Protein AF-0000000065785939 (afdb_homodimer)

InterPro domains:
  IPR001986 Enolpyruvate transferase domain [PF00275] (8-419)
  IPR006264 3-phosphoshikimate 1-carboxyvinyltransferase [MF_00210] (9-425)
  IPR006264 3-phosphoshikimate 1-carboxyvinyltransferase [PIRSF000505] (18-427)
  IPR006264 3-phosphoshikimate 1-carboxyvinyltransferase [TIGR01356] (17-424)
  IPR006264 3-phosphoshikimate 1-carboxyvinyltransferase [cd01556] (16-422)
  IPR013792 RNA 3'-terminal phosphate cyclase/enolpyruvate transferase, alpha/beta [SSF55205] (17-425)
  IPR023193 3-phosphoshikimate 1-carboxyvinyltransferase, conserved site [PS00104] (85-99)
  IPR023193 3-phosphoshikimate 1-carboxyvinyltransferase, conserved site [PS00885] (338-356)
  IPR036968 Enolpyruvate transferase domain superfamily [G3DSA:3.65.10.10] (17-417)
  IPR036968 Enolpyruvate transferase domain superfamily [G3DSA:3.65.10.10] (21-230)

Organism: Campylobacter jejuni subsp. jejuni serotype O:6 (strain 81116 / NCTC 11828) (NCBI:txid407148)

Foldseek 3Di:
DWWAAADDAFEEEDEPFFFAQLLLLCLLVLQQLFQDKAKEARRGPFQQSVLSNVLQVQQPWDWDDDPRIIIIHHDPAGDAGPDASERAQHPLSVLLVCLQQQAHAYKHWYDYDPLQQPFFNCLRVVVQVVFPWDKDAPPRNGGDRIMTHHDAGAAEEDERADAAPSNVNSNLNNQLRHPFKHKYFYPDHADCSNVLVCVVQVAQKDADPRRGMIIHGHDPHGTHHHDYYGFHQVLRCVLVLLLQAADPFYKYKYARYFVAVLACVLVVVQVVQPWPKDWDFDDDDSTTTTMMIGHHTAGAAEEAEPSCSSCLSCQLLVVLVQQAHAFKHWYFQQLVCPRHSHHSQVQSCVQQVQQVWDKAGDNRIIMTTYDGHTEEGEGECSLPLSNLSSVSSVCNRHMYHYDDNVSVSNRTVCSVVVCVVSPIDDDD/DWWAAADDAFEEEDEPFFFAQLLLLCLLVLQQLFQDKAKEARRGPFQQSVLSNVLQVQQPWDWDDDPRIIIIHHDPAGDAGPDASERAQHPLSVLQVCLQQQAHAYKHWYDYDPLQQPFFNCLRVVVQVVFPWDKDAPPRNGGDRIMTHHDAGAAEEDERADAAPSNVNSNLNNQLRHPFKHKYFYPDHADCSNVLVQVVQVAQKDADPRRGMIIHGHDPHRTHHHDYYGFHQVLRVVLVLLLQAADPFYKYKYARYFPAVLACVLVVVQVVQPWPKDWDFDDDDSTTTTMMIGHHTAGAAEEAEPSCSSCLSCQLLVVLVQQAHAFKHWYFQQLVCPRHSHHSQVQSCVQQVQQVWDKAGDNRIIMTTYDGHTEEGEGECSLPLSNLSSVSSVCNRHMYHYDDNVSVSNRTVCSVVVCVVSPIDDDD

Solvent-accessible surface area (backbone atoms only — not comparable to full-atom values): 41342 Å² total; per-residue (Å²): 63,38,31,37,51,50,90,66,56,37,75,50,76,47,65,88,58,46,25,25,59,70,58,37,43,47,54,58,60,54,35,65,49,16,75,43,67,22,38,32,37,46,42,34,85,18,52,37,41,46,29,44,50,51,39,45,39,54,27,48,28,46,75,48,72,60,86,42,33,40,36,37,37,33,38,98,58,75,45,57,42,54,50,72,38,49,25,46,69,29,62,62,53,45,45,36,45,52,20,45,43,29,37,37,73,44,36,48,39,39,36,39,37,74,50,41,15,67,26,76,36,38,83,52,45,50,65,42,41,74,30,52,27,44,66,42,32,33,81,86,24,22,22,31,43,30,36,32,44,25,28,79,24,47,49,46,79,46,72,38,93,58,49,42,45,51,49,51,45,10,50,50,45,28,24,36,41,15,78,36,65,20,38,42,33,38,82,46,70,36,44,55,64,62,60,46,52,38,53,74,22,63,43,63,63,47,67,43,94,83,60,37,36,35,40,31,39,39,63,87,64,68,35,52,54,50,77,48,74,50,41,22,18,41,69,64,49,43,56,53,47,48,41,16,22,72,36,65,83,12,33,33,36,39,40,50,24,40,55,40,75,50,50,41,42,53,59,53,50,41,40,74,24,48,37,48,65,48,77,45,80,75,43,79,67,90,58,37,25,15,34,39,40,27,25,41,39,68,40,38,38,46,78,45,61,72,69,40,58,25,27,60,83,39,43,56,44,49,49,52,52,26,37,62,3,51,43,58,18,37,41,41,75,40,48,70,40,51,60,47,66,37,41,47,40,60,50,49,33,54,44,39,42,64,22,49,33,54,52,42,74,49,90,26,23,38,38,27,39,21,60,49,69,70,39,60,34,80,39,76,24,72,65,21,33,55,50,35,52,30,46,51,49,53,5,37,73,43,18,26,32,37,72,46,57,72,37,31,37,40,71,36,64,59,50,66,57,53,44,40,74,60,63,43,53,73,46,123,63,38,32,37,51,50,89,66,57,38,76,49,77,46,66,90,57,46,25,25,59,70,58,37,43,46,55,58,60,54,34,66,50,16,75,42,66,22,38,32,36,45,43,37,86,18,53,35,41,47,26,45,50,50,38,46,38,55,27,49,27,47,74,47,72,58,87,41,33,39,37,37,36,33,38,98,59,75,44,57,43,53,48,73,39,51,26,46,69,28,62,61,54,46,46,35,44,52,20,44,44,30,35,36,73,45,34,47,39,40,38,38,38,75,51,40,16,68,26,78,37,38,83,51,45,51,65,44,41,74,30,51,28,44,67,43,32,34,81,85,24,21,23,29,42,32,36,32,43,25,28,80,23,48,49,47,80,46,72,40,92,57,49,40,44,52,51,52,45,11,50,50,45,28,23,36,40,15,78,35,65,20,37,42,33,38,82,46,70,36,45,54,64,63,60,44,52,39,52,76,23,64,44,63,62,47,68,43,94,81,59,36,36,36,41,30,37,42,63,88,64,68,34,52,54,50,77,47,71,50,40,22,19,42,68,62,48,43,56,55,47,49,42,17,23,72,36,67,82,11,32,34,36,37,43,51,24,42,55,40,75,50,52,41,44,52,59,52,49,42,40,73,25,48,37,47,65,48,78,43,81,75,43,78,67,89,56,36,26,15,34,39,40,26,25,40,41,69,40,37,38,47,81,47,62,71,70,40,58,26,26,59,82,40,44,56,45,47,50,53,52,26,38,61,4,51,42,58,18,34,41,42,74,39,49,71,40,51,62,48,67,37,42,48,41,62,50,49,33,54,44,39,42,62,23,49,32,54,53,42,73,50,91,26,24,37,37,26,39,20,60,49,70,70,39,59,34,81,38,75,25,71,65,19,34,55,51,33,53,30,48,50,49,55,5,36,72,43,20,26,31,37,71,46,58,73,36,30,36,41,70,38,64,58,51,66,58,54,45,40,74,60,64,43,53,73,47,122

Nearest PDB structures (foldseek):
  4egr-assembly3_C  TM=9.582E-01  e=9.688E-52  Coxiella burnetii
  1rf4-assembly1_A  TM=9.646E-01  e=5.110E-50  Streptococcus pneumoniae
  3rmt-assembly1_C-2  TM=8.874E-01  e=4.470E-49  Halalkalibacterium halodurans
  5buf-assembly2_B  TM=8.490E-01  e=1.256E-46  Acinetobacter baumannii AB307-0294
  4n3p-assembly3_A-2  TM=7.940E-01  e=6.626E-45  synthetic construct

Sequence (856 aa):
MKIYKLQTPVNAILENIAADKSISHRFAIFSLLTQEENKAQNYLLAQDTLNTLEIIKNLGAKIEQKDSCVKIIPPKEILSPNCILDCGNSGTAMRLMIGFLAGISGFFVLSGDKYLNNRPMRRISKPLTQIGARIYGRNEANLAPLCIEGQNLKAFNYKSEISSAQVKTAMILSAFRANNVCAFSEISLSRNHSENMLKAMKAPIRVSNDGLSLEISPLKKPLKAQNIIIPNDPSSAFYFALAAIILPKSQIILKNILLNPTRIEAYKILQKMGAKLEMTITQNDFETIGEIRVESSKLNGIEVKDNIAWLIDEAPALAIAFALAKGKSSLINAKELRVKESDRIAVMVENLKLCGVEARELDDGFEIEGGCELKSSKIKSYGDHRIAMSFAILGLLCGIEIDDSDCIKTSFPNFIEILSNLGARIDYMKIYKLQTPVNAILENIAADKSISHRFAIFSLLTQEENKAQNYLLAQDTLNTLEIIKNLGAKIEQKDSCVKIIPPKEILSPNCILDCGNSGTAMRLMIGFLAGISGFFVLSGDKYLNNRPMRRISKPLTQIGARIYGRNEANLAPLCIEGQNLKAFNYKSEISSAQVKTAMILSAFRANNVCAFSEISLSRNHSENMLKAMKAPIRVSNDGLSLEISPLKKPLKAQNIIIPNDPSSAFYFALAAIILPKSQIILKNILLNPTRIEAYKILQKMGAKLEMTITQNDFETIGEIRVESSKLNGIEVKDNIAWLIDEAPALAIAFALAKGKSSLINAKELRVKESDRIAVMVENLKLCGVEARELDDGFEIEGGCELKSSKIKSYGDHRIAMSFAILGLLCGIEIDDSDCIKTSFPNFIEILSNLGARIDY

Secondary structure (DSSP, 8-state):
-EEPPP-S--EEEE--PPBPHHHHHHHHHHHTT-SS-EEEES---SHHHHHHHHHHHHTT-EEEEETTEEEEE--SS----SS-EE-TT-HHHHHHHHHHHTTSSSEEEEE--TTGGGS--HHHHHHHHHTT-EEEEHHHHTEEEEEEE--PBPP-EEEESS--HHHHHHHHHHHTTBSS-EEEEESS----HHHHHHHHTT-SEEE-TTSSEEEEPPPSSPPPPPEEEPPBPHHHHHHHHHHHHHSTT-EEEEEEEE--GGG-HHHHHHHHHT-EEEEEEEEESSSEEEEEEEE----B--EE-SSGGGTGGGHHHHHHHHHHSBSEEEE-S-GGGGGSSS-HHHHHHHHHHHTT-EEEEETTEEEEE-SPPP--EEE--TT-HHHHHHHHHHHHHH-EEES--GGGGGT-TTHHHHHHHTT--EE-/-EEPPP-S--EEEE--PPBPHHHHHHHHHHHTT-SS-EEEES---SHHHHHHHHHHHHTT-EEEEETTEEEEE--SS----SS-EE-TT-HHHHHHHHHHHTTSSSEEEEE--TTGGGS--HHHHHHHHHTT-EEEEHHHHTEEEEEEE--PBPP-EEEESS--HHHHHHHHHHHTTBSS-EEEEESS----HHHHHHHHTT-SEEE-TTSSEEEEPPPSSPPPPPEEEPPBPHHHHHHHHHHHHHSTT-EEEEEEEE--GGG-HHHHHHHHTT-EEEEEEEEESSSEEEEEEEE----B--EE-SSGGGTGGGHHHHHHHHHHSBEEEEE-S-GGGGGSSS-HHHHHHHHHHHTT-EEEEETTEEEEEESPPP--EEE--TT-HHHHHHHHHHHHHH-EEES--GGGGGT-TTHHHHHHHTT--EE-

Radius of gyration: 31.84 Å; Cα contacts (8 Å, |Δi|>4): 2113; chains: 2; bounding box: 58×90×71 Å

Structure (mmCIF, N/CA/C/O backbone):
data_AF-0000000065785939-model_v1
#
loop_
_entity.id
_entity.type
_entity.pdbx_description
1 polymer '3-phosphoshikimate 1-carboxyvinyltransferase'
#
loop_
_atom_site.group_PDB
_atom_site.id
_atom_site.type_symbol
_atom_site.label_atom_id
_atom_site.label_alt_id
_atom_site.label_comp_id
_atom_site.label_asym_id
_atom_site.label_entity_id
_atom_site.label_seq_id
_atom_site.pdbx_PDB_ins_code
_atom_site.Cartn_x
_atom_site.Cartn_y
_atom_site.Cartn_z
_atom_site.occupancy
_atom_site.B_iso_or_equiv
_atom_site.auth_seq_id
_atom_site.auth_comp_id
_atom_site.auth_asym_id
_atom_site.auth_atom_id
_atom_site.pdbx_PDB_model_num
ATOM 1 N N . MET A 1 1 ? -3.506 5.512 26.969 1 96.12 1 MET A N 1
ATOM 2 C CA . MET A 1 1 ? -2.555 6.332 27.719 1 96.12 1 MET A CA 1
ATOM 3 C C . MET A 1 1 ? -3.258 7.117 28.812 1 96.12 1 MET A C 1
ATOM 5 O O . MET A 1 1 ? -4.246 7.805 28.562 1 96.12 1 MET A O 1
ATOM 9 N N . LYS A 1 2 ? -2.918 6.906 30.125 1 96.19 2 LYS A N 1
ATOM 10 C CA . LYS A 1 2 ? -3.49 7.617 31.266 1 96.19 2 LYS A CA 1
ATOM 11 C C . LYS A 1 2 ? -2.527 8.68 31.797 1 96.19 2 LYS A C 1
ATOM 13 O O . LYS A 1 2 ? -1.378 8.375 32.125 1 96.19 2 LYS A O 1
ATOM 18 N N . ILE A 1 3 ? -2.973 10 31.719 1 97.25 3 ILE A N 1
ATOM 19 C CA . ILE A 1 3 ? -2.229 11.125 32.281 1 97.25 3 ILE A CA 1
ATOM 20 C C . ILE A 1 3 ? -2.82 11.508 33.625 1 97.25 3 ILE A C 1
ATOM 22 O O . ILE A 1 3 ? -4.035 11.695 33.75 1 97.25 3 ILE A O 1
ATOM 26 N N . TYR A 1 4 ? -2.008 11.688 34.625 1 96.88 4 TYR A N 1
ATOM 27 C CA . TYR A 1 4 ? -2.463 12.047 35.969 1 96.88 4 TYR A CA 1
ATOM 28 C C . TYR A 1 4 ? -2.275 13.539 36.219 1 96.88 4 TYR A C 1
ATOM 30 O O . TYR A 1 4 ? -1.401 14.172 35.625 1 96.88 4 TYR A O 1
ATOM 38 N N . LYS A 1 5 ? -3.133 14.008 37.094 1 96.38 5 LYS A N 1
ATOM 39 C CA . LYS A 1 5 ? -3.02 15.414 37.5 1 96.38 5 LYS A CA 1
ATOM 40 C C . LYS A 1 5 ? -1.628 15.719 38.031 1 96.38 5 LYS A C 1
ATOM 42 O O . LYS A 1 5 ? -1.102 14.969 38.875 1 96.38 5 LYS A O 1
ATOM 47 N N . LEU A 1 6 ? -1.057 16.75 37.5 1 95.06 6 LEU A N 1
ATOM 48 C CA . LEU A 1 6 ? 0.263 17.172 37.969 1 95.06 6 LEU A CA 1
ATOM 49 C C . LEU A 1 6 ? 0.165 17.922 39.281 1 95.06 6 LEU A C 1
ATOM 51 O O . LEU A 1 6 ? -0.693 18.781 39.469 1 95.06 6 LEU A O 1
ATOM 55 N N . GLN A 1 7 ? 1.053 17.672 40.25 1 90.94 7 GLN A N 1
ATOM 56 C CA . GLN A 1 7 ? 0.944 18.203 41.625 1 90.94 7 GLN A CA 1
ATOM 57 C C . GLN A 1 7 ? 1.965 19.312 41.844 1 90.94 7 GLN A C 1
ATOM 59 O O . GLN A 1 7 ? 1.884 20.031 42.844 1 90.94 7 GLN A O 1
ATOM 64 N N . THR A 1 8 ? 2.918 19.438 40.969 1 93.81 8 THR A N 1
ATOM 65 C CA . THR A 1 8 ? 3.998 20.391 41.188 1 93.81 8 THR A CA 1
ATOM 66 C C . THR A 1 8 ? 4.078 21.359 40 1 93.81 8 THR A C 1
ATOM 68 O O . THR A 1 8 ? 3.715 21.016 38.875 1 93.81 8 THR A O 1
ATOM 71 N N . PRO A 1 9 ? 4.531 22.594 40.312 1 95.88 9 PRO A N 1
ATOM 72 C CA . PRO A 1 9 ? 4.754 23.531 39.188 1 95.88 9 PRO A CA 1
ATOM 73 C C . PRO A 1 9 ? 5.828 23.047 38.219 1 95.88 9 PRO A C 1
ATOM 75 O O . PRO A 1 9 ? 6.648 22.203 38.562 1 95.88 9 PRO A O 1
ATOM 78 N N . VAL A 1 10 ? 5.762 23.578 37.031 1 96.75 10 VAL A N 1
ATOM 79 C CA . VAL A 1 10 ? 6.742 23.219 36 1 96.75 10 VAL A CA 1
ATOM 80 C C . VAL A 1 10 ? 7.648 24.422 35.719 1 96.75 10 VAL A C 1
ATOM 82 O O . VAL A 1 10 ? 7.172 25.547 35.531 1 96.75 10 VAL A O 1
ATOM 85 N N . ASN A 1 11 ? 8.93 24.219 35.812 1 97 11 ASN A N 1
ATOM 86 C CA . ASN A 1 11 ? 9.961 25.141 35.344 1 97 11 ASN A CA 1
ATOM 87 C C . ASN A 1 11 ? 10.977 24.453 34.438 1 97 11 ASN A C 1
ATOM 89 O O . ASN A 1 11 ? 11.68 23.547 34.844 1 97 11 ASN A O 1
ATOM 93 N N . ALA A 1 12 ? 11 24.891 33.188 1 97.75 12 ALA A N 1
ATOM 94 C CA . ALA A 1 12 ? 11.859 24.156 32.25 1 97.75 12 ALA A CA 1
ATOM 95 C C . ALA A 1 12 ? 12.266 25.016 31.078 1 97.75 12 ALA A C 1
ATOM 97 O O . ALA A 1 12 ? 11.602 26.016 30.766 1 97.75 12 ALA A O 1
ATOM 98 N N . ILE A 1 13 ? 13.398 24.766 30.531 1 98.25 13 ILE A N 1
ATOM 99 C CA . ILE A 1 13 ? 13.852 25.25 29.234 1 98.25 13 ILE A CA 1
ATOM 100 C C . ILE A 1 13 ? 13.82 24.109 28.219 1 98.25 13 ILE A C 1
ATOM 102 O O . ILE A 1 13 ? 14.469 23.078 28.422 1 98.25 13 ILE A O 1
ATOM 106 N N . LEU A 1 14 ? 13.016 24.234 27.188 1 98 14 LEU A N 1
ATOM 107 C CA . LEU A 1 14 ? 12.875 23.188 26.188 1 98 14 LEU A CA 1
ATOM 108 C C . LEU A 1 14 ? 13.555 23.578 24.875 1 98 14 LEU A C 1
ATOM 110 O O . LEU A 1 14 ? 13.18 24.578 24.25 1 98 14 LEU A O 1
ATOM 114 N N . GLU A 1 15 ? 14.5 22.812 24.469 1 95.44 15 GLU A N 1
ATOM 115 C CA . GLU A 1 15 ? 15.227 23.047 23.234 1 95.44 15 GLU A CA 1
ATOM 116 C C . GLU A 1 15 ? 14.953 21.938 22.219 1 95.44 15 GLU A C 1
ATOM 118 O O . GLU A 1 15 ? 15 22.188 21 1 95.44 15 GLU A O 1
ATOM 123 N N . ASN A 1 16 ? 14.719 20.797 22.781 1 92.5 16 ASN A N 1
ATOM 124 C CA . ASN A 1 16 ? 14.523 19.641 21.922 1 92.5 16 ASN A CA 1
ATOM 125 C C . ASN A 1 16 ? 13.047 19.375 21.656 1 92.5 16 ASN A C 1
ATOM 127 O O . ASN A 1 16 ? 12.531 18.312 22 1 92.5 16 ASN A O 1
ATOM 131 N N . ILE A 1 17 ? 12.438 20.344 21.016 1 95.88 17 ILE A N 1
ATOM 132 C CA . ILE A 1 17 ? 11.055 20.219 20.578 1 95.88 17 ILE A CA 1
ATOM 133 C C . ILE A 1 17 ? 11.016 19.672 19.156 1 95.88 17 ILE A C 1
ATOM 135 O O . ILE A 1 17 ? 12.055 19.531 18.5 1 95.88 17 ILE A O 1
ATOM 139 N N . ALA A 1 18 ? 9.898 19.219 18.672 1 96.69 18 ALA A N 1
ATOM 140 C CA . ALA A 1 18 ? 9.773 18.75 17.297 1 96.69 18 ALA A CA 1
ATOM 141 C C . ALA A 1 18 ? 10.164 19.828 16.297 1 96.69 18 ALA A C 1
ATOM 143 O O . ALA A 1 18 ? 9.727 20.984 16.422 1 96.69 18 ALA A O 1
ATOM 144 N N . ALA A 1 19 ? 11.031 19.469 15.336 1 97.62 19 ALA A N 1
ATOM 145 C CA . ALA A 1 19 ? 11.352 20.375 14.242 1 97.62 19 ALA A CA 1
ATOM 146 C C . ALA A 1 19 ? 10.125 20.672 13.391 1 97.62 19 ALA A C 1
ATOM 148 O O . ALA A 1 19 ? 9.125 19.938 13.445 1 97.62 19 ALA A O 1
ATOM 149 N N . ASP A 1 20 ? 10.211 21.766 12.703 1 97.62 20 ASP A N 1
ATOM 150 C CA . ASP A 1 20 ? 9.039 22.188 11.938 1 97.62 20 ASP A CA 1
ATOM 151 C C . ASP A 1 20 ? 8.68 21.141 10.875 1 97.62 20 ASP A C 1
ATOM 153 O O . ASP A 1 20 ? 9.484 20.844 9.984 1 97.62 20 ASP A O 1
ATOM 157 N N . LYS A 1 21 ? 7.512 20.609 10.945 1 97.69 21 LYS A N 1
ATOM 158 C CA . LYS A 1 21 ? 7.043 19.531 10.07 1 97.69 21 LYS A CA 1
ATOM 159 C C . LYS A 1 21 ? 6.836 20.031 8.641 1 97.69 21 LYS A C 1
ATOM 161 O O . LYS A 1 21 ? 7.18 19.328 7.684 1 97.69 21 LYS A O 1
ATOM 166 N N . SER A 1 22 ? 6.25 21.203 8.477 1 97.69 22 SER A N 1
ATOM 167 C CA . SER A 1 22 ? 5.949 21.781 7.168 1 97.69 22 SER A CA 1
ATOM 168 C C . SER A 1 22 ? 7.227 22.031 6.367 1 97.69 22 SER A C 1
ATOM 170 O O . SER A 1 22 ? 7.285 21.719 5.172 1 97.69 22 SER A O 1
ATOM 172 N N . ILE A 1 23 ? 8.203 22.594 7.027 1 98.06 23 ILE A N 1
ATOM 173 C CA . ILE A 1 23 ? 9.469 22.891 6.367 1 98.06 23 ILE A CA 1
ATOM 174 C C . ILE A 1 23 ? 10.195 21.594 6.039 1 98.06 23 ILE A C 1
ATOM 176 O O . ILE A 1 23 ? 10.82 21.469 4.984 1 98.06 23 ILE A O 1
ATOM 180 N N . SER A 1 24 ? 10.117 20.609 6.91 1 98.62 24 SER A N 1
ATOM 181 C CA . SER A 1 24 ? 10.734 19.312 6.672 1 98.62 24 SER A CA 1
ATOM 182 C C . SER A 1 24 ? 10.18 18.656 5.41 1 98.62 24 SER A C 1
ATOM 184 O O . SER A 1 24 ? 10.938 18.188 4.566 1 98.62 24 SER A O 1
ATOM 186 N N . HIS A 1 25 ? 8.875 18.625 5.277 1 98.81 25 HIS A N 1
ATOM 187 C CA . HIS A 1 25 ? 8.258 18.094 4.07 1 98.81 25 HIS A CA 1
ATOM 188 C C . HIS A 1 25 ? 8.781 18.797 2.822 1 98.81 25 HIS A C 1
ATOM 190 O O . HIS A 1 25 ? 9.164 18.141 1.85 1 98.81 25 HIS A O 1
ATOM 196 N N . ARG A 1 26 ? 8.719 20.125 2.869 1 98.75 26 ARG A N 1
ATOM 197 C CA . ARG A 1 26 ? 9.055 20.938 1.703 1 98.75 26 ARG A CA 1
ATOM 198 C C . ARG A 1 26 ? 10.539 20.797 1.354 1 98.75 26 ARG A C 1
ATOM 200 O O . ARG A 1 26 ? 10.898 20.781 0.177 1 98.75 26 ARG A O 1
ATOM 207 N N . PHE A 1 27 ? 11.422 20.719 2.434 1 98.62 27 PHE A N 1
ATOM 208 C CA . PHE A 1 27 ? 12.836 20.469 2.193 1 98.62 27 PHE A CA 1
ATOM 209 C C . PHE A 1 27 ? 13.023 19.219 1.336 1 98.62 27 PHE A C 1
ATOM 211 O O . PHE A 1 27 ? 13.734 19.25 0.329 1 98.62 27 PHE A O 1
ATOM 218 N N . ALA A 1 28 ? 12.367 18.156 1.688 1 98.88 28 ALA A N 1
ATOM 219 C CA . ALA A 1 28 ? 12.516 16.891 0.99 1 98.88 28 ALA A CA 1
ATOM 220 C C . ALA A 1 28 ? 11.945 16.969 -0.424 1 98.88 28 ALA A C 1
ATOM 222 O O . ALA A 1 28 ? 12.625 16.625 -1.394 1 98.88 28 ALA A O 1
ATOM 223 N N . ILE A 1 29 ? 10.766 17.438 -0.605 1 98.88 29 ILE A N 1
ATOM 224 C CA . ILE A 1 29 ? 10.078 17.469 -1.888 1 98.88 29 ILE A CA 1
ATOM 225 C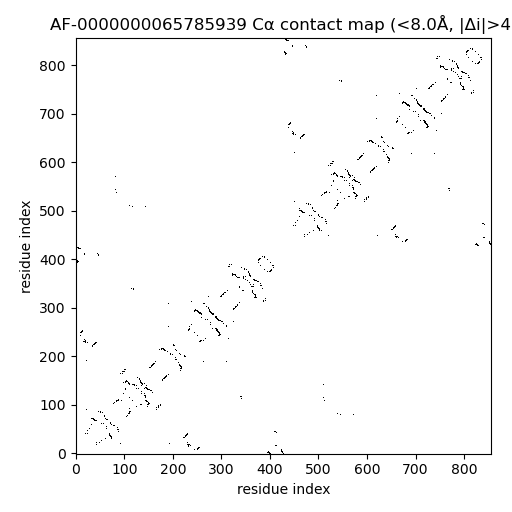 C . ILE A 1 29 ? 10.773 18.422 -2.842 1 98.88 29 ILE A C 1
ATOM 227 O O . ILE A 1 29 ? 11.008 18.094 -4.008 1 98.88 29 ILE A O 1
ATOM 231 N N . PHE A 1 30 ? 11.188 19.656 -2.277 1 98.81 30 PHE A N 1
ATOM 232 C CA . PHE A 1 30 ? 11.805 20.656 -3.125 1 98.81 30 PHE A CA 1
ATOM 233 C C . PHE A 1 30 ? 13.203 20.219 -3.559 1 98.81 30 PHE A C 1
ATOM 235 O O . PHE A 1 30 ? 13.75 20.75 -4.531 1 98.81 30 PHE A O 1
ATOM 242 N N . SER A 1 31 ? 13.82 19.297 -2.812 1 98.81 31 SER A N 1
ATOM 243 C CA . SER A 1 31 ? 15.109 18.766 -3.24 1 98.81 31 SER A CA 1
ATOM 244 C C . SER A 1 31 ? 15.023 18.156 -4.637 1 98.81 31 SER A C 1
ATOM 246 O O . SER A 1 31 ? 16 18.156 -5.383 1 98.81 31 SER A O 1
ATOM 248 N N . LEU A 1 32 ? 13.867 17.656 -5.062 1 98.69 32 LEU A N 1
ATOM 249 C CA . LEU A 1 32 ? 13.656 17.016 -6.355 1 98.69 32 LEU A CA 1
ATOM 250 C C . LEU A 1 32 ? 13.688 18.047 -7.484 1 98.69 32 LEU A C 1
ATOM 252 O O . LEU A 1 32 ? 13.734 17.672 -8.664 1 98.69 32 LEU A O 1
ATOM 256 N N . LEU A 1 33 ? 13.648 19.344 -7.137 1 98.56 33 LEU A N 1
ATOM 257 C CA . LEU A 1 33 ? 13.695 20.422 -8.117 1 98.56 33 LEU A CA 1
ATOM 258 C C . LEU A 1 33 ? 15.133 20.875 -8.359 1 98.56 33 LEU A C 1
ATOM 260 O O . LEU A 1 33 ? 15.375 21.844 -9.094 1 98.56 33 LEU A O 1
ATOM 264 N N . THR A 1 34 ? 16.109 20.219 -7.699 1 98.44 34 THR A N 1
ATOM 265 C CA . THR A 1 34 ? 17.516 20.578 -7.773 1 98.44 34 THR A CA 1
ATOM 266 C C . THR A 1 34 ? 18.328 19.484 -8.453 1 98.44 34 THR A C 1
ATOM 268 O O . THR A 1 34 ? 17.766 18.469 -8.875 1 98.44 34 THR A O 1
ATOM 271 N N . GLN A 1 35 ? 19.656 19.688 -8.625 1 97.44 35 GLN A N 1
ATOM 272 C CA . GLN A 1 35 ? 20.531 18.672 -9.195 1 97.44 35 GLN A CA 1
ATOM 273 C C . GLN A 1 35 ? 21.781 18.469 -8.336 1 97.44 35 GLN A C 1
ATOM 275 O O . GLN A 1 35 ? 22.656 17.672 -8.688 1 97.44 35 GLN A O 1
ATOM 280 N N . GLU A 1 36 ? 21.812 19.203 -7.277 1 97.88 36 GLU A N 1
ATOM 281 C CA . GLU A 1 36 ? 22.922 19.078 -6.34 1 97.88 36 GLU A CA 1
ATOM 282 C C . GLU A 1 36 ? 22.453 18.578 -4.977 1 97.88 36 GLU A C 1
ATOM 284 O O . GLU A 1 36 ? 21.25 18.469 -4.738 1 97.88 36 GLU A O 1
ATOM 289 N N . GLU A 1 37 ? 23.391 18.25 -4.203 1 98.56 37 GLU A N 1
ATOM 290 C CA . GLU A 1 37 ? 23.109 17.734 -2.867 1 98.56 37 GLU A CA 1
ATOM 291 C C . GLU A 1 37 ? 22.422 18.781 -2.002 1 98.56 37 GLU A C 1
ATOM 293 O O . GLU A 1 37 ? 22.828 19.953 -1.977 1 98.56 37 GLU A O 1
ATOM 298 N N . ASN A 1 38 ? 21.312 18.453 -1.385 1 98.81 38 ASN A N 1
ATOM 299 C CA . ASN A 1 38 ? 20.594 19.25 -0.391 1 98.81 38 ASN A CA 1
ATOM 300 C C . ASN A 1 38 ? 20.891 18.766 1.027 1 98.81 38 ASN A C 1
ATOM 302 O O . ASN A 1 38 ? 20.969 17.562 1.273 1 98.81 38 ASN A O 1
ATOM 306 N N . LYS A 1 39 ? 21.031 19.688 1.947 1 98.69 39 LYS A N 1
ATOM 307 C CA . LYS A 1 39 ? 21.344 19.328 3.326 1 98.69 39 LYS A CA 1
ATOM 308 C C . LYS A 1 39 ? 20.422 20.047 4.309 1 98.69 39 LYS A C 1
ATOM 310 O O . LYS A 1 39 ? 20.109 21.219 4.133 1 98.69 39 LYS A O 1
ATOM 315 N N . ALA A 1 40 ? 19.938 19.328 5.25 1 98.31 40 ALA A N 1
ATOM 316 C CA . ALA A 1 40 ? 19.156 19.891 6.344 1 98.31 40 ALA A CA 1
ATOM 317 C C . ALA A 1 40 ? 19.641 19.375 7.695 1 98.31 40 ALA A C 1
ATOM 319 O O . ALA A 1 40 ? 19.906 18.188 7.852 1 98.31 40 ALA A O 1
ATOM 320 N N . GLN A 1 41 ? 19.891 20.297 8.594 1 97.62 41 GLN A N 1
ATOM 321 C CA . GLN A 1 41 ? 20.047 19.938 10 1 97.62 41 GLN A CA 1
ATOM 322 C C . GLN A 1 41 ? 18.734 20.078 10.758 1 97.62 41 GLN A C 1
ATOM 324 O O . GLN A 1 41 ? 17.922 20.938 10.445 1 97.62 41 GLN A O 1
ATOM 329 N N . ASN A 1 42 ? 18.484 19.219 11.719 1 97.5 42 ASN A N 1
ATOM 330 C CA . ASN A 1 42 ? 17.297 19.203 12.562 1 97.5 42 ASN A CA 1
ATOM 331 C C . ASN A 1 42 ? 16.047 18.875 11.75 1 97.5 42 ASN A C 1
ATOM 333 O O . ASN A 1 42 ? 15.016 19.531 11.906 1 97.5 42 ASN A O 1
ATOM 337 N N . TYR A 1 43 ? 16.188 17.906 10.805 1 98.31 43 TYR A N 1
ATOM 338 C CA . TYR A 1 43 ? 15.031 17.375 10.094 1 98.31 43 TYR A CA 1
ATOM 339 C C . TYR A 1 43 ? 14.094 16.641 11.047 1 98.31 43 TYR A C 1
ATOM 341 O O . TYR A 1 43 ? 14.547 15.914 11.938 1 98.31 43 TYR A O 1
ATOM 349 N N . LEU A 1 44 ? 12.852 16.891 10.875 1 98.31 44 LEU A N 1
ATOM 350 C CA . LEU A 1 44 ? 11.898 16.219 11.75 1 98.31 44 LEU A CA 1
ATOM 351 C C . LEU A 1 44 ? 11.852 14.719 11.453 1 98.31 44 LEU A C 1
ATOM 353 O O . LEU A 1 44 ? 11.562 14.312 10.328 1 98.31 44 LEU A O 1
ATOM 357 N N . LEU A 1 45 ? 12.141 13.922 12.445 1 97.06 45 LEU A N 1
ATOM 358 C CA . LEU A 1 45 ? 12.109 12.477 12.281 1 97.06 45 LEU A CA 1
ATOM 359 C C . LEU A 1 45 ? 10.82 11.891 12.852 1 97.06 45 LEU A C 1
ATOM 361 O O . LEU A 1 45 ? 10.859 11.062 13.766 1 97.06 45 LEU A O 1
ATOM 365 N N . ALA A 1 46 ? 9.711 12.312 12.297 1 97.19 46 ALA A N 1
ATOM 366 C CA . ALA A 1 46 ? 8.383 11.781 12.602 1 97.19 46 ALA A CA 1
ATOM 367 C C . ALA A 1 46 ? 7.859 10.914 11.461 1 97.19 46 ALA A C 1
ATOM 369 O O . ALA A 1 46 ? 8.383 10.969 10.344 1 97.19 46 ALA A O 1
ATOM 370 N N . GLN A 1 47 ? 6.812 10.125 11.703 1 97.19 47 GLN A N 1
ATOM 371 C CA . GLN A 1 47 ? 6.285 9.219 10.688 1 97.19 47 GLN A CA 1
ATOM 372 C C . GLN A 1 47 ? 5.934 9.977 9.406 1 97.19 47 GLN A C 1
ATOM 374 O O . GLN A 1 47 ? 6.23 9.516 8.305 1 97.19 47 GLN A O 1
ATOM 379 N N . ASP A 1 48 ? 5.309 11.109 9.516 1 97.81 48 ASP A N 1
ATOM 380 C CA . ASP A 1 48 ? 4.883 11.906 8.367 1 97.81 48 ASP A CA 1
ATOM 381 C C . ASP A 1 48 ? 6.066 12.242 7.465 1 97.81 48 ASP A C 1
ATOM 383 O O . ASP A 1 48 ? 6.016 12.016 6.254 1 97.81 48 ASP A O 1
ATOM 387 N N . THR A 1 49 ? 7.113 12.781 8.031 1 98.44 49 THR A N 1
ATOM 388 C CA . THR A 1 49 ? 8.227 13.273 7.23 1 98.44 49 THR A CA 1
ATOM 389 C C . THR A 1 49 ? 9.133 12.125 6.793 1 98.44 49 THR A C 1
ATOM 391 O O . THR A 1 49 ? 9.766 12.188 5.738 1 98.44 49 THR A O 1
ATOM 394 N N . LEU A 1 50 ? 9.156 11.086 7.59 1 98.44 50 LEU A N 1
ATOM 395 C CA . LEU A 1 50 ? 9.875 9.891 7.16 1 98.44 50 LEU A CA 1
ATOM 396 C C . LEU A 1 50 ? 9.211 9.266 5.938 1 98.44 50 LEU A C 1
ATOM 398 O O . LEU A 1 50 ? 9.891 8.773 5.039 1 98.44 50 LEU A O 1
ATOM 402 N N . ASN A 1 51 ? 7.895 9.227 5.914 1 98.56 51 ASN A N 1
ATOM 403 C CA . ASN A 1 51 ? 7.184 8.781 4.723 1 98.56 51 ASN A CA 1
ATOM 404 C C . ASN A 1 51 ? 7.535 9.633 3.506 1 98.56 51 ASN A C 1
ATOM 406 O O . ASN A 1 51 ? 7.652 9.117 2.393 1 98.56 51 ASN A O 1
ATOM 410 N N . THR A 1 52 ? 7.66 10.922 3.717 1 98.81 52 THR A N 1
ATOM 411 C CA . THR A 1 52 ? 8.047 11.805 2.619 1 98.81 52 THR A CA 1
ATOM 412 C C . THR A 1 52 ? 9.422 11.422 2.078 1 98.81 52 THR A C 1
ATOM 414 O O . THR A 1 52 ? 9.625 11.383 0.864 1 98.81 52 THR A O 1
ATOM 417 N N . LEU A 1 53 ? 10.367 11.164 2.977 1 98.81 53 LEU A N 1
ATOM 418 C CA . LEU A 1 53 ? 11.695 10.742 2.547 1 98.81 53 LEU A CA 1
ATOM 419 C C . LEU A 1 53 ? 11.625 9.438 1.757 1 98.81 53 LEU A C 1
ATOM 421 O O . LEU A 1 53 ? 12.32 9.273 0.752 1 98.81 53 LEU A O 1
ATOM 425 N N . GLU A 1 54 ? 10.789 8.531 2.191 1 98.75 54 GLU A N 1
ATOM 426 C CA . GLU A 1 54 ? 10.641 7.262 1.494 1 98.75 54 GLU A CA 1
ATOM 427 C C . GLU A 1 54 ? 10.055 7.461 0.1 1 98.75 54 GLU A C 1
ATOM 429 O O . GLU A 1 54 ? 10.445 6.777 -0.849 1 98.75 54 GLU A O 1
ATOM 434 N N . ILE A 1 55 ? 9.109 8.344 -0.012 1 98.81 55 ILE A N 1
ATOM 435 C CA . ILE A 1 55 ? 8.492 8.648 -1.296 1 98.81 55 ILE A CA 1
ATOM 436 C C . ILE A 1 55 ? 9.547 9.141 -2.279 1 98.81 55 ILE A C 1
ATOM 438 O O . ILE A 1 55 ? 9.648 8.633 -3.4 1 98.81 55 ILE A O 1
ATOM 442 N N . ILE A 1 56 ? 10.359 10.109 -1.855 1 98.75 56 ILE A N 1
ATOM 443 C CA . ILE A 1 56 ? 11.297 10.688 -2.809 1 98.75 56 ILE A CA 1
ATOM 444 C C . ILE A 1 56 ? 12.398 9.672 -3.121 1 98.75 56 ILE A C 1
ATOM 446 O O . ILE A 1 56 ? 12.938 9.656 -4.23 1 98.75 56 ILE A O 1
ATOM 450 N N . LYS A 1 57 ? 12.734 8.852 -2.107 1 98.75 57 LYS A N 1
ATOM 451 C CA . LYS A 1 57 ? 13.648 7.746 -2.373 1 98.75 57 LYS A CA 1
ATOM 452 C C . LYS A 1 57 ? 13.109 6.844 -3.479 1 98.75 57 LYS A C 1
ATOM 454 O O . LYS A 1 57 ? 13.852 6.457 -4.387 1 98.75 57 LYS A O 1
ATOM 459 N N . ASN A 1 58 ? 11.844 6.488 -3.438 1 98.56 58 ASN A N 1
ATOM 460 C CA . ASN A 1 58 ? 11.195 5.637 -4.43 1 98.56 58 ASN A CA 1
ATOM 461 C C . ASN A 1 58 ? 11.125 6.316 -5.793 1 98.56 58 ASN A C 1
ATOM 463 O O . ASN A 1 58 ? 10.961 5.652 -6.816 1 98.56 58 ASN A O 1
ATOM 467 N N . LEU A 1 59 ? 11.273 7.609 -5.777 1 98.69 59 LEU A N 1
ATOM 468 C CA . LEU A 1 59 ? 11.273 8.375 -7.023 1 98.69 59 LEU A CA 1
ATOM 469 C C . LEU A 1 59 ? 12.688 8.508 -7.578 1 98.69 59 LEU A C 1
ATOM 471 O O . LEU A 1 59 ? 12.891 9.117 -8.625 1 98.69 59 LEU A O 1
ATOM 475 N N . GLY A 1 60 ? 13.719 8.016 -6.859 1 98.5 60 GLY A N 1
ATOM 476 C CA . GLY A 1 60 ? 15.055 7.914 -7.414 1 98.5 60 GLY A CA 1
ATOM 477 C C . GLY A 1 60 ? 16.094 8.664 -6.602 1 98.5 60 GLY A C 1
ATOM 478 O O . GLY A 1 60 ? 17.297 8.57 -6.883 1 98.5 60 GLY A O 1
ATOM 479 N N . ALA A 1 61 ? 15.672 9.445 -5.578 1 98.75 61 ALA A N 1
ATOM 480 C CA . ALA A 1 61 ? 16.609 10.227 -4.785 1 98.75 61 ALA A CA 1
ATOM 481 C C . ALA A 1 61 ? 17.453 9.328 -3.875 1 98.75 61 ALA A C 1
ATOM 483 O O . ALA A 1 61 ? 16.969 8.281 -3.422 1 98.75 61 ALA A O 1
ATOM 484 N N . LYS A 1 62 ? 18.672 9.688 -3.672 1 98.69 62 LYS A N 1
ATOM 485 C CA . LYS A 1 62 ? 19.516 9.07 -2.654 1 98.69 62 LYS A CA 1
ATOM 486 C C . LYS A 1 62 ? 19.484 9.859 -1.35 1 98.69 62 LYS A C 1
ATOM 488 O O . LYS A 1 62 ? 19.641 11.078 -1.353 1 98.69 62 LYS A O 1
ATOM 493 N N . ILE A 1 63 ? 19.234 9.227 -0.259 1 98.62 63 ILE A N 1
ATOM 494 C CA . ILE A 1 63 ? 19.062 9.891 1.032 1 98.62 63 ILE A CA 1
ATOM 495 C C . ILE A 1 63 ? 20.094 9.344 2.02 1 98.62 63 ILE A C 1
ATOM 497 O O . ILE A 1 63 ? 20.25 8.133 2.154 1 98.62 63 ILE A O 1
ATOM 501 N N . GLU A 1 64 ? 20.812 10.109 2.598 1 98.19 64 GLU A N 1
ATOM 502 C CA . GLU A 1 64 ? 21.656 9.797 3.742 1 98.19 64 GLU A CA 1
ATOM 503 C C . GLU A 1 64 ? 21.156 10.477 5.012 1 98.19 64 GLU A C 1
ATOM 505 O O . GLU A 1 64 ? 20.906 11.688 5.02 1 98.19 64 GLU A O 1
ATOM 510 N N . GLN A 1 65 ? 20.922 9.711 5.973 1 97.06 65 GLN A N 1
ATOM 511 C CA . GLN A 1 65 ? 20.422 10.227 7.242 1 97.06 65 GLN A CA 1
ATOM 512 C C . GLN A 1 65 ? 21.344 9.844 8.398 1 97.06 65 GLN A C 1
ATOM 514 O O . GLN A 1 65 ? 21.719 8.672 8.539 1 97.06 65 GLN A O 1
ATOM 519 N N . LYS A 1 66 ? 21.891 10.75 9.102 1 95.25 66 LYS A N 1
ATOM 520 C CA . LYS A 1 66 ? 22.609 10.586 10.367 1 95.25 66 LYS A CA 1
ATOM 521 C C . LYS A 1 66 ? 21.969 11.414 11.477 1 95.25 66 LYS A C 1
ATOM 523 O O . LYS A 1 66 ? 22.109 12.641 11.5 1 95.25 66 LYS A O 1
ATOM 528 N N . ASP A 1 67 ? 21.281 10.797 12.344 1 93.75 67 ASP A N 1
ATOM 529 C CA . ASP A 1 67 ? 20.469 11.5 13.336 1 93.75 67 ASP A CA 1
ATOM 530 C C . ASP A 1 67 ? 19.469 12.445 12.664 1 93.75 67 ASP A C 1
ATOM 532 O O . ASP A 1 67 ? 18.734 12.031 11.773 1 93.75 67 ASP A O 1
ATOM 536 N N . SER A 1 68 ? 19.469 13.664 13.102 1 95 68 SER A N 1
ATOM 537 C CA . SER A 1 68 ? 18.5 14.586 12.523 1 95 68 SER A CA 1
ATOM 538 C C . SER A 1 68 ? 19.094 15.344 11.336 1 95 68 SER A C 1
ATOM 540 O O . SER A 1 68 ? 18.484 16.297 10.828 1 95 68 SER A O 1
ATOM 542 N N . CYS A 1 69 ? 20.25 14.953 10.883 1 97.94 69 CYS A N 1
ATOM 543 C CA . CYS A 1 69 ? 20.844 15.5 9.672 1 97.94 69 CYS A CA 1
ATOM 544 C C . CYS A 1 69 ? 20.484 14.656 8.453 1 97.94 69 CYS A C 1
ATOM 546 O O . CYS A 1 69 ? 20.703 13.445 8.445 1 97.94 69 CYS A O 1
ATOM 548 N N . VAL A 1 70 ? 19.938 15.305 7.414 1 98.62 70 VAL A N 1
ATOM 549 C CA . VAL A 1 70 ? 19.516 14.602 6.211 1 98.62 70 VAL A CA 1
ATOM 550 C C . VAL A 1 70 ? 20.188 15.203 4.984 1 98.62 70 VAL A C 1
ATOM 552 O O . VAL A 1 70 ? 20.219 16.422 4.824 1 98.62 70 VAL A O 1
ATOM 555 N N . LYS A 1 71 ? 20.781 14.391 4.203 1 98.81 71 LYS A N 1
ATOM 556 C CA . LYS A 1 71 ? 21.328 14.742 2.9 1 98.81 71 LYS A CA 1
ATOM 557 C C . LYS A 1 71 ? 20.562 14.062 1.772 1 98.81 71 LYS A C 1
ATOM 559 O O . LYS A 1 71 ? 20.25 12.875 1.857 1 98.81 71 LYS A O 1
ATOM 564 N N . ILE A 1 72 ? 20.172 14.812 0.773 1 98.81 72 ILE A N 1
ATOM 565 C CA . ILE A 1 72 ? 19.406 14.281 -0.348 1 98.81 72 ILE A CA 1
ATOM 566 C C . ILE A 1 72 ? 20.125 14.586 -1.658 1 98.81 72 ILE A C 1
ATOM 568 O O . ILE A 1 72 ? 20.469 15.742 -1.936 1 98.81 72 ILE A O 1
ATOM 572 N N . ILE A 1 73 ? 20.484 13.641 -2.4 1 98.75 73 ILE A N 1
ATOM 573 C CA . ILE A 1 73 ? 20.922 13.789 -3.783 1 98.75 73 ILE A CA 1
ATOM 574 C C . ILE A 1 73 ? 19.781 13.453 -4.73 1 98.75 73 ILE A C 1
ATOM 576 O O . ILE A 1 73 ? 19.359 12.289 -4.828 1 98.75 73 ILE A O 1
ATOM 580 N N . PRO A 1 74 ? 19.234 14.477 -5.32 1 98.44 74 PRO A N 1
ATOM 581 C CA . PRO A 1 74 ? 18.125 14.211 -6.234 1 98.44 74 PRO A CA 1
ATOM 582 C C . PRO A 1 74 ? 18.531 13.352 -7.434 1 98.44 74 PRO A C 1
ATOM 584 O O . PRO A 1 74 ? 19.719 13.297 -7.777 1 98.44 74 PRO A O 1
ATOM 587 N N . PRO A 1 75 ? 17.562 12.648 -8.055 1 97.69 75 PRO A N 1
ATOM 588 C CA . PRO A 1 75 ? 17.891 11.898 -9.273 1 97.69 75 PRO A CA 1
ATOM 589 C C . PRO A 1 75 ? 18.031 12.805 -10.492 1 97.69 75 PRO A C 1
ATOM 591 O O . PRO A 1 75 ? 17.547 13.93 -10.492 1 97.69 75 PRO A O 1
ATOM 594 N N . LYS A 1 76 ? 18.766 12.281 -11.492 1 95.38 76 LYS A N 1
ATOM 595 C CA . LYS A 1 76 ? 18.844 13 -12.766 1 95.38 76 LYS A CA 1
ATOM 596 C C . LYS A 1 76 ? 17.469 13.133 -13.414 1 95.38 76 LYS A C 1
ATOM 598 O O . LYS A 1 76 ? 17.156 14.172 -13.992 1 95.38 76 LYS A O 1
ATOM 603 N N . GLU A 1 77 ? 16.703 12.055 -13.297 1 95.56 77 GLU A N 1
ATOM 604 C CA . GLU A 1 77 ? 15.312 12.008 -13.758 1 95.56 77 GLU A CA 1
ATOM 605 C C . GLU A 1 77 ? 14.414 11.297 -12.758 1 95.56 77 GLU A C 1
ATOM 607 O O . GLU A 1 77 ? 14.82 10.297 -12.156 1 95.56 77 GLU A O 1
ATOM 612 N N . ILE A 1 78 ? 13.219 11.812 -12.586 1 96.44 78 ILE A N 1
ATOM 613 C CA . ILE A 1 78 ? 12.266 11.188 -11.68 1 96.44 78 ILE A CA 1
ATOM 614 C C . ILE A 1 78 ? 11.844 9.828 -12.234 1 96.44 78 ILE A C 1
ATOM 616 O O . ILE A 1 78 ? 11.523 9.703 -13.414 1 96.44 78 ILE A O 1
ATOM 620 N N . LEU A 1 79 ? 11.852 8.82 -11.43 1 94.75 79 LEU A N 1
ATOM 621 C CA . LEU A 1 79 ? 11.492 7.465 -11.836 1 94.75 79 LEU A CA 1
ATOM 622 C C . LEU A 1 79 ? 10.039 7.164 -11.5 1 94.75 79 LEU A C 1
ATOM 624 O O . LEU A 1 79 ? 9.531 7.594 -10.461 1 94.75 79 LEU A O 1
ATOM 628 N N . SER A 1 80 ? 9.328 6.492 -12.406 1 96.19 80 SER A N 1
ATOM 629 C CA . SER A 1 80 ? 8.062 5.855 -12.078 1 96.19 80 SER A CA 1
ATOM 630 C C . SER A 1 80 ? 8.266 4.637 -11.188 1 96.19 80 SER A C 1
ATOM 632 O O . SER A 1 80 ? 8.844 3.639 -11.617 1 96.19 80 SER A O 1
ATOM 634 N N . PRO A 1 81 ? 7.82 4.707 -9.945 1 97.75 81 PRO A N 1
ATOM 635 C CA . PRO A 1 81 ? 8.18 3.646 -9 1 97.75 81 PRO A CA 1
ATOM 636 C C . PRO A 1 81 ? 7.371 2.367 -9.219 1 97.75 81 PRO A C 1
ATOM 638 O O . PRO A 1 81 ? 6.211 2.428 -9.633 1 97.75 81 PRO A O 1
ATOM 641 N N . ASN A 1 82 ? 7.922 1.216 -8.906 1 97.75 82 ASN A N 1
ATOM 642 C CA . ASN A 1 82 ? 7.234 -0.069 -8.977 1 97.75 82 ASN A CA 1
ATOM 643 C C . ASN A 1 82 ? 6.527 -0.402 -7.664 1 97.75 82 ASN A C 1
ATOM 645 O O . ASN A 1 82 ? 6.504 -1.561 -7.242 1 97.75 82 ASN A O 1
ATOM 649 N N . CYS A 1 83 ? 6.148 0.606 -6.953 1 98.5 83 CYS A N 1
ATOM 650 C CA . CYS A 1 83 ? 5.477 0.443 -5.672 1 98.5 83 CYS A CA 1
ATOM 651 C C . CYS A 1 83 ? 4.5 1.586 -5.418 1 98.5 83 CYS A C 1
ATOM 653 O O . CYS A 1 83 ? 4.445 2.545 -6.191 1 98.5 83 CYS A O 1
ATOM 655 N N . ILE A 1 84 ? 3.695 1.462 -4.355 1 98.75 84 ILE A N 1
ATOM 656 C CA . ILE A 1 84 ? 2.793 2.508 -3.883 1 98.75 84 ILE A CA 1
ATOM 657 C C . ILE A 1 84 ? 3.592 3.592 -3.164 1 98.75 84 ILE A C 1
ATOM 659 O O . ILE A 1 84 ? 4.5 3.291 -2.383 1 98.75 84 ILE A O 1
ATOM 663 N N . LEU A 1 85 ? 3.379 4.84 -3.535 1 98.81 85 LEU A N 1
ATOM 664 C CA . LEU A 1 85 ? 3.891 5.941 -2.727 1 98.81 85 LEU A CA 1
ATOM 665 C C . LEU A 1 85 ? 3.035 6.148 -1.482 1 98.81 85 LEU A C 1
ATOM 667 O O . LEU A 1 85 ? 1.999 6.816 -1.539 1 98.81 85 LEU A O 1
ATOM 671 N N . ASP A 1 86 ? 3.451 5.57 -0.381 1 98.69 86 ASP A N 1
ATOM 672 C CA . ASP A 1 86 ? 2.691 5.543 0.865 1 98.69 86 ASP A CA 1
ATOM 673 C C . ASP A 1 86 ? 2.873 6.84 1.649 1 98.69 86 ASP A C 1
ATOM 675 O O . ASP A 1 86 ? 3.967 7.125 2.143 1 98.69 86 ASP A O 1
ATOM 679 N N . CYS A 1 87 ? 1.815 7.504 1.896 1 98.62 87 CYS A N 1
ATOM 680 C CA . CYS A 1 87 ? 1.864 8.805 2.559 1 98.62 87 CYS A CA 1
ATOM 681 C C . CYS A 1 87 ? 1.56 8.664 4.047 1 98.62 87 CYS A C 1
ATOM 683 O O . CYS A 1 87 ? 1.545 9.664 4.773 1 98.62 87 CYS A O 1
ATOM 685 N N . GLY A 1 88 ? 1.296 7.438 4.508 1 97.38 88 GLY A N 1
ATOM 686 C CA . GLY A 1 88 ? 0.875 7.285 5.895 1 97.38 88 GLY A CA 1
ATOM 687 C C . GLY A 1 88 ? -0.374 8.078 6.227 1 97.38 88 GLY A C 1
ATOM 688 O O . GLY A 1 88 ? -1.404 7.934 5.566 1 97.38 88 GLY A O 1
ATOM 689 N N . ASN A 1 89 ? -0.271 8.961 7.137 1 96.5 89 ASN A N 1
ATOM 690 C CA . ASN A 1 89 ? -1.382 9.828 7.523 1 96.5 89 ASN A CA 1
ATOM 691 C C . ASN A 1 89 ? -1.152 11.266 7.082 1 96.5 89 ASN A C 1
ATOM 693 O O . ASN A 1 89 ? -1.834 12.18 7.551 1 96.5 89 ASN A O 1
ATOM 697 N N . SER A 1 90 ? -0.208 11.5 6.215 1 97.19 90 SER A N 1
ATOM 698 C CA . SER A 1 90 ? 0.23 12.852 5.914 1 97.19 90 SER A CA 1
ATOM 699 C C . SER A 1 90 ? -0.546 13.438 4.738 1 97.19 90 SER A C 1
ATOM 701 O O . SER A 1 90 ? -0.19 13.211 3.578 1 97.19 90 SER A O 1
ATOM 703 N N . GLY A 1 91 ? -1.423 14.312 5.035 1 97.38 91 GLY A N 1
ATOM 704 C CA . GLY A 1 91 ? -2.121 15.031 3.984 1 97.38 91 GLY A CA 1
ATOM 705 C C . GLY A 1 91 ? -1.214 15.953 3.191 1 97.38 91 GLY A C 1
ATOM 706 O O . GLY A 1 91 ? -1.363 16.078 1.974 1 97.38 91 GLY A O 1
ATOM 707 N N . THR A 1 92 ? -0.269 16.547 3.926 1 97.81 92 THR A N 1
ATOM 708 C CA . THR A 1 92 ? 0.68 17.453 3.279 1 97.81 92 THR A CA 1
ATOM 709 C C . THR A 1 92 ? 1.476 16.719 2.203 1 97.81 92 THR A C 1
ATOM 711 O O . THR A 1 92 ? 1.558 17.172 1.062 1 97.81 92 THR A O 1
ATOM 714 N N . ALA A 1 93 ? 2.027 15.57 2.539 1 98.5 93 ALA A N 1
ATOM 715 C CA . ALA A 1 93 ? 2.816 14.805 1.58 1 98.5 93 ALA A CA 1
ATOM 716 C C . ALA A 1 93 ? 1.987 14.445 0.349 1 98.5 93 ALA A C 1
ATOM 718 O O . ALA A 1 93 ? 2.432 14.641 -0.784 1 98.5 93 ALA A O 1
ATOM 719 N N . MET A 1 94 ? 0.794 13.984 0.57 1 98.75 94 MET A N 1
ATOM 720 C CA . MET A 1 94 ? -0.037 13.539 -0.543 1 98.75 94 MET A CA 1
ATOM 721 C C . MET A 1 94 ? -0.395 14.703 -1.46 1 98.75 94 MET A C 1
ATOM 723 O O . MET A 1 94 ? -0.22 14.617 -2.678 1 98.75 94 MET A O 1
ATOM 727 N N . ARG A 1 95 ? -0.867 15.758 -0.913 1 98.81 95 ARG A N 1
ATOM 728 C CA . ARG A 1 95 ? -1.362 16.891 -1.701 1 98.81 95 ARG A CA 1
ATOM 729 C C . ARG A 1 95 ? -0.23 17.547 -2.475 1 98.81 95 ARG A C 1
ATOM 731 O O . ARG A 1 95 ? -0.389 17.891 -3.648 1 98.81 95 ARG A O 1
ATOM 738 N N . LEU A 1 96 ? 0.92 17.75 -1.814 1 98.88 96 LEU A N 1
ATOM 739 C CA . LEU A 1 96 ? 2.059 18.328 -2.512 1 98.88 96 LEU A CA 1
ATOM 740 C C . LEU A 1 96 ? 2.553 17.406 -3.621 1 98.88 96 LEU A C 1
ATOM 742 O O . LEU A 1 96 ? 2.896 17.875 -4.711 1 98.88 96 LEU A O 1
ATOM 746 N N . MET A 1 97 ? 2.541 16.094 -3.355 1 98.88 97 MET A N 1
ATOM 747 C CA . MET A 1 97 ? 3.031 15.133 -4.336 1 98.88 97 MET A CA 1
ATOM 748 C C . MET A 1 97 ? 2.1 15.055 -5.539 1 98.88 97 MET A C 1
ATOM 750 O O . MET A 1 97 ? 2.553 14.859 -6.668 1 98.88 97 MET A O 1
ATOM 754 N N . ILE A 1 98 ? 0.757 15.18 -5.324 1 98.81 98 ILE A N 1
ATOM 755 C CA . ILE A 1 98 ? -0.171 15.219 -6.449 1 98.81 98 ILE A CA 1
ATOM 756 C C . ILE A 1 98 ? 0.208 16.375 -7.387 1 98.81 98 ILE A C 1
ATOM 758 O O . ILE A 1 98 ? 0.314 16.172 -8.602 1 98.81 98 ILE A O 1
ATOM 762 N N . GLY A 1 99 ? 0.453 17.562 -6.816 1 98.81 99 GLY A N 1
ATOM 763 C CA . GLY A 1 99 ? 0.854 18.719 -7.609 1 98.81 99 GLY A CA 1
ATOM 764 C C . GLY A 1 99 ? 2.17 18.516 -8.336 1 98.81 99 GLY A C 1
ATOM 765 O O . GLY A 1 99 ? 2.291 18.844 -9.516 1 98.81 99 GLY A O 1
ATOM 766 N N . PHE A 1 100 ? 3.154 17.953 -7.668 1 98.69 100 PHE A N 1
ATOM 767 C CA . PHE A 1 100 ? 4.492 17.734 -8.203 1 98.69 100 PHE A CA 1
ATOM 768 C C . PHE A 1 100 ? 4.465 16.719 -9.344 1 98.69 100 PHE A C 1
ATOM 770 O O . PHE A 1 100 ? 5.039 16.953 -10.406 1 98.69 100 PHE A O 1
ATOM 777 N N . LEU A 1 101 ? 3.73 15.578 -9.125 1 98.75 101 LEU A N 1
ATOM 778 C CA . LEU A 1 101 ? 3.793 14.43 -10.016 1 98.75 101 LEU A CA 1
ATOM 779 C C . LEU A 1 101 ? 2.895 14.625 -11.227 1 98.75 101 LEU A C 1
ATOM 781 O O . LEU A 1 101 ? 3.059 13.953 -12.25 1 98.75 101 LEU A O 1
ATOM 785 N N . ALA A 1 102 ? 1.912 15.539 -11.156 1 98.5 102 ALA A N 1
ATOM 786 C CA . ALA A 1 102 ? 0.939 15.758 -12.227 1 98.5 102 ALA A CA 1
ATOM 787 C C . ALA A 1 102 ? 1.635 16.109 -13.539 1 98.5 102 ALA A C 1
ATOM 789 O O . ALA A 1 102 ? 1.139 15.781 -14.617 1 98.5 102 ALA A O 1
ATOM 790 N N . GLY A 1 103 ? 2.82 16.75 -13.406 1 97.38 103 GLY A N 1
ATOM 791 C CA . GLY A 1 103 ? 3.5 17.219 -14.602 1 97.38 103 GLY A CA 1
ATOM 792 C C . GLY A 1 103 ? 4.742 16.406 -14.938 1 97.38 103 GLY A C 1
ATOM 793 O O . GLY A 1 103 ? 5.559 16.828 -15.758 1 97.38 103 GLY A O 1
ATOM 794 N N . ILE A 1 104 ? 4.949 15.273 -14.305 1 97.06 104 ILE A N 1
ATOM 795 C CA . ILE A 1 104 ? 6.133 14.445 -14.492 1 97.06 104 ILE A CA 1
ATOM 796 C C . ILE A 1 104 ? 5.758 13.172 -15.25 1 97.06 104 ILE A C 1
ATOM 798 O O . ILE A 1 104 ? 4.855 12.438 -14.836 1 97.06 104 ILE A O 1
ATOM 802 N N . SER A 1 105 ? 6.477 12.898 -16.359 1 95.94 105 SER A N 1
ATOM 803 C CA . SER A 1 105 ? 6.195 11.695 -17.141 1 95.94 105 SER A CA 1
ATOM 804 C C . SER A 1 105 ? 6.316 10.445 -16.281 1 95.94 105 SER A C 1
ATOM 806 O O . SER A 1 105 ? 7.305 10.266 -15.562 1 95.94 105 SER A O 1
ATOM 808 N N . GLY A 1 106 ? 5.355 9.609 -16.344 1 96.94 106 GLY A N 1
ATOM 809 C CA . GLY A 1 106 ? 5.332 8.391 -15.555 1 96.94 106 GLY A CA 1
ATOM 810 C C . GLY A 1 106 ? 3.965 8.086 -14.977 1 96.94 106 GLY A C 1
ATOM 811 O O . GLY A 1 106 ? 2.986 8.766 -15.281 1 96.94 106 GLY A O 1
ATOM 812 N N . PHE A 1 107 ? 3.867 7.016 -14.203 1 98.25 107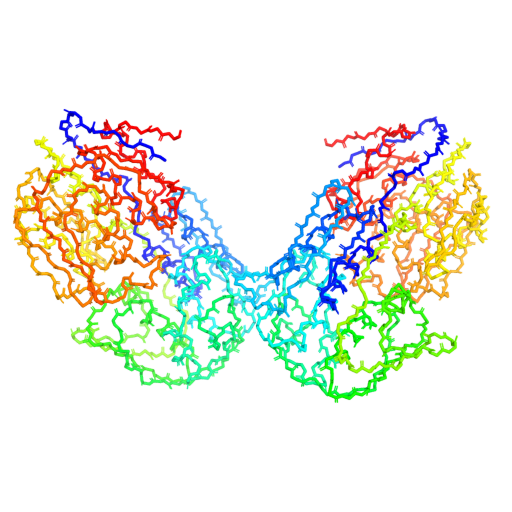 PHE A N 1
ATOM 813 C CA . PHE A 1 107 ? 2.664 6.559 -13.523 1 98.25 107 PHE A CA 1
ATOM 814 C C . PHE A 1 107 ? 2.914 6.414 -12.023 1 98.25 107 PHE A C 1
ATOM 816 O O . PHE A 1 107 ? 3.902 5.805 -11.609 1 98.25 107 PHE A O 1
ATOM 823 N N . PHE A 1 108 ? 2.078 7.074 -11.227 1 98.75 108 PHE A N 1
ATOM 824 C CA . PHE A 1 108 ? 2.295 7.156 -9.789 1 98.75 108 PHE A CA 1
ATOM 825 C C . PHE A 1 108 ? 1.012 6.844 -9.031 1 98.75 108 PHE A C 1
ATOM 827 O O . PHE A 1 108 ? -0.074 7.27 -9.43 1 98.75 108 PHE A O 1
ATOM 834 N N . VAL A 1 109 ? 1.097 6.07 -7.98 1 98.88 109 VAL A N 1
ATOM 835 C CA . VAL A 1 109 ? -0.051 5.762 -7.133 1 98.88 109 VAL A CA 1
ATOM 836 C C . VAL A 1 109 ? 0.225 6.219 -5.703 1 98.88 109 VAL A C 1
ATOM 838 O O . VAL A 1 109 ? 1.232 5.832 -5.105 1 98.88 109 VAL A O 1
ATOM 841 N N . LEU A 1 110 ? -0.592 7.074 -5.195 1 98.88 110 LEU A N 1
ATOM 842 C CA . LEU A 1 110 ? -0.488 7.578 -3.83 1 98.88 110 LEU A CA 1
ATOM 843 C C . LEU A 1 110 ? -1.59 6.996 -2.951 1 98.88 110 LEU A C 1
ATOM 845 O O . LEU A 1 110 ? -2.744 6.906 -3.375 1 98.88 110 LEU A O 1
ATOM 849 N N . SER A 1 111 ? -1.274 6.551 -1.796 1 98.75 111 SER A N 1
ATOM 850 C CA . SER A 1 111 ? -2.219 6.055 -0.802 1 98.75 111 SER A CA 1
ATOM 851 C C . SER A 1 111 ? -1.713 6.305 0.615 1 98.75 111 SER A C 1
ATOM 853 O O . SER A 1 111 ? -0.584 6.762 0.805 1 98.75 111 SER A O 1
ATOM 855 N N . GLY A 1 112 ? -2.578 6.227 1.603 1 98.12 112 GLY A N 1
ATOM 856 C CA . GLY A 1 112 ? -2.24 6.355 3.012 1 98.12 112 GLY A CA 1
ATOM 857 C C . GLY A 1 112 ? -3.029 5.418 3.902 1 98.12 112 GLY A C 1
ATOM 858 O O . GLY A 1 112 ? -3.508 4.375 3.447 1 98.12 112 GLY A O 1
ATOM 859 N N . ASP A 1 113 ? -3.016 5.691 5.164 1 96.12 113 ASP A N 1
ATOM 860 C CA . ASP A 1 113 ? -3.781 4.871 6.098 1 96.12 113 ASP A CA 1
ATOM 861 C C . ASP A 1 113 ? -5.281 5.129 5.953 1 96.12 113 ASP A C 1
ATOM 863 O O . ASP A 1 113 ? -5.703 5.891 5.082 1 96.12 113 ASP A O 1
ATOM 867 N N . LYS A 1 114 ? -6.055 4.5 6.789 1 94.62 114 LYS A N 1
ATOM 868 C CA . LYS A 1 114 ? -7.508 4.535 6.656 1 94.62 114 LYS A CA 1
ATOM 869 C C . LYS A 1 114 ? -8.047 5.945 6.891 1 94.62 114 LYS A C 1
ATOM 871 O O . LYS A 1 114 ? -9.094 6.312 6.355 1 94.62 114 LYS A O 1
ATOM 876 N N . TYR A 1 115 ? -7.355 6.789 7.633 1 94.56 115 TYR A N 1
ATOM 877 C CA . TYR A 1 115 ? -7.789 8.148 7.922 1 94.56 115 TYR A CA 1
ATOM 878 C C . TYR A 1 115 ? -7.48 9.078 6.754 1 94.56 115 TYR A C 1
ATOM 880 O O . TYR A 1 115 ? -8.352 9.836 6.309 1 94.56 115 TYR A O 1
ATOM 888 N N . LEU A 1 116 ? -6.234 8.977 6.254 1 97.31 116 LEU A N 1
ATOM 889 C CA . LEU A 1 116 ? -5.852 9.836 5.141 1 97.31 116 LEU A CA 1
ATOM 890 C C . LEU A 1 116 ? -6.688 9.531 3.902 1 97.31 116 LEU A C 1
ATOM 892 O O . LEU A 1 116 ? -7.109 10.445 3.191 1 97.31 116 LEU A O 1
ATOM 896 N N . ASN A 1 117 ? -6.961 8.258 3.656 1 98.12 117 ASN A N 1
ATOM 897 C CA . ASN A 1 117 ? -7.672 7.848 2.451 1 98.12 117 ASN A CA 1
ATOM 898 C C . ASN A 1 117 ? -9.141 8.258 2.496 1 98.12 117 ASN A C 1
ATOM 900 O O . ASN A 1 117 ? -9.852 8.141 1.496 1 98.12 117 ASN A O 1
ATOM 904 N N . ASN A 1 118 ? -9.57 8.828 3.586 1 95.75 118 ASN A N 1
ATOM 905 C CA . ASN A 1 118 ? -10.938 9.336 3.699 1 95.75 118 ASN A CA 1
ATOM 906 C C . ASN A 1 118 ? -10.977 10.859 3.693 1 95.75 118 ASN A C 1
ATOM 908 O O . ASN A 1 118 ? -12.047 11.461 3.777 1 95.75 118 ASN A O 1
ATOM 912 N N . ARG A 1 119 ? -9.828 11.492 3.586 1 96.69 119 ARG A N 1
ATOM 913 C CA . ARG A 1 119 ? -9.781 12.945 3.512 1 96.69 119 ARG A CA 1
ATOM 914 C C . ARG A 1 119 ? -9.977 13.43 2.08 1 96.69 119 ARG A C 1
ATOM 916 O O . ARG A 1 119 ? -9.469 12.82 1.137 1 96.69 119 ARG A O 1
ATOM 923 N N . PRO A 1 120 ? -10.641 14.539 1.95 1 97.06 120 PRO A N 1
ATOM 924 C CA . PRO A 1 120 ? -10.914 15.023 0.595 1 97.06 120 PRO A CA 1
ATOM 925 C C . PRO A 1 120 ? -9.656 15.547 -0.106 1 97.06 120 PRO A C 1
ATOM 927 O O . PRO A 1 120 ? -8.852 16.25 0.508 1 97.06 120 PRO A O 1
ATOM 930 N N . MET A 1 121 ? -9.5 15.172 -1.361 1 98.25 121 MET A N 1
ATOM 931 C CA . MET A 1 121 ? -8.367 15.594 -2.18 1 98.25 121 MET A CA 1
ATOM 932 C C . MET A 1 121 ? -8.836 16.438 -3.357 1 98.25 121 MET A C 1
ATOM 934 O O . MET A 1 121 ? -8.016 16.938 -4.137 1 98.25 121 MET A O 1
ATOM 938 N N . ARG A 1 122 ? -10.102 16.734 -3.432 1 97 122 ARG A N 1
ATOM 939 C CA . ARG A 1 122 ? -10.68 17.422 -4.578 1 97 122 ARG A CA 1
ATOM 940 C C . ARG A 1 122 ? -10.125 18.844 -4.707 1 97 122 ARG A C 1
ATOM 942 O O . ARG A 1 122 ? -9.953 19.344 -5.82 1 97 122 ARG A O 1
ATOM 949 N N . ARG A 1 123 ? -9.828 19.438 -3.6 1 96.31 123 ARG A N 1
ATOM 950 C CA . ARG A 1 123 ? -9.297 20.797 -3.602 1 96.31 123 ARG A CA 1
ATOM 951 C C . ARG A 1 123 ? -7.977 20.859 -4.363 1 96.31 123 ARG A C 1
ATOM 953 O O . ARG A 1 123 ? -7.547 21.953 -4.773 1 96.31 123 ARG A O 1
ATOM 960 N N . ILE A 1 124 ? -7.281 19.703 -4.535 1 98 124 ILE A N 1
ATOM 961 C CA . ILE A 1 124 ? -6.035 19.609 -5.293 1 98 124 ILE A CA 1
ATOM 962 C C . ILE A 1 124 ? -6.316 19.062 -6.684 1 98 124 ILE A C 1
ATOM 964 O O . ILE A 1 124 ? -5.93 19.656 -7.691 1 98 124 ILE A O 1
ATOM 968 N N . SER A 1 125 ? -7.051 17.891 -6.773 1 98.25 125 SER A N 1
ATOM 969 C CA . SER A 1 125 ? -7.223 17.141 -8.016 1 98.25 125 SER A CA 1
ATOM 970 C C . SER A 1 125 ? -8.047 17.938 -9.023 1 98.25 125 SER A C 1
ATOM 972 O O . SER A 1 125 ? -7.746 17.922 -10.219 1 98.25 125 SER A O 1
ATOM 974 N N . LYS A 1 126 ? -9.047 18.688 -8.562 1 97.56 126 LYS A N 1
ATOM 975 C CA . LYS A 1 126 ? -9.953 19.375 -9.477 1 97.56 126 LYS A CA 1
ATOM 976 C C . LYS A 1 126 ? -9.227 20.484 -10.242 1 97.56 126 LYS A C 1
ATOM 978 O O . LYS A 1 126 ? -9.258 20.5 -11.477 1 97.56 126 LYS A O 1
ATOM 983 N N . PRO A 1 127 ? -8.555 21.406 -9.547 1 97.81 127 PRO A N 1
ATOM 984 C CA . PRO A 1 127 ? -7.867 22.438 -10.328 1 97.81 127 PRO A CA 1
ATOM 985 C C . PRO A 1 127 ? -6.785 21.859 -11.234 1 97.81 127 PRO A C 1
ATOM 987 O O . PRO A 1 127 ? -6.547 22.391 -12.328 1 97.81 127 PRO A O 1
ATOM 990 N N . LEU A 1 128 ? -6.109 20.812 -10.867 1 98.44 128 LEU A N 1
ATOM 991 C CA . LEU A 1 128 ? -5.055 20.219 -11.68 1 98.44 128 LEU A CA 1
ATOM 992 C C . LEU A 1 128 ? -5.641 19.547 -12.922 1 98.44 128 LEU A C 1
ATOM 994 O O . LEU A 1 128 ? -5.074 19.656 -14.008 1 98.44 128 LEU A O 1
ATOM 998 N N . THR A 1 129 ? -6.742 18.844 -12.75 1 98.12 129 THR A N 1
ATOM 999 C CA . THR A 1 129 ? -7.371 18.203 -13.898 1 98.12 129 THR A CA 1
ATOM 1000 C C . THR A 1 129 ? -7.852 19.234 -14.906 1 98.12 129 THR A C 1
ATOM 1002 O O . THR A 1 129 ? -7.836 19 -16.109 1 98.12 129 THR A O 1
ATOM 1005 N N . GLN A 1 130 ? -8.211 20.422 -14.453 1 97.56 130 GLN A N 1
ATOM 1006 C CA . GLN A 1 130 ? -8.68 21.5 -15.312 1 97.56 130 GLN A CA 1
ATOM 1007 C C . GLN A 1 130 ? -7.559 22.031 -16.203 1 97.56 130 GLN A C 1
ATOM 1009 O O . GLN A 1 130 ? -7.816 22.656 -17.234 1 97.56 130 GLN A O 1
ATOM 1014 N N . ILE A 1 131 ? -6.387 21.75 -15.859 1 97.94 131 ILE A N 1
ATOM 1015 C CA . ILE A 1 131 ? -5.273 22.281 -16.656 1 97.94 131 ILE A CA 1
ATOM 1016 C C . ILE A 1 131 ? -4.559 21.125 -17.359 1 97.94 131 ILE A C 1
ATOM 1018 O O . ILE A 1 131 ? -3.41 21.266 -17.781 1 97.94 131 ILE A O 1
ATOM 1022 N N . GLY A 1 132 ? -5.121 19.953 -17.328 1 98 132 GLY A N 1
ATOM 1023 C CA . GLY A 1 132 ? -4.652 18.891 -18.203 1 98 132 GLY A CA 1
ATOM 1024 C C . GLY A 1 132 ? -4.102 17.688 -17.438 1 98 132 GLY A C 1
ATOM 1025 O O . GLY A 1 132 ? -3.752 16.672 -18.047 1 98 132 GLY A O 1
ATOM 1026 N N . ALA A 1 133 ? -4.02 17.75 -16.125 1 98.31 133 ALA A N 1
ATOM 1027 C CA . ALA A 1 133 ? -3.531 16.609 -15.352 1 98.31 133 ALA A CA 1
ATOM 1028 C C . ALA A 1 133 ? -4.48 15.43 -15.469 1 98.31 133 ALA A C 1
ATOM 1030 O O . ALA A 1 133 ? -5.691 15.609 -15.625 1 98.31 133 ALA A O 1
ATOM 1031 N N . ARG A 1 134 ? -3.961 14.242 -15.484 1 98.19 134 ARG A N 1
ATOM 1032 C CA . ARG A 1 134 ? -4.738 13.008 -15.414 1 98.19 134 ARG A CA 1
ATOM 1033 C C . ARG A 1 134 ? -4.605 12.359 -14.039 1 98.19 134 ARG A C 1
ATOM 1035 O O . ARG A 1 134 ? -3.598 11.711 -13.75 1 98.19 134 ARG A O 1
ATOM 1042 N N . ILE A 1 135 ? -5.566 12.562 -13.227 1 98.5 135 ILE A N 1
ATOM 1043 C CA . ILE A 1 135 ? -5.625 12.07 -11.852 1 98.5 135 ILE A CA 1
ATOM 1044 C C . ILE A 1 135 ? -6.883 11.219 -11.664 1 98.5 135 ILE A C 1
ATOM 1046 O O . ILE A 1 135 ? -7.988 11.656 -11.992 1 98.5 135 ILE A O 1
ATOM 1050 N N . TYR A 1 136 ? -6.715 9.984 -11.188 1 97.81 136 TYR A N 1
ATOM 1051 C CA . TYR A 1 136 ? -7.805 9.039 -11 1 97.81 136 TYR A CA 1
ATOM 1052 C C . TYR A 1 136 ? -7.895 8.586 -9.547 1 97.81 136 TYR A C 1
ATOM 1054 O O . TYR A 1 136 ? -6.895 8.617 -8.82 1 97.81 136 TYR A O 1
ATOM 1062 N N . GLY A 1 137 ? -9.086 8.258 -9.133 1 97.44 137 GLY A N 1
ATOM 1063 C CA . GLY A 1 137 ? -9.289 7.773 -7.77 1 97.44 137 GLY A CA 1
ATOM 1064 C C . GLY A 1 137 ? -10.75 7.586 -7.414 1 97.44 137 GLY A C 1
ATOM 1065 O O . GLY A 1 137 ? -11.625 7.699 -8.273 1 97.44 137 GLY A O 1
ATOM 1066 N N . ARG A 1 138 ? -10.984 7.293 -6.172 1 96.44 138 ARG A N 1
ATOM 1067 C CA . ARG A 1 138 ? -12.344 7.125 -5.668 1 96.44 138 ARG A CA 1
ATOM 1068 C C . ARG A 1 138 ? -13.109 8.445 -5.699 1 96.44 138 ARG A C 1
ATOM 1070 O O . ARG A 1 138 ? -12.523 9.508 -5.496 1 96.44 138 ARG A O 1
ATOM 1077 N N . ASN A 1 139 ? -14.43 8.398 -6.012 1 95.94 139 ASN A N 1
ATOM 1078 C CA . ASN A 1 139 ? -15.281 9.586 -6.016 1 95.94 139 ASN A CA 1
ATOM 1079 C C . ASN A 1 139 ? -14.695 10.688 -6.895 1 95.94 139 ASN A C 1
ATOM 1081 O O . ASN A 1 139 ? -14.492 11.812 -6.434 1 95.94 139 ASN A O 1
ATOM 1085 N N . GLU A 1 140 ? -14.328 10.328 -8.148 1 94.94 140 GLU A N 1
ATOM 1086 C CA . GLU A 1 140 ? -13.781 11.266 -9.125 1 94.94 140 GLU A CA 1
ATOM 1087 C C . GLU A 1 140 ? -12.5 11.906 -8.617 1 94.94 140 GLU A C 1
ATOM 1089 O O . GLU A 1 140 ? -12.359 13.133 -8.641 1 94.94 140 GLU A O 1
ATOM 1094 N N . ALA A 1 141 ? -11.586 11.148 -7.98 1 96.88 141 ALA A N 1
ATOM 1095 C CA . ALA A 1 141 ? -10.273 11.539 -7.492 1 96.88 141 ALA A CA 1
ATOM 1096 C C . ALA A 1 141 ? -10.383 12.477 -6.289 1 96.88 141 ALA A C 1
ATOM 1098 O O . ALA A 1 141 ? -9.484 13.273 -6.027 1 96.88 141 ALA A O 1
ATOM 1099 N N . ASN A 1 142 ? -11.523 12.375 -5.57 1 98.12 142 ASN A N 1
ATOM 1100 C CA . ASN A 1 142 ? -11.688 13.109 -4.32 1 98.12 142 ASN A CA 1
ATOM 1101 C C . ASN A 1 142 ? -11.07 12.367 -3.143 1 98.12 142 ASN A C 1
ATOM 1103 O O . ASN A 1 142 ? -10.805 12.961 -2.096 1 98.12 142 ASN A O 1
ATOM 1107 N N . LEU A 1 143 ? -11.039 11.07 -3.266 1 98.31 143 LEU A N 1
ATOM 1108 C CA . LEU A 1 143 ? -10.523 10.242 -2.182 1 98.31 143 LEU A CA 1
ATOM 1109 C C . LEU A 1 143 ? -9.414 9.32 -2.682 1 98.31 143 LEU A C 1
ATOM 1111 O O . LEU A 1 143 ? -9.477 8.82 -3.803 1 98.31 143 LEU A O 1
ATOM 1115 N N . ALA A 1 144 ? -8.367 9.109 -1.859 1 98.31 144 ALA A N 1
ATOM 1116 C CA . ALA A 1 144 ? -7.293 8.164 -2.152 1 98.31 144 ALA A CA 1
ATOM 1117 C C . ALA A 1 144 ? -7.754 6.723 -1.957 1 98.31 144 ALA A C 1
ATOM 1119 O O . ALA A 1 144 ? -8.734 6.469 -1.252 1 98.31 144 ALA A O 1
ATOM 1120 N N . PRO A 1 145 ? -7.105 5.73 -2.547 1 98.44 145 PRO A N 1
ATOM 1121 C CA . PRO A 1 145 ? -5.898 5.816 -3.371 1 98.44 145 PRO A CA 1
ATOM 1122 C C . PRO A 1 145 ? -6.109 6.637 -4.641 1 98.44 145 PRO A C 1
ATOM 1124 O O . PRO A 1 145 ? -7.199 6.613 -5.223 1 98.44 145 PRO A O 1
ATOM 1127 N N . LEU A 1 146 ? -5.043 7.383 -5.031 1 98.56 146 LEU A N 1
ATOM 1128 C CA . LEU A 1 146 ? -5.051 8.219 -6.227 1 98.56 146 LEU A CA 1
ATOM 1129 C C . LEU A 1 146 ? -3.975 7.77 -7.211 1 98.56 146 LEU A C 1
ATOM 1131 O O . LEU A 1 146 ? -2.871 7.395 -6.805 1 98.56 146 LEU A O 1
ATOM 1135 N N . CYS A 1 147 ? -4.266 7.809 -8.438 1 98.31 147 CYS A N 1
ATOM 1136 C CA . CYS A 1 147 ? -3.33 7.5 -9.516 1 98.31 147 CYS A CA 1
ATOM 1137 C C . CYS A 1 147 ? -3.086 8.719 -10.391 1 98.31 147 CYS A C 1
ATOM 1139 O O . CYS A 1 147 ? -4.016 9.469 -10.688 1 98.31 147 CYS A O 1
ATOM 1141 N N . ILE A 1 148 ? -1.854 8.938 -10.703 1 98.56 148 ILE A N 1
ATOM 1142 C CA . ILE A 1 148 ? -1.477 10.078 -11.531 1 98.56 148 ILE A CA 1
ATOM 1143 C C . ILE A 1 148 ? -0.721 9.594 -12.766 1 98.56 148 ILE A C 1
ATOM 1145 O O . ILE A 1 148 ? 0.243 8.828 -12.648 1 98.56 148 ILE A O 1
ATOM 1149 N N . GLU A 1 149 ? -1.205 9.844 -13.883 1 97.62 149 GLU A N 1
ATOM 1150 C CA . GLU A 1 149 ? -0.459 9.742 -15.133 1 97.62 149 GLU A CA 1
ATOM 1151 C C . GLU A 1 149 ? 0.084 11.102 -15.562 1 97.62 149 GLU A C 1
ATOM 1153 O O . GLU A 1 149 ? -0.667 11.945 -16.047 1 97.62 149 GLU A O 1
ATOM 1158 N N . GLY A 1 150 ? 1.392 11.305 -15.445 1 95.88 150 GLY A N 1
ATOM 1159 C CA . GLY A 1 150 ? 1.994 12.602 -15.711 1 95.88 150 GLY A CA 1
ATOM 1160 C C . GLY A 1 150 ? 1.703 13.117 -17.109 1 95.88 150 GLY A C 1
ATOM 1161 O O . GLY A 1 150 ? 1.712 12.352 -18.078 1 95.88 150 GLY A O 1
ATOM 1162 N N . GLN A 1 151 ? 1.376 14.438 -17.203 1 95.88 151 GLN A N 1
ATOM 1163 C CA . GLN A 1 151 ? 1.017 15.078 -18.469 1 95.88 151 GLN A CA 1
ATOM 1164 C C . GLN A 1 151 ? 1.772 16.391 -18.656 1 95.88 151 GLN A C 1
ATOM 1166 O O . GLN A 1 151 ? 2.416 16.875 -17.734 1 95.88 151 GLN A O 1
ATOM 1171 N N . ASN A 1 152 ? 1.742 16.875 -19.906 1 96.06 152 ASN A N 1
ATOM 1172 C CA . ASN A 1 152 ? 2.078 18.281 -20.125 1 96.06 152 ASN A CA 1
ATOM 1173 C C . ASN A 1 152 ? 0.958 19.203 -19.656 1 96.06 152 ASN A C 1
ATOM 1175 O O . ASN A 1 152 ? -0.148 19.172 -20.203 1 96.06 152 ASN A O 1
ATOM 1179 N N . LEU A 1 153 ? 1.239 20.047 -18.672 1 98.5 153 LEU A N 1
ATOM 1180 C CA . LEU A 1 153 ? 0.202 20.859 -18.047 1 98.5 153 LEU A CA 1
ATOM 1181 C C . LEU A 1 153 ? 0.081 22.203 -18.75 1 98.5 153 LEU A C 1
ATOM 1183 O O . LEU A 1 153 ? 1.081 22.766 -19.203 1 98.5 153 LEU A O 1
ATOM 1187 N N . LYS A 1 154 ? -1.141 22.75 -18.844 1 98.56 154 LYS A N 1
ATOM 1188 C CA . LYS A 1 154 ? -1.404 24.078 -19.406 1 98.56 154 LYS A CA 1
ATOM 1189 C C . LYS A 1 154 ? -1.209 25.156 -18.344 1 98.56 154 LYS A C 1
ATOM 1191 O O . LYS A 1 154 ? -1.462 24.938 -17.156 1 98.56 154 LYS A O 1
ATOM 1196 N N . ALA A 1 155 ? -0.781 26.297 -18.844 1 98.69 155 ALA A N 1
ATOM 1197 C CA . ALA A 1 155 ? -0.73 27.453 -17.953 1 98.69 155 ALA A CA 1
ATOM 1198 C C . ALA A 1 155 ? -2.109 27.766 -17.391 1 98.69 155 ALA A C 1
ATOM 1200 O O . ALA A 1 155 ? -3.129 27.484 -18.016 1 98.69 155 ALA A O 1
ATOM 1201 N N . PHE A 1 156 ? -2.1 28.359 -16.219 1 98.69 156 PHE A N 1
ATOM 1202 C CA . PHE A 1 156 ? -3.391 28.594 -15.57 1 98.69 156 PHE A CA 1
ATOM 1203 C C . PHE A 1 156 ? -3.393 29.922 -14.828 1 98.69 156 PHE A C 1
ATOM 1205 O O . PHE A 1 156 ? -2.332 30.484 -14.547 1 98.69 156 PHE A O 1
ATOM 1212 N N . ASN A 1 157 ? -4.52 30.484 -14.656 1 98.56 157 ASN A N 1
ATOM 1213 C CA . ASN A 1 157 ? -4.871 31.531 -13.695 1 98.56 157 ASN A CA 1
ATOM 1214 C C . ASN A 1 157 ? -5.891 31.031 -12.68 1 98.56 157 ASN A C 1
ATOM 1216 O O . ASN A 1 157 ? -7.09 31.016 -12.953 1 98.56 157 ASN A O 1
ATOM 1220 N N . TYR A 1 158 ? -5.387 30.688 -11.523 1 98.25 158 TYR A N 1
ATOM 1221 C CA . TYR A 1 158 ? -6.227 30 -10.547 1 98.25 158 TYR A CA 1
ATOM 1222 C C . TYR A 1 158 ? -6.41 30.859 -9.297 1 98.25 158 TYR A C 1
ATOM 1224 O O . TYR A 1 158 ? -5.434 31.266 -8.664 1 98.25 158 TYR A O 1
ATOM 1232 N N . LYS A 1 159 ? -7.57 31.141 -8.938 1 97.62 159 LYS A N 1
ATOM 1233 C CA . LYS A 1 159 ? -7.934 31.781 -7.684 1 97.62 159 LYS A CA 1
ATOM 1234 C C . LYS A 1 159 ? -8.516 30.781 -6.691 1 97.62 159 LYS A C 1
ATOM 1236 O O . LYS A 1 159 ? -9.641 30.312 -6.867 1 97.62 159 LYS A O 1
ATOM 1241 N N . SER A 1 160 ? -7.805 30.531 -5.672 1 96.06 160 SER A N 1
ATOM 1242 C CA . SER A 1 160 ? -8.25 29.562 -4.688 1 96.06 160 SER A CA 1
ATOM 1243 C C . SER A 1 160 ? -9.336 30.141 -3.787 1 96.06 160 SER A C 1
ATOM 1245 O O . SER A 1 160 ? -9.172 31.219 -3.23 1 96.06 160 SER A O 1
ATOM 1247 N N . GLU A 1 161 ? -10.398 29.359 -3.566 1 92 161 GLU A N 1
ATOM 1248 C CA . GLU A 1 161 ? -11.492 29.766 -2.688 1 92 161 GLU A CA 1
ATOM 1249 C C . GLU A 1 161 ? -11.18 29.438 -1.229 1 92 161 GLU A C 1
ATOM 1251 O O . GLU A 1 161 ? -11.867 29.906 -0.322 1 92 161 GLU A O 1
ATOM 1256 N N . ILE A 1 162 ? -10.219 28.688 -1.065 1 91.5 162 ILE A N 1
ATOM 1257 C CA . ILE A 1 162 ? -9.766 28.359 0.28 1 91.5 162 ILE A CA 1
ATOM 1258 C C . ILE A 1 162 ? -8.328 28.812 0.48 1 91.5 162 ILE A C 1
ATOM 1260 O O . ILE A 1 162 ? -7.516 28.75 -0.444 1 91.5 162 ILE A O 1
ATOM 1264 N N . SER A 1 163 ? -8.039 29.359 1.658 1 93.81 163 SER A N 1
ATOM 1265 C CA . SER A 1 163 ? -6.672 29.703 2.027 1 93.81 163 SER A CA 1
ATOM 1266 C C . SER A 1 163 ? -5.938 28.516 2.635 1 93.81 163 SER A C 1
ATOM 1268 O O . SER A 1 163 ? -6.078 28.234 3.828 1 93.81 163 SER A O 1
ATOM 1270 N N . SER A 1 164 ? -5.152 27.875 1.779 1 95 164 SER A N 1
ATOM 1271 C CA . SER A 1 164 ? -4.465 26.656 2.174 1 95 164 SER A CA 1
ATOM 1272 C C . SER A 1 164 ? -3.043 26.625 1.624 1 95 164 SER A C 1
ATOM 1274 O O . SER A 1 164 ? -2.838 26.688 0.409 1 95 164 SER A O 1
ATOM 1276 N N . ALA A 1 165 ? -2.125 26.484 2.527 1 96.94 165 ALA A N 1
ATOM 1277 C CA . ALA A 1 165 ? -0.724 26.391 2.125 1 96.94 165 ALA A CA 1
ATOM 1278 C C . ALA A 1 165 ? -0.488 25.156 1.266 1 96.94 165 ALA A C 1
ATOM 1280 O O . ALA A 1 165 ? 0.396 25.141 0.405 1 96.94 165 ALA A O 1
ATOM 1281 N N . GLN A 1 166 ? -1.285 24.062 1.471 1 97.5 166 GLN A N 1
ATOM 1282 C CA . GLN A 1 166 ? -1.129 22.828 0.727 1 97.5 166 GLN A CA 1
ATOM 1283 C C . GLN A 1 166 ? -1.607 22.969 -0.714 1 97.5 166 GLN A C 1
ATOM 1285 O O . GLN A 1 166 ? -0.95 22.516 -1.646 1 97.5 166 GLN A O 1
ATOM 1290 N N . VAL A 1 167 ? -2.74 23.656 -0.93 1 97.75 167 VAL A N 1
ATOM 1291 C CA . VAL A 1 167 ? -3.232 23.938 -2.273 1 97.75 167 VAL A CA 1
ATOM 1292 C C . VAL A 1 167 ? -2.242 24.844 -3.008 1 97.75 167 VAL A C 1
ATOM 1294 O O . VAL A 1 167 ? -1.88 24.562 -4.156 1 97.75 167 VAL A O 1
ATOM 1297 N N . LYS A 1 168 ? -1.807 25.859 -2.322 1 98.38 168 LYS A N 1
ATOM 1298 C CA . LYS A 1 168 ? -0.861 26.812 -2.887 1 98.38 168 LYS A CA 1
ATOM 1299 C C . LYS A 1 168 ? 0.411 26.109 -3.359 1 98.38 168 LYS A C 1
ATOM 1301 O O . LYS A 1 168 ? 0.847 26.312 -4.496 1 98.38 168 LYS A O 1
ATOM 1306 N N . THR A 1 169 ? 0.978 25.312 -2.518 1 98.69 169 THR A N 1
ATOM 1307 C CA . THR A 1 169 ? 2.217 24.609 -2.855 1 98.69 169 THR A CA 1
ATOM 1308 C C . THR A 1 169 ? 1.997 23.641 -4.012 1 98.69 169 THR A C 1
ATOM 1310 O O . THR A 1 169 ? 2.826 23.547 -4.918 1 98.69 169 THR A O 1
ATOM 1313 N N . ALA A 1 170 ? 0.894 22.859 -3.992 1 98.75 170 ALA A N 1
ATOM 1314 C CA . ALA A 1 170 ? 0.582 21.922 -5.066 1 98.75 170 ALA A CA 1
ATOM 1315 C C . ALA A 1 170 ? 0.5 22.641 -6.414 1 98.75 170 ALA A C 1
ATOM 1317 O O . ALA A 1 170 ? 1.036 22.156 -7.414 1 98.75 170 ALA A O 1
ATOM 1318 N N . MET A 1 171 ? -0.133 23.781 -6.402 1 98.75 171 MET A N 1
ATOM 1319 C CA . MET A 1 171 ? -0.288 24.562 -7.629 1 98.75 171 MET A CA 1
ATOM 1320 C C . MET A 1 171 ? 1.05 25.141 -8.086 1 98.75 171 MET A C 1
ATOM 1322 O O . MET A 1 171 ? 1.335 25.188 -9.281 1 98.75 171 MET A O 1
ATOM 1326 N N . ILE A 1 172 ? 1.864 25.594 -7.16 1 98.81 172 ILE A N 1
ATOM 1327 C CA . ILE A 1 172 ? 3.191 26.094 -7.496 1 98.81 172 ILE A CA 1
ATOM 1328 C C . ILE A 1 172 ? 4.012 24.984 -8.156 1 98.81 172 ILE A C 1
ATOM 1330 O O . ILE A 1 172 ? 4.609 25.203 -9.211 1 98.81 172 ILE A O 1
ATOM 1334 N N . LEU A 1 173 ? 4 23.812 -7.535 1 98.81 173 LEU A N 1
ATOM 1335 C CA . LEU A 1 173 ? 4.773 22.688 -8.039 1 98.81 173 LEU A CA 1
ATOM 1336 C C . LEU A 1 173 ? 4.309 22.281 -9.438 1 98.81 173 LEU A C 1
ATOM 1338 O O . LEU A 1 173 ? 5.129 21.953 -10.297 1 98.81 173 LEU A O 1
ATOM 1342 N N . SER A 1 174 ? 2.996 22.297 -9.68 1 98.75 174 SER A N 1
ATOM 1343 C CA . SER A 1 174 ? 2.463 21.984 -11 1 98.75 174 SER A CA 1
ATOM 1344 C C . SER A 1 174 ? 2.836 23.078 -12.008 1 98.75 174 SER A C 1
ATOM 1346 O O . SER A 1 174 ? 3.115 22.781 -13.172 1 98.75 174 SER A O 1
ATOM 1348 N N . ALA A 1 175 ? 2.863 24.328 -11.57 1 98.81 175 ALA A N 1
ATOM 1349 C CA . ALA A 1 175 ? 3.178 25.453 -12.438 1 98.81 175 ALA A CA 1
ATOM 1350 C C . ALA A 1 175 ? 4.598 25.359 -12.984 1 98.81 175 ALA A C 1
ATOM 1352 O O . ALA A 1 175 ? 4.863 25.766 -14.117 1 98.81 175 ALA A O 1
ATOM 1353 N N . PHE A 1 176 ? 5.488 24.859 -12.211 1 98.62 176 PHE A N 1
ATOM 1354 C CA . PHE A 1 176 ? 6.879 24.703 -12.617 1 98.62 176 PHE A CA 1
ATOM 1355 C C . PHE A 1 176 ? 6.988 23.812 -13.844 1 98.62 176 PHE A C 1
ATOM 1357 O O . PHE A 1 176 ? 8.016 23.812 -14.531 1 98.62 176 PHE A O 1
ATOM 1364 N N . ARG A 1 177 ? 5.934 23.062 -14.156 1 97.38 177 ARG A N 1
ATOM 1365 C CA . ARG A 1 177 ? 5.957 22.141 -15.281 1 97.38 177 ARG A CA 1
ATOM 1366 C C . ARG A 1 177 ? 4.879 22.484 -16.297 1 97.38 177 ARG A C 1
ATOM 1368 O O . ARG A 1 177 ? 4.602 21.703 -17.203 1 97.38 177 ARG A O 1
ATOM 1375 N N . ALA A 1 178 ? 4.262 23.578 -16.125 1 98.25 178 ALA A N 1
ATOM 1376 C CA . ALA A 1 178 ? 3.27 24.047 -17.094 1 98.25 178 ALA A CA 1
ATOM 1377 C C . ALA A 1 178 ? 3.943 24.594 -18.344 1 98.25 178 ALA A C 1
ATOM 1379 O O . ALA A 1 178 ? 5.156 24.812 -18.359 1 98.25 178 ALA A O 1
ATOM 1380 N N . ASN A 1 179 ? 3.219 24.766 -19.438 1 98.25 179 ASN A N 1
ATOM 1381 C CA . ASN A 1 179 ? 3.775 25.125 -20.734 1 98.25 179 ASN A CA 1
ATOM 1382 C C . ASN A 1 179 ? 4.047 26.625 -20.812 1 98.25 179 ASN A C 1
ATOM 1384 O O . ASN A 1 179 ? 4.684 27.109 -21.766 1 98.25 179 ASN A O 1
ATOM 1388 N N . ASN A 1 180 ? 3.498 27.438 -19.859 1 98.44 180 ASN A N 1
ATOM 1389 C CA . ASN A 1 180 ? 3.711 28.875 -19.812 1 98.44 180 ASN A CA 1
ATOM 1390 C C . ASN A 1 180 ? 3.539 29.422 -18.391 1 98.44 180 ASN A C 1
ATOM 1392 O O . ASN A 1 180 ? 3.262 28.656 -17.453 1 98.44 180 ASN A O 1
ATOM 1396 N N . VAL A 1 181 ? 3.705 30.734 -18.203 1 98.69 181 VAL A N 1
ATOM 1397 C CA . VAL A 1 181 ? 3.613 31.406 -16.906 1 98.69 181 VAL A CA 1
ATOM 1398 C C . VAL A 1 181 ? 2.219 31.219 -16.328 1 98.69 181 VAL A C 1
ATOM 1400 O O . VAL A 1 181 ? 1.218 31.281 -17.031 1 98.69 181 VAL A O 1
ATOM 1403 N N . CYS A 1 182 ? 2.209 30.906 -15.055 1 98.81 182 CYS A N 1
ATOM 1404 C CA . CYS A 1 182 ? 0.961 30.688 -14.336 1 98.81 182 CYS A CA 1
ATOM 1405 C C . CYS A 1 182 ? 0.737 31.75 -13.273 1 98.81 182 CYS A C 1
ATOM 1407 O O . CYS A 1 182 ? 1.688 32.406 -12.82 1 98.81 182 CYS A O 1
ATOM 1409 N N . ALA A 1 183 ? -0.512 31.922 -12.953 1 98.81 183 ALA A N 1
ATOM 1410 C CA . ALA A 1 183 ? -0.894 32.812 -11.867 1 98.81 183 ALA A CA 1
ATOM 1411 C C . ALA A 1 183 ? -1.695 32.062 -10.805 1 98.81 183 ALA A C 1
ATOM 1413 O O . ALA A 1 183 ? -2.543 31.234 -11.125 1 98.81 183 ALA A O 1
ATOM 1414 N N . PHE A 1 184 ? -1.412 32.312 -9.555 1 98.69 184 PHE A N 1
ATOM 1415 C CA . PHE A 1 184 ? -2.137 31.781 -8.414 1 98.69 184 PHE A CA 1
ATOM 1416 C C . PHE A 1 184 ? -2.494 32.906 -7.43 1 98.69 184 PHE A C 1
ATOM 1418 O O . PHE A 1 184 ? -1.687 33.781 -7.18 1 98.69 184 PHE A O 1
ATOM 1425 N N . SER A 1 185 ? -3.693 32.844 -6.91 1 98.5 185 SER A N 1
ATOM 1426 C CA . SER A 1 185 ? -4.07 33.781 -5.863 1 98.5 185 SER A CA 1
ATOM 1427 C C . SER A 1 185 ? -4.973 33.125 -4.824 1 98.5 185 SER A C 1
ATOM 1429 O O . SER A 1 185 ? -5.602 32.125 -5.102 1 98.5 185 SER A O 1
ATOM 1431 N N . GLU A 1 186 ? -4.934 33.562 -3.631 1 96.94 186 GLU A N 1
ATOM 1432 C CA . GLU A 1 186 ? -5.801 33.094 -2.553 1 96.94 186 GLU A CA 1
ATOM 1433 C C . GLU A 1 186 ? -6.555 34.25 -1.905 1 96.94 186 GLU A C 1
ATOM 1435 O O . GLU A 1 186 ? -6.141 35.406 -2.018 1 96.94 186 GLU A O 1
ATOM 1440 N N . ILE A 1 187 ? -7.684 34.031 -1.188 1 94.56 187 ILE A N 1
ATOM 1441 C CA . ILE A 1 187 ? -8.586 35.062 -0.658 1 94.56 187 ILE A CA 1
ATOM 1442 C C . ILE A 1 187 ? -7.98 35.688 0.598 1 94.56 187 ILE A C 1
ATOM 1444 O O . ILE A 1 187 ? -8.25 36.844 0.917 1 94.56 187 ILE A O 1
ATOM 1448 N N . SER A 1 188 ? -7.258 34.969 1.339 1 95.31 188 SER A N 1
ATOM 1449 C CA . SER A 1 188 ? -6.457 35.406 2.469 1 95.31 188 SER A CA 1
ATOM 1450 C C . SER A 1 188 ? -5.133 34.656 2.549 1 95.31 188 SER A C 1
ATOM 1452 O O . SER A 1 188 ? -5.027 33.531 2.074 1 95.31 188 SER A O 1
ATOM 1454 N N . LEU A 1 189 ? -4.184 35.344 3.1 1 96.06 189 LEU A N 1
ATOM 1455 C CA . LEU A 1 189 ? -2.838 34.781 3.121 1 96.06 189 LEU A CA 1
ATOM 1456 C C . LEU A 1 189 ? -2.787 33.531 3.963 1 96.06 189 LEU A C 1
ATOM 1458 O O . LEU A 1 189 ? -3.211 33.531 5.121 1 96.06 189 LEU A O 1
ATOM 1462 N N . SER A 1 190 ? -2.383 32.438 3.367 1 96.81 190 SER A N 1
ATOM 1463 C CA . SER A 1 190 ? -2.066 31.219 4.098 1 96.81 190 SER A CA 1
ATOM 1464 C C . SER A 1 190 ? -0.594 31.172 4.496 1 96.81 190 SER A C 1
ATOM 1466 O O . SER A 1 190 ? 0.149 32.125 4.246 1 96.81 190 SER A O 1
ATOM 1468 N N . ARG A 1 191 ? -0.184 30.109 5.184 1 97.19 191 ARG A N 1
ATOM 1469 C CA . ARG A 1 191 ? 1.22 29.969 5.559 1 97.19 191 ARG A CA 1
ATOM 1470 C C . ARG A 1 191 ? 2.125 30.047 4.336 1 97.19 191 ARG A C 1
ATOM 1472 O O . ARG A 1 191 ? 1.755 29.594 3.25 1 97.19 191 ARG A O 1
ATOM 1479 N N . ASN A 1 192 ? 3.348 30.594 4.461 1 97.31 192 ASN A N 1
ATOM 1480 C CA . ASN A 1 192 ? 4.098 30.984 3.273 1 97.31 192 ASN A CA 1
ATOM 1481 C C . ASN A 1 192 ? 5.488 30.344 3.26 1 97.31 192 ASN A C 1
ATOM 1483 O O . ASN A 1 192 ? 6.426 30.922 2.695 1 97.31 192 ASN A O 1
ATOM 1487 N N . HIS A 1 193 ? 5.668 29.203 3.906 1 96.75 193 HIS A N 1
ATOM 1488 C CA . HIS A 1 193 ? 6.961 28.516 3.924 1 96.75 193 HIS A CA 1
ATOM 1489 C C . HIS A 1 193 ? 7.441 28.219 2.51 1 96.75 193 HIS A C 1
ATOM 1491 O O . HIS A 1 193 ? 8.633 28.328 2.215 1 96.75 193 HIS A O 1
ATOM 1497 N N . SER A 1 194 ? 6.527 27.812 1.624 1 97.94 194 SER A N 1
ATOM 1498 C CA . SER A 1 194 ? 6.902 27.453 0.259 1 97.94 194 SER A CA 1
ATOM 1499 C C . SER A 1 194 ? 7.504 28.641 -0.477 1 97.94 194 SER A C 1
ATOM 1501 O O . SER A 1 194 ? 8.555 28.531 -1.109 1 97.94 194 SER A O 1
ATOM 1503 N N . GLU A 1 195 ? 6.84 29.766 -0.378 1 97.25 195 GLU A N 1
ATOM 1504 C CA . GLU A 1 195 ? 7.324 30.969 -1.027 1 97.25 195 GLU A CA 1
ATOM 1505 C C . GLU A 1 195 ? 8.703 31.359 -0.502 1 97.25 195 GLU A C 1
ATOM 1507 O O . GLU A 1 195 ? 9.602 31.688 -1.282 1 97.25 195 GLU A O 1
ATOM 1512 N N . ASN A 1 196 ? 8.875 31.359 0.802 1 96.19 196 ASN A N 1
ATOM 1513 C CA . ASN A 1 196 ? 10.141 31.734 1.417 1 96.19 196 ASN A CA 1
ATOM 1514 C C . ASN A 1 196 ? 11.273 30.797 0.98 1 96.19 196 ASN A C 1
ATOM 1516 O O . ASN A 1 196 ? 12.359 31.266 0.616 1 96.19 196 ASN A O 1
ATOM 1520 N N . MET A 1 197 ? 11.047 29.5 0.984 1 97 197 MET A N 1
ATOM 1521 C CA . MET A 1 197 ? 12.062 28.516 0.632 1 97 197 MET A CA 1
ATOM 1522 C C . MET A 1 197 ? 12.406 28.594 -0.853 1 97 197 MET A C 1
ATOM 1524 O O . MET A 1 197 ? 13.578 28.562 -1.227 1 97 197 MET A O 1
ATOM 1528 N N . LEU A 1 198 ? 11.359 28.688 -1.686 1 98 198 LEU A N 1
ATOM 1529 C CA . LEU A 1 198 ? 11.578 28.719 -3.129 1 98 198 LEU A CA 1
ATOM 1530 C C . LEU A 1 198 ? 12.32 29.984 -3.537 1 98 198 LEU A C 1
ATOM 1532 O O . LEU A 1 198 ? 13.141 29.953 -4.461 1 98 198 LEU A O 1
ATOM 1536 N N . LYS A 1 199 ? 12 31.109 -2.861 1 96.31 199 LYS A N 1
ATOM 1537 C CA . LYS A 1 199 ? 12.758 32.344 -3.086 1 96.31 199 LYS A CA 1
ATOM 1538 C C . LYS A 1 199 ? 14.242 32.125 -2.775 1 96.31 199 LYS A C 1
ATOM 1540 O O . LYS A 1 199 ? 15.109 32.562 -3.543 1 96.31 199 LYS A O 1
ATOM 1545 N N . ALA A 1 200 ? 14.539 31.531 -1.662 1 96 200 ALA A N 1
ATOM 1546 C CA . ALA A 1 200 ? 15.914 31.25 -1.266 1 96 200 ALA A CA 1
ATOM 1547 C C . ALA A 1 200 ? 16.594 30.328 -2.275 1 96 200 ALA A C 1
ATOM 1549 O O . ALA A 1 200 ? 17.812 30.422 -2.477 1 96 200 ALA A O 1
ATOM 1550 N N . MET A 1 201 ? 15.844 29.5 -2.965 1 97.81 201 MET A N 1
ATOM 1551 C CA . MET A 1 201 ? 16.359 28.547 -3.947 1 97.81 201 MET A CA 1
ATOM 1552 C C . MET A 1 201 ? 16.438 29.188 -5.328 1 97.81 201 MET A C 1
ATOM 1554 O O . MET A 1 201 ? 16.781 28.516 -6.305 1 97.81 201 MET A O 1
ATOM 1558 N N . LYS A 1 202 ? 16.016 30.469 -5.457 1 97.75 202 LYS A N 1
ATOM 1559 C CA . LYS A 1 202 ? 16.062 31.266 -6.684 1 97.75 202 LYS A CA 1
ATOM 1560 C C . LYS A 1 202 ? 15.078 30.719 -7.723 1 97.75 202 LYS A C 1
ATOM 1562 O O . LYS A 1 202 ? 15.406 30.641 -8.906 1 97.75 202 LYS A O 1
ATOM 1567 N N . ALA A 1 203 ? 13.961 30.281 -7.238 1 98.38 203 ALA A N 1
ATOM 1568 C CA . ALA A 1 203 ? 12.906 29.828 -8.148 1 98.38 203 ALA A CA 1
ATOM 1569 C C . ALA A 1 203 ? 12.305 31.016 -8.906 1 98.38 203 ALA A C 1
ATOM 1571 O O . ALA A 1 203 ? 12.328 32.156 -8.414 1 98.38 203 ALA A O 1
ATOM 1572 N N . PRO A 1 204 ? 11.812 30.75 -10.07 1 98.5 204 PRO A N 1
ATOM 1573 C CA . PRO A 1 204 ? 11.188 31.812 -10.859 1 98.5 204 PRO A CA 1
ATOM 1574 C C . PRO A 1 204 ? 9.758 32.125 -10.422 1 98.5 204 PRO A C 1
ATOM 1576 O O . PRO A 1 204 ? 8.812 31.875 -11.18 1 98.5 204 PRO A O 1
ATOM 1579 N N . ILE A 1 205 ? 9.617 32.688 -9.273 1 98.5 205 ILE A N 1
ATOM 1580 C CA . ILE A 1 205 ? 8.328 33.031 -8.68 1 98.5 205 ILE A CA 1
ATOM 1581 C C . ILE A 1 205 ? 8.336 34.5 -8.273 1 98.5 205 ILE A C 1
ATOM 1583 O O . ILE A 1 205 ? 9.344 35.031 -7.762 1 98.5 205 ILE A O 1
ATOM 1587 N N . ARG A 1 206 ? 7.254 35.219 -8.617 1 98.31 206 ARG A N 1
ATOM 1588 C CA . ARG A 1 206 ? 7.023 36.594 -8.156 1 98.31 206 ARG A CA 1
ATOM 1589 C C . ARG A 1 206 ? 5.809 36.656 -7.234 1 98.31 206 ARG A C 1
ATOM 1591 O O . ARG A 1 206 ? 4.734 36.156 -7.578 1 98.31 206 ARG A O 1
ATOM 1598 N N . VAL A 1 207 ? 6.039 37.219 -6.109 1 98 207 VAL A N 1
ATOM 1599 C CA . VAL A 1 207 ? 4.984 37.344 -5.109 1 98 207 VAL A CA 1
ATOM 1600 C C . VAL A 1 207 ? 4.531 38.781 -5.004 1 98 207 VAL A C 1
ATOM 1602 O O . VAL A 1 207 ? 5.355 39.719 -4.98 1 98 207 VAL A O 1
ATOM 1605 N N . SER A 1 208 ? 3.262 39 -4.984 1 97.75 208 SER A N 1
ATOM 1606 C CA . SER A 1 208 ? 2.736 40.375 -4.832 1 97.75 208 SER A CA 1
ATOM 1607 C C . SER A 1 208 ? 3.09 40.938 -3.465 1 97.75 208 SER A C 1
ATOM 1609 O O . SER A 1 208 ? 3.447 40.219 -2.545 1 97.75 208 SER A O 1
ATOM 1611 N N . ASN A 1 209 ? 2.889 42.219 -3.307 1 95.88 209 ASN A N 1
ATOM 1612 C CA . ASN A 1 209 ? 3.25 42.906 -2.072 1 95.88 209 ASN A CA 1
ATOM 1613 C C . ASN A 1 209 ? 2.424 42.406 -0.889 1 95.88 209 ASN A C 1
ATOM 1615 O O . ASN A 1 209 ? 2.932 42.312 0.23 1 95.88 209 ASN A O 1
ATOM 1619 N N . ASP A 1 210 ? 1.248 42.094 -1.136 1 94.31 210 ASP A N 1
ATOM 1620 C CA . ASP A 1 210 ? 0.368 41.656 -0.062 1 94.31 210 ASP A CA 1
ATOM 1621 C C . ASP A 1 210 ? 0.487 40.156 0.148 1 94.31 210 ASP A C 1
ATOM 1623 O O . ASP A 1 210 ? -0.155 39.594 1.039 1 94.31 210 ASP A O 1
ATOM 1627 N N . GLY A 1 211 ? 1.228 39.5 -0.665 1 95.19 211 GLY A N 1
ATOM 1628 C CA . GLY A 1 211 ? 1.483 38.094 -0.532 1 95.19 211 GLY A CA 1
ATOM 1629 C C . GLY A 1 211 ? 0.363 37.219 -1.083 1 95.19 211 GLY A C 1
ATOM 1630 O O . GLY A 1 211 ? 0.473 36 -1.112 1 95.19 211 GLY A O 1
ATOM 1631 N N . LEU A 1 212 ? -0.732 37.75 -1.69 1 96.94 212 LEU A N 1
ATOM 1632 C CA . LEU A 1 212 ? -1.956 37.031 -2.021 1 96.94 212 LEU A CA 1
ATOM 1633 C C . LEU A 1 212 ? -1.893 36.469 -3.441 1 96.94 212 LEU A C 1
ATOM 1635 O O . LEU A 1 212 ? -2.686 35.594 -3.811 1 96.94 212 LEU A O 1
ATOM 1639 N N . SER A 1 213 ? -0.936 36.969 -4.215 1 98.06 213 SER A N 1
ATOM 1640 C CA . SER A 1 213 ? -0.84 36.562 -5.613 1 98.06 213 SER A CA 1
ATOM 1641 C C . SER A 1 213 ? 0.584 36.156 -5.969 1 98.06 213 SER A C 1
ATOM 1643 O O . SER A 1 213 ? 1.548 36.781 -5.52 1 98.06 213 SER A O 1
ATOM 1645 N N . LEU A 1 214 ? 0.634 35.125 -6.801 1 98.62 214 LEU A N 1
ATOM 1646 C CA . LEU A 1 214 ? 1.908 34.625 -7.277 1 98.62 214 LEU A CA 1
ATOM 1647 C C . LEU A 1 214 ? 1.919 34.5 -8.797 1 98.62 214 LEU A C 1
ATOM 1649 O O . LEU A 1 214 ? 0.915 34.156 -9.414 1 98.62 214 LEU A O 1
ATOM 1653 N N . GLU A 1 215 ? 2.949 34.938 -9.383 1 98.81 215 GLU A N 1
ATOM 1654 C CA . GLU A 1 215 ? 3.295 34.594 -10.766 1 98.81 215 GLU A CA 1
ATOM 1655 C C . GLU A 1 215 ? 4.414 33.562 -10.812 1 98.81 215 GLU A C 1
ATOM 1657 O O . GLU A 1 215 ? 5.473 33.75 -10.211 1 98.81 215 GLU A O 1
ATOM 1662 N N . ILE A 1 216 ? 4.16 32.438 -11.445 1 98.81 216 ILE A N 1
ATOM 1663 C CA . ILE A 1 216 ? 5.086 31.328 -11.43 1 98.81 216 ILE A CA 1
ATOM 1664 C C . ILE A 1 216 ? 5.477 30.953 -12.859 1 98.81 216 ILE A C 1
ATOM 1666 O O . ILE A 1 216 ? 4.617 30.625 -13.68 1 98.81 216 ILE A O 1
ATOM 1670 N N . SER A 1 217 ? 6.758 30.969 -13.188 1 98.69 217 SER A N 1
ATOM 1671 C CA . SER A 1 217 ? 7.246 30.562 -14.508 1 98.69 217 SER A CA 1
ATOM 1672 C C . SER A 1 217 ? 7.699 29.109 -14.508 1 98.69 217 SER A C 1
ATOM 1674 O O . SER A 1 217 ? 8.203 28.609 -13.5 1 98.69 217 SER A O 1
ATOM 1676 N N . PRO A 1 218 ? 7.527 28.469 -15.633 1 98.38 218 PRO A N 1
ATOM 1677 C CA . PRO A 1 218 ? 8.062 27.109 -15.734 1 98.38 218 PRO A CA 1
ATOM 1678 C C . PRO A 1 218 ? 9.562 27.047 -15.453 1 98.38 218 PRO A C 1
ATOM 1680 O O . PRO A 1 218 ? 10.297 27.969 -15.789 1 98.38 218 PRO A O 1
ATOM 1683 N N . LEU A 1 219 ? 10.008 25.953 -14.875 1 97.88 219 LEU A N 1
ATOM 1684 C CA . LEU A 1 219 ? 11.43 25.781 -14.586 1 97.88 219 LEU A CA 1
ATOM 1685 C C . LEU A 1 219 ? 12.219 25.547 -15.867 1 97.88 219 LEU A C 1
ATOM 1687 O O . LEU A 1 219 ? 11.875 24.672 -16.672 1 97.88 219 LEU A O 1
ATOM 1691 N N . LYS A 1 220 ? 13.281 26.266 -16.094 1 96.5 220 LYS A N 1
ATOM 1692 C CA . LYS A 1 220 ? 14.18 26.125 -17.234 1 96.5 220 LYS A CA 1
ATOM 1693 C C . LYS A 1 220 ? 15.5 25.484 -16.812 1 96.5 220 LYS A C 1
ATOM 1695 O O . LYS A 1 220 ? 16.219 24.938 -17.656 1 96.5 220 LYS A O 1
ATOM 1700 N N . LYS A 1 221 ? 15.812 25.531 -15.68 1 96.62 221 LYS A N 1
ATOM 1701 C CA . LYS A 1 221 ? 17 24.938 -15.07 1 96.62 221 LYS A CA 1
ATOM 1702 C C . LYS A 1 221 ? 16.719 24.484 -13.648 1 96.62 221 LYS A C 1
ATOM 1704 O O . LYS A 1 221 ? 15.742 24.906 -13.031 1 96.62 221 LYS A O 1
ATOM 1709 N N . PRO A 1 222 ? 17.562 23.594 -13.125 1 97.69 222 PRO A N 1
ATOM 1710 C CA . PRO A 1 222 ? 17.391 23.188 -11.727 1 97.69 222 PRO A CA 1
ATOM 1711 C C . PRO A 1 222 ? 17.547 24.344 -10.75 1 97.69 222 PRO A C 1
ATOM 1713 O O . PRO A 1 222 ? 18.297 25.281 -11.008 1 97.69 222 PRO A O 1
ATOM 1716 N N . LEU A 1 223 ? 16.844 24.281 -9.609 1 98.62 223 LEU A N 1
ATOM 1717 C CA . LEU A 1 223 ? 16.938 25.312 -8.578 1 98.62 223 LEU A CA 1
ATOM 1718 C C . LEU A 1 223 ? 18.219 25.172 -7.77 1 98.62 223 LEU A C 1
ATOM 1720 O O . LEU A 1 223 ? 18.906 24.156 -7.879 1 98.62 223 LEU A O 1
ATOM 1724 N N . LYS A 1 224 ? 18.516 26.219 -7.047 1 98.25 224 LYS A N 1
ATOM 1725 C CA . LYS A 1 224 ? 19.656 26.188 -6.125 1 98.25 224 LYS A CA 1
ATOM 1726 C C . LYS A 1 224 ? 19.422 25.172 -5.008 1 98.25 224 LYS A C 1
ATOM 1728 O O . LYS A 1 224 ? 18.328 25.109 -4.441 1 98.25 224 LYS A O 1
ATOM 1733 N N . ALA A 1 225 ? 20.422 24.375 -4.688 1 98.38 225 ALA A N 1
ATOM 1734 C CA . ALA A 1 225 ? 20.328 23.359 -3.633 1 98.38 225 ALA A CA 1
ATOM 1735 C C . ALA A 1 225 ? 20.156 24.016 -2.264 1 98.38 225 ALA A C 1
ATOM 1737 O O . ALA A 1 225 ? 20.562 25.156 -2.062 1 98.38 225 ALA A O 1
ATOM 1738 N N . GLN A 1 226 ? 19.547 23.297 -1.388 1 97.81 226 GLN A N 1
ATOM 1739 C CA . GLN A 1 226 ? 19.25 23.797 -0.049 1 97.81 226 GLN A CA 1
ATOM 1740 C C . GLN A 1 226 ? 20.344 23.406 0.937 1 97.81 226 GLN A C 1
ATOM 1742 O O . GLN A 1 226 ? 20.922 22.312 0.851 1 97.81 226 GLN A O 1
ATOM 1747 N N . ASN A 1 227 ? 20.719 24.234 1.792 1 97.38 227 ASN A N 1
ATOM 1748 C CA . ASN A 1 227 ? 21.516 24.031 2.996 1 97.38 227 ASN A CA 1
ATOM 1749 C C . ASN A 1 227 ? 20.938 24.797 4.188 1 97.38 227 ASN A C 1
ATOM 1751 O O . ASN A 1 227 ? 21.25 25.969 4.391 1 97.38 227 ASN A O 1
ATOM 1755 N N . ILE A 1 228 ? 20.125 24.031 5.016 1 96.62 228 ILE A N 1
ATOM 1756 C CA . ILE A 1 228 ? 19.328 24.797 5.965 1 96.62 228 ILE A CA 1
ATOM 1757 C C . ILE A 1 228 ? 19.344 24.109 7.328 1 96.62 228 ILE A C 1
ATOM 1759 O O . ILE A 1 228 ? 19.688 22.922 7.43 1 96.62 228 ILE A O 1
ATOM 1763 N N . ILE A 1 229 ? 19.062 24.859 8.359 1 96.06 229 ILE A N 1
ATOM 1764 C CA . ILE A 1 229 ? 18.734 24.375 9.695 1 96.06 229 ILE A CA 1
ATOM 1765 C C . ILE A 1 229 ? 17.25 24.594 9.969 1 96.06 229 ILE A C 1
ATOM 1767 O O . ILE A 1 229 ? 16.766 25.719 9.922 1 96.06 229 ILE A O 1
ATOM 1771 N N . ILE A 1 230 ? 16.531 23.547 10.188 1 97.44 230 ILE A N 1
ATOM 1772 C CA . ILE A 1 230 ? 15.078 23.625 10.375 1 97.44 230 ILE A CA 1
ATOM 1773 C C . ILE A 1 230 ? 14.773 24 11.82 1 97.44 230 ILE A C 1
ATOM 1775 O O . ILE A 1 230 ? 15.195 23.297 12.75 1 97.44 230 ILE A O 1
ATOM 1779 N N . PRO A 1 231 ? 14.078 25.094 12.039 1 97.62 231 PRO A N 1
ATOM 1780 C CA . PRO A 1 231 ? 13.742 25.5 13.406 1 97.62 231 PRO A CA 1
ATOM 1781 C C . PRO A 1 231 ? 12.68 24.594 14.047 1 97.62 231 PRO A C 1
ATOM 1783 O O . PRO A 1 231 ? 12.125 23.719 13.375 1 97.62 231 PRO A O 1
ATOM 1786 N N . ASN A 1 232 ? 12.492 24.812 15.328 1 98.06 232 ASN A N 1
ATOM 1787 C CA . ASN A 1 232 ? 11.445 24.078 16.031 1 98.06 232 ASN A CA 1
ATOM 1788 C C . ASN A 1 232 ? 10.055 24.562 15.648 1 98.06 232 ASN A C 1
ATOM 1790 O O . ASN A 1 232 ? 9.859 25.75 15.375 1 98.06 232 ASN A O 1
ATOM 1794 N N . ASP A 1 233 ? 9.141 23.656 15.602 1 98.12 233 ASP A N 1
ATOM 1795 C CA . ASP A 1 233 ? 7.773 23.859 15.133 1 98.12 233 ASP A CA 1
ATOM 1796 C C . ASP A 1 233 ? 6.949 24.625 16.172 1 98.12 233 ASP A C 1
ATOM 1798 O O . ASP A 1 233 ? 6.691 24.109 17.266 1 98.12 233 ASP A O 1
ATOM 1802 N N . PRO A 1 234 ? 6.48 25.828 15.852 1 98.19 234 PRO A N 1
ATOM 1803 C CA . PRO A 1 234 ? 5.664 26.547 16.828 1 98.19 234 PRO A CA 1
ATOM 1804 C C . PRO A 1 234 ? 4.375 25.812 17.188 1 98.19 234 PRO A C 1
ATOM 1806 O O . PRO A 1 234 ? 3.883 25.906 18.312 1 98.19 234 PRO A O 1
ATOM 1809 N N . SER A 1 235 ? 3.809 25.047 16.203 1 98.12 235 SER A N 1
ATOM 1810 C CA . SER A 1 235 ? 2.604 24.281 16.484 1 98.12 235 SER A CA 1
ATOM 1811 C C . SER A 1 235 ? 2.869 23.219 17.547 1 98.12 235 SER A C 1
ATOM 1813 O O . SER A 1 235 ? 2.029 22.969 18.406 1 98.12 235 SER A O 1
ATOM 1815 N N . SER A 1 236 ? 4.004 22.547 17.453 1 98.12 236 SER A N 1
ATOM 1816 C CA . SER A 1 236 ? 4.387 21.562 18.453 1 98.12 236 SER A CA 1
ATOM 1817 C C . SER A 1 236 ? 4.715 22.203 19.797 1 98.12 236 SER A C 1
ATOM 1819 O O . SER A 1 236 ? 4.352 21.688 20.844 1 98.12 236 SER A O 1
ATOM 1821 N N . ALA A 1 237 ? 5.391 23.328 19.75 1 98.38 237 ALA A N 1
ATOM 1822 C CA . ALA A 1 237 ? 5.785 24.047 20.969 1 98.38 237 ALA A CA 1
ATOM 1823 C C . ALA A 1 237 ? 4.562 24.562 21.719 1 98.38 237 ALA A C 1
ATOM 1825 O O . ALA A 1 237 ? 4.609 24.766 22.938 1 98.38 237 ALA A O 1
ATOM 1826 N N . PHE A 1 238 ? 3.496 24.766 21 1 98.75 238 PHE A N 1
ATOM 1827 C CA . PHE A 1 238 ? 2.293 25.391 21.531 1 98.75 238 PHE A CA 1
ATOM 1828 C C . PHE A 1 238 ? 1.748 24.594 22.719 1 98.75 238 PHE A C 1
ATOM 1830 O O . PHE A 1 238 ? 1.229 25.188 23.672 1 98.75 238 PHE A O 1
ATOM 1837 N N . TYR A 1 239 ? 1.867 23.297 22.703 1 98.62 239 TYR A N 1
ATOM 1838 C CA . TYR A 1 239 ? 1.341 22.438 23.766 1 98.62 239 TYR A CA 1
ATOM 1839 C C . TYR A 1 239 ? 2.037 22.734 25.094 1 98.62 239 TYR A C 1
ATOM 1841 O O . TYR A 1 239 ? 1.391 22.797 26.141 1 98.62 239 TYR A O 1
ATOM 1849 N N . PHE A 1 240 ? 3.275 22.969 25.031 1 98.44 240 PHE A N 1
ATOM 1850 C CA . PHE A 1 240 ? 4.031 23.203 26.25 1 98.44 240 PHE A CA 1
ATOM 1851 C C . PHE A 1 240 ? 3.869 24.641 26.719 1 98.44 240 PHE A C 1
ATOM 1853 O O . PHE A 1 240 ? 3.883 24.922 27.922 1 98.44 240 PHE A O 1
ATOM 1860 N N . ALA A 1 241 ? 3.746 25.547 25.734 1 98.69 241 ALA A N 1
ATOM 1861 C CA . ALA A 1 241 ? 3.357 26.906 26.125 1 98.69 241 ALA A CA 1
ATOM 1862 C C . ALA A 1 241 ? 2.041 26.891 26.891 1 98.69 241 ALA A C 1
ATOM 1864 O O . ALA A 1 241 ? 1.93 27.516 27.953 1 98.69 241 ALA A O 1
ATOM 1865 N N . LEU A 1 242 ? 1.094 26.156 26.391 1 98.56 242 LEU A N 1
ATOM 1866 C CA . LEU A 1 242 ? -0.216 26.062 27.016 1 98.56 242 LEU A CA 1
ATOM 1867 C C . LEU A 1 242 ? -0.107 25.406 28.406 1 98.56 242 LEU A C 1
ATOM 1869 O O . LEU A 1 242 ? -0.746 25.859 29.359 1 98.56 242 LEU A O 1
ATOM 1873 N N . ALA A 1 243 ? 0.689 24.375 28.5 1 98.19 243 ALA A N 1
ATOM 1874 C CA . ALA A 1 243 ? 0.89 23.719 29.781 1 98.19 243 ALA A CA 1
ATOM 1875 C C . ALA A 1 243 ? 1.389 24.703 30.844 1 98.19 243 ALA A C 1
ATOM 1877 O O . ALA A 1 243 ? 0.87 24.75 31.953 1 98.19 243 ALA A O 1
ATOM 1878 N N . ALA A 1 244 ? 2.383 25.5 30.484 1 98.44 244 ALA A N 1
ATOM 1879 C CA . ALA A 1 244 ? 2.943 26.484 31.422 1 98.44 244 ALA A CA 1
ATOM 1880 C C . ALA A 1 244 ? 1.894 27.5 31.844 1 98.44 244 ALA A C 1
ATOM 1882 O O . ALA A 1 244 ? 1.879 27.953 33 1 98.44 244 ALA A O 1
ATOM 1883 N N . ILE A 1 245 ? 1.069 27.875 30.953 1 98.31 245 ILE A N 1
ATOM 1884 C CA . ILE A 1 245 ? 0.076 28.922 31.188 1 98.31 245 ILE A CA 1
ATOM 1885 C C . ILE A 1 245 ? -0.985 28.406 32.156 1 98.31 245 ILE A C 1
ATOM 1887 O O . ILE A 1 245 ? -1.378 29.109 33.094 1 98.31 245 ILE A O 1
ATOM 1891 N N . ILE A 1 246 ? -1.416 27.172 31.969 1 95.81 246 ILE A N 1
ATOM 1892 C CA . ILE A 1 246 ? -2.607 26.703 32.656 1 95.81 246 ILE A CA 1
ATOM 1893 C C . ILE A 1 246 ? -2.207 26.109 34 1 95.81 246 ILE A C 1
ATOM 1895 O O . ILE A 1 246 ? -3.039 25.969 34.906 1 95.81 246 ILE A O 1
ATOM 1899 N N . LEU A 1 247 ? -0.978 25.672 34.156 1 96.81 247 LEU A N 1
ATOM 1900 C CA . LEU A 1 247 ? -0.509 25.094 35.406 1 96.81 247 LEU A CA 1
ATOM 1901 C C . LEU A 1 247 ? -0.081 26.188 36.375 1 96.81 247 LEU A C 1
ATOM 1903 O O . LEU A 1 247 ? 0.544 27.172 35.969 1 96.81 247 LEU A O 1
ATOM 1907 N N . PRO A 1 248 ? -0.385 26.047 37.656 1 95.75 248 PRO A N 1
ATOM 1908 C CA . PRO A 1 248 ? -0.039 27.094 38.625 1 95.75 248 PRO A CA 1
ATOM 1909 C C . PRO A 1 248 ? 1.467 27.234 38.812 1 95.75 248 PRO A C 1
ATOM 1911 O O . PRO A 1 248 ? 2.184 26.234 38.844 1 95.75 248 PRO A O 1
ATOM 1914 N N . LYS A 1 249 ? 1.94 28.469 38.938 1 97.5 249 LYS A N 1
ATOM 1915 C CA . LYS A 1 249 ? 3.311 28.812 39.312 1 97.5 249 LYS A CA 1
ATOM 1916 C C . LYS A 1 249 ? 4.316 28.141 38.375 1 97.5 249 LYS A C 1
ATOM 1918 O O . LYS A 1 249 ? 5.312 27.578 38.844 1 97.5 249 LYS A O 1
ATOM 1923 N N . SER A 1 250 ? 3.992 28.078 37.156 1 98.31 250 SER A N 1
ATOM 1924 C CA . SER A 1 250 ? 4.828 27.375 36.188 1 98.31 250 SER A CA 1
ATOM 1925 C C . SER A 1 250 ? 5.438 28.359 35.188 1 98.31 250 SER A C 1
ATOM 1927 O O . SER A 1 250 ? 4.902 29.453 34.969 1 98.31 250 SER A O 1
ATOM 1929 N N . GLN A 1 251 ? 6.617 28.031 34.625 1 98.5 251 GLN A N 1
ATOM 1930 C CA . GLN A 1 251 ? 7.324 28.812 33.625 1 98.5 251 GLN A CA 1
ATOM 1931 C C . GLN A 1 251 ? 8.102 27.922 32.656 1 98.5 251 GLN A C 1
ATOM 1933 O O . GLN A 1 251 ? 8.812 27.016 33.094 1 98.5 251 GLN A O 1
ATOM 1938 N N . ILE A 1 252 ? 7.93 28.125 31.359 1 98.56 252 ILE A N 1
ATOM 1939 C CA . ILE A 1 252 ? 8.664 27.375 30.344 1 98.56 252 ILE A CA 1
ATOM 1940 C C . ILE A 1 252 ? 9.281 28.328 29.328 1 98.56 252 ILE A C 1
ATOM 1942 O O . ILE A 1 252 ? 8.648 29.312 28.938 1 98.56 252 ILE A O 1
ATOM 1946 N N . ILE A 1 253 ? 10.5 28.141 28.984 1 98.69 253 ILE A N 1
ATOM 1947 C CA . ILE A 1 253 ? 11.164 28.828 27.891 1 98.69 253 ILE A CA 1
ATOM 1948 C C . ILE A 1 253 ? 11.344 27.875 26.703 1 98.69 253 ILE A C 1
ATOM 1950 O O . ILE A 1 253 ? 11.93 26.797 26.859 1 98.69 253 ILE A O 1
ATOM 1954 N N . LEU A 1 254 ? 10.789 28.219 25.594 1 98.69 254 LEU A N 1
ATOM 1955 C CA . LEU A 1 254 ? 10.906 27.453 24.359 1 98.69 254 LEU A CA 1
ATOM 1956 C C . LEU A 1 254 ? 11.969 28.062 23.453 1 98.69 254 LEU A C 1
ATOM 1958 O O . LEU A 1 254 ? 11.898 29.234 23.109 1 98.69 254 LEU A O 1
ATOM 1962 N N . LYS A 1 255 ? 12.875 27.266 23.016 1 98.25 255 LYS A N 1
ATOM 1963 C CA . LYS A 1 255 ? 14.031 27.781 22.297 1 98.25 255 LYS A CA 1
ATOM 1964 C C . LYS A 1 255 ? 13.961 27.422 20.812 1 98.25 255 LYS A C 1
ATOM 1966 O O . LYS A 1 255 ? 13.297 26.438 20.438 1 98.25 255 LYS A O 1
ATOM 1971 N N . ASN A 1 256 ? 14.578 28.25 19.922 1 97.44 256 ASN A N 1
ATOM 1972 C CA . ASN A 1 256 ? 14.773 28 18.5 1 97.44 256 ASN A CA 1
ATOM 1973 C C . ASN A 1 256 ? 13.438 27.812 17.781 1 97.44 256 ASN A C 1
ATOM 1975 O O . ASN A 1 256 ? 13.305 26.922 16.938 1 97.44 256 ASN A O 1
ATOM 1979 N N . ILE A 1 257 ? 12.484 28.625 18.188 1 98.38 257 ILE A N 1
ATOM 1980 C CA . ILE A 1 257 ? 11.133 28.484 17.656 1 98.38 257 ILE A CA 1
ATOM 1981 C C . ILE A 1 257 ? 11 29.328 16.375 1 98.38 257 ILE A C 1
ATOM 1983 O O . ILE A 1 257 ? 11.43 30.484 16.344 1 98.38 257 ILE A O 1
ATOM 1987 N N . LEU A 1 258 ? 10.453 28.703 15.336 1 98.12 258 LEU A N 1
ATOM 1988 C CA . LEU A 1 258 ? 10.055 29.469 14.164 1 98.12 258 LEU A CA 1
ATOM 1989 C C . LEU A 1 258 ? 9.039 30.547 14.539 1 98.12 258 LEU A C 1
ATOM 1991 O O . LEU A 1 258 ? 7.977 30.234 15.086 1 98.12 258 LEU A O 1
ATOM 1995 N N . LEU A 1 259 ? 9.336 31.812 14.242 1 98.19 259 LEU A N 1
ATOM 1996 C CA . LEU A 1 259 ? 8.469 32.938 14.625 1 98.19 259 LEU A CA 1
ATOM 1997 C C . LEU A 1 259 ? 7.895 33.625 13.398 1 98.19 259 LEU A C 1
ATOM 1999 O O . LEU A 1 259 ? 7.652 34.844 13.414 1 98.19 259 LEU A O 1
ATOM 2003 N N . ASN A 1 260 ? 7.727 32.812 12.289 1 96.94 260 ASN A N 1
ATOM 2004 C CA . ASN A 1 260 ? 7.02 33.312 11.102 1 96.94 260 ASN A CA 1
ATOM 2005 C C . ASN A 1 260 ? 5.637 33.844 11.453 1 96.94 260 ASN A C 1
ATOM 2007 O O . ASN A 1 260 ? 4.859 33.188 12.133 1 96.94 260 ASN A O 1
ATOM 2011 N N . PRO A 1 261 ? 5.332 35.062 11.031 1 96 261 PRO A N 1
ATOM 2012 C CA . PRO A 1 261 ? 4.051 35.656 11.398 1 96 261 PRO A CA 1
ATOM 2013 C C . PRO A 1 261 ? 2.857 34.75 11.086 1 96 261 PRO A C 1
ATOM 2015 O O . PRO A 1 261 ? 1.854 34.781 11.805 1 96 261 PRO A O 1
ATOM 2018 N N . THR A 1 262 ? 2.912 34 10.055 1 97.38 262 THR A N 1
ATOM 2019 C CA . THR A 1 262 ? 1.799 33.156 9.664 1 97.38 262 THR A CA 1
ATOM 2020 C C . THR A 1 262 ? 1.747 31.891 10.539 1 97.38 262 THR A C 1
ATOM 2022 O O . THR A 1 262 ? 0.886 31.031 10.352 1 97.38 262 THR A O 1
ATOM 2025 N N . ARG A 1 263 ? 2.635 31.781 11.547 1 98 263 ARG A N 1
ATOM 2026 C CA . ARG A 1 263 ? 2.727 30.547 12.328 1 98 263 ARG A CA 1
ATOM 2027 C C . ARG A 1 263 ? 2.496 30.828 13.812 1 98 263 ARG A C 1
ATOM 2029 O O . ARG A 1 263 ? 2.342 29.906 14.609 1 98 263 ARG A O 1
ATOM 2036 N N . ILE A 1 264 ? 2.436 32.094 14.234 1 98.25 264 ILE A N 1
ATOM 2037 C CA . ILE A 1 264 ? 2.443 32.375 15.664 1 98.25 264 ILE A CA 1
ATOM 2038 C C . ILE A 1 264 ? 1.121 33.031 16.062 1 98.25 264 ILE A C 1
ATOM 2040 O O . ILE A 1 264 ? 1.018 33.625 17.141 1 98.25 264 ILE A O 1
ATOM 2044 N N . GLU A 1 265 ? 0.102 33 15.195 1 98.44 265 GLU A N 1
ATOM 2045 C CA . GLU A 1 265 ? -1.178 33.625 15.484 1 98.44 265 GLU A CA 1
ATOM 2046 C C . GLU A 1 265 ? -1.803 33.094 16.75 1 98.44 265 GLU A C 1
ATOM 2048 O O . GLU A 1 265 ? -2.408 33.812 17.531 1 98.44 265 GLU A O 1
ATOM 2053 N N . ALA A 1 266 ? -1.726 31.797 17 1 98.69 266 ALA A N 1
ATOM 2054 C CA . ALA A 1 266 ? -2.303 31.188 18.188 1 98.69 266 ALA A CA 1
ATOM 2055 C C . ALA A 1 266 ? -1.677 31.75 19.453 1 98.69 266 ALA A C 1
ATOM 2057 O O . ALA A 1 266 ? -2.354 31.906 20.469 1 98.69 266 ALA A O 1
ATOM 2058 N N . TYR A 1 267 ? -0.383 32.031 19.422 1 98.75 267 TYR A N 1
ATOM 2059 C CA . TYR A 1 267 ? 0.291 32.656 20.562 1 98.75 267 TYR A CA 1
ATOM 2060 C C . TYR A 1 267 ? -0.234 34.062 20.812 1 98.75 267 TYR A C 1
ATOM 2062 O O . TYR A 1 267 ? -0.408 34.469 21.953 1 98.75 267 TYR A O 1
ATOM 2070 N N . LYS A 1 268 ? -0.45 34.781 19.734 1 98.62 268 LYS A N 1
ATOM 2071 C CA . LYS A 1 268 ? -1.021 36.125 19.844 1 98.62 268 LYS A CA 1
ATOM 2072 C C . LYS A 1 268 ? -2.408 36.062 20.484 1 98.62 268 LYS A C 1
ATOM 2074 O O . LYS A 1 268 ? -2.768 36.938 21.266 1 98.62 268 LYS A O 1
ATOM 2079 N N . ILE A 1 269 ? -3.168 35.062 20.094 1 98.75 269 ILE A N 1
ATOM 2080 C CA . ILE A 1 269 ? -4.492 34.875 20.688 1 98.75 269 ILE A CA 1
ATOM 2081 C C . ILE A 1 269 ? -4.367 34.625 22.188 1 98.75 269 ILE A C 1
ATOM 2083 O O . ILE A 1 269 ? -5.117 35.219 22.984 1 98.75 269 ILE A O 1
ATOM 2087 N N . LEU A 1 270 ? -3.402 33.781 22.609 1 98.75 270 LEU A N 1
ATOM 2088 C CA . LEU A 1 270 ? -3.168 33.562 24.031 1 98.75 270 LEU A CA 1
ATOM 2089 C C . LEU A 1 270 ? -2.836 34.875 24.75 1 98.75 270 LEU A C 1
ATOM 2091 O O . LEU A 1 270 ? -3.326 35.125 25.859 1 98.75 270 LEU A O 1
ATOM 2095 N N . GLN A 1 271 ? -1.997 35.656 24.109 1 98.69 271 GLN A N 1
ATOM 2096 C CA . GLN A 1 271 ? -1.661 36.969 24.672 1 98.69 271 GLN A CA 1
ATOM 2097 C C . GLN A 1 271 ? -2.908 37.844 24.859 1 98.69 271 GLN A C 1
ATOM 2099 O O . GLN A 1 271 ? -3.09 38.469 25.906 1 98.69 271 GLN A O 1
ATOM 2104 N N . LYS A 1 272 ? -3.75 37.844 23.875 1 98.56 272 LYS A N 1
ATOM 2105 C CA . LYS A 1 272 ? -4.984 38.625 23.922 1 98.56 272 LYS A CA 1
ATOM 2106 C C . LYS A 1 272 ? -5.906 38.125 25.031 1 98.56 272 LYS A C 1
ATOM 2108 O O . LYS A 1 272 ? -6.684 38.875 25.594 1 98.56 272 LYS A O 1
ATOM 2113 N N . MET A 1 273 ? -5.797 36.844 25.344 1 98.69 273 MET A N 1
ATOM 2114 C CA . MET A 1 273 ? -6.602 36.25 26.406 1 98.69 273 MET A CA 1
ATOM 2115 C C . MET A 1 273 ? -6.039 36.625 27.781 1 98.69 273 MET A C 1
ATOM 2117 O O . MET A 1 273 ? -6.684 36.375 28.812 1 98.69 273 MET A O 1
ATOM 2121 N N . GLY A 1 274 ? -4.789 37.125 27.781 1 98.56 274 GLY A N 1
ATOM 2122 C CA . GLY A 1 274 ? -4.215 37.562 29.047 1 98.56 274 GLY A CA 1
ATOM 2123 C C . GLY A 1 274 ? -2.992 36.75 29.453 1 98.56 274 GLY A C 1
ATOM 2124 O O . GLY A 1 274 ? -2.424 37 30.516 1 98.56 274 GLY A O 1
ATOM 2125 N N . ALA A 1 275 ? -2.512 35.906 28.625 1 98.62 275 ALA A N 1
ATOM 2126 C CA . ALA A 1 275 ? -1.375 35.031 28.969 1 98.62 275 ALA A CA 1
ATOM 2127 C C . ALA A 1 275 ? -0.089 35.844 29.062 1 98.62 275 ALA A C 1
ATOM 2129 O O . ALA A 1 275 ? 0.146 36.75 28.266 1 98.62 275 ALA A O 1
ATOM 2130 N N . LYS A 1 276 ? 0.712 35.562 30.062 1 98.5 276 LYS A N 1
ATOM 2131 C CA . LYS A 1 276 ? 2.072 36.094 30.156 1 98.5 276 LYS A CA 1
ATOM 2132 C C . LYS A 1 276 ? 3.012 35.344 29.219 1 98.5 276 LYS A C 1
ATOM 2134 O O . LYS A 1 276 ? 3.621 34.344 29.609 1 98.5 276 LYS A O 1
ATOM 2139 N N . LEU A 1 277 ? 3.168 35.844 28.062 1 98.25 277 LEU A N 1
ATOM 2140 C CA . LEU A 1 277 ? 3.908 35.25 26.953 1 98.25 277 LEU A CA 1
ATOM 2141 C C . LEU A 1 277 ? 4.723 36.281 26.203 1 98.25 277 LEU A C 1
ATOM 2143 O O . LEU A 1 277 ? 4.195 37.312 25.812 1 98.25 277 LEU A O 1
ATOM 2147 N N . GLU A 1 278 ? 6.031 36.062 26.125 1 98.31 278 GLU A N 1
ATOM 2148 C CA . GLU A 1 278 ? 6.93 36.969 25.406 1 98.31 278 GLU A CA 1
ATOM 2149 C C . GLU A 1 278 ? 7.703 36.219 24.328 1 98.31 278 GLU A C 1
ATOM 2151 O O . GLU A 1 278 ? 8.156 35.094 24.547 1 98.31 278 GLU A O 1
ATOM 2156 N N . MET A 1 279 ? 7.762 36.781 23.141 1 97.94 279 MET A N 1
ATOM 2157 C CA . MET A 1 279 ? 8.539 36.219 22.031 1 97.94 279 MET A CA 1
ATOM 2158 C C . MET A 1 279 ? 9.727 37.125 21.703 1 97.94 279 MET A C 1
ATOM 2160 O O . MET A 1 279 ? 9.57 38.344 21.594 1 97.94 279 MET A O 1
ATOM 2164 N N . THR A 1 280 ? 10.867 36.562 21.625 1 97.62 280 THR A N 1
ATOM 2165 C CA . THR A 1 280 ? 12.078 37.312 21.297 1 97.62 280 THR A CA 1
ATOM 2166 C C . THR A 1 280 ? 12.773 36.688 20.078 1 97.62 280 THR A C 1
ATOM 2168 O O . THR A 1 280 ? 13.031 35.469 20.062 1 97.62 280 THR A O 1
ATOM 2171 N N . ILE A 1 281 ? 13.023 37.531 19.078 1 96.56 281 ILE A N 1
ATOM 2172 C CA . ILE A 1 281 ? 13.719 37.062 17.875 1 96.56 281 ILE A CA 1
ATOM 2173 C C . ILE A 1 281 ? 15.203 36.906 18.156 1 96.56 281 ILE A C 1
ATOM 2175 O O . ILE A 1 281 ? 15.836 37.781 18.75 1 96.56 281 ILE A O 1
ATOM 2179 N N . THR A 1 282 ? 15.758 35.812 17.781 1 94.75 282 THR A N 1
ATOM 2180 C CA . THR A 1 282 ? 17.188 35.562 18 1 94.75 282 THR A CA 1
ATOM 2181 C C . THR A 1 282 ? 17.922 35.469 16.672 1 94.75 282 THR A C 1
ATOM 2183 O O . THR A 1 282 ? 19.141 35.688 16.609 1 94.75 282 THR A O 1
ATOM 2186 N N . GLN A 1 283 ? 17.234 35.062 15.656 1 90.25 283 GLN A N 1
ATOM 2187 C CA . GLN A 1 283 ? 17.797 34.938 14.312 1 90.25 283 GLN A CA 1
ATOM 2188 C C . GLN A 1 283 ? 16.781 35.344 13.25 1 90.25 283 GLN A C 1
ATOM 2190 O O . GLN A 1 283 ? 15.586 35.031 13.367 1 90.25 283 GLN A O 1
ATOM 2195 N N . ASN A 1 284 ? 17.328 36.062 12.234 1 86.69 284 ASN A N 1
ATOM 2196 C CA . ASN A 1 284 ? 16.469 36.469 11.133 1 86.69 284 ASN A CA 1
ATOM 2197 C C . ASN A 1 284 ? 17.141 36.281 9.781 1 86.69 284 ASN A C 1
ATOM 2199 O O . ASN A 1 284 ? 17.844 37.156 9.297 1 86.69 284 ASN A O 1
ATOM 2203 N N . ASP A 1 285 ? 16.984 35.156 9.211 1 81.38 285 ASP A N 1
ATOM 2204 C CA . ASP A 1 285 ? 17.469 34.844 7.875 1 81.38 285 ASP A CA 1
ATOM 2205 C C . ASP A 1 285 ? 16.297 34.562 6.926 1 81.38 285 ASP A C 1
ATOM 2207 O O . ASP A 1 285 ? 15.367 35.344 6.812 1 81.38 285 ASP A O 1
ATOM 2211 N N . PHE A 1 286 ? 16.25 33.344 6.27 1 79.12 286 PHE A N 1
ATOM 2212 C CA . PHE A 1 286 ? 15.133 33.094 5.379 1 79.12 286 PHE A CA 1
ATOM 2213 C C . PHE A 1 286 ? 13.836 32.938 6.172 1 79.12 286 PHE A C 1
ATOM 2215 O O . PHE A 1 286 ? 12.766 33.312 5.691 1 79.12 286 PHE A O 1
ATOM 2222 N N . GLU A 1 287 ? 14.023 32.469 7.527 1 91.19 287 GLU A N 1
ATOM 2223 C CA . GLU A 1 287 ? 12.914 32.469 8.484 1 91.19 287 GLU A CA 1
ATOM 2224 C C . GLU A 1 287 ? 13.297 33.188 9.773 1 91.19 287 GLU A C 1
ATOM 2226 O O . GLU A 1 287 ? 14.477 33.312 10.102 1 91.19 287 GLU A O 1
ATOM 2231 N N . THR A 1 288 ? 12.266 33.656 10.5 1 94.19 288 THR A N 1
ATOM 2232 C CA . THR A 1 288 ? 12.477 34.281 11.797 1 94.19 288 THR A CA 1
ATOM 2233 C C . THR A 1 288 ? 12.406 33.25 12.914 1 94.19 288 THR A C 1
ATOM 2235 O O . THR A 1 288 ? 11.445 32.469 12.992 1 94.19 288 THR A O 1
ATOM 2238 N N . ILE A 1 289 ? 13.461 33.219 13.672 1 96.56 289 ILE A N 1
ATOM 2239 C CA . ILE A 1 289 ? 13.57 32.219 14.742 1 96.56 289 ILE A CA 1
ATOM 2240 C C . ILE A 1 289 ? 13.781 32.938 16.078 1 96.56 289 ILE A C 1
ATOM 2242 O O . ILE A 1 289 ? 14.312 34.031 16.125 1 96.56 289 ILE A O 1
ATOM 2246 N N . GLY A 1 290 ? 13.281 32.344 17.141 1 97.81 290 GLY A N 1
ATOM 2247 C CA . GLY A 1 290 ? 13.484 32.969 18.453 1 97.81 290 GLY A CA 1
ATOM 2248 C C . GLY A 1 290 ? 13.062 32.062 19.594 1 97.81 290 GLY A C 1
ATOM 2249 O O . GLY A 1 290 ? 13.102 30.844 19.484 1 97.81 290 GLY A O 1
ATOM 2250 N N . GLU A 1 291 ? 12.891 32.75 20.688 1 98.12 291 GLU A N 1
ATOM 2251 C CA . GLU A 1 291 ? 12.477 32.094 21.922 1 98.12 291 GLU A CA 1
ATOM 2252 C C . GLU A 1 291 ? 11.109 32.594 22.391 1 98.12 291 GLU A C 1
ATOM 2254 O O . GLU A 1 291 ? 10.742 33.75 22.125 1 98.12 291 GLU A O 1
ATOM 2259 N N . ILE A 1 292 ? 10.367 31.734 23.031 1 98.69 292 ILE A N 1
ATOM 2260 C CA . ILE A 1 292 ? 9.094 32.094 23.641 1 98.69 292 ILE A CA 1
ATOM 2261 C C . ILE A 1 292 ? 9.133 31.797 25.141 1 98.69 292 ILE A C 1
ATOM 2263 O O . ILE A 1 292 ? 9.422 30.672 25.547 1 98.69 292 ILE A O 1
ATOM 2267 N N . ARG A 1 293 ? 8.953 32.781 25.953 1 98.69 293 ARG A N 1
ATOM 2268 C CA . ARG A 1 293 ? 8.844 32.625 27.391 1 98.69 293 ARG A CA 1
ATOM 2269 C C . ARG A 1 293 ? 7.395 32.719 27.859 1 98.69 293 ARG A C 1
ATOM 2271 O O . ARG A 1 293 ? 6.676 33.656 27.484 1 98.69 293 ARG A O 1
ATOM 2278 N N . VAL A 1 294 ? 6.988 31.766 28.594 1 98.69 294 VAL A N 1
ATOM 2279 C CA . VAL A 1 294 ? 5.594 31.703 29.016 1 98.69 294 VAL A CA 1
ATOM 2280 C C . VAL A 1 294 ? 5.516 31.406 30.516 1 98.69 294 VAL A C 1
ATOM 2282 O O . VAL A 1 294 ? 6.352 30.672 31.047 1 98.69 294 VAL A O 1
ATOM 2285 N N . GLU A 1 295 ? 4.547 31.938 31.172 1 98.44 295 GLU A N 1
ATOM 2286 C CA . GLU A 1 295 ? 4.328 31.719 32.594 1 98.44 295 GLU A CA 1
ATOM 2287 C C . GLU A 1 295 ? 2.852 31.484 32.906 1 98.44 295 GLU A C 1
ATOM 2289 O O . GLU A 1 295 ? 1.982 31.844 32.094 1 98.44 295 GLU A O 1
ATOM 2294 N N . SER A 1 296 ? 2.664 30.953 34.094 1 98.5 296 SER A N 1
ATOM 2295 C CA . SER A 1 296 ? 1.308 30.734 34.562 1 98.5 296 SER A CA 1
ATOM 2296 C C . SER A 1 296 ? 0.471 32 34.5 1 98.5 296 SER A C 1
ATOM 2298 O O . SER A 1 296 ? 0.942 33.094 34.844 1 98.5 296 SER A O 1
ATOM 2300 N N . SER A 1 297 ? -0.764 31.828 33.938 1 98.5 297 SER A N 1
ATOM 2301 C CA . SER A 1 297 ? -1.594 33 33.688 1 98.5 297 SER A CA 1
ATOM 2302 C C . SER A 1 297 ? -3.074 32.688 33.875 1 98.5 297 SER A C 1
ATOM 2304 O O . SER A 1 297 ? -3.473 31.516 33.812 1 98.5 297 SER A O 1
ATOM 2306 N N . LYS A 1 298 ? -3.852 33.688 34.219 1 97.56 298 LYS A N 1
ATOM 2307 C CA . LYS A 1 298 ? -5.305 33.625 34.094 1 97.56 298 LYS A CA 1
ATOM 2308 C C . LYS A 1 298 ? -5.793 34.125 32.75 1 97.56 298 LYS A C 1
ATOM 2310 O O . LYS A 1 298 ? -5.336 35.156 32.25 1 97.56 298 LYS A O 1
ATOM 2315 N N . LEU A 1 299 ? -6.672 33.344 32.125 1 98.44 299 LEU A N 1
ATOM 2316 C CA . LEU A 1 299 ? -7.117 33.656 30.766 1 98.44 299 LEU A CA 1
ATOM 2317 C C . LEU A 1 299 ? -8.555 34.188 30.781 1 98.44 299 LEU A C 1
ATOM 2319 O O . LEU A 1 299 ? -9.344 33.812 31.656 1 98.44 299 LEU A O 1
ATOM 2323 N N . ASN A 1 300 ? -8.828 35.031 29.828 1 98.56 300 ASN A N 1
ATOM 2324 C CA . ASN A 1 300 ? -10.18 35.531 29.609 1 98.56 300 ASN A CA 1
ATOM 2325 C C . ASN A 1 300 ? -10.742 35.031 28.266 1 98.56 300 ASN A C 1
ATOM 2327 O O . ASN A 1 300 ? -9.984 34.844 27.312 1 98.56 300 ASN A O 1
ATOM 2331 N N . GLY A 1 301 ? -12.07 34.875 28.219 1 98.38 301 GLY A N 1
ATOM 2332 C CA . GLY A 1 301 ? -12.734 34.438 27 1 98.38 301 GLY A CA 1
ATOM 2333 C C . GLY A 1 301 ? -12.508 35.406 25.844 1 98.38 301 GLY A C 1
ATOM 2334 O O . GLY A 1 301 ? -12.281 36.594 26.047 1 98.38 301 GLY A O 1
ATOM 2335 N N . ILE A 1 302 ? -12.633 34.906 24.625 1 98.62 302 ILE A N 1
ATOM 2336 C CA . ILE A 1 302 ? -12.352 35.688 23.453 1 98.62 302 ILE A CA 1
ATOM 2337 C C . ILE A 1 302 ? -13.086 35.125 22.234 1 98.62 302 ILE A C 1
ATOM 2339 O O . ILE A 1 302 ? -13.477 33.969 22.25 1 98.62 302 ILE A O 1
ATOM 2343 N N . GLU A 1 303 ? -13.344 35.938 21.25 1 98.62 303 GLU A N 1
ATOM 2344 C CA . GLU A 1 303 ? -13.805 35.5 19.938 1 98.62 303 GLU A CA 1
ATOM 2345 C C . GLU A 1 303 ? -12.68 35.531 18.906 1 98.62 303 GLU A C 1
ATOM 2347 O O . GLU A 1 303 ? -12.023 36.562 18.734 1 98.62 303 GLU A O 1
ATOM 2352 N N . VAL A 1 304 ? -12.398 34.438 18.328 1 98.56 304 VAL A N 1
ATOM 2353 C CA . VAL A 1 304 ? -11.359 34.312 17.312 1 98.56 304 VAL A CA 1
ATOM 2354 C C . VAL A 1 304 ? -11.992 34.094 15.938 1 98.56 304 VAL A C 1
ATOM 2356 O O . VAL A 1 304 ? -12.664 33.094 15.719 1 98.56 304 VAL A O 1
ATOM 2359 N N . LYS A 1 305 ? -11.828 34.938 14.961 1 97.44 305 LYS A N 1
ATOM 2360 C CA . LYS A 1 305 ? -12.5 34.812 13.672 1 97.44 305 LYS A CA 1
ATOM 2361 C C . LYS A 1 305 ? -11.562 35.188 12.523 1 97.44 305 LYS A C 1
ATOM 2363 O O . LYS A 1 305 ? -11.844 34.875 11.367 1 97.44 305 LYS A O 1
ATOM 2368 N N . ASP A 1 306 ? -10.414 35.844 12.836 1 95.88 306 ASP A N 1
ATOM 2369 C CA . ASP A 1 306 ? -9.492 36.312 11.812 1 95.88 306 ASP A CA 1
ATOM 2370 C C . ASP A 1 306 ? -8.25 35.406 11.742 1 95.88 306 ASP A C 1
ATOM 2372 O O . ASP A 1 306 ? -7.883 34.781 12.734 1 95.88 306 ASP A O 1
ATOM 2376 N N . ASN A 1 307 ? -7.582 35.344 10.562 1 96.56 307 ASN A N 1
ATOM 2377 C CA . ASN A 1 307 ? -6.32 34.625 10.344 1 96.56 307 ASN A CA 1
ATOM 2378 C C . ASN A 1 307 ? -6.398 33.188 10.766 1 96.56 307 ASN A C 1
ATOM 2380 O O . ASN A 1 307 ? -5.457 32.656 11.367 1 96.56 307 ASN A O 1
ATOM 2384 N N . ILE A 1 308 ? -7.559 32.562 10.492 1 96.56 308 ILE A N 1
ATOM 2385 C CA . ILE A 1 308 ? -7.809 31.203 10.961 1 96.56 308 ILE A CA 1
ATOM 2386 C C . ILE A 1 308 ? -6.809 30.25 10.32 1 96.56 308 ILE A C 1
ATOM 2388 O O . ILE A 1 308 ? -6.336 29.312 10.961 1 96.56 308 ILE A O 1
ATOM 2392 N N . ALA A 1 309 ? -6.406 30.5 9.078 1 95.12 309 ALA A N 1
ATOM 2393 C CA . ALA A 1 309 ? -5.445 29.656 8.367 1 95.12 309 ALA A CA 1
ATOM 2394 C C . ALA A 1 309 ? -4.098 29.641 9.086 1 95.12 309 ALA A C 1
ATOM 2396 O O . ALA A 1 309 ? -3.307 28.703 8.898 1 95.12 309 ALA A O 1
ATOM 2397 N N . TRP A 1 310 ? -3.85 30.641 9.945 1 97.5 310 TRP A N 1
ATOM 2398 C CA . TRP A 1 310 ? -2.561 30.797 10.609 1 97.5 310 TRP A CA 1
ATOM 2399 C C . TRP A 1 310 ? -2.533 30.016 11.93 1 97.5 310 TRP A C 1
ATOM 2401 O O . TRP A 1 310 ? -1.464 29.797 12.5 1 97.5 310 TRP A O 1
ATOM 2411 N N . LEU A 1 311 ? -3.715 29.578 12.383 1 97.75 311 LEU A N 1
ATOM 2412 C CA . LEU A 1 311 ? -3.746 28.938 13.695 1 97.75 311 LEU A CA 1
ATOM 2413 C C . LEU A 1 311 ? -4.555 27.641 13.648 1 97.75 311 LEU A C 1
ATOM 2415 O O . LEU A 1 311 ? -4.98 27.141 14.695 1 97.75 311 LEU A O 1
ATOM 2419 N N . ILE A 1 312 ? -4.805 27.125 12.438 1 95.44 312 ILE A N 1
ATOM 2420 C CA . ILE A 1 312 ? -5.703 26 12.234 1 95.44 312 ILE A CA 1
ATOM 2421 C C . ILE A 1 312 ? -5.184 24.781 12.992 1 95.44 312 ILE A C 1
ATOM 2423 O O . ILE A 1 312 ? -5.965 24 13.547 1 95.44 312 ILE A O 1
ATOM 2427 N N . ASP A 1 313 ? -3.898 24.562 13.078 1 96.44 313 ASP A N 1
ATOM 2428 C CA . ASP A 1 313 ? -3.287 23.391 13.711 1 96.44 313 ASP A CA 1
ATOM 2429 C C . ASP A 1 313 ? -3.357 23.5 15.234 1 96.44 313 ASP A C 1
ATOM 2431 O O . ASP A 1 313 ? -3.363 22.484 15.93 1 96.44 313 ASP A O 1
ATOM 2435 N N . GLU A 1 314 ? -3.396 24.672 15.781 1 98.38 314 GLU A N 1
ATOM 2436 C CA . GLU A 1 314 ? -3.404 24.891 17.219 1 98.38 314 GLU A CA 1
ATOM 2437 C C . GLU A 1 314 ? -4.828 24.984 17.766 1 98.38 314 GLU A C 1
ATOM 2439 O O . GLU A 1 314 ? -5.035 25.031 18.969 1 98.38 314 GLU A O 1
ATOM 2444 N N . ALA A 1 315 ? -5.812 24.922 16.859 1 98.5 315 ALA A N 1
ATOM 2445 C CA . ALA A 1 315 ? -7.207 25.141 17.234 1 98.5 315 ALA A CA 1
ATOM 2446 C C . ALA A 1 315 ? -7.629 24.172 18.344 1 98.5 315 ALA A C 1
ATOM 2448 O O . ALA A 1 315 ? -8.273 24.578 19.312 1 98.5 315 ALA A O 1
ATOM 2449 N N . PRO A 1 316 ? -7.262 22.859 18.25 1 98.62 316 PRO A N 1
ATOM 2450 C CA . PRO A 1 316 ? -7.652 21.969 19.328 1 98.62 316 PRO A CA 1
ATOM 2451 C C . PRO A 1 316 ? -7.039 22.359 20.672 1 98.62 316 PRO A C 1
ATOM 2453 O O . PRO A 1 316 ? -7.734 22.375 21.688 1 98.62 316 PRO A O 1
ATOM 2456 N N . ALA A 1 317 ? -5.766 22.688 20.688 1 98.69 317 ALA A N 1
ATOM 2457 C CA . ALA A 1 317 ? -5.105 23.125 21.922 1 98.69 317 ALA A CA 1
ATOM 2458 C C . ALA A 1 317 ? -5.688 24.438 22.422 1 98.69 317 ALA A C 1
ATOM 2460 O O . ALA A 1 317 ? -5.816 24.656 23.641 1 98.69 317 ALA A O 1
ATOM 2461 N N . LEU A 1 318 ? -6.016 25.328 21.5 1 98.69 318 LEU A N 1
ATOM 2462 C CA . LEU A 1 318 ? -6.648 26.578 21.859 1 98.69 318 LEU A CA 1
ATOM 2463 C C . LEU A 1 318 ? -7.992 26.344 22.547 1 98.69 318 LEU A C 1
ATOM 2465 O O . LEU A 1 318 ? -8.375 27.078 23.453 1 98.69 318 LEU A O 1
ATOM 2469 N N . ALA A 1 319 ? -8.703 25.312 22.094 1 98.75 319 ALA A N 1
ATOM 2470 C CA . ALA A 1 319 ? -9.977 24.953 22.719 1 98.75 319 ALA A CA 1
ATOM 2471 C C . ALA A 1 319 ? -9.789 24.609 24.188 1 98.75 319 ALA A C 1
ATOM 2473 O O . ALA A 1 319 ? -10.656 24.891 25.016 1 98.75 319 ALA A O 1
ATOM 2474 N N . ILE A 1 320 ? -8.695 23.984 24.531 1 98.69 320 ILE A N 1
ATOM 2475 C CA . ILE A 1 320 ? -8.375 23.703 25.922 1 98.69 320 ILE A CA 1
ATOM 2476 C C . ILE A 1 320 ? -8.211 25 26.688 1 98.69 320 ILE A C 1
ATOM 2478 O O . ILE A 1 320 ? -8.727 25.156 27.812 1 98.69 320 ILE A O 1
ATOM 2482 N N . ALA A 1 321 ? -7.461 25.969 26.094 1 98.69 321 ALA A N 1
ATOM 2483 C CA . ALA A 1 321 ? -7.316 27.281 26.703 1 98.69 321 ALA A CA 1
ATOM 2484 C C . ALA A 1 321 ? -8.68 27.922 26.938 1 98.69 321 ALA A C 1
ATOM 2486 O O . ALA A 1 321 ? -8.914 28.531 27.984 1 98.69 321 ALA A O 1
ATOM 2487 N N . PHE A 1 322 ? -9.586 27.812 25.953 1 98.75 322 PHE A N 1
ATOM 2488 C CA . PHE A 1 322 ? -10.938 28.359 26.047 1 98.75 322 PHE A CA 1
ATOM 2489 C C . PHE A 1 322 ? -11.672 27.766 27.25 1 98.75 322 PHE A C 1
ATOM 2491 O O . PHE A 1 322 ? -12.344 28.484 27.984 1 98.75 322 PHE A O 1
ATOM 2498 N N . ALA A 1 323 ? -11.531 26.484 27.438 1 98.44 323 ALA A N 1
ATOM 2499 C CA . ALA A 1 323 ? -12.227 25.766 28.5 1 98.44 323 ALA A CA 1
ATOM 2500 C C . ALA A 1 323 ? -11.773 26.266 29.875 1 98.44 323 ALA A C 1
ATOM 2502 O O . ALA A 1 323 ? -12.523 26.172 30.859 1 98.44 323 ALA A O 1
ATOM 2503 N N . LEU A 1 324 ? -10.594 26.797 29.938 1 97.81 324 LEU A N 1
ATOM 2504 C CA . LEU A 1 324 ? -10.023 27.203 31.219 1 97.81 324 LEU A CA 1
ATOM 2505 C C . LEU A 1 324 ? -10.125 28.703 31.422 1 97.81 324 LEU A C 1
ATOM 2507 O O . LEU A 1 324 ? -9.789 29.219 32.5 1 97.81 324 LEU A O 1
ATOM 2511 N N . ALA A 1 325 ? -10.547 29.422 30.422 1 98.31 325 ALA A N 1
ATOM 2512 C CA . ALA A 1 325 ? -10.648 30.891 30.469 1 98.31 325 ALA A CA 1
ATOM 2513 C C . ALA A 1 325 ? -11.875 31.328 31.25 1 98.31 325 ALA A C 1
ATOM 2515 O O . ALA A 1 325 ? -12.828 30.562 31.406 1 98.31 325 ALA A O 1
ATOM 2516 N N . LYS A 1 326 ? -11.797 32.469 31.812 1 98.12 326 LYS A N 1
ATOM 2517 C CA . LYS A 1 326 ? -12.984 33.094 32.406 1 98.12 326 LYS A CA 1
ATOM 2518 C C . LYS A 1 326 ? -13.906 33.656 31.328 1 98.12 326 LYS A C 1
ATOM 2520 O O . LYS A 1 326 ? -13.531 34.562 30.594 1 98.12 326 LYS A O 1
ATOM 2525 N N . GLY A 1 327 ? -15.078 33.062 31.203 1 98 327 GLY A N 1
ATOM 2526 C CA . GLY A 1 327 ? -16.047 33.531 30.234 1 98 327 GLY A CA 1
ATOM 2527 C C . GLY A 1 327 ? -16.125 32.688 29 1 98 327 GLY A C 1
ATOM 2528 O O . GLY A 1 327 ? -15.477 31.625 28.922 1 98 327 GLY A O 1
ATOM 2529 N N . LYS A 1 328 ? -16.891 33.125 28.047 1 98.25 328 LYS A N 1
ATOM 2530 C CA . LYS A 1 328 ? -17.156 32.406 26.828 1 98.25 328 LYS A CA 1
ATOM 2531 C C . LYS A 1 328 ? -16.109 32.688 25.75 1 98.25 328 LYS A C 1
ATOM 2533 O O . LYS A 1 328 ? -15.688 33.844 25.609 1 98.25 328 LYS A O 1
ATOM 2538 N N . SER A 1 329 ? -15.656 31.734 25.109 1 98.69 329 SER A N 1
ATOM 2539 C CA . SER A 1 329 ? -14.773 31.859 23.953 1 98.69 329 SER A CA 1
ATOM 2540 C C . SER A 1 329 ? -15.383 31.203 22.719 1 98.69 329 SER A C 1
ATOM 2542 O O . SER A 1 329 ? -16.188 30.281 22.828 1 98.69 329 SER A O 1
ATOM 2544 N N . SER A 1 330 ? -15.062 31.719 21.547 1 98.69 330 SER A N 1
ATOM 2545 C CA . SER A 1 330 ? -15.555 31.125 20.297 1 98.69 330 SER A CA 1
ATOM 2546 C C . SER A 1 330 ? -14.484 31.156 19.219 1 98.69 330 SER A C 1
ATOM 2548 O O . SER A 1 330 ? -13.648 32.062 19.172 1 98.69 330 SER A O 1
ATOM 2550 N N . LEU A 1 331 ? -14.406 30.188 18.422 1 98.62 331 LEU A N 1
ATOM 2551 C CA . LEU A 1 331 ? -13.672 30.094 17.156 1 98.62 331 LEU A CA 1
ATOM 2552 C C . LEU A 1 331 ? -14.633 29.984 15.977 1 98.62 331 LEU A C 1
ATOM 2554 O O . LEU A 1 331 ? -15.477 29.078 15.945 1 98.62 331 LEU A O 1
ATOM 2558 N N . ILE A 1 332 ? -14.5 30.953 15.062 1 97.94 332 ILE A N 1
ATOM 2559 C CA . ILE A 1 332 ? -15.406 31.031 13.922 1 97.94 332 ILE A CA 1
ATOM 2560 C C . ILE A 1 332 ? -14.594 31.078 12.625 1 97.94 332 ILE A C 1
ATOM 2562 O O . ILE A 1 332 ? -13.406 31.406 12.641 1 97.94 332 ILE A O 1
ATOM 2566 N N . ASN A 1 333 ? -15.211 30.594 11.516 1 96.62 333 ASN A N 1
ATOM 2567 C CA . ASN A 1 333 ? -14.617 30.562 10.18 1 96.62 333 ASN A CA 1
ATOM 2568 C C . ASN A 1 333 ? -13.578 29.469 10.055 1 96.62 333 ASN A C 1
ATOM 2570 O O . ASN A 1 333 ? -12.594 29.609 9.328 1 96.62 333 ASN A O 1
ATOM 2574 N N . ALA A 1 334 ? -13.766 28.359 10.812 1 97.12 334 ALA A N 1
ATOM 2575 C CA . ALA A 1 334 ? -12.773 27.297 10.859 1 97.12 334 ALA A CA 1
ATOM 2576 C C . ALA A 1 334 ? -13.344 26 10.297 1 97.12 334 ALA A C 1
ATOM 2578 O O . ALA A 1 334 ? -13.117 24.922 10.852 1 97.12 334 ALA A O 1
ATOM 2579 N N . LYS A 1 335 ? -14.094 26.109 9.188 1 95.62 335 LYS A N 1
ATOM 2580 C CA . LYS A 1 335 ? -14.742 24.953 8.586 1 95.62 335 LYS A CA 1
ATOM 2581 C C . LYS A 1 335 ? -13.711 23.906 8.188 1 95.62 335 LYS A C 1
ATOM 2583 O O . LYS A 1 335 ? -13.992 22.703 8.195 1 95.62 335 LYS A O 1
ATOM 2588 N N . GLU A 1 336 ? -12.469 24.344 7.926 1 94.06 336 GLU A N 1
ATOM 2589 C CA . GLU A 1 336 ? -11.383 23.453 7.512 1 94.06 336 GLU A CA 1
ATOM 2590 C C . GLU A 1 336 ? -11.086 22.406 8.586 1 94.06 336 GLU A C 1
ATOM 2592 O O . GLU A 1 336 ? -10.555 21.344 8.281 1 94.06 336 GLU A O 1
ATOM 2597 N N . LEU A 1 337 ? -11.438 22.641 9.82 1 96.81 337 LEU A N 1
ATOM 2598 C CA . LEU A 1 337 ? -11.18 21.734 10.938 1 96.81 337 LEU A CA 1
ATOM 2599 C C . LEU A 1 337 ? -11.984 20.453 10.797 1 96.81 337 LEU A C 1
ATOM 2601 O O . LEU A 1 337 ? -11.641 19.438 11.398 1 96.81 337 LEU A O 1
ATOM 2605 N N . ARG A 1 338 ? -13.031 20.484 9.977 1 96.31 338 ARG A N 1
ATOM 2606 C CA . ARG A 1 338 ? -13.922 19.328 9.859 1 96.31 338 ARG A CA 1
ATOM 2607 C C . ARG A 1 338 ? -13.328 18.266 8.945 1 96.31 338 ARG A C 1
ATOM 2609 O O . ARG A 1 338 ? -13.766 17.109 8.945 1 96.31 338 ARG A O 1
ATOM 2616 N N . VAL A 1 339 ? -12.258 18.594 8.133 1 93.56 339 VAL A N 1
ATOM 2617 C CA . VAL A 1 339 ? -11.797 17.672 7.098 1 93.56 339 VAL A CA 1
ATOM 2618 C C . VAL A 1 339 ? -10.32 17.344 7.316 1 93.56 339 VAL A C 1
ATOM 2620 O O . VAL A 1 339 ? -9.586 17.109 6.359 1 93.56 339 VAL A O 1
ATOM 2623 N N . LYS A 1 340 ? -9.867 17.422 8.531 1 94.56 340 LYS A N 1
ATOM 2624 C CA . LYS A 1 340 ? -8.508 17.031 8.898 1 94.56 340 LYS A CA 1
ATOM 2625 C C . LYS A 1 340 ? -8.422 15.539 9.18 1 94.56 340 LYS A C 1
ATOM 2627 O O . LYS A 1 340 ? -9.055 14.734 8.492 1 94.56 340 LYS A O 1
ATOM 2632 N N . GLU A 1 341 ? -7.523 15.047 10.062 1 93.38 341 GLU A N 1
ATOM 2633 C CA . GLU A 1 341 ? -7.441 13.633 10.422 1 93.38 341 GLU A CA 1
ATOM 2634 C C . GLU A 1 341 ? -8.766 13.133 11 1 93.38 341 GLU A C 1
ATOM 2636 O O . GLU A 1 341 ? -9.094 11.945 10.875 1 93.38 341 GLU A O 1
ATOM 2641 N N . SER A 1 342 ? -9.484 14.016 11.609 1 95.75 342 SER A N 1
ATOM 2642 C CA . SER A 1 342 ? -10.828 13.836 12.133 1 95.75 342 SER A CA 1
ATOM 2643 C C . SER A 1 342 ? -11.664 15.102 11.961 1 95.75 342 SER A C 1
ATOM 2645 O O . SER A 1 342 ? -11.164 16.109 11.469 1 95.75 342 SER A O 1
ATOM 2647 N N . ASP A 1 343 ? -12.977 14.992 12.219 1 97.56 343 ASP A N 1
ATOM 2648 C CA . ASP A 1 343 ? -13.75 16.219 12.414 1 97.56 343 ASP A CA 1
ATOM 2649 C C . ASP A 1 343 ? -13.406 16.875 13.75 1 97.56 343 ASP A C 1
ATOM 2651 O O . ASP A 1 343 ? -14.102 16.672 14.742 1 97.56 343 ASP A O 1
ATOM 2655 N N . ARG A 1 344 ? -12.438 17.734 13.719 1 98.31 344 ARG A N 1
ATOM 2656 C CA . ARG A 1 344 ? -11.844 18.25 14.945 1 98.31 344 ARG A CA 1
ATOM 2657 C C . ARG A 1 344 ? -12.844 19.125 15.703 1 98.31 344 ARG A C 1
ATOM 2659 O O . ARG A 1 344 ? -12.758 19.25 16.922 1 98.31 344 ARG A O 1
ATOM 2666 N N . ILE A 1 345 ? -13.812 19.75 14.977 1 98.62 345 ILE A N 1
ATOM 2667 C CA . ILE A 1 345 ? -14.844 20.531 15.656 1 98.62 345 ILE A CA 1
ATOM 2668 C C . ILE A 1 345 ? -15.727 19.594 16.5 1 98.62 345 ILE A C 1
ATOM 2670 O O . ILE A 1 345 ? -15.859 19.781 17.703 1 98.62 345 ILE A O 1
ATOM 2674 N N . ALA A 1 346 ? -16.234 18.578 15.859 1 98.56 346 ALA A N 1
ATOM 2675 C CA . ALA A 1 346 ? -17.109 17.625 16.531 1 98.56 346 ALA A CA 1
ATOM 2676 C C . ALA A 1 346 ? -16.359 16.906 17.656 1 98.56 346 ALA A C 1
ATOM 2678 O O . ALA A 1 346 ? -16.891 16.734 18.75 1 98.56 346 ALA A O 1
ATOM 2679 N N . VAL A 1 347 ? -15.148 16.484 17.391 1 98.25 347 VAL A N 1
ATOM 2680 C CA . VAL A 1 347 ? -14.375 15.656 18.297 1 98.25 347 VAL A CA 1
ATOM 2681 C C . VAL A 1 347 ? -13.984 16.469 19.531 1 98.25 347 VAL A C 1
ATOM 2683 O O . VAL A 1 347 ? -14.047 15.969 20.656 1 98.25 347 VAL A O 1
ATOM 2686 N N . MET A 1 348 ? -13.594 17.719 19.328 1 98.5 348 MET A N 1
ATOM 2687 C CA . MET A 1 348 ? -13.227 18.578 20.453 1 98.5 348 MET A CA 1
ATOM 2688 C C . MET A 1 348 ? -14.422 18.812 21.375 1 98.5 348 MET A C 1
ATOM 2690 O O . MET A 1 348 ? -14.305 18.719 22.594 1 98.5 348 MET A O 1
ATOM 2694 N N . VAL A 1 349 ? -15.555 19.141 20.781 1 98.62 349 VAL A N 1
ATOM 2695 C CA . VAL A 1 349 ? -16.766 19.422 21.547 1 98.62 349 VAL A CA 1
ATOM 2696 C C . VAL A 1 349 ? -17.188 18.188 22.328 1 98.62 349 VAL A C 1
ATOM 2698 O O . VAL A 1 349 ? -17.484 18.281 23.531 1 98.62 349 VAL A O 1
ATOM 2701 N N . GLU A 1 350 ? -17.203 17.062 21.672 1 98.5 350 GLU A N 1
ATOM 2702 C CA . GLU A 1 350 ? -17.594 15.812 22.297 1 98.5 350 GLU A CA 1
ATOM 2703 C C . GLU A 1 350 ? -16.719 15.516 23.516 1 98.5 350 GLU A C 1
ATOM 2705 O O . GLU A 1 350 ? -17.219 15.242 24.609 1 98.5 350 GLU A O 1
ATOM 2710 N N . ASN A 1 351 ? -15.414 15.594 23.359 1 98.56 351 ASN A N 1
ATOM 2711 C CA . ASN A 1 351 ? -14.477 15.242 24.406 1 98.56 351 ASN A CA 1
ATOM 2712 C C . ASN A 1 351 ? -14.5 16.266 25.547 1 98.56 351 ASN A C 1
ATOM 2714 O O . ASN A 1 351 ? -14.375 15.906 26.719 1 98.56 351 ASN A O 1
ATOM 2718 N N . LEU A 1 352 ? -14.633 17.562 25.234 1 98.62 352 LEU A N 1
ATOM 2719 C CA . LEU A 1 352 ? -14.703 18.594 26.266 1 98.62 352 LEU A CA 1
ATOM 2720 C C . LEU A 1 352 ? -15.938 18.391 27.141 1 98.62 352 LEU A C 1
ATOM 2722 O O . LEU A 1 352 ? -15.867 18.547 28.359 1 98.62 352 LEU A O 1
ATOM 2726 N N . LYS A 1 353 ? -17.047 18 26.547 1 98.44 353 LYS A N 1
ATOM 2727 C CA . LYS A 1 353 ? -18.266 17.719 27.297 1 98.44 353 LYS A CA 1
ATOM 2728 C C . LYS A 1 353 ? -18.062 16.562 28.281 1 98.44 353 LYS A C 1
ATOM 2730 O O . LYS A 1 353 ? -18.547 16.609 29.406 1 98.44 353 LYS A O 1
ATOM 2735 N N . LEU A 1 354 ? -17.344 15.578 27.828 1 98.06 354 LEU A N 1
ATOM 2736 C CA . LEU A 1 354 ? -17.031 14.453 28.703 1 98.06 354 LEU A CA 1
ATOM 2737 C C . LEU A 1 354 ? -16.266 14.93 29.938 1 98.06 354 LEU A C 1
ATOM 2739 O O . LEU A 1 354 ? -16.406 14.359 31.016 1 98.06 354 LEU A O 1
ATOM 2743 N N . CYS A 1 355 ? -15.539 16.031 29.781 1 98 355 CYS A N 1
ATOM 2744 C CA . CYS A 1 355 ? -14.688 16.531 30.859 1 98 355 CYS A CA 1
ATOM 2745 C C . CYS A 1 355 ? -15.438 17.562 31.703 1 98 355 CYS A C 1
ATOM 2747 O O . CYS A 1 355 ? -14.844 18.203 32.562 1 98 355 CYS A O 1
ATOM 2749 N N . GLY A 1 356 ? -16.672 17.766 31.438 1 97.31 356 GLY A N 1
ATOM 2750 C CA . GLY A 1 356 ? -17.5 18.641 32.25 1 97.31 356 GLY A CA 1
ATOM 2751 C C . GLY A 1 356 ? -17.547 20.062 31.703 1 97.31 356 GLY A C 1
ATOM 2752 O O . GLY A 1 356 ? -18.062 20.969 32.375 1 97.31 356 GLY A O 1
ATOM 2753 N N . VAL A 1 357 ? -17.062 20.312 30.516 1 98.06 357 VAL A N 1
ATOM 2754 C CA . VAL A 1 357 ? -17.016 21.641 29.938 1 98.06 357 VAL A CA 1
ATOM 2755 C C . VAL A 1 357 ? -18.266 21.875 29.078 1 98.06 357 VAL A C 1
ATOM 2757 O O . VAL A 1 357 ? -18.703 20.969 28.359 1 98.06 357 VAL A O 1
ATOM 2760 N N . GLU A 1 358 ? -18.844 23 29.219 1 98.06 358 GLU A N 1
ATOM 2761 C CA . GLU A 1 358 ? -19.938 23.375 28.328 1 98.06 358 GLU A CA 1
ATOM 2762 C C . GLU A 1 358 ? -19.406 23.859 26.969 1 98.06 358 GLU A C 1
ATOM 2764 O O . GLU A 1 358 ? -18.797 24.922 26.875 1 98.06 358 GLU A O 1
ATOM 2769 N N . ALA A 1 359 ? -19.641 23.125 25.984 1 98.38 359 ALA A N 1
ATOM 2770 C CA . ALA A 1 359 ? -19.156 23.422 24.641 1 98.38 359 ALA A CA 1
ATOM 2771 C C . ALA A 1 359 ? -20.234 23.156 23.594 1 98.38 359 ALA A C 1
ATOM 2773 O O . ALA A 1 359 ? -21.047 22.25 23.75 1 98.38 359 ALA A O 1
ATOM 2774 N N . ARG A 1 360 ? -20.203 23.938 22.531 1 98.31 360 ARG A N 1
ATOM 2775 C CA . ARG A 1 360 ? -21.188 23.812 21.469 1 98.31 360 ARG A CA 1
ATOM 2776 C C . ARG A 1 360 ? -20.516 23.828 20.094 1 98.31 360 ARG A C 1
ATOM 2778 O O . ARG A 1 360 ? -19.594 24.609 19.859 1 98.31 360 ARG A O 1
ATOM 2785 N N . GLU A 1 361 ? -21.047 22.969 19.266 1 97.94 361 GLU A N 1
ATOM 2786 C CA . GLU A 1 361 ? -20.562 22.875 17.906 1 97.94 361 GLU A CA 1
ATOM 2787 C C . GLU A 1 361 ? -21.219 23.922 17 1 97.94 361 GLU A C 1
ATOM 2789 O O . GLU A 1 361 ? -22.422 24.172 17.109 1 97.94 361 GLU A O 1
ATOM 2794 N N . LEU A 1 362 ? -20.422 24.594 16.234 1 97.88 362 LEU A N 1
ATOM 2795 C CA . LEU A 1 362 ? -20.891 25.391 15.109 1 97.88 362 LEU A CA 1
ATOM 2796 C C . LEU A 1 362 ? -20.562 24.719 13.781 1 97.88 362 LEU A C 1
ATOM 2798 O O . LEU A 1 362 ? -19.812 23.734 13.75 1 97.88 362 LEU A O 1
ATOM 2802 N N . ASP A 1 363 ? -21.094 25.234 12.695 1 97.25 363 ASP A N 1
ATOM 2803 C CA . ASP A 1 363 ? -20.797 24.688 11.375 1 97.25 363 ASP A CA 1
ATOM 2804 C C . ASP A 1 363 ? -19.312 24.891 11.016 1 97.25 363 ASP A C 1
ATOM 2806 O O . ASP A 1 363 ? -18.703 24.047 10.375 1 97.25 363 ASP A O 1
ATOM 2810 N N . ASP A 1 364 ? -18.812 26 11.445 1 97.94 364 ASP A N 1
ATOM 2811 C CA . ASP A 1 364 ? -17.453 26.375 11.07 1 97.94 364 ASP A CA 1
ATOM 2812 C C . ASP A 1 364 ? -16.609 26.688 12.305 1 97.94 364 ASP A C 1
ATOM 2814 O O . ASP A 1 364 ? -15.789 27.609 12.281 1 97.94 364 ASP A O 1
ATOM 2818 N N . GLY A 1 365 ? -16.906 26.016 13.453 1 98.38 365 GLY A N 1
ATOM 2819 C CA . GLY A 1 365 ? -16.141 26.234 14.664 1 98.38 365 GLY A CA 1
ATOM 2820 C C . GLY A 1 365 ? -16.844 25.734 15.914 1 98.38 365 GLY A C 1
ATOM 2821 O O . GLY A 1 365 ? -17.531 24.719 15.875 1 98.38 365 GLY A O 1
ATOM 2822 N N . PHE A 1 366 ? -16.562 26.359 17.078 1 98.75 366 PHE A N 1
ATOM 2823 C CA . PHE A 1 366 ? -17.172 25.938 18.328 1 98.75 366 PHE A CA 1
ATOM 2824 C C . PHE A 1 366 ? -17.188 27.094 19.328 1 98.75 366 PHE A C 1
ATOM 2826 O O . PHE A 1 366 ? -16.5 28.094 19.141 1 98.75 366 PHE A O 1
ATOM 2833 N N . GLU A 1 367 ? -18.031 26.953 20.25 1 98.81 367 GLU A N 1
ATOM 2834 C CA . GLU A 1 367 ? -18.156 27.844 21.406 1 98.81 367 GLU A CA 1
ATOM 2835 C C . GLU A 1 367 ? -17.938 27.078 22.719 1 98.81 367 GLU A C 1
ATOM 2837 O O . GLU A 1 367 ? -18.438 25.953 22.875 1 98.81 367 GLU A O 1
ATOM 2842 N N . ILE A 1 368 ? -17.203 27.656 23.609 1 98.75 368 ILE A N 1
ATOM 2843 C CA . ILE A 1 368 ? -16.844 26.984 24.844 1 98.75 368 ILE A CA 1
ATOM 2844 C C . ILE A 1 368 ? -17.031 27.938 26.031 1 98.75 368 ILE A C 1
ATOM 2846 O O . ILE A 1 368 ? -16.562 29.078 25.984 1 98.75 368 ILE A O 1
ATOM 2850 N N . GLU A 1 369 ? -17.781 27.531 27 1 98.25 369 GLU A N 1
ATOM 2851 C CA . GLU A 1 369 ? -17.875 28.25 28.266 1 98.25 369 GLU A CA 1
ATOM 2852 C C . GLU A 1 369 ? -16.766 27.828 29.219 1 98.25 369 GLU A C 1
ATOM 2854 O O . GLU A 1 369 ? -16.734 26.688 29.672 1 98.25 369 GLU A O 1
ATOM 2859 N N . GLY A 1 370 ? -15.922 28.797 29.531 1 95.81 370 GLY A N 1
ATOM 2860 C CA . GLY A 1 370 ? -14.789 28.469 30.375 1 95.81 370 GLY A CA 1
ATOM 2861 C C . GLY A 1 370 ? -15.102 28.562 31.859 1 95.81 370 GLY A C 1
ATOM 2862 O O . GLY A 1 370 ? -16.141 29.094 32.25 1 95.81 370 GLY A O 1
ATOM 2863 N N . GLY A 1 371 ? -14.164 27.938 32.656 1 90.88 371 GLY A N 1
ATOM 2864 C CA . GLY A 1 371 ? -14.227 28.078 34.094 1 90.88 371 GLY A CA 1
ATOM 2865 C C . GLY A 1 371 ? -15.055 27 34.75 1 90.88 371 GLY A C 1
ATOM 2866 O O . GLY A 1 371 ? -15.32 27.078 35.969 1 90.88 371 GLY A O 1
ATOM 2867 N N . CYS A 1 372 ? -15.414 26.031 34.031 1 89.75 372 CYS A N 1
ATOM 2868 C CA . CYS A 1 372 ? -16.172 24.938 34.594 1 89.75 372 CYS A CA 1
ATOM 2869 C C . CYS A 1 372 ? -15.273 24 35.406 1 89.75 372 CYS A C 1
ATOM 2871 O O . CYS A 1 372 ? -14.047 24.031 35.25 1 89.75 372 CYS A O 1
ATOM 2873 N N . GLU A 1 373 ? -15.953 23.281 36.312 1 94 373 GLU A N 1
ATOM 2874 C CA . GLU A 1 373 ? -15.211 22.266 37.031 1 94 373 GLU A CA 1
ATOM 2875 C C . GLU A 1 373 ? -14.859 21.094 36.125 1 94 373 GLU A C 1
ATOM 2877 O O . GLU A 1 373 ? -15.734 20.484 35.531 1 94 373 GLU A O 1
ATOM 2882 N N . LEU A 1 374 ? -13.594 20.812 36.062 1 96.56 374 LEU A N 1
ATOM 2883 C CA . LEU A 1 374 ? -13.117 19.766 35.188 1 96.56 374 LEU A CA 1
ATOM 2884 C C . LEU A 1 374 ? -13.25 18.391 35.844 1 96.56 374 LEU A C 1
ATOM 2886 O O . LEU A 1 374 ? -13.078 18.25 37.031 1 96.56 374 LEU A O 1
ATOM 2890 N N . LYS A 1 375 ? -13.508 17.422 34.969 1 96.38 375 LYS A N 1
ATOM 2891 C CA . LYS A 1 375 ? -13.625 16.047 35.438 1 96.38 375 LYS A CA 1
ATOM 2892 C C . LYS A 1 375 ? -12.672 15.133 34.656 1 96.38 375 LYS A C 1
ATOM 2894 O O . LYS A 1 375 ? -12.492 15.289 33.469 1 96.38 375 LYS A O 1
ATOM 2899 N N . SER A 1 376 ? -12.133 14.258 35.438 1 96.75 376 SER A N 1
ATOM 29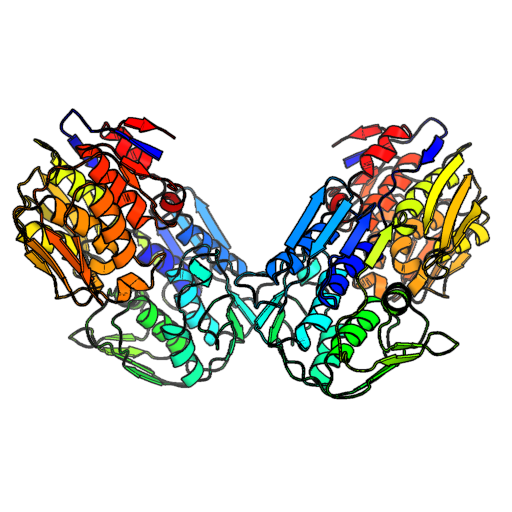00 C CA . SER A 1 376 ? -11.359 13.203 34.812 1 96.75 376 SER A CA 1
ATOM 2901 C C . SER A 1 376 ? -12.234 12.336 33.906 1 96.75 376 SER A C 1
ATOM 2903 O O . SER A 1 376 ? -13.344 11.953 34.312 1 96.75 376 SER A O 1
ATOM 2905 N N . SER A 1 377 ? -11.734 12.109 32.688 1 97.25 377 SER A N 1
ATOM 2906 C CA . SER A 1 377 ? -12.578 11.383 31.734 1 97.25 377 SER A CA 1
ATOM 2907 C C . SER A 1 377 ? -11.734 10.539 30.781 1 97.25 377 SER A C 1
ATOM 2909 O O . SER A 1 377 ? -10.516 10.695 30.719 1 97.25 377 SER A O 1
ATOM 2911 N N . LYS A 1 378 ? -12.375 9.461 30.219 1 97.62 378 LYS A N 1
ATOM 2912 C CA . LYS A 1 378 ? -11.805 8.719 29.094 1 97.62 378 LYS A CA 1
ATOM 2913 C C . LYS A 1 378 ? -12.25 9.312 27.75 1 97.62 378 LYS A C 1
ATOM 2915 O O . LYS A 1 378 ? -13.445 9.43 27.484 1 97.62 378 LYS A O 1
ATOM 2920 N N . ILE A 1 379 ? -11.258 9.812 26.984 1 97.69 379 ILE A N 1
ATOM 2921 C CA . ILE A 1 379 ? -11.633 10.484 25.75 1 97.69 379 ILE A CA 1
ATOM 2922 C C . ILE A 1 379 ? -11.164 9.656 24.547 1 97.69 379 ILE A C 1
ATOM 2924 O O . ILE A 1 379 ? -10.312 8.773 24.703 1 97.69 379 ILE A O 1
ATOM 2928 N N . LYS A 1 380 ? -11.711 9.922 23.281 1 96.56 380 LYS A N 1
ATOM 2929 C CA . LYS A 1 380 ? -11.336 9.305 22.016 1 96.56 380 LYS A CA 1
ATOM 2930 C C . LYS A 1 380 ? -10.562 10.289 21.141 1 96.56 380 LYS A C 1
ATOM 2932 O O . LYS A 1 380 ? -11.047 11.383 20.844 1 96.56 380 LYS A O 1
ATOM 2937 N N . SER A 1 381 ? -9.43 9.914 20.766 1 97.06 381 SER A N 1
ATOM 2938 C CA . SER A 1 381 ? -8.625 10.805 19.938 1 97.06 381 SER A CA 1
ATOM 2939 C C . SER A 1 381 ? -9.016 10.695 18.469 1 97.06 381 SER A C 1
ATOM 2941 O O . SER A 1 381 ? -8.711 11.578 17.672 1 97.06 381 SER A O 1
ATOM 2943 N N . TYR A 1 382 ? -9.641 9.531 18.062 1 95.25 382 TYR A N 1
ATOM 2944 C CA . TYR A 1 382 ? -10.039 9.227 16.688 1 95.25 382 TYR A CA 1
ATOM 2945 C C . TYR A 1 382 ? -8.828 9.25 15.758 1 95.25 382 TYR A C 1
ATOM 2947 O O . TYR A 1 382 ? -8.93 9.68 14.602 1 95.25 382 TYR A O 1
ATOM 2955 N N . GLY A 1 383 ? -7.672 8.898 16.266 1 93.5 383 GLY A N 1
ATOM 2956 C CA . GLY A 1 383 ? -6.449 8.812 15.477 1 93.5 383 GLY A CA 1
ATOM 2957 C C . GLY A 1 383 ? -5.855 10.172 15.148 1 93.5 383 GLY A C 1
ATOM 2958 O O . GLY A 1 383 ? -4.957 10.273 14.305 1 93.5 383 GLY A O 1
ATOM 2959 N N . ASP A 1 384 ? -6.359 11.164 15.781 1 96.88 384 ASP A N 1
ATOM 2960 C CA . ASP A 1 384 ? -5.891 12.523 15.539 1 96.88 384 ASP A CA 1
ATOM 2961 C C . ASP A 1 384 ? -4.883 12.953 16.594 1 96.88 384 ASP A C 1
ATOM 2963 O O . ASP A 1 384 ? -5.254 13.188 17.75 1 96.88 384 ASP A O 1
ATOM 2967 N N . HIS A 1 385 ? -3.672 13.172 16.125 1 97.31 385 HIS A N 1
ATOM 2968 C CA . HIS A 1 385 ? -2.578 13.469 17.047 1 97.31 385 HIS A CA 1
ATOM 2969 C C . HIS A 1 385 ? -2.801 14.797 17.766 1 97.31 385 HIS A C 1
ATOM 2971 O O . HIS A 1 385 ? -2.383 14.961 18.906 1 97.31 385 HIS A O 1
ATOM 2977 N N . ARG A 1 386 ? -3.441 15.711 17.172 1 98.12 386 ARG A N 1
ATOM 2978 C CA . ARG A 1 386 ? -3.621 17.016 17.797 1 98.12 386 ARG A CA 1
ATOM 2979 C C . ARG A 1 386 ? -4.703 16.969 18.875 1 98.12 386 ARG A C 1
ATOM 2981 O O . ARG A 1 386 ? -4.625 17.688 19.875 1 98.12 386 ARG A O 1
ATOM 2988 N N . ILE A 1 387 ? -5.719 16.109 18.688 1 98.25 387 ILE A N 1
ATOM 2989 C CA . ILE A 1 387 ? -6.707 15.867 19.734 1 98.25 387 ILE A CA 1
ATOM 2990 C C . ILE A 1 387 ? -6.039 15.211 20.938 1 98.25 387 ILE A C 1
ATOM 2992 O O . ILE A 1 387 ? -6.199 15.672 22.078 1 98.25 387 ILE A O 1
ATOM 2996 N N . ALA A 1 388 ? -5.234 14.164 20.656 1 98 388 ALA A N 1
ATOM 2997 C CA . ALA A 1 388 ? -4.566 13.414 21.703 1 98 388 ALA A CA 1
ATOM 2998 C C . ALA A 1 388 ? -3.664 14.328 22.547 1 98 388 ALA A C 1
ATOM 3000 O O . ALA A 1 388 ? -3.727 14.312 23.766 1 98 388 ALA A O 1
ATOM 3001 N N . MET A 1 389 ? -2.877 15.125 21.906 1 98.31 389 MET A N 1
ATOM 3002 C CA . MET A 1 389 ? -1.923 15.977 22.609 1 98.31 389 MET A CA 1
ATOM 3003 C C . MET A 1 389 ? -2.643 17.078 23.375 1 98.31 389 MET A C 1
ATOM 3005 O O . MET A 1 389 ? -2.242 17.438 24.484 1 98.31 389 MET A O 1
ATOM 3009 N N . SER A 1 390 ? -3.711 17.641 22.812 1 98.56 390 SER A N 1
ATOM 3010 C CA . SER A 1 390 ? -4.473 18.688 23.484 1 98.56 390 SER A CA 1
ATOM 3011 C C . SER A 1 390 ? -5.055 18.188 24.797 1 98.56 390 SER A C 1
ATOM 3013 O O . SER A 1 390 ? -4.926 18.859 25.828 1 98.56 390 SER A O 1
ATOM 3015 N N . PHE A 1 391 ? -5.598 17.031 24.781 1 98.44 391 PHE A N 1
ATOM 3016 C CA . PHE A 1 391 ? -6.227 16.5 25.984 1 98.44 391 PHE A CA 1
ATOM 3017 C C . PHE A 1 391 ? -5.184 15.953 26.953 1 98.44 391 PHE A C 1
ATOM 3019 O O . PHE A 1 391 ? -5.418 15.891 28.156 1 98.44 391 PHE A O 1
ATOM 3026 N N . ALA A 1 392 ? -4.027 15.531 26.406 1 97.94 392 ALA A N 1
ATOM 3027 C CA . ALA A 1 392 ? -2.924 15.211 27.312 1 97.94 392 ALA A CA 1
ATOM 3028 C C . ALA A 1 392 ? -2.547 16.406 28.172 1 97.94 392 ALA A C 1
ATOM 3030 O O . ALA A 1 392 ? -2.291 16.266 29.375 1 97.94 392 ALA A O 1
ATOM 3031 N N . ILE A 1 393 ? -2.521 17.578 27.578 1 98.25 393 ILE A N 1
ATOM 3032 C CA . ILE A 1 393 ? -2.213 18.797 28.312 1 98.25 393 ILE A CA 1
ATOM 3033 C C . ILE A 1 393 ? -3.305 19.078 29.328 1 98.25 393 ILE A C 1
ATOM 3035 O O . ILE A 1 393 ? -3.012 19.422 30.484 1 98.25 393 ILE A O 1
ATOM 3039 N N . LEU A 1 394 ? -4.59 18.953 28.953 1 98.12 394 LEU A N 1
ATOM 3040 C CA . LEU A 1 394 ? -5.688 19.141 29.906 1 98.12 394 LEU A CA 1
ATOM 3041 C C . LEU A 1 394 ? -5.574 18.156 31.062 1 98.12 394 LEU A C 1
ATOM 3043 O O . LEU A 1 394 ? -5.91 18.484 32.188 1 98.12 394 LEU A O 1
ATOM 3047 N N . GLY A 1 395 ? -5.113 16.984 30.766 1 97.88 395 GLY A N 1
ATOM 3048 C CA . GLY A 1 395 ? -4.984 15.922 31.75 1 97.88 395 GLY A CA 1
ATOM 3049 C C . GLY A 1 395 ? -4.047 16.281 32.906 1 97.88 395 GLY A C 1
ATOM 3050 O O . GLY A 1 395 ? -4.176 15.742 34 1 97.88 395 GLY A O 1
ATOM 3051 N N . LEU A 1 396 ? -3.135 17.172 32.625 1 97.5 396 LEU A N 1
ATOM 3052 C CA . LEU A 1 396 ? -2.221 17.609 33.688 1 97.5 396 LEU A CA 1
ATOM 3053 C C . LEU A 1 396 ? -2.977 18.328 34.812 1 97.5 396 LEU A C 1
ATOM 3055 O O . LEU A 1 396 ? -2.473 18.438 35.938 1 97.5 396 LEU A O 1
ATOM 3059 N N . LEU A 1 397 ? -4.184 18.797 34.5 1 96.62 397 LEU A N 1
ATOM 3060 C CA . LEU A 1 397 ? -4.973 19.516 35.5 1 96.62 397 LEU A CA 1
ATOM 3061 C C . LEU A 1 397 ? -5.996 18.594 36.156 1 96.62 397 LEU A C 1
ATOM 3063 O O . LEU A 1 397 ? -6.363 18.797 37.312 1 96.62 397 LEU A O 1
ATOM 3067 N N . CYS A 1 398 ? -6.508 17.594 35.438 1 96.12 398 CYS A N 1
ATOM 3068 C CA . CYS A 1 398 ? -7.66 16.875 36 1 96.12 398 CYS A CA 1
ATOM 3069 C C . CYS A 1 398 ? -7.531 15.375 35.781 1 96.12 398 CYS A C 1
ATOM 3071 O O . CYS A 1 398 ? -8.398 14.609 36.188 1 96.12 398 CYS A O 1
ATOM 3073 N N . GLY A 1 399 ? -6.434 14.945 35.156 1 96.94 399 GLY A N 1
ATOM 3074 C CA . GLY A 1 399 ? -6.336 13.531 34.812 1 96.94 399 GLY A CA 1
ATOM 3075 C C . GLY A 1 399 ? -7.215 13.133 33.656 1 96.94 399 GLY A C 1
ATOM 3076 O O . GLY A 1 399 ? -8.391 13.484 33.594 1 96.94 399 GLY A O 1
ATOM 3077 N N . ILE A 1 400 ? -6.613 12.492 32.625 1 97.69 400 ILE A N 1
ATOM 3078 C CA . ILE A 1 400 ? -7.359 12.102 31.422 1 97.69 400 ILE A CA 1
ATOM 3079 C C . ILE A 1 400 ? -6.828 10.773 30.906 1 97.69 400 ILE A C 1
ATOM 3081 O O . ILE A 1 400 ? -5.637 10.477 31.031 1 97.69 400 ILE A O 1
ATOM 3085 N N . GLU A 1 401 ? -7.738 9.945 30.469 1 98.06 401 GLU A N 1
ATOM 3086 C CA . GLU A 1 401 ? -7.371 8.742 29.734 1 98.06 401 GLU A CA 1
ATOM 3087 C C . GLU A 1 401 ? -7.699 8.875 28.25 1 98.06 401 GLU A C 1
ATOM 3089 O O . GLU A 1 401 ? -8.82 9.234 27.875 1 98.06 401 GLU A O 1
ATOM 3094 N N . ILE A 1 402 ? -6.68 8.648 27.406 1 97.69 402 ILE A N 1
ATOM 3095 C CA . ILE A 1 402 ? -6.828 8.758 25.953 1 97.69 402 ILE A CA 1
ATOM 3096 C C . ILE A 1 402 ? -6.805 7.367 25.328 1 97.69 402 ILE A C 1
ATOM 3098 O O . ILE A 1 402 ? -5.883 6.582 25.578 1 97.69 402 ILE A O 1
ATOM 3102 N N . ASP A 1 403 ? -7.707 7.043 24.484 1 95.75 403 ASP A N 1
ATOM 3103 C CA . ASP A 1 403 ? -7.871 5.695 23.938 1 95.75 403 ASP A CA 1
ATOM 3104 C C . ASP A 1 403 ? -6.738 5.352 22.969 1 95.75 403 ASP A C 1
ATOM 3106 O O . ASP A 1 403 ? -6.227 4.23 22.984 1 95.75 403 ASP A O 1
ATOM 3110 N N . ASP A 1 404 ? -6.391 6.234 22.047 1 91 404 ASP A N 1
ATOM 3111 C CA . ASP A 1 404 ? -5.332 6.031 21.062 1 91 404 ASP A CA 1
ATOM 3112 C C . ASP A 1 404 ? -4.324 7.176 21.094 1 91 404 ASP A C 1
ATOM 3114 O O . ASP A 1 404 ? -4.629 8.289 20.656 1 91 404 ASP A O 1
ATOM 3118 N N . SER A 1 405 ? -3.1 6.797 21.562 1 92.69 405 SER A N 1
ATOM 3119 C CA . SER A 1 405 ? -2.07 7.832 21.641 1 92.69 405 SER A CA 1
ATOM 3120 C C . SER A 1 405 ? -0.927 7.551 20.672 1 92.69 405 SER A C 1
ATOM 3122 O O . SER A 1 405 ? 0.001 8.352 20.547 1 92.69 405 SER A O 1
ATOM 3124 N N . ASP A 1 406 ? -1.011 6.469 19.922 1 92.38 406 ASP A N 1
ATOM 3125 C CA . ASP A 1 406 ? 0.036 6.125 18.953 1 92.38 406 ASP A CA 1
ATOM 3126 C C . ASP A 1 406 ? 0.116 7.16 17.844 1 92.38 406 ASP A C 1
ATOM 3128 O O . ASP A 1 406 ? 1.183 7.371 17.266 1 92.38 406 ASP A O 1
ATOM 3132 N N . CYS A 1 407 ? -0.981 7.809 17.625 1 93.75 407 CYS A N 1
ATOM 3133 C CA . CYS A 1 407 ? -1.066 8.805 16.562 1 93.75 407 CYS A CA 1
ATOM 3134 C C . CYS A 1 407 ? -0.14 9.984 16.844 1 93.75 407 CYS A C 1
ATOM 3136 O O . CYS A 1 407 ? 0.231 10.719 15.922 1 93.75 407 CYS A O 1
ATOM 3138 N N . ILE A 1 408 ? 0.266 10.195 18.078 1 95.5 408 ILE A N 1
ATOM 3139 C CA . ILE A 1 408 ? 1.138 11.305 18.453 1 95.5 408 ILE A CA 1
ATOM 3140 C C . ILE A 1 408 ? 2.477 11.18 17.719 1 95.5 408 ILE A C 1
ATOM 3142 O O . ILE A 1 408 ? 3.062 12.18 17.297 1 95.5 408 ILE A O 1
ATOM 3146 N N . LYS A 1 409 ? 2.928 9.961 17.469 1 92.62 409 LYS A N 1
ATOM 3147 C CA . LYS A 1 409 ? 4.211 9.688 16.828 1 92.62 409 LYS A CA 1
ATOM 3148 C C . LYS A 1 409 ? 4.223 10.188 15.391 1 92.62 409 LYS A C 1
ATOM 3150 O O . LYS A 1 409 ? 5.289 10.367 14.797 1 92.62 409 LYS A O 1
ATOM 3155 N N . THR A 1 410 ? 3.074 10.445 14.859 1 91.88 410 THR A N 1
ATOM 3156 C CA . THR A 1 410 ? 2.943 10.883 13.477 1 91.88 410 THR A CA 1
ATOM 3157 C C . THR A 1 410 ? 3.578 12.25 13.281 1 91.88 410 THR A C 1
ATOM 3159 O O . THR A 1 410 ? 4.125 12.539 12.211 1 91.88 410 THR A O 1
ATOM 3162 N N . SER A 1 411 ? 3.545 13.047 14.375 1 93.69 411 SER A N 1
ATOM 3163 C CA . SER A 1 411 ? 4.004 14.422 14.203 1 93.69 411 SER A CA 1
ATOM 3164 C C . SER A 1 411 ? 4.984 14.812 15.305 1 93.69 411 SER A C 1
ATOM 3166 O O . SER A 1 411 ? 5.766 15.758 15.141 1 93.69 411 SER A O 1
ATOM 3168 N N . PHE A 1 412 ? 4.914 14.188 16.422 1 96.62 412 PHE A N 1
ATOM 3169 C CA . PHE A 1 412 ? 5.684 14.625 17.578 1 96.62 412 PHE A CA 1
ATOM 3170 C C . PHE A 1 412 ? 6.176 13.422 18.391 1 96.62 412 PHE A C 1
ATOM 3172 O O . PHE A 1 412 ? 5.719 13.188 19.5 1 96.62 412 PHE A O 1
ATOM 3179 N N . PRO A 1 413 ? 7.266 12.766 17.984 1 94.62 413 PRO A N 1
ATOM 3180 C CA . PRO A 1 413 ? 7.68 11.477 18.547 1 94.62 413 PRO A CA 1
ATOM 3181 C C . PRO A 1 413 ? 8.125 11.586 20 1 94.62 413 PRO A C 1
ATOM 3183 O O . PRO A 1 413 ? 7.902 10.656 20.781 1 94.62 413 PRO A O 1
ATOM 3186 N N . ASN A 1 414 ? 8.719 12.688 20.391 1 95.44 414 ASN A N 1
ATOM 3187 C CA . ASN A 1 414 ? 9.25 12.758 21.75 1 95.44 414 ASN A CA 1
ATOM 3188 C C . ASN A 1 414 ? 8.32 13.555 22.672 1 95.44 414 ASN A C 1
ATOM 3190 O O . ASN A 1 414 ? 8.742 14.008 23.734 1 95.44 414 ASN A O 1
ATOM 3194 N N . PHE A 1 415 ? 7.082 13.727 22.328 1 97.56 415 PHE A N 1
ATOM 3195 C CA . PHE A 1 415 ? 6.098 14.477 23.109 1 97.56 415 PHE A CA 1
ATOM 3196 C C . PHE A 1 415 ? 5.973 13.914 24.516 1 97.56 415 PHE A C 1
ATOM 3198 O O . PHE A 1 415 ? 6.074 14.648 25.5 1 97.56 415 PHE A O 1
ATOM 3205 N N . ILE A 1 416 ? 5.773 12.625 24.609 1 96.25 416 ILE A N 1
ATOM 3206 C CA . ILE A 1 416 ? 5.523 11.969 25.891 1 96.25 416 ILE A CA 1
ATOM 3207 C C . ILE A 1 416 ? 6.77 12.055 26.766 1 96.25 416 ILE A C 1
ATOM 3209 O O . ILE A 1 416 ? 6.672 12.242 27.984 1 96.25 416 ILE A O 1
ATOM 3213 N N . GLU A 1 417 ? 7.879 11.953 26.141 1 96.38 417 GLU A N 1
ATOM 3214 C CA . GLU A 1 417 ? 9.141 12.07 26.859 1 96.38 417 GLU A CA 1
ATOM 3215 C C . GLU A 1 417 ? 9.289 13.453 27.484 1 96.38 417 GLU A C 1
ATOM 3217 O O . GLU A 1 417 ? 9.672 13.57 28.656 1 96.38 417 GLU A O 1
ATOM 3222 N N . ILE A 1 418 ? 9 14.461 26.766 1 97.12 418 ILE A N 1
ATOM 3223 C CA . ILE A 1 418 ? 9.086 15.828 27.266 1 97.12 418 ILE A CA 1
ATOM 3224 C C . ILE A 1 418 ? 8.102 16.016 28.422 1 97.12 418 ILE A C 1
ATOM 3226 O O . ILE A 1 418 ? 8.461 16.578 29.453 1 97.12 418 ILE A O 1
ATOM 3230 N N . LEU A 1 419 ? 6.895 15.5 28.266 1 96 419 LEU A N 1
ATOM 3231 C CA . LEU A 1 419 ? 5.875 15.625 29.297 1 96 419 LEU A CA 1
ATOM 3232 C C . LEU A 1 419 ? 6.332 14.945 30.594 1 96 419 LEU A C 1
ATOM 3234 O O . LEU A 1 419 ? 6.133 15.477 31.688 1 96 419 LEU A O 1
ATOM 3238 N N . SER A 1 420 ? 6.883 13.805 30.422 1 95.94 420 SER A N 1
ATOM 3239 C CA . SER A 1 420 ? 7.383 13.062 31.578 1 95.94 420 SER A CA 1
ATOM 3240 C C . SER A 1 420 ? 8.508 13.82 32.281 1 95.94 420 SER A C 1
ATOM 3242 O O . SER A 1 420 ? 8.57 13.852 33.5 1 95.94 420 SER A O 1
ATOM 3244 N N . ASN A 1 421 ? 9.367 14.414 31.484 1 95.5 421 ASN A N 1
ATOM 3245 C CA . ASN A 1 421 ? 10.484 15.18 32.031 1 95.5 421 ASN A CA 1
ATOM 3246 C C . ASN A 1 421 ? 10 16.406 32.812 1 95.5 421 ASN A C 1
ATOM 3248 O O . ASN A 1 421 ? 10.703 16.922 33.688 1 95.5 421 ASN A O 1
ATOM 3252 N N . LEU A 1 422 ? 8.828 16.859 32.469 1 95.19 422 LEU A N 1
ATOM 3253 C CA . LEU A 1 422 ? 8.234 18.016 33.156 1 95.19 422 LEU A CA 1
ATOM 3254 C C . LEU A 1 422 ? 7.57 17.578 34.469 1 95.19 422 LEU A C 1
ATOM 3256 O O . LEU A 1 422 ? 7.07 18.422 35.219 1 95.19 422 LEU A O 1
ATOM 3260 N N . GLY A 1 423 ? 7.453 16.234 34.688 1 95.19 423 GLY A N 1
ATOM 3261 C CA . GLY A 1 423 ? 6.922 15.727 35.938 1 95.19 423 GLY A CA 1
ATOM 3262 C C . GLY A 1 423 ? 5.598 15.008 35.781 1 95.19 423 GLY A C 1
ATOM 3263 O O . GLY A 1 423 ? 5.02 14.531 36.781 1 95.19 423 GLY A O 1
ATOM 3264 N N . ALA A 1 424 ? 5.16 14.875 34.562 1 94.88 424 ALA A N 1
ATOM 3265 C CA . ALA A 1 424 ? 3.875 14.219 34.312 1 94.88 424 ALA A CA 1
ATOM 3266 C C . ALA A 1 424 ? 3.973 12.719 34.562 1 94.88 424 ALA A C 1
ATOM 3268 O O . ALA A 1 424 ? 4.961 12.086 34.188 1 94.88 424 ALA A O 1
ATOM 3269 N N . ARG A 1 425 ? 2.99 12.094 35.312 1 94.75 425 ARG A N 1
ATOM 3270 C CA . ARG A 1 425 ? 2.842 10.648 35.438 1 94.75 425 ARG A CA 1
ATOM 3271 C C . ARG A 1 425 ? 1.935 10.078 34.3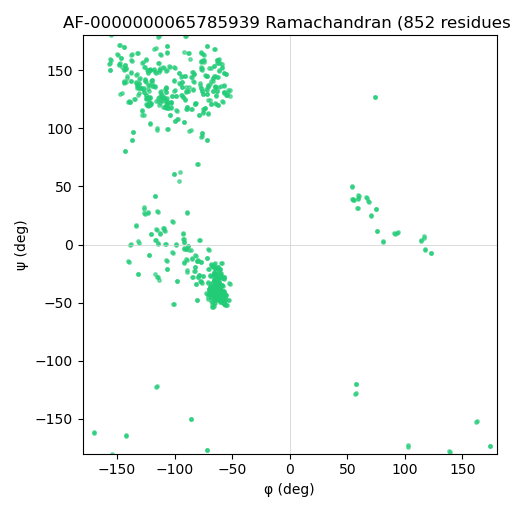44 1 94.75 425 ARG A C 1
ATOM 3273 O O . ARG A 1 425 ? 0.775 10.484 34.219 1 94.75 425 ARG A O 1
ATOM 3280 N N . ILE A 1 426 ? 2.486 9.211 33.531 1 95.38 426 ILE A N 1
ATOM 3281 C CA . ILE A 1 426 ? 1.76 8.672 32.406 1 95.38 426 ILE A CA 1
ATOM 3282 C C . ILE A 1 426 ? 1.789 7.145 32.438 1 95.38 426 ILE A C 1
ATOM 3284 O O . ILE A 1 426 ? 2.85 6.539 32.625 1 95.38 426 ILE A O 1
ATOM 3288 N N . ASP A 1 427 ? 0.622 6.457 32.281 1 93 427 ASP A N 1
ATOM 3289 C CA . ASP A 1 427 ? 0.504 5.004 32.219 1 93 427 ASP A CA 1
ATOM 3290 C C . ASP A 1 427 ? -0.066 4.566 30.875 1 93 427 ASP A C 1
ATOM 3292 O O . ASP A 1 427 ? -0.805 5.32 30.234 1 93 427 ASP A O 1
ATOM 3296 N N . TYR A 1 428 ? 0.329 3.348 30.438 1 88.81 428 TYR A N 1
ATOM 3297 C CA . TYR A 1 428 ? -0.142 2.824 29.172 1 88.81 428 TYR A CA 1
ATOM 3298 C C . TYR A 1 428 ? -0.927 1.533 29.359 1 88.81 428 TYR A C 1
ATOM 3300 O O . TYR A 1 428 ? -0.646 0.761 30.281 1 88.81 428 TYR A O 1
ATOM 3308 N N . MET B 1 1 ? 19.375 -20.578 4.367 1 96.12 1 MET B N 1
ATOM 3309 C CA . MET B 1 1 ? 18.969 -21.906 4.793 1 96.12 1 MET B CA 1
ATOM 3310 C C . MET B 1 1 ? 19.938 -22.969 4.27 1 96.12 1 MET B C 1
ATOM 3312 O O . MET B 1 1 ? 20.234 -23 3.072 1 96.12 1 MET B O 1
ATOM 3316 N N . LYS B 1 2 ? 20.641 -23.734 5.148 1 96.25 2 LYS B N 1
ATOM 3317 C CA . LYS B 1 2 ? 21.578 -24.797 4.773 1 96.25 2 LYS B CA 1
ATOM 3318 C C . LYS B 1 2 ? 20.953 -26.172 4.965 1 96.25 2 LYS B C 1
ATOM 3320 O O . LYS B 1 2 ? 20.469 -26.5 6.051 1 96.25 2 LYS B O 1
ATOM 3325 N N . ILE B 1 3 ? 20.812 -26.953 3.812 1 97.25 3 ILE B N 1
ATOM 3326 C CA . ILE B 1 3 ? 20.328 -28.328 3.83 1 97.25 3 ILE B CA 1
ATOM 3327 C C . ILE B 1 3 ? 21.516 -29.281 3.725 1 97.25 3 ILE B C 1
ATOM 3329 O O . ILE B 1 3 ? 22.359 -29.141 2.846 1 97.25 3 ILE B O 1
ATOM 3333 N N . TYR B 1 4 ? 21.578 -30.281 4.562 1 96.88 4 TYR B N 1
ATOM 3334 C CA . TYR B 1 4 ? 22.656 -31.25 4.555 1 96.88 4 TYR B CA 1
ATOM 3335 C C . TYR B 1 4 ? 22.25 -32.531 3.846 1 96.88 4 TYR B C 1
ATOM 3337 O O . TYR B 1 4 ? 21.062 -32.875 3.797 1 96.88 4 TYR B O 1
ATOM 3345 N N . LYS B 1 5 ? 23.266 -33.156 3.318 1 96.38 5 LYS B N 1
ATOM 3346 C CA . LYS B 1 5 ? 23.031 -34.469 2.674 1 96.38 5 LYS B CA 1
ATOM 3347 C C . LYS B 1 5 ? 22.344 -35.438 3.631 1 96.38 5 LYS B C 1
ATOM 3349 O O . LYS B 1 5 ? 22.766 -35.562 4.781 1 96.38 5 LYS B O 1
ATOM 3354 N N . LEU B 1 6 ? 21.281 -36 3.141 1 95.19 6 LEU B N 1
ATOM 3355 C CA . LEU B 1 6 ? 20.578 -36.969 3.953 1 95.19 6 LEU B CA 1
ATOM 3356 C C . LEU B 1 6 ? 21.297 -38.312 3.943 1 95.19 6 LEU B C 1
ATOM 3358 O O . LEU B 1 6 ? 21.719 -38.812 2.887 1 95.19 6 LEU B O 1
ATOM 3362 N N . GLN B 1 7 ? 21.406 -39.031 5.086 1 90.94 7 GLN B N 1
ATOM 3363 C CA . GLN B 1 7 ? 22.234 -40.219 5.219 1 90.94 7 GLN B CA 1
ATOM 3364 C C . GLN B 1 7 ? 21.359 -41.469 5.297 1 90.94 7 GLN B C 1
ATOM 3366 O O . GLN B 1 7 ? 21.859 -42.594 5.164 1 90.94 7 GLN B O 1
ATOM 3371 N N . THR B 1 8 ? 20.094 -41.281 5.512 1 93.88 8 THR B N 1
ATOM 3372 C CA . THR B 1 8 ? 19.203 -42.438 5.707 1 93.88 8 THR B CA 1
ATOM 3373 C C . THR B 1 8 ? 18.062 -42.406 4.688 1 93.88 8 THR B C 1
ATOM 3375 O O . THR B 1 8 ? 17.672 -41.344 4.219 1 93.88 8 THR B O 1
ATOM 3378 N N . PRO B 1 9 ? 17.594 -43.625 4.34 1 95.94 9 PRO B N 1
ATOM 3379 C CA . PRO B 1 9 ? 16.406 -43.656 3.465 1 95.94 9 PRO B CA 1
ATOM 3380 C C . PRO B 1 9 ? 15.18 -43 4.098 1 95.94 9 PRO B C 1
ATOM 3382 O O . PRO B 1 9 ? 15.117 -42.875 5.32 1 95.94 9 PRO B O 1
ATOM 3385 N N . VAL B 1 10 ? 14.258 -42.625 3.236 1 96.75 10 VAL B N 1
ATOM 3386 C CA . VAL B 1 10 ? 13.023 -42.031 3.713 1 96.75 10 VAL B CA 1
ATOM 3387 C C . VAL B 1 10 ? 11.844 -42.969 3.455 1 96.75 10 VAL B C 1
ATOM 3389 O O . VAL B 1 10 ? 11.727 -43.531 2.367 1 96.75 10 VAL B O 1
ATOM 3392 N N . ASN B 1 11 ? 11.086 -43.25 4.473 1 97 11 ASN B N 1
ATOM 3393 C CA . ASN B 1 11 ? 9.805 -43.938 4.402 1 97 11 ASN B CA 1
ATOM 3394 C C . ASN B 1 11 ? 8.711 -43.156 5.145 1 97 11 ASN B C 1
ATOM 3396 O O . ASN B 1 11 ? 8.789 -42.969 6.363 1 97 11 ASN B O 1
ATOM 3400 N N . ALA B 1 12 ? 7.727 -42.688 4.395 1 97.75 12 ALA B N 1
ATOM 3401 C CA . ALA B 1 12 ? 6.754 -41.812 5.07 1 97.75 12 ALA B CA 1
ATOM 3402 C C . ALA B 1 12 ? 5.418 -41.812 4.328 1 97.75 12 ALA B C 1
ATOM 3404 O O . ALA B 1 12 ? 5.363 -42.125 3.137 1 97.75 12 ALA B O 1
ATOM 3405 N N . ILE B 1 13 ? 4.355 -41.625 5.035 1 98.25 13 ILE B N 1
ATOM 3406 C CA . ILE B 1 13 ? 3.037 -41.281 4.516 1 98.25 13 ILE B CA 1
ATOM 3407 C C . ILE B 1 13 ? 2.734 -39.812 4.809 1 98.25 13 ILE B C 1
ATOM 3409 O O . ILE B 1 13 ? 2.746 -39.375 5.969 1 98.25 13 ILE B O 1
ATOM 3413 N N . LEU B 1 14 ? 2.564 -39 3.777 1 98 14 LEU B N 1
ATOM 3414 C CA . LEU B 1 14 ? 2.326 -37.594 3.943 1 98 14 LEU B CA 1
ATOM 3415 C C . LEU B 1 14 ? 0.876 -37.25 3.631 1 98 14 LEU B C 1
ATOM 3417 O O . LEU B 1 14 ? 0.412 -37.438 2.508 1 98 14 LEU B O 1
ATOM 3421 N N . GLU B 1 15 ? 0.2 -36.688 4.582 1 95.38 15 GLU B N 1
ATOM 3422 C CA . GLU B 1 15 ? -1.192 -36.281 4.434 1 95.38 15 GLU B CA 1
ATOM 3423 C C . GLU B 1 15 ? -1.338 -34.75 4.551 1 95.38 15 GLU B C 1
ATOM 3425 O O . GLU B 1 15 ? -2.26 -34.188 3.979 1 95.38 15 GLU B O 1
ATOM 3430 N N . ASN B 1 16 ? -0.427 -34.219 5.289 1 92.56 16 ASN B N 1
ATOM 3431 C CA . ASN B 1 16 ? -0.512 -32.781 5.578 1 92.56 16 ASN B CA 1
ATOM 3432 C C . ASN B 1 16 ? 0.351 -31.969 4.621 1 92.56 16 ASN B C 1
ATOM 3434 O O . ASN B 1 16 ? 1.18 -31.156 5.055 1 92.56 16 ASN B O 1
ATOM 3438 N N . ILE B 1 17 ? 0.103 -32.188 3.348 1 95.75 17 ILE B N 1
ATOM 3439 C CA . ILE B 1 17 ? 0.747 -31.391 2.297 1 95.75 17 ILE B CA 1
ATOM 3440 C C . ILE B 1 17 ? -0.057 -30.125 2.033 1 95.75 17 ILE B C 1
ATOM 3442 O O . ILE B 1 17 ? -1.208 -30 2.461 1 95.75 17 ILE B O 1
ATOM 3446 N N . ALA B 1 18 ? 0.557 -29.125 1.45 1 96.69 18 ALA B N 1
ATOM 3447 C CA . ALA B 1 18 ? -0.142 -27.875 1.122 1 96.69 18 ALA B CA 1
ATOM 3448 C C . ALA B 1 18 ? -1.392 -28.156 0.29 1 96.69 18 ALA B C 1
ATOM 3450 O O . ALA B 1 18 ? -1.345 -28.922 -0.673 1 96.69 18 ALA B O 1
ATOM 3451 N N . ALA B 1 19 ? -2.514 -27.547 0.714 1 97.62 19 ALA B N 1
ATOM 3452 C CA . ALA B 1 19 ? -3.742 -27.609 -0.075 1 97.62 19 ALA B CA 1
ATOM 3453 C C . ALA B 1 19 ? -3.561 -26.922 -1.427 1 97.62 19 ALA B C 1
ATOM 3455 O O . ALA B 1 19 ? -2.627 -26.141 -1.611 1 97.62 19 ALA B O 1
ATOM 3456 N N . ASP B 1 20 ? -4.41 -27.281 -2.332 1 97.69 20 ASP B N 1
ATOM 3457 C CA . ASP B 1 20 ? -4.254 -26.75 -3.682 1 97.69 20 ASP B CA 1
ATOM 3458 C C . ASP B 1 20 ? -4.406 -25.234 -3.691 1 97.69 20 ASP B C 1
ATOM 3460 O O . ASP B 1 20 ? -5.457 -24.703 -3.318 1 97.69 20 ASP B O 1
ATOM 3464 N N . LYS B 1 21 ? -3.398 -24.547 -4.109 1 97.69 21 LYS B N 1
ATOM 3465 C CA . LYS B 1 21 ? -3.334 -23.078 -4.098 1 97.69 21 LYS B CA 1
ATOM 3466 C C . LYS B 1 21 ? -4.297 -22.484 -5.117 1 97.69 21 LYS B C 1
ATOM 3468 O O . LYS B 1 21 ? -4.969 -21.484 -4.836 1 97.69 21 LYS B O 1
ATOM 3473 N N . SER B 1 22 ? -4.371 -23.047 -6.316 1 97.75 22 SER B N 1
ATOM 3474 C CA . SER B 1 22 ? -5.211 -22.547 -7.395 1 97.75 22 SER B CA 1
ATOM 3475 C C . SER B 1 22 ? -6.688 -22.609 -7.016 1 97.75 22 SER B C 1
ATOM 3477 O O . SER B 1 22 ? -7.43 -21.641 -7.258 1 97.75 22 SER B O 1
ATOM 3479 N N . ILE B 1 23 ? -7.082 -23.719 -6.461 1 98.06 23 ILE B N 1
ATOM 3480 C CA . ILE B 1 23 ? -8.477 -23.891 -6.062 1 98.06 23 ILE B CA 1
ATOM 3481 C C . ILE B 1 23 ? -8.789 -22.953 -4.891 1 98.06 23 ILE B C 1
ATOM 3483 O O . ILE B 1 23 ? -9.883 -22.391 -4.816 1 98.06 23 ILE B O 1
ATOM 3487 N N . SER B 1 24 ? -7.867 -22.797 -3.979 1 98.62 24 SER B N 1
ATOM 3488 C CA . SER B 1 24 ? -8.055 -21.891 -2.844 1 98.62 24 SER B CA 1
ATOM 3489 C C . SER B 1 24 ? -8.32 -20.469 -3.309 1 98.62 24 SER B C 1
ATOM 3491 O O . SER B 1 24 ? -9.258 -19.812 -2.838 1 98.62 24 SER B O 1
ATOM 3493 N N . HIS B 1 25 ? -7.508 -19.969 -4.211 1 98.81 25 HIS B N 1
ATOM 3494 C CA . HIS B 1 25 ? -7.73 -18.641 -4.773 1 98.81 25 HIS B CA 1
ATOM 3495 C C . HIS B 1 25 ? -9.133 -18.516 -5.363 1 98.81 25 HIS B C 1
ATOM 3497 O O . HIS B 1 25 ? -9.852 -17.547 -5.078 1 98.81 25 HIS B O 1
ATOM 3503 N N . ARG B 1 26 ? -9.453 -19.469 -6.215 1 98.75 26 ARG B N 1
ATOM 3504 C CA . ARG B 1 26 ? -10.711 -19.422 -6.957 1 98.75 26 ARG B CA 1
ATOM 3505 C C . ARG B 1 26 ? -11.906 -19.547 -6.023 1 98.75 26 ARG B C 1
ATOM 3507 O O . ARG B 1 26 ? -12.938 -18.891 -6.23 1 98.75 26 ARG B O 1
ATOM 3514 N N . PHE B 1 27 ? -11.773 -20.438 -4.949 1 98.62 27 PHE B N 1
ATOM 3515 C CA . PHE B 1 27 ? -12.82 -20.531 -3.939 1 98.62 27 PHE B CA 1
ATOM 3516 C C . PHE B 1 27 ? -13.141 -19.156 -3.373 1 98.62 27 PHE B C 1
ATOM 3518 O O . PHE B 1 27 ? -14.312 -18.75 -3.32 1 98.62 27 PHE B O 1
ATOM 3525 N N . ALA B 1 28 ? -12.141 -18.406 -3.012 1 98.88 28 ALA B N 1
ATOM 3526 C CA . ALA B 1 28 ? -12.328 -17.094 -2.391 1 98.88 28 ALA B CA 1
ATOM 3527 C C . ALA B 1 28 ? -12.906 -16.094 -3.385 1 98.88 28 ALA B C 1
ATOM 3529 O O . ALA B 1 28 ? -13.922 -15.453 -3.104 1 98.88 28 ALA B O 1
ATOM 3530 N N . ILE B 1 29 ? -12.375 -15.977 -4.547 1 98.88 29 ILE B N 1
ATOM 3531 C CA . ILE B 1 29 ? -12.758 -14.977 -5.535 1 98.88 29 ILE B CA 1
ATOM 3532 C C . ILE B 1 29 ? -14.164 -15.281 -6.051 1 98.88 29 ILE B C 1
ATOM 3534 O O . ILE B 1 29 ? -15 -14.375 -6.152 1 98.88 29 ILE B O 1
ATOM 3538 N N . PHE B 1 30 ? -14.438 -16.625 -6.32 1 98.81 30 PHE B N 1
ATOM 3539 C CA . PHE B 1 30 ? -15.727 -17 -6.879 1 98.81 30 PHE B CA 1
ATOM 3540 C C . PHE B 1 30 ? -16.828 -16.844 -5.844 1 98.81 30 PHE B C 1
ATOM 3542 O O . PHE B 1 30 ? -18.016 -16.766 -6.195 1 98.81 30 PHE B O 1
ATOM 3549 N N . SER B 1 31 ? -16.484 -16.828 -4.551 1 98.81 31 SER B N 1
ATOM 3550 C CA . SER B 1 31 ? -17.484 -16.562 -3.525 1 98.81 31 SER B CA 1
ATOM 3551 C C . SER B 1 31 ? -18.172 -15.227 -3.754 1 98.81 31 SER B C 1
ATOM 3553 O O . SER B 1 31 ? -19.344 -15.047 -3.398 1 98.81 31 SER B O 1
ATOM 3555 N N . LEU B 1 32 ? -17.516 -14.25 -4.387 1 98.69 32 LEU B N 1
ATOM 3556 C CA . LEU B 1 32 ? -18.047 -12.914 -4.641 1 98.69 32 LEU B CA 1
ATOM 3557 C C . LEU B 1 32 ? -19.125 -12.945 -5.711 1 98.69 32 LEU B C 1
ATOM 3559 O O . LEU B 1 32 ? -19.828 -11.953 -5.922 1 98.69 32 LEU B O 1
ATOM 3563 N N . LEU B 1 33 ? -19.266 -14.094 -6.418 1 98.56 33 LEU B N 1
ATOM 3564 C CA . LEU B 1 33 ? -20.281 -14.258 -7.453 1 98.56 33 LEU B CA 1
ATOM 3565 C C . LEU B 1 33 ? -21.562 -14.859 -6.871 1 98.56 33 LEU B C 1
ATOM 3567 O O . LEU B 1 33 ? -22.5 -15.156 -7.609 1 98.56 33 LEU B O 1
ATOM 3571 N N . THR B 1 34 ? -21.578 -15.094 -5.547 1 98.44 34 THR B N 1
ATOM 3572 C CA . THR B 1 34 ? -22.703 -15.727 -4.859 1 98.44 34 THR B CA 1
ATOM 3573 C C . THR B 1 34 ? -23.375 -14.742 -3.904 1 98.44 34 THR B C 1
ATOM 3575 O O . THR B 1 34 ? -22.953 -13.586 -3.807 1 98.44 34 THR B O 1
ATOM 3578 N N . GLN B 1 35 ? -24.453 -15.195 -3.199 1 97.44 35 GLN B N 1
ATOM 3579 C CA . GLN B 1 35 ? -25.125 -14.367 -2.207 1 97.44 35 GLN B CA 1
ATOM 3580 C C . GLN B 1 35 ? -25.344 -15.133 -0.905 1 97.44 35 GLN B C 1
ATOM 3582 O O . GLN B 1 35 ? -25.969 -14.625 0.025 1 97.44 35 GLN B O 1
ATOM 3587 N N . GLU B 1 36 ? -24.859 -16.312 -0.91 1 97.88 36 GLU B N 1
ATOM 3588 C CA . GLU B 1 36 ? -24.953 -17.156 0.278 1 97.88 36 GLU B CA 1
ATOM 3589 C C . GLU B 1 36 ? -23.562 -17.516 0.816 1 97.88 36 GLU B C 1
ATOM 3591 O O . GLU B 1 36 ? -22.562 -17.234 0.177 1 97.88 36 GLU B O 1
ATOM 3596 N N . GLU B 1 37 ? -23.609 -18.047 1.974 1 98.56 37 GLU B N 1
ATOM 3597 C CA . GLU B 1 37 ? -22.359 -18.438 2.641 1 98.56 37 GLU B CA 1
ATOM 3598 C C . GLU B 1 37 ? -21.641 -19.531 1.862 1 98.56 37 GLU B C 1
ATOM 3600 O O . GLU B 1 37 ? -22.25 -20.5 1.419 1 98.56 37 GLU B O 1
ATOM 3605 N N . ASN B 1 38 ? -20.375 -19.344 1.563 1 98.81 38 ASN B N 1
ATOM 3606 C CA . ASN B 1 38 ? -19.469 -20.344 0.983 1 98.81 38 ASN B CA 1
ATOM 3607 C C . ASN B 1 38 ? -18.578 -20.969 2.043 1 98.81 38 ASN B C 1
ATOM 3609 O O . ASN B 1 38 ? -18.094 -20.281 2.947 1 98.81 38 ASN B O 1
ATOM 3613 N N . LYS B 1 39 ? -18.328 -22.25 1.927 1 98.69 39 LYS B N 1
ATOM 3614 C CA . LYS B 1 39 ? -17.516 -22.953 2.914 1 98.69 39 LYS B CA 1
ATOM 3615 C C . LYS B 1 39 ? -16.453 -23.812 2.236 1 98.69 39 LYS B C 1
ATOM 3617 O O . LYS B 1 39 ? -16.719 -24.453 1.221 1 98.69 39 LYS B O 1
ATOM 3622 N N . ALA B 1 40 ? -15.281 -23.734 2.736 1 98.31 40 ALA B N 1
ATOM 3623 C CA . ALA B 1 40 ? -14.188 -24.609 2.295 1 98.31 40 ALA B CA 1
ATOM 3624 C C . ALA B 1 40 ? -13.469 -25.234 3.486 1 98.31 40 ALA B C 1
ATOM 3626 O O . ALA B 1 40 ? -13.18 -24.547 4.473 1 98.31 40 ALA B O 1
ATOM 3627 N N . GLN B 1 41 ? -13.297 -26.516 3.439 1 97.69 41 GLN B N 1
ATOM 3628 C CA . GLN B 1 41 ? -12.367 -27.203 4.332 1 97.69 41 GLN B CA 1
ATOM 3629 C C . GLN B 1 41 ? -11.008 -27.391 3.674 1 97.69 41 GLN B C 1
ATOM 3631 O O . GLN B 1 41 ? -10.922 -27.562 2.457 1 97.69 41 GLN B O 1
ATOM 3636 N N . ASN B 1 42 ? -9.93 -27.297 4.422 1 97.56 42 ASN B N 1
ATOM 3637 C CA . ASN B 1 42 ? -8.555 -27.469 3.969 1 97.56 42 ASN B CA 1
ATOM 3638 C C . ASN B 1 42 ? -8.141 -26.359 3.012 1 97.56 42 ASN B C 1
ATOM 3640 O O . ASN B 1 42 ? -7.531 -26.609 1.973 1 97.56 42 ASN B O 1
ATOM 3644 N N . TYR B 1 43 ? -8.578 -25.109 3.326 1 98.31 43 TYR B N 1
ATOM 3645 C CA . TYR B 1 43 ? -8.109 -23.922 2.609 1 98.31 43 TYR B CA 1
ATOM 3646 C C . TYR B 1 43 ? -6.613 -23.719 2.824 1 98.31 43 TYR B C 1
ATOM 3648 O O . TYR B 1 43 ? -6.109 -23.906 3.936 1 98.31 43 TYR B O 1
ATOM 3656 N N . LEU B 1 44 ? -5.957 -23.422 1.773 1 98.38 44 LEU B N 1
ATOM 3657 C CA . LEU B 1 44 ? -4.52 -23.203 1.906 1 98.38 44 LEU B CA 1
ATOM 3658 C C . LEU B 1 44 ? -4.234 -21.938 2.695 1 98.38 44 LEU B C 1
ATOM 3660 O O . LEU B 1 44 ? -4.66 -20.844 2.303 1 98.38 44 LEU B O 1
ATOM 3664 N N . LEU B 1 45 ? -3.533 -22.078 3.781 1 97.06 45 LEU B N 1
ATOM 3665 C CA . LEU B 1 45 ? -3.184 -20.922 4.605 1 97.06 45 LEU B CA 1
ATOM 3666 C C . LEU B 1 45 ? -1.749 -20.469 4.34 1 97.06 45 LEU B C 1
ATOM 3668 O O . LEU B 1 45 ? -0.919 -20.469 5.25 1 97.06 45 LEU B O 1
ATOM 3672 N N . ALA B 1 46 ? -1.481 -20.094 3.109 1 97.19 46 ALA B N 1
ATOM 3673 C CA . ALA B 1 46 ? -0.214 -19.516 2.678 1 97.19 46 ALA B CA 1
ATOM 3674 C C . ALA B 1 46 ? -0.359 -18.016 2.416 1 97.19 46 ALA B C 1
ATOM 3676 O O . ALA B 1 46 ? -1.475 -17.516 2.287 1 97.19 46 ALA B O 1
ATOM 3677 N N . GLN B 1 47 ? 0.749 -17.281 2.312 1 97.25 47 GLN B N 1
ATOM 3678 C CA . GLN B 1 47 ? 0.7 -15.844 2.121 1 97.25 47 GLN B CA 1
ATOM 3679 C C . GLN B 1 47 ? -0.139 -15.477 0.899 1 97.25 47 GLN B C 1
ATOM 3681 O O . GLN B 1 47 ? -0.942 -14.539 0.948 1 97.25 47 GLN B O 1
ATOM 3686 N N . ASP B 1 48 ? 0.021 -16.172 -0.185 1 97.81 48 ASP B N 1
ATOM 3687 C CA . ASP B 1 48 ? -0.692 -15.891 -1.428 1 97.81 48 ASP B CA 1
ATOM 3688 C C . ASP B 1 48 ? -2.203 -15.922 -1.212 1 97.81 48 ASP B C 1
ATOM 3690 O O . ASP B 1 48 ? -2.908 -14.984 -1.584 1 97.81 48 ASP B O 1
ATOM 3694 N N . THR B 1 49 ? -2.705 -16.969 -0.621 1 98.5 49 THR B N 1
ATOM 3695 C CA . THR B 1 49 ? -4.148 -17.156 -0.504 1 98.5 49 THR B CA 1
ATOM 3696 C C . THR B 1 49 ? -4.707 -16.328 0.646 1 98.5 49 THR B C 1
ATOM 3698 O O . THR B 1 49 ? -5.863 -15.898 0.604 1 98.5 49 THR B O 1
ATOM 3701 N N . LEU B 1 50 ? -3.877 -16.078 1.63 1 98.44 50 LEU B N 1
ATOM 3702 C CA . LEU B 1 50 ? -4.293 -15.172 2.688 1 98.44 50 LEU B CA 1
ATOM 3703 C C . LEU B 1 50 ? -4.465 -13.758 2.148 1 98.44 50 LEU B C 1
ATOM 3705 O O . LEU B 1 50 ? -5.383 -13.039 2.557 1 98.44 50 LEU B O 1
ATOM 3709 N N . ASN B 1 51 ? -3.582 -13.328 1.279 1 98.56 51 ASN B N 1
ATOM 3710 C CA . ASN B 1 51 ? -3.756 -12.047 0.607 1 98.56 51 ASN B CA 1
ATOM 3711 C C . ASN B 1 51 ? -5.062 -12 -0.177 1 98.56 51 ASN B C 1
ATOM 3713 O O . ASN B 1 51 ? -5.73 -10.961 -0.213 1 98.56 51 ASN B O 1
ATOM 3717 N N . THR B 1 52 ? -5.402 -13.086 -0.817 1 98.81 52 THR B N 1
ATOM 3718 C CA . THR B 1 52 ? -6.664 -13.148 -1.549 1 98.81 52 THR B CA 1
ATOM 3719 C C . THR B 1 52 ? -7.844 -12.945 -0.606 1 98.81 52 THR B C 1
ATOM 3721 O O . THR B 1 52 ? -8.781 -12.211 -0.927 1 98.81 52 THR B O 1
ATOM 3724 N N . LEU B 1 53 ? -7.812 -13.602 0.551 1 98.81 53 LEU B N 1
ATOM 3725 C CA . LEU B 1 53 ? -8.875 -13.422 1.533 1 98.81 53 LEU B CA 1
ATOM 3726 C C . LEU B 1 53 ? -8.953 -11.969 1.985 1 98.81 53 LEU B C 1
ATOM 3728 O O . LEU B 1 53 ? -10.047 -11.43 2.152 1 98.81 53 LEU B O 1
ATOM 3732 N N . GLU B 1 54 ? -7.828 -11.352 2.166 1 98.75 54 GLU B N 1
ATOM 3733 C CA . GLU B 1 54 ? -7.809 -9.953 2.588 1 98.75 54 GLU B CA 1
ATOM 3734 C C . GLU B 1 54 ? -8.398 -9.039 1.513 1 98.75 54 GLU B C 1
ATOM 3736 O O . GLU B 1 54 ? -9.094 -8.07 1.824 1 98.75 54 GLU B O 1
ATOM 3741 N N . ILE B 1 55 ? -8.094 -9.32 0.277 1 98.81 55 ILE B N 1
ATOM 3742 C CA . ILE B 1 55 ? -8.625 -8.547 -0.843 1 98.81 55 ILE B CA 1
ATOM 3743 C C . ILE B 1 55 ? -10.148 -8.602 -0.833 1 98.81 55 ILE B C 1
ATOM 3745 O O . ILE B 1 55 ? -10.812 -7.562 -0.898 1 98.81 55 ILE B O 1
ATOM 3749 N N . ILE B 1 56 ? -10.703 -9.797 -0.727 1 98.75 56 ILE B N 1
ATOM 3750 C CA . ILE B 1 56 ? -12.156 -9.891 -0.838 1 98.75 56 ILE B CA 1
ATOM 3751 C C . ILE B 1 56 ? -12.812 -9.297 0.409 1 98.75 56 ILE B C 1
ATOM 3753 O O . ILE B 1 56 ? -13.906 -8.742 0.337 1 98.75 56 ILE B O 1
ATOM 3757 N N . LYS B 1 57 ? -12.125 -9.453 1.552 1 98.75 57 LYS B N 1
ATOM 3758 C CA . LYS B 1 57 ? -12.586 -8.758 2.752 1 98.75 57 LYS B CA 1
ATOM 3759 C C . LYS B 1 57 ? -12.688 -7.254 2.52 1 98.75 57 LYS B C 1
ATOM 3761 O O . LYS B 1 57 ? -13.68 -6.625 2.893 1 98.75 57 LYS B O 1
ATOM 3766 N N . ASN B 1 58 ? -11.68 -6.652 1.907 1 98.56 58 ASN B N 1
ATOM 3767 C CA . ASN B 1 58 ? -11.648 -5.223 1.616 1 98.56 58 ASN B CA 1
ATOM 3768 C C . ASN B 1 58 ? -12.711 -4.828 0.598 1 98.56 58 ASN B C 1
ATOM 3770 O O . ASN B 1 58 ? -13.086 -3.658 0.5 1 98.56 58 ASN B O 1
ATOM 3774 N N . LEU B 1 59 ? -13.195 -5.801 -0.116 1 98.69 59 LEU B N 1
ATOM 3775 C CA . LEU B 1 59 ? -14.258 -5.562 -1.087 1 98.69 59 LEU B CA 1
ATOM 3776 C C . LEU B 1 59 ? -15.633 -5.734 -0.443 1 98.69 59 LEU B C 1
ATOM 3778 O O . LEU B 1 59 ? -16.656 -5.57 -1.107 1 98.69 59 LEU B O 1
ATOM 3782 N N . GLY B 1 60 ? -15.695 -6.141 0.837 1 98.5 60 GLY B N 1
ATOM 3783 C CA . GLY B 1 60 ? -16.953 -6.117 1.581 1 98.5 60 GLY B CA 1
ATOM 3784 C C . GLY B 1 60 ? -17.344 -7.477 2.131 1 98.5 60 GLY B C 1
ATOM 3785 O O . GLY B 1 60 ? -18.312 -7.59 2.879 1 98.5 60 GLY B O 1
ATOM 3786 N N . ALA B 1 61 ? -16.609 -8.555 1.765 1 98.75 61 ALA B N 1
ATOM 3787 C CA . ALA B 1 61 ? -16.953 -9.898 2.219 1 98.75 61 ALA B CA 1
ATOM 3788 C C . ALA B 1 61 ? -16.641 -10.078 3.701 1 98.75 61 ALA B C 1
ATOM 3790 O O . ALA B 1 61 ? -15.703 -9.477 4.223 1 98.75 61 ALA B O 1
ATOM 3791 N N . LYS B 1 62 ? -17.453 -10.836 4.383 1 98.69 62 LYS B N 1
ATOM 3792 C CA . LYS B 1 62 ? -17.172 -11.281 5.742 1 98.69 62 LYS B CA 1
ATOM 3793 C C . LYS B 1 62 ? -16.5 -12.664 5.738 1 98.69 62 LYS B C 1
ATOM 3795 O O . LYS B 1 62 ? -16.984 -13.586 5.074 1 98.69 62 LYS B O 1
ATOM 3800 N N . ILE B 1 63 ? -15.414 -12.82 6.398 1 98.62 63 ILE B N 1
ATOM 3801 C CA . ILE B 1 63 ? -14.641 -14.062 6.391 1 98.62 63 ILE B CA 1
ATOM 3802 C C . ILE B 1 63 ? -14.516 -14.594 7.812 1 98.62 63 ILE B C 1
ATOM 3804 O O . ILE B 1 63 ? -14.164 -13.859 8.734 1 98.62 63 ILE B O 1
ATOM 3808 N N . GLU B 1 64 ? -14.844 -15.719 8.047 1 98.19 64 GLU B N 1
ATOM 3809 C CA . GLU B 1 64 ? -14.562 -16.469 9.273 1 98.19 64 GLU B CA 1
ATOM 3810 C C . GLU B 1 64 ? -13.586 -17.594 9.008 1 98.19 64 GLU B C 1
ATOM 3812 O O . GLU B 1 64 ? -13.781 -18.406 8.102 1 98.19 64 GLU B O 1
ATOM 3817 N N . GLN B 1 65 ? -12.547 -17.594 9.711 1 97.12 65 GLN B N 1
ATOM 3818 C CA . GLN B 1 65 ? -11.516 -18.609 9.562 1 97.12 65 GLN B CA 1
ATOM 3819 C C . GLN B 1 65 ? -11.266 -19.344 10.875 1 97.12 65 GLN B C 1
ATOM 3821 O O . GLN B 1 65 ? -11.055 -18.703 11.914 1 97.12 65 GLN B O 1
ATOM 3826 N N . LYS B 1 66 ? -11.438 -20.594 10.969 1 95.44 66 LYS B N 1
ATOM 3827 C CA . LYS B 1 66 ? -11.031 -21.484 12.047 1 95.44 66 LYS B CA 1
ATOM 3828 C C . LYS B 1 66 ? -10.102 -22.578 11.539 1 95.44 66 LYS B C 1
ATOM 3830 O O . LYS B 1 66 ? -10.547 -23.516 10.867 1 95.44 66 LYS B O 1
ATOM 3835 N N . ASP B 1 67 ? -8.852 -22.469 11.797 1 93.69 67 ASP B N 1
ATOM 3836 C CA . ASP B 1 67 ? -7.848 -23.359 11.211 1 93.69 67 ASP B CA 1
ATOM 3837 C C . ASP B 1 67 ? -7.898 -23.312 9.688 1 93.69 67 ASP B C 1
ATOM 3839 O O . ASP B 1 67 ? -7.879 -22.234 9.086 1 93.69 67 ASP B O 1
ATOM 3843 N N . SER B 1 68 ? -7.988 -24.469 9.094 1 95.06 68 SER B N 1
ATOM 3844 C CA . SER B 1 68 ? -7.996 -24.484 7.633 1 95.06 68 SER B CA 1
ATOM 3845 C C . SER B 1 68 ? -9.422 -24.453 7.086 1 95.06 68 SER B C 1
ATOM 3847 O O . SER B 1 68 ? -9.633 -24.641 5.887 1 95.06 68 SER B O 1
ATOM 3849 N N . CYS B 1 69 ? -10.398 -24.234 7.934 1 97.94 69 CYS B N 1
ATOM 3850 C CA . CYS B 1 69 ? -11.781 -24.047 7.508 1 97.94 69 CYS B CA 1
ATOM 3851 C C . CYS B 1 69 ? -12.094 -22.578 7.312 1 97.94 69 CYS B C 1
ATOM 3853 O O . CYS B 1 69 ? -11.883 -21.766 8.211 1 97.94 69 CYS B O 1
ATOM 3855 N N . VAL B 1 70 ? -12.617 -22.219 6.125 1 98.62 70 VAL B N 1
ATOM 3856 C CA . VAL B 1 70 ? -12.914 -20.828 5.801 1 98.62 70 VAL B CA 1
ATOM 3857 C C . VAL B 1 70 ? -14.375 -20.688 5.391 1 98.62 70 VAL B C 1
ATOM 3859 O O . VAL B 1 70 ? -14.875 -21.469 4.578 1 98.62 70 VAL B O 1
ATOM 3862 N N . LYS B 1 71 ? -15.055 -19.797 5.988 1 98.81 71 LYS B N 1
ATOM 3863 C CA . LYS B 1 71 ? -16.406 -19.391 5.613 1 98.81 71 LYS B CA 1
ATOM 3864 C C . LYS B 1 71 ? -16.422 -17.969 5.074 1 98.81 71 LYS B C 1
ATOM 3866 O O . LYS B 1 71 ? -15.797 -17.062 5.645 1 98.81 71 LYS B O 1
ATOM 3871 N N . ILE B 1 72 ? -17.062 -17.75 3.947 1 98.88 72 ILE B N 1
ATOM 3872 C CA . ILE B 1 72 ? -17.125 -16.438 3.32 1 98.88 72 ILE B CA 1
ATOM 3873 C C . ILE B 1 72 ? -18.578 -16.047 3.088 1 98.88 72 ILE B C 1
ATOM 3875 O O . ILE B 1 72 ? -19.344 -16.797 2.477 1 98.88 72 ILE B O 1
ATOM 3879 N N . ILE B 1 73 ? -19.031 -15.008 3.615 1 98.75 73 ILE B N 1
ATOM 3880 C CA . ILE B 1 73 ? -20.297 -14.375 3.27 1 98.75 73 ILE B CA 1
ATOM 3881 C C . ILE B 1 73 ? -20.047 -13.195 2.334 1 98.75 73 ILE B C 1
ATOM 3883 O O . ILE B 1 73 ? -19.484 -12.18 2.742 1 98.75 73 ILE B O 1
ATOM 3887 N N . PRO B 1 74 ? -20.391 -13.398 1.096 1 98.44 74 PRO B N 1
ATOM 3888 C CA . PRO B 1 74 ? -20.156 -12.297 0.153 1 98.44 74 PRO B CA 1
ATOM 3889 C C . PRO B 1 74 ? -20.969 -11.055 0.487 1 98.44 74 PRO B C 1
ATOM 3891 O O . PRO B 1 74 ? -22 -11.148 1.179 1 98.44 74 PRO B O 1
ATOM 3894 N N . PRO B 1 75 ? -20.516 -9.867 0.047 1 97.62 75 PRO B N 1
ATOM 3895 C CA . PRO B 1 75 ? -21.312 -8.656 0.238 1 97.62 75 PRO B CA 1
ATOM 3896 C C . PRO B 1 75 ? -22.516 -8.578 -0.718 1 97.62 75 PRO B C 1
ATOM 3898 O O . PRO B 1 75 ? -22.516 -9.242 -1.759 1 97.62 75 PRO B O 1
ATOM 3901 N N . LYS B 1 76 ? -23.516 -7.801 -0.305 1 95.44 76 LYS B N 1
ATOM 3902 C CA . LYS B 1 76 ? -24.641 -7.547 -1.208 1 95.44 76 LYS B CA 1
ATOM 3903 C C . LYS B 1 76 ? -24.172 -6.828 -2.471 1 95.44 76 LYS B C 1
ATOM 3905 O O . LYS B 1 76 ? -24.656 -7.113 -3.568 1 95.44 76 LYS B O 1
ATOM 3910 N N . GLU B 1 77 ? -23.234 -5.891 -2.273 1 95.69 77 GLU B N 1
ATOM 3911 C CA . GLU B 1 77 ? -22.594 -5.16 -3.359 1 95.69 77 GLU B CA 1
ATOM 3912 C C . GLU B 1 77 ? -21.094 -5.012 -3.109 1 95.69 77 GLU B C 1
ATOM 3914 O O . GLU B 1 77 ? -20.672 -4.797 -1.973 1 95.69 77 GLU B O 1
ATOM 3919 N N . ILE B 1 78 ? -20.328 -5.145 -4.168 1 96.62 78 ILE B N 1
ATOM 3920 C CA . ILE B 1 78 ? -18.875 -4.98 -4.051 1 96.62 78 ILE B CA 1
ATOM 3921 C C . ILE B 1 78 ? -18.562 -3.531 -3.697 1 96.62 78 ILE B C 1
ATOM 3923 O O . ILE B 1 78 ? -19.078 -2.6 -4.309 1 96.62 78 ILE B O 1
ATOM 3927 N N . LEU B 1 79 ? -17.734 -3.312 -2.736 1 95 79 LEU B N 1
ATOM 3928 C CA . LEU B 1 79 ? -17.344 -1.979 -2.283 1 95 79 LEU B CA 1
ATOM 3929 C C . LEU B 1 79 ? -16.047 -1.534 -2.941 1 95 79 LEU B C 1
ATOM 3931 O O . LEU B 1 79 ? -15.141 -2.346 -3.146 1 95 79 LEU B O 1
ATOM 3935 N N . SER B 1 80 ? -15.977 -0.286 -3.348 1 96.25 80 SER B N 1
ATOM 3936 C CA . SER B 1 80 ? -14.695 0.342 -3.67 1 96.25 80 SER B CA 1
ATOM 3937 C C . SER B 1 80 ? -13.875 0.6 -2.414 1 96.25 80 SER B C 1
ATOM 3939 O O . SER B 1 80 ? -14.258 1.415 -1.571 1 96.25 80 SER B O 1
ATOM 3941 N N . PRO B 1 81 ? -12.766 -0.089 -2.271 1 97.81 81 PRO B N 1
ATOM 3942 C CA . PRO B 1 81 ? -12.055 -0.029 -0.991 1 97.81 81 PRO B CA 1
ATOM 3943 C C . PRO B 1 81 ? -11.273 1.271 -0.811 1 97.81 81 PRO B C 1
ATOM 3945 O O . PRO B 1 81 ? -10.781 1.838 -1.788 1 97.81 81 PRO B O 1
ATOM 3948 N N . ASN B 1 82 ? -11.094 1.733 0.408 1 97.75 82 ASN B N 1
ATOM 3949 C CA . ASN B 1 82 ? -10.289 2.91 0.726 1 97.75 82 ASN B CA 1
ATOM 3950 C C . ASN B 1 82 ? -8.828 2.543 0.983 1 97.75 82 ASN B C 1
ATOM 3952 O O . ASN B 1 82 ? -8.18 3.135 1.846 1 97.75 82 ASN B O 1
ATOM 3956 N N . CYS B 1 83 ? -8.398 1.476 0.396 1 98.5 83 CYS B N 1
ATOM 3957 C CA . CYS B 1 83 ? -7.035 0.993 0.558 1 98.5 83 CYS B CA 1
ATOM 3958 C C . CYS B 1 83 ? -6.547 0.304 -0.711 1 98.5 83 CYS B C 1
ATOM 3960 O O . CYS B 1 83 ? -7.316 0.115 -1.655 1 98.5 83 CYS B O 1
ATOM 3962 N N . ILE B 1 84 ? -5.25 -0.033 -0.75 1 98.75 84 ILE B N 1
ATOM 3963 C CA . ILE B 1 84 ? -4.637 -0.808 -1.821 1 98.75 84 ILE B CA 1
ATOM 3964 C C . ILE B 1 84 ? -5.023 -2.279 -1.682 1 98.75 84 ILE B C 1
ATOM 3966 O O . ILE B 1 84 ? -5.023 -2.824 -0.575 1 98.75 84 ILE B O 1
ATOM 3970 N N . LEU B 1 85 ? -5.5 -2.879 -2.754 1 98.81 85 LEU B N 1
ATOM 3971 C CA . LEU B 1 85 ? -5.641 -4.332 -2.777 1 98.81 85 LEU B CA 1
ATOM 3972 C C . LEU B 1 85 ? -4.289 -5.004 -2.984 1 98.81 85 LEU B C 1
ATOM 3974 O O . LEU B 1 85 ? -3.822 -5.137 -4.117 1 98.81 85 LEU B O 1
ATOM 3978 N N . ASP B 1 86 ? -3.66 -5.402 -1.905 1 98.69 86 ASP B N 1
ATOM 3979 C CA . ASP B 1 86 ? -2.301 -5.938 -1.901 1 98.69 86 ASP B CA 1
ATOM 3980 C C . ASP B 1 86 ? -2.291 -7.418 -2.275 1 98.69 86 ASP B C 1
ATOM 3982 O O . ASP B 1 86 ? -2.789 -8.258 -1.522 1 98.69 86 ASP B O 1
ATOM 3986 N N . CYS B 1 87 ? -1.609 -7.734 -3.303 1 98.69 87 CYS B N 1
ATOM 3987 C CA . CYS B 1 87 ? -1.591 -9.102 -3.814 1 98.69 87 CYS B CA 1
ATOM 3988 C C . CYS B 1 87 ? -0.35 -9.844 -3.338 1 98.69 87 CYS B C 1
ATOM 3990 O O . CYS B 1 87 ? -0.152 -11.016 -3.678 1 98.69 87 CYS B O 1
ATOM 3992 N N . GLY B 1 88 ? 0.514 -9.18 -2.555 1 97.38 88 GLY B N 1
ATOM 3993 C CA . GLY B 1 88 ? 1.77 -9.82 -2.188 1 97.38 88 GLY B CA 1
ATOM 3994 C C . GLY B 1 88 ? 2.602 -10.227 -3.387 1 97.38 88 GLY B C 1
ATOM 3995 O O . GLY B 1 88 ? 2.908 -9.406 -4.25 1 97.38 88 GLY B O 1
ATOM 3996 N N . ASN B 1 89 ? 2.875 -11.469 -3.51 1 96.56 89 ASN B N 1
ATOM 3997 C CA . ASN B 1 89 ? 3.631 -12 -4.637 1 96.56 89 ASN B CA 1
ATOM 3998 C C . ASN B 1 89 ? 2.744 -12.828 -5.562 1 96.56 89 ASN B C 1
ATOM 4000 O O . ASN B 1 89 ? 3.246 -13.578 -6.402 1 96.56 89 ASN B O 1
ATOM 4004 N N . SER B 1 90 ? 1.449 -12.719 -5.422 1 97.19 90 SER B N 1
ATOM 4005 C CA . SER B 1 90 ? 0.539 -13.633 -6.102 1 97.19 90 SER B CA 1
ATOM 4006 C C . SER B 1 90 ? 0.109 -13.078 -7.457 1 97.19 90 SER B C 1
ATOM 4008 O O . SER B 1 90 ? -0.834 -12.289 -7.543 1 97.19 90 SER B O 1
ATOM 4010 N N . GLY B 1 91 ? 0.645 -13.641 -8.477 1 97.44 91 GLY B N 1
ATOM 4011 C CA . GLY B 1 91 ? 0.203 -13.289 -9.82 1 97.44 91 GLY B CA 1
ATOM 4012 C C . GLY B 1 91 ? -1.224 -13.719 -10.109 1 97.44 91 GLY B C 1
ATOM 4013 O O . GLY B 1 91 ? -1.97 -13 -10.773 1 97.44 91 GLY B O 1
ATOM 4014 N N . THR B 1 92 ? -1.562 -14.891 -9.555 1 97.88 92 THR B N 1
ATOM 4015 C CA . THR B 1 92 ? -2.91 -15.406 -9.742 1 97.88 92 THR B CA 1
ATOM 4016 C C . THR B 1 92 ? -3.947 -14.445 -9.18 1 97.88 92 THR B C 1
ATOM 4018 O O . THR B 1 92 ? -4.902 -14.078 -9.867 1 97.88 92 THR B O 1
ATOM 4021 N N . ALA B 1 93 ? -3.754 -14 -7.961 1 98.5 93 ALA B N 1
ATOM 4022 C CA . ALA B 1 93 ? -4.699 -13.078 -7.336 1 98.5 93 ALA B CA 1
ATOM 4023 C C . ALA B 1 93 ? -4.848 -11.797 -8.156 1 98.5 93 ALA B C 1
ATOM 4025 O O . ALA B 1 93 ? -5.965 -11.367 -8.438 1 98.5 93 ALA B O 1
ATOM 4026 N N . MET B 1 94 ? -3.746 -11.258 -8.578 1 98.75 94 MET B N 1
ATOM 4027 C CA . MET B 1 94 ? -3.785 -9.984 -9.297 1 98.75 94 MET B CA 1
ATOM 4028 C C . MET B 1 94 ? -4.504 -10.133 -10.633 1 98.75 94 MET B C 1
ATOM 4030 O O . MET B 1 94 ? -5.41 -9.359 -10.945 1 98.75 94 MET B O 1
ATOM 4034 N N . ARG B 1 95 ? -4.137 -11.094 -11.398 1 98.81 95 ARG B N 1
ATOM 4035 C CA . ARG B 1 95 ? -4.664 -11.258 -12.75 1 98.81 95 ARG B CA 1
ATOM 4036 C C . ARG B 1 95 ? -6.152 -11.586 -12.719 1 98.81 95 ARG B C 1
ATOM 4038 O O . ARG B 1 95 ? -6.93 -11.047 -13.508 1 98.81 95 ARG B O 1
ATOM 4045 N N . LEU B 1 96 ? -6.559 -12.484 -11.805 1 98.88 96 LEU B N 1
ATOM 4046 C CA . LEU B 1 96 ? -7.977 -12.805 -11.695 1 98.88 96 LEU B CA 1
ATOM 4047 C C . LEU B 1 96 ? -8.773 -11.594 -11.227 1 98.88 96 LEU B C 1
ATOM 4049 O O . LEU B 1 96 ? -9.875 -11.344 -11.719 1 98.88 96 LEU B O 1
ATOM 4053 N N . MET B 1 97 ? -8.195 -10.82 -10.305 1 98.88 97 MET B N 1
ATOM 4054 C CA . MET B 1 97 ? -8.891 -9.656 -9.758 1 98.88 97 MET B CA 1
ATOM 4055 C C . MET B 1 97 ? -9.031 -8.57 -10.812 1 98.88 97 MET B C 1
ATOM 4057 O O . MET B 1 97 ? -10.031 -7.848 -10.836 1 98.88 97 MET B O 1
ATOM 4061 N N . ILE B 1 98 ? -8.008 -8.383 -11.703 1 98.81 98 ILE B N 1
ATOM 4062 C CA . ILE B 1 98 ? -8.141 -7.434 -12.805 1 98.81 98 ILE B CA 1
ATOM 4063 C C . ILE B 1 98 ? -9.375 -7.781 -13.641 1 98.81 98 ILE B C 1
ATOM 4065 O O . ILE B 1 98 ? -10.195 -6.914 -13.93 1 98.81 98 ILE B O 1
ATOM 4069 N N . GLY B 1 99 ? -9.523 -9.062 -13.992 1 98.81 99 GLY B N 1
ATOM 4070 C CA . GLY B 1 99 ? -10.672 -9.516 -14.766 1 98.81 99 GLY B CA 1
ATOM 4071 C C . GLY B 1 99 ? -11.992 -9.305 -14.047 1 98.81 99 GLY B C 1
ATOM 4072 O O . GLY B 1 99 ? -12.961 -8.836 -14.641 1 98.81 99 GLY B O 1
ATOM 4073 N N . PHE B 1 100 ? -12.047 -9.625 -12.773 1 98.75 100 PHE B N 1
ATOM 4074 C CA . PHE B 1 100 ? -13.25 -9.531 -11.961 1 98.75 100 PHE B CA 1
ATOM 4075 C C . PHE B 1 100 ? -13.688 -8.078 -11.797 1 98.75 100 PHE B C 1
ATOM 4077 O O . PHE B 1 100 ? -14.859 -7.754 -11.984 1 98.75 100 PHE B O 1
ATOM 4084 N N . LEU B 1 101 ? -12.703 -7.172 -11.484 1 98.75 101 LEU B N 1
ATOM 4085 C CA . LEU B 1 101 ? -12.992 -5.805 -11.07 1 98.75 101 LEU B CA 1
ATOM 4086 C C . LEU B 1 101 ? -13.25 -4.914 -12.281 1 98.75 101 LEU B C 1
ATOM 4088 O O . LEU B 1 101 ? -13.836 -3.838 -12.156 1 98.75 101 LEU B O 1
ATOM 4092 N N . ALA B 1 102 ? -12.805 -5.32 -13.492 1 98.5 102 ALA B N 1
ATOM 4093 C CA . ALA B 1 102 ? -12.922 -4.516 -14.703 1 98.5 102 ALA B CA 1
ATOM 4094 C C . ALA B 1 102 ? -14.375 -4.148 -14.984 1 98.5 102 ALA B C 1
ATOM 4096 O O . ALA B 1 102 ? -14.656 -3.086 -15.547 1 98.5 102 ALA B O 1
ATOM 4097 N N . GLY B 1 103 ? -15.273 -5.043 -14.531 1 97.44 103 GLY B N 1
ATOM 4098 C CA . GLY B 1 103 ? -16.672 -4.828 -14.852 1 97.44 103 GLY B CA 1
ATOM 4099 C C . GLY B 1 103 ? -17.5 -4.414 -13.648 1 97.44 103 GLY B C 1
ATOM 4100 O O . GLY B 1 103 ? -18.734 -4.449 -13.695 1 97.44 103 GLY B O 1
ATOM 4101 N N . ILE B 1 104 ? -16.891 -4.059 -12.547 1 97.12 104 ILE B N 1
ATOM 4102 C CA . ILE B 1 104 ? -17.578 -3.703 -11.305 1 97.12 104 ILE B CA 1
ATOM 4103 C C . ILE B 1 104 ? -17.438 -2.203 -11.062 1 97.12 104 ILE B C 1
ATOM 4105 O O . ILE B 1 104 ? -16.328 -1.665 -11.039 1 97.12 104 ILE B O 1
ATOM 4109 N N . SER B 1 105 ? -18.594 -1.525 -10.859 1 96.06 105 SER B N 1
ATOM 4110 C CA . SER B 1 105 ? -18.547 -0.09 -10.602 1 96.06 105 SER B CA 1
ATOM 4111 C C . SER B 1 105 ? -17.688 0.232 -9.391 1 96.06 105 SER B C 1
ATOM 4113 O O . SER B 1 105 ? -17.828 -0.382 -8.328 1 96.06 105 SER B O 1
ATOM 4115 N N . GLY B 1 106 ? -16.828 1.147 -9.531 1 97 106 GLY B N 1
ATOM 4116 C CA . GLY B 1 106 ? -15.914 1.533 -8.469 1 97 106 GLY B CA 1
ATOM 4117 C C . GLY B 1 106 ? -14.508 1.802 -8.961 1 97 106 GLY B C 1
ATOM 4118 O O . GLY B 1 106 ? -14.25 1.794 -10.164 1 97 106 GLY B O 1
ATOM 4119 N N . PHE B 1 107 ? -13.609 2.123 -8.055 1 98.31 107 PHE B N 1
ATOM 4120 C CA . PHE B 1 107 ? -12.195 2.375 -8.305 1 98.31 107 PHE B CA 1
ATOM 4121 C C . PHE B 1 107 ? -11.32 1.463 -7.449 1 98.31 107 PHE B C 1
ATOM 4123 O O . PHE B 1 107 ? -11.531 1.348 -6.242 1 98.31 107 PHE B O 1
ATOM 4130 N N . PHE B 1 108 ? -10.422 0.738 -8.094 1 98.81 108 PHE B N 1
ATOM 4131 C CA . PHE B 1 108 ? -9.633 -0.293 -7.426 1 98.81 108 PHE B CA 1
ATOM 4132 C C . PHE B 1 108 ? -8.156 -0.162 -7.781 1 98.81 108 PHE B C 1
ATOM 4134 O O . PHE B 1 108 ? -7.812 0.109 -8.938 1 98.81 108 PHE B O 1
ATOM 4141 N N . VAL B 1 109 ? -7.289 -0.289 -6.824 1 98.88 109 VAL B N 1
ATOM 4142 C CA . VAL B 1 109 ? -5.848 -0.258 -7.062 1 98.88 109 VAL B CA 1
ATOM 4143 C C . VAL B 1 109 ? -5.219 -1.567 -6.594 1 98.88 109 VAL B C 1
ATOM 4145 O O . VAL B 1 109 ? -5.391 -1.968 -5.441 1 98.88 109 VAL B O 1
ATOM 4148 N N . LEU B 1 110 ? -4.578 -2.258 -7.473 1 98.88 110 LEU B N 1
ATOM 4149 C CA . LEU B 1 110 ? -3.889 -3.508 -7.172 1 98.88 110 LEU B CA 1
ATOM 4150 C C . LEU B 1 110 ? -2.377 -3.312 -7.195 1 98.88 110 LEU B C 1
ATOM 4152 O O . LEU B 1 110 ? -1.847 -2.635 -8.078 1 98.88 110 LEU B O 1
ATOM 4156 N N . SER B 1 111 ? -1.688 -3.82 -6.246 1 98.75 111 SER B N 1
ATOM 4157 C CA . SER B 1 111 ? -0.231 -3.805 -6.172 1 98.75 111 SER B CA 1
ATOM 4158 C C . SER B 1 111 ? 0.297 -5.023 -5.422 1 98.75 111 SER B C 1
ATOM 4160 O O . SER B 1 111 ? -0.482 -5.812 -4.883 1 98.75 111 SER B O 1
ATOM 4162 N N . GLY B 1 112 ? 1.572 -5.332 -5.547 1 98.06 112 GLY B N 1
ATOM 4163 C CA . GLY B 1 112 ? 2.244 -6.41 -4.84 1 98.06 112 GLY B CA 1
ATOM 4164 C C . GLY B 1 112 ? 3.66 -6.055 -4.422 1 98.06 112 GLY B C 1
ATOM 4165 O O . GLY B 1 112 ? 3.992 -4.879 -4.27 1 98.06 112 GLY B O 1
ATOM 4166 N N . ASP B 1 113 ? 4.406 -7.051 -4.074 1 96.12 113 ASP B N 1
ATOM 4167 C CA . ASP B 1 113 ? 5.797 -6.816 -3.693 1 96.12 113 ASP B CA 1
ATOM 4168 C C . ASP B 1 113 ? 6.648 -6.469 -4.914 1 96.12 113 ASP B C 1
ATOM 4170 O O . ASP B 1 113 ? 6.129 -6.344 -6.023 1 96.12 113 ASP B O 1
ATOM 4174 N N . LYS B 1 114 ? 7.922 -6.305 -4.707 1 94.62 114 LYS B N 1
ATOM 4175 C CA . LYS B 1 114 ? 8.812 -5.812 -5.754 1 94.62 114 LYS B CA 1
ATOM 4176 C C . LYS B 1 114 ? 8.914 -6.812 -6.906 1 94.62 114 LYS B C 1
ATOM 4178 O O . LYS B 1 114 ? 9.164 -6.426 -8.047 1 94.62 114 LYS B O 1
ATOM 4183 N N . TYR B 1 115 ? 8.68 -8.094 -6.676 1 94.56 115 TYR B N 1
ATOM 4184 C CA . TYR B 1 115 ? 8.758 -9.125 -7.707 1 94.56 115 TYR B CA 1
ATOM 4185 C C . TYR B 1 115 ? 7.488 -9.148 -8.555 1 94.56 115 TYR B C 1
ATOM 4187 O O . TYR B 1 115 ? 7.555 -9.156 -9.781 1 94.56 115 TYR B O 1
ATOM 4195 N N . LEU B 1 116 ? 6.34 -9.133 -7.852 1 97.38 116 LEU B N 1
ATOM 4196 C CA . LEU B 1 116 ? 5.078 -9.164 -8.578 1 97.38 116 LEU B CA 1
ATOM 4197 C C . LEU B 1 116 ? 4.914 -7.918 -9.438 1 97.38 116 LEU B C 1
ATOM 4199 O O . LEU B 1 116 ? 4.457 -8 -10.586 1 97.38 116 LEU B O 1
ATOM 4203 N N . ASN B 1 117 ? 5.316 -6.77 -8.922 1 98.12 117 ASN B N 1
ATOM 4204 C CA . ASN B 1 117 ? 5.121 -5.504 -9.617 1 98.12 117 ASN B CA 1
ATOM 4205 C C . ASN B 1 117 ? 6.027 -5.391 -10.844 1 98.12 117 ASN B C 1
ATOM 4207 O O . ASN B 1 117 ? 5.875 -4.473 -11.656 1 98.12 117 ASN B O 1
ATOM 4211 N N . ASN B 1 118 ? 6.887 -6.355 -11.047 1 95.75 118 ASN B N 1
ATOM 4212 C CA . ASN B 1 118 ? 7.746 -6.379 -12.227 1 95.75 118 ASN B CA 1
ATOM 4213 C C . ASN B 1 118 ? 7.305 -7.453 -13.219 1 95.75 118 ASN B C 1
ATOM 4215 O O . ASN B 1 118 ? 7.914 -7.613 -14.281 1 95.75 118 ASN B O 1
ATOM 4219 N N . ARG B 1 119 ? 6.254 -8.18 -12.906 1 96.69 119 ARG B N 1
ATOM 4220 C CA . ARG B 1 119 ? 5.734 -9.195 -13.812 1 96.69 119 ARG B CA 1
ATOM 4221 C C . ARG B 1 119 ? 4.77 -8.586 -14.82 1 96.69 119 ARG B C 1
ATOM 4223 O O . ARG B 1 119 ? 3.98 -7.703 -14.477 1 96.69 119 ARG B O 1
ATOM 4230 N N . PRO B 1 120 ? 4.809 -9.102 -16.016 1 97.06 120 PRO B N 1
ATOM 4231 C CA . PRO B 1 120 ? 3.939 -8.516 -17.047 1 97.06 120 PRO B CA 1
ATOM 4232 C C . PRO B 1 120 ? 2.461 -8.828 -16.812 1 97.06 120 PRO B C 1
ATOM 4234 O O . PRO B 1 120 ? 2.111 -9.961 -16.469 1 97.06 120 PRO B O 1
ATOM 4237 N N . MET B 1 121 ? 1.626 -7.812 -16.984 1 98.25 121 MET B N 1
ATOM 4238 C CA . MET B 1 121 ? 0.182 -7.941 -16.812 1 98.25 121 MET B CA 1
ATOM 4239 C C . MET B 1 121 ? -0.546 -7.676 -18.125 1 98.25 121 MET B C 1
ATOM 4241 O O . MET B 1 121 ? -1.771 -7.781 -18.188 1 98.25 121 MET B O 1
ATOM 4245 N N . ARG B 1 122 ? 0.179 -7.465 -19.188 1 97.06 122 ARG B N 1
ATOM 4246 C CA . ARG B 1 122 ? -0.404 -7.066 -20.453 1 97.06 122 ARG B CA 1
ATOM 4247 C C . ARG B 1 122 ? -1.289 -8.172 -21.031 1 97.06 122 ARG B C 1
ATOM 4249 O O . ARG B 1 122 ? -2.295 -7.895 -21.688 1 97.06 122 ARG B O 1
ATOM 4256 N N . ARG B 1 123 ? -0.936 -9.383 -20.75 1 96.31 123 ARG B N 1
ATOM 4257 C CA . ARG B 1 123 ? -1.708 -10.516 -21.234 1 96.31 123 ARG B CA 1
ATOM 4258 C C . ARG B 1 123 ? -3.137 -10.477 -20.719 1 96.31 123 ARG B C 1
ATOM 4260 O O . ARG B 1 123 ? -4.027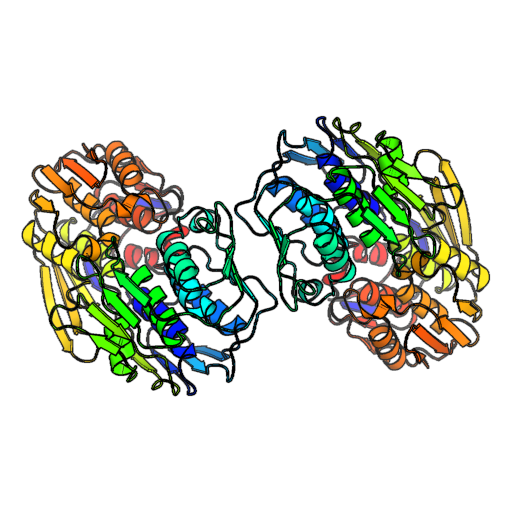 -11.125 -21.266 1 96.31 123 ARG B O 1
ATOM 4267 N N . ILE B 1 124 ? -3.379 -9.734 -19.594 1 98 124 ILE B N 1
ATOM 4268 C CA . ILE B 1 124 ? -4.707 -9.57 -19.016 1 98 124 ILE B CA 1
ATOM 4269 C C . ILE B 1 124 ? -5.273 -8.211 -19.406 1 98 124 ILE B C 1
ATOM 4271 O O . ILE B 1 124 ? -6.387 -8.125 -19.922 1 98 124 ILE B O 1
ATOM 4275 N N . SER B 1 125 ? -4.484 -7.105 -19.188 1 98.25 125 SER B N 1
ATOM 4276 C CA . SER B 1 125 ? -4.969 -5.738 -19.344 1 98.25 125 SER B CA 1
ATOM 4277 C C . SER B 1 125 ? -5.316 -5.426 -20.797 1 98.25 125 SER B C 1
ATOM 4279 O O . SER B 1 125 ? -6.316 -4.762 -21.062 1 98.25 125 SER B O 1
ATOM 4281 N N . LYS B 1 126 ? -4.543 -5.957 -21.75 1 97.62 126 LYS B N 1
ATOM 4282 C CA . LYS B 1 126 ? -4.742 -5.609 -23.141 1 97.62 126 LYS B CA 1
ATOM 4283 C C . LYS B 1 126 ? -6.078 -6.133 -23.656 1 97.62 126 LYS B C 1
ATOM 4285 O O . LYS B 1 126 ? -6.891 -5.371 -24.188 1 97.62 126 LYS B O 1
ATOM 4290 N N . PRO B 1 127 ? -6.352 -7.441 -23.516 1 97.88 127 PRO B N 1
ATOM 4291 C CA . PRO B 1 127 ? -7.652 -7.895 -24.016 1 97.88 127 PRO B CA 1
ATOM 4292 C C . PRO B 1 127 ? -8.82 -7.234 -23.297 1 97.88 127 PRO B C 1
ATOM 4294 O O . PRO B 1 127 ? -9.867 -6.996 -23.891 1 97.88 127 PRO B O 1
ATOM 4297 N N . LEU B 1 128 ? -8.719 -6.914 -22.031 1 98.44 128 LEU B N 1
ATOM 4298 C CA . LEU B 1 128 ? -9.797 -6.289 -21.281 1 98.44 128 LEU B CA 1
ATOM 4299 C C . LEU B 1 128 ? -10.031 -4.855 -21.75 1 98.44 128 LEU B C 1
ATOM 4301 O O . LEU B 1 128 ? -11.172 -4.418 -21.875 1 98.44 128 LEU B O 1
ATOM 4305 N N . THR B 1 129 ? -8.961 -4.129 -21.984 1 98.12 129 THR B N 1
ATOM 4306 C CA . THR B 1 129 ? -9.102 -2.756 -22.453 1 98.12 129 THR B CA 1
ATOM 4307 C C . THR B 1 129 ? -9.758 -2.729 -23.828 1 98.12 129 THR B C 1
ATOM 4309 O O . THR B 1 129 ? -10.508 -1.799 -24.156 1 98.12 129 THR B O 1
ATOM 4312 N N . GLN B 1 130 ? -9.562 -3.756 -24.625 1 97.62 130 GLN B N 1
ATOM 4313 C CA . GLN B 1 130 ? -10.141 -3.854 -25.969 1 97.62 130 GLN B CA 1
ATOM 4314 C C . GLN B 1 130 ? -11.656 -4.016 -25.906 1 97.62 130 GLN B C 1
ATOM 4316 O O . GLN B 1 130 ? -12.352 -3.746 -26.875 1 97.62 130 GLN B O 1
ATOM 4321 N N . ILE B 1 131 ? -12.148 -4.367 -24.812 1 97.94 131 ILE B N 1
ATOM 4322 C CA . ILE B 1 131 ? -13.586 -4.578 -24.703 1 97.94 131 ILE B CA 1
ATOM 4323 C C . ILE B 1 131 ? -14.203 -3.52 -23.797 1 97.94 131 ILE B C 1
ATOM 4325 O O . ILE B 1 131 ? -15.312 -3.695 -23.281 1 97.94 131 ILE B O 1
ATOM 4329 N N . GLY B 1 132 ? -13.453 -2.529 -23.422 1 98 132 GLY B N 1
ATOM 4330 C CA . GLY B 1 132 ? -14.031 -1.354 -22.797 1 98 132 GLY B CA 1
ATOM 4331 C C . GLY B 1 132 ? -13.547 -1.132 -21.375 1 98 132 GLY B C 1
ATOM 4332 O O . GLY B 1 132 ? -13.883 -0.128 -20.75 1 98 132 GLY B O 1
ATOM 4333 N N . ALA B 1 133 ? -12.742 -2.037 -20.828 1 98.31 133 ALA B N 1
ATOM 4334 C CA . ALA B 1 133 ? -12.219 -1.847 -19.484 1 98.31 133 ALA B CA 1
ATOM 4335 C C . ALA B 1 133 ? -11.289 -0.638 -19.422 1 98.31 133 ALA B C 1
ATOM 4337 O O . ALA B 1 133 ? -10.625 -0.306 -20.406 1 98.31 133 ALA B O 1
ATOM 4338 N N . ARG B 1 134 ? -11.305 0.066 -18.328 1 98.19 134 ARG B N 1
ATOM 4339 C CA . ARG B 1 134 ? -10.359 1.14 -18.047 1 98.19 134 ARG B CA 1
ATOM 4340 C C . ARG B 1 134 ? -9.336 0.707 -17 1 98.19 134 ARG B C 1
ATOM 4342 O O . ARG B 1 134 ? -9.633 0.684 -15.812 1 98.19 134 ARG B O 1
ATOM 4349 N N . ILE B 1 135 ? -8.195 0.337 -17.453 1 98.5 135 ILE B N 1
ATOM 4350 C CA . ILE B 1 135 ? -7.086 -0.149 -16.625 1 98.5 135 ILE B CA 1
ATOM 4351 C C . ILE B 1 135 ? -5.852 0.719 -16.859 1 98.5 135 ILE B C 1
ATOM 4353 O O . ILE B 1 135 ? -5.441 0.936 -18 1 98.5 135 ILE B O 1
ATOM 4357 N N . TYR B 1 136 ? -5.281 1.267 -15.781 1 97.75 136 TYR B N 1
ATOM 4358 C CA . TYR B 1 136 ? -4.129 2.16 -15.836 1 97.75 136 TYR B CA 1
ATOM 4359 C C . TYR B 1 136 ? -2.961 1.592 -15.031 1 97.75 136 TYR B C 1
ATOM 4361 O O . TYR B 1 136 ? -3.162 0.816 -14.094 1 97.75 136 TYR B O 1
ATOM 4369 N N . GLY B 1 137 ? -1.772 1.918 -15.461 1 97.44 137 GLY B N 1
ATOM 4370 C CA . GLY B 1 137 ? -0.587 1.466 -14.75 1 97.44 137 GLY B CA 1
ATOM 4371 C C . GLY B 1 137 ? 0.705 1.811 -15.469 1 97.44 137 GLY B C 1
ATOM 4372 O O . GLY B 1 137 ? 0.695 2.537 -16.469 1 97.44 137 GLY B O 1
ATOM 4373 N N . ARG B 1 138 ? 1.781 1.319 -14.945 1 96.31 138 ARG B N 1
ATOM 4374 C CA . ARG B 1 138 ? 3.096 1.528 -15.539 1 96.31 138 ARG B CA 1
ATOM 4375 C C . ARG B 1 138 ? 3.203 0.826 -16.891 1 96.31 138 ARG B C 1
ATOM 4377 O O . ARG B 1 138 ? 2.617 -0.241 -17.094 1 96.31 138 ARG B O 1
ATOM 4384 N N . ASN B 1 139 ? 3.91 1.44 -17.875 1 95.88 139 ASN B N 1
ATOM 4385 C CA . ASN B 1 139 ? 4.133 0.84 -19.188 1 95.88 139 ASN B CA 1
ATOM 4386 C C . ASN B 1 139 ? 2.816 0.427 -19.844 1 95.88 139 ASN B C 1
ATOM 4388 O O . ASN B 1 139 ? 2.648 -0.732 -20.219 1 95.88 139 ASN B O 1
ATOM 4392 N N . GLU B 1 140 ? 1.839 1.357 -19.875 1 94.88 140 GLU B N 1
ATOM 4393 C CA . GLU B 1 140 ? 0.529 1.141 -20.484 1 94.88 140 GLU B CA 1
ATOM 4394 C C . GLU B 1 140 ? -0.197 -0.03 -19.828 1 94.88 140 GLU B C 1
ATOM 4396 O O . GLU B 1 140 ? -0.673 -0.937 -20.516 1 94.88 140 GLU B O 1
ATOM 4401 N N . ALA B 1 141 ? -0.166 -0.155 -18.484 1 96.94 141 ALA B N 1
ATOM 4402 C CA . ALA B 1 141 ? -0.855 -1.139 -17.656 1 96.94 141 ALA B CA 1
ATOM 4403 C C . ALA B 1 141 ? -0.253 -2.529 -17.828 1 96.94 141 ALA B C 1
ATOM 4405 O O . ALA B 1 141 ? -0.932 -3.539 -17.625 1 96.94 141 ALA B O 1
ATOM 4406 N N . ASN B 1 142 ? 1.035 -2.562 -18.234 1 98.12 142 ASN B N 1
ATOM 4407 C CA . ASN B 1 142 ? 1.761 -3.826 -18.312 1 98.12 142 ASN B CA 1
ATOM 4408 C C . ASN B 1 142 ? 2.352 -4.215 -16.969 1 98.12 142 ASN B C 1
ATOM 4410 O O . ASN B 1 142 ? 2.688 -5.379 -16.734 1 98.12 142 ASN B O 1
ATOM 4414 N N . LEU B 1 143 ? 2.635 -3.221 -16.188 1 98.25 143 LEU B N 1
ATOM 4415 C CA . LEU B 1 143 ? 3.256 -3.457 -14.883 1 98.25 143 LEU B CA 1
ATOM 4416 C C . LEU B 1 143 ? 2.443 -2.811 -13.766 1 98.25 143 LEU B C 1
ATOM 4418 O O . LEU B 1 143 ? 1.89 -1.724 -13.945 1 98.25 143 LEU B O 1
ATOM 4422 N N . ALA B 1 144 ? 2.352 -3.482 -12.602 1 98.31 144 ALA B N 1
ATOM 4423 C CA . ALA B 1 144 ? 1.702 -2.941 -11.414 1 98.31 144 ALA B CA 1
ATOM 4424 C C . ALA B 1 144 ? 2.58 -1.892 -10.742 1 98.31 144 ALA B C 1
ATOM 4426 O O . ALA B 1 144 ? 3.795 -1.861 -10.945 1 98.31 144 ALA B O 1
ATOM 4427 N N . PRO B 1 145 ? 2.037 -0.995 -9.93 1 98.44 145 PRO B N 1
ATOM 4428 C CA . PRO B 1 145 ? 0.639 -0.899 -9.5 1 98.44 145 PRO B CA 1
ATOM 4429 C C . PRO B 1 145 ? -0.314 -0.629 -10.664 1 98.44 145 PRO B C 1
ATOM 4431 O O . PRO B 1 145 ? 0.046 0.074 -11.609 1 98.44 145 PRO B O 1
ATOM 4434 N N . LEU B 1 146 ? -1.527 -1.24 -10.562 1 98.62 146 LEU B N 1
ATOM 4435 C CA . LEU B 1 146 ? -2.572 -1.09 -11.57 1 98.62 146 LEU B CA 1
ATOM 4436 C C . LEU B 1 146 ? -3.826 -0.471 -10.969 1 98.62 146 LEU B C 1
ATOM 4438 O O . LEU B 1 146 ? -4.195 -0.787 -9.836 1 98.62 146 LEU B O 1
ATOM 4442 N N . CYS B 1 147 ? -4.465 0.357 -11.68 1 98.31 147 CYS B N 1
ATOM 4443 C CA . CYS B 1 147 ? -5.727 0.973 -11.289 1 98.31 147 CYS B CA 1
ATOM 4444 C C . CYS B 1 147 ? -6.844 0.574 -12.25 1 98.31 147 CYS B C 1
ATOM 4446 O O . CYS B 1 147 ? -6.633 0.508 -13.461 1 98.31 147 CYS B O 1
ATOM 4448 N N . ILE B 1 148 ? -7.949 0.258 -11.68 1 98.62 148 ILE B N 1
ATOM 4449 C CA . ILE B 1 148 ? -9.102 -0.155 -12.477 1 98.62 148 ILE B CA 1
ATOM 4450 C C . ILE B 1 148 ? -10.297 0.742 -12.156 1 98.62 148 ILE B C 1
ATOM 4452 O O . ILE B 1 148 ? -10.648 0.926 -10.992 1 98.62 148 ILE B O 1
ATOM 4456 N N . GLU B 1 149 ? -10.789 1.401 -13.086 1 97.62 149 GLU B N 1
ATOM 4457 C CA . GLU B 1 149 ? -12.094 2.037 -13.016 1 97.62 149 GLU B CA 1
ATOM 4458 C C . GLU B 1 149 ? -13.164 1.173 -13.68 1 97.62 149 GLU B C 1
ATOM 4460 O O . GLU B 1 149 ? -13.234 1.095 -14.906 1 97.62 149 GLU B O 1
ATOM 4465 N N . GLY B 1 150 ? -14.039 0.559 -12.891 1 95.94 150 GLY B N 1
ATOM 4466 C CA . GLY B 1 150 ? -15.016 -0.384 -13.406 1 95.94 150 GLY B CA 1
ATOM 4467 C C . GLY B 1 150 ? -15.906 0.211 -14.484 1 95.94 150 GLY B C 1
ATOM 4468 O O . GLY B 1 150 ? -16.328 1.365 -14.383 1 95.94 150 GLY B O 1
ATOM 4469 N N . GLN B 1 151 ? -16.141 -0.563 -15.57 1 95.88 151 GLN B N 1
ATOM 4470 C CA . GLN B 1 151 ? -16.938 -0.119 -16.719 1 95.88 151 GLN B CA 1
ATOM 4471 C C . GLN B 1 151 ? -17.969 -1.168 -17.109 1 95.88 151 GLN B C 1
ATOM 4473 O O . GLN B 1 151 ? -17.938 -2.299 -16.625 1 95.88 151 GLN B O 1
ATOM 4478 N N . ASN B 1 152 ? -18.938 -0.722 -17.938 1 96.06 152 ASN B N 1
ATOM 4479 C CA . ASN B 1 152 ? -19.734 -1.692 -18.672 1 96.06 152 ASN B CA 1
ATOM 4480 C C . ASN B 1 152 ? -18.938 -2.32 -19.812 1 96.06 152 ASN B C 1
ATOM 4482 O O . ASN B 1 152 ? -18.547 -1.631 -20.766 1 96.06 152 ASN B O 1
ATOM 4486 N N . LEU B 1 153 ? -18.719 -3.631 -19.766 1 98.5 153 LEU B N 1
ATOM 4487 C CA . LEU B 1 153 ? -17.844 -4.301 -20.719 1 98.5 153 LEU B CA 1
ATOM 4488 C C . LEU B 1 153 ? -18.641 -4.793 -21.922 1 98.5 153 LEU B C 1
ATOM 4490 O O . LEU B 1 153 ? -19.797 -5.207 -21.781 1 98.5 153 LEU B O 1
ATOM 4494 N N . LYS B 1 154 ? -18.016 -4.754 -23.125 1 98.56 154 LYS B N 1
ATOM 4495 C CA . LYS B 1 154 ? -18.609 -5.277 -24.344 1 98.56 154 LYS B CA 1
ATOM 4496 C C . LYS B 1 154 ? -18.375 -6.781 -24.469 1 98.56 154 LYS B C 1
ATOM 4498 O O . LYS B 1 154 ? -17.344 -7.289 -24.031 1 98.56 154 LYS B O 1
ATOM 4503 N N . ALA B 1 155 ? -19.328 -7.406 -25.094 1 98.69 155 ALA B N 1
ATOM 4504 C CA . ALA B 1 155 ? -19.125 -8.812 -25.438 1 98.69 155 ALA B CA 1
ATOM 4505 C C . ALA B 1 155 ? -17.906 -8.992 -26.328 1 98.69 155 ALA B C 1
ATOM 4507 O O . ALA B 1 155 ? -17.547 -8.086 -27.078 1 98.69 155 ALA B O 1
ATOM 4508 N N . PHE B 1 156 ? -17.312 -10.156 -26.219 1 98.69 156 PHE B N 1
ATOM 4509 C CA . PHE B 1 156 ? -16.078 -10.344 -26.969 1 98.69 156 PHE B CA 1
ATOM 4510 C C . PHE B 1 156 ? -15.984 -11.766 -27.516 1 98.69 156 PHE B C 1
ATOM 4512 O O . PHE B 1 156 ? -16.688 -12.664 -27.047 1 98.69 156 PHE B O 1
ATOM 4519 N N . ASN B 1 157 ? -15.273 -11.945 -28.547 1 98.56 157 ASN B N 1
ATOM 4520 C CA . ASN B 1 157 ? -14.711 -13.195 -29.062 1 98.56 157 ASN B CA 1
ATOM 4521 C C . ASN B 1 157 ? -13.188 -13.18 -29.031 1 98.56 157 ASN B C 1
ATOM 4523 O O . ASN B 1 157 ? -12.547 -12.633 -29.922 1 98.56 157 ASN B O 1
ATOM 4527 N N . TYR B 1 158 ? -12.656 -13.797 -28 1 98.25 158 TYR B N 1
ATOM 4528 C CA . TYR B 1 158 ? -11.227 -13.68 -27.75 1 98.25 158 TYR B CA 1
ATOM 4529 C C . TYR B 1 158 ? -10.523 -15.023 -27.922 1 98.25 158 TYR B C 1
ATOM 4531 O O . TYR B 1 158 ? -10.891 -16 -27.266 1 98.25 158 TYR B O 1
ATOM 4539 N N . LYS B 1 159 ? -9.578 -15.094 -28.734 1 97.62 159 LYS B N 1
ATOM 4540 C CA . LYS B 1 159 ? -8.695 -16.25 -28.891 1 97.62 159 LYS B CA 1
ATOM 4541 C C . LYS B 1 159 ? -7.332 -15.977 -28.25 1 97.62 159 LYS B C 1
ATOM 4543 O O . LYS B 1 159 ? -6.543 -15.188 -28.781 1 97.62 159 LYS B O 1
ATOM 4548 N N . SER B 1 160 ? -7.059 -16.656 -27.219 1 96.12 160 SER B N 1
ATOM 4549 C CA . SER B 1 160 ? -5.805 -16.438 -26.5 1 96.12 160 SER B CA 1
ATOM 4550 C C . SER B 1 160 ? -4.633 -17.094 -27.234 1 96.12 160 SER B C 1
ATOM 4552 O O . SER B 1 160 ? -4.699 -18.281 -27.594 1 96.12 160 SER B O 1
ATOM 4554 N N . GLU B 1 161 ? -3.525 -16.344 -27.359 1 92 161 GLU B N 1
ATOM 4555 C CA . GLU B 1 161 ? -2.318 -16.859 -28 1 92 161 GLU B CA 1
ATOM 4556 C C . GLU B 1 161 ? -1.461 -17.641 -27 1 92 161 GLU B C 1
ATOM 4558 O O . GLU B 1 161 ? -0.513 -18.328 -27.391 1 92 161 GLU B O 1
ATOM 4563 N N . ILE B 1 162 ? -1.798 -17.516 -25.828 1 91.5 162 ILE B N 1
ATOM 4564 C CA . ILE B 1 162 ? -1.102 -18.25 -24.781 1 91.5 162 ILE B CA 1
ATOM 4565 C C . ILE B 1 162 ? -2.092 -19.141 -24.031 1 91.5 162 ILE B C 1
ATOM 4567 O O . ILE B 1 162 ? -3.248 -18.766 -23.828 1 91.5 162 ILE B O 1
ATOM 4571 N N . SER B 1 163 ? -1.663 -20.344 -23.688 1 93.75 163 SER B N 1
ATOM 4572 C CA . SER B 1 163 ? -2.455 -21.25 -22.859 1 93.75 163 SER B CA 1
ATOM 4573 C C . SER B 1 163 ? -2.189 -21 -21.375 1 93.75 163 SER B C 1
ATOM 4575 O O . SER B 1 163 ? -1.218 -21.516 -20.812 1 93.75 163 SER B O 1
ATOM 4577 N N . SER B 1 164 ? -3.092 -20.219 -20.797 1 94.94 164 SER B N 1
ATOM 4578 C CA . SER B 1 164 ? -2.928 -19.797 -19.406 1 94.94 164 SER B CA 1
ATOM 4579 C C . SER B 1 164 ? -4.25 -19.844 -18.656 1 94.94 164 SER B C 1
ATOM 4581 O O . SER B 1 164 ? -5.219 -19.188 -19.031 1 94.94 164 SER B O 1
ATOM 4583 N N . ALA B 1 165 ? -4.23 -20.594 -17.594 1 96.94 165 ALA B N 1
ATOM 4584 C CA . ALA B 1 165 ? -5.422 -20.688 -16.766 1 96.94 165 ALA B CA 1
ATOM 4585 C C . ALA B 1 165 ? -5.785 -19.328 -16.172 1 96.94 165 ALA B C 1
ATOM 4587 O O . ALA B 1 165 ? -6.957 -19.047 -15.914 1 96.94 165 ALA B O 1
ATOM 4588 N N . GLN B 1 166 ? -4.777 -18.438 -15.938 1 97.56 166 GLN B N 1
ATOM 4589 C CA . GLN B 1 166 ? -5 -17.125 -15.352 1 97.56 166 GLN B CA 1
ATOM 4590 C C . GLN B 1 166 ? -5.684 -16.188 -16.344 1 97.56 166 GLN B C 1
ATOM 4592 O O . GLN B 1 166 ? -6.613 -15.461 -15.984 1 97.56 166 GLN B O 1
ATOM 4597 N N . VAL B 1 167 ? -5.262 -16.203 -17.609 1 97.81 167 VAL B N 1
ATOM 4598 C CA . VAL B 1 167 ? -5.91 -15.414 -18.656 1 97.81 167 VAL B CA 1
ATOM 4599 C C . VAL B 1 167 ? -7.348 -15.891 -18.844 1 97.81 167 VAL B C 1
ATOM 4601 O O . VAL B 1 167 ? -8.273 -15.086 -18.891 1 97.81 167 VAL B O 1
ATOM 4604 N N . LYS B 1 168 ? -7.496 -17.188 -18.906 1 98.38 168 LYS B N 1
ATOM 4605 C CA . LYS B 1 168 ? -8.805 -17.797 -19.109 1 98.38 168 LYS B CA 1
ATOM 4606 C C . LYS B 1 168 ? -9.773 -17.375 -18 1 98.38 168 LYS B C 1
ATOM 4608 O O . LYS B 1 168 ? -10.891 -16.938 -18.297 1 98.38 168 LYS B O 1
ATOM 4613 N N . THR B 1 169 ? -9.352 -17.5 -16.781 1 98.69 169 THR B N 1
ATOM 4614 C CA . THR B 1 169 ? -10.211 -17.156 -15.656 1 98.69 169 THR B CA 1
ATOM 4615 C C . THR B 1 169 ? -10.539 -15.664 -15.656 1 98.69 169 THR B C 1
ATOM 4617 O O . THR B 1 169 ? -11.68 -15.273 -15.398 1 98.69 169 THR B O 1
ATOM 4620 N N . ALA B 1 170 ? -9.539 -14.789 -15.898 1 98.75 170 ALA B N 1
ATOM 4621 C CA . ALA B 1 170 ? -9.758 -13.344 -15.945 1 98.75 170 ALA B CA 1
ATOM 4622 C C . ALA B 1 170 ? -10.82 -12.992 -16.984 1 98.75 170 ALA B C 1
ATOM 4624 O O . ALA B 1 170 ? -11.703 -12.172 -16.719 1 98.75 170 ALA B O 1
ATOM 4625 N N . MET B 1 171 ? -10.727 -13.633 -18.125 1 98.75 171 MET B N 1
ATOM 4626 C CA . MET B 1 171 ? -11.672 -13.367 -19.203 1 98.75 171 MET B CA 1
ATOM 4627 C C . MET B 1 171 ? -13.062 -13.891 -18.859 1 98.75 171 MET B C 1
ATOM 4629 O O . MET B 1 171 ? -14.07 -13.258 -19.172 1 98.75 171 MET B O 1
ATOM 4633 N N . ILE B 1 172 ? -13.141 -15.039 -18.219 1 98.81 172 ILE B N 1
ATOM 4634 C CA . ILE B 1 172 ? -14.422 -15.586 -17.781 1 98.81 172 ILE B CA 1
ATOM 4635 C C . ILE B 1 172 ? -15.086 -14.617 -16.797 1 98.81 172 ILE B C 1
ATOM 4637 O O . ILE B 1 172 ? -16.266 -14.281 -16.953 1 98.81 172 ILE B O 1
ATOM 4641 N N . LEU B 1 173 ? -14.312 -14.164 -15.828 1 98.81 173 LEU B N 1
ATOM 4642 C CA . LEU B 1 173 ? -14.828 -13.266 -14.805 1 98.81 173 LEU B CA 1
ATOM 4643 C C . LEU B 1 173 ? -15.32 -11.961 -15.422 1 98.81 173 LEU B C 1
ATOM 4645 O O . LEU B 1 173 ? -16.359 -11.43 -15.016 1 98.81 173 LEU B O 1
ATOM 4649 N N . SER B 1 174 ? -14.594 -11.422 -16.391 1 98.75 174 SER B N 1
ATOM 4650 C CA . SER B 1 174 ? -15.023 -10.211 -17.094 1 98.75 174 SER B CA 1
ATOM 4651 C C . SER B 1 174 ? -16.281 -10.469 -17.922 1 98.75 174 SER B C 1
ATOM 4653 O O . SER B 1 174 ? -17.156 -9.609 -18.016 1 98.75 174 SER B O 1
ATOM 4655 N N . ALA B 1 175 ? -16.375 -11.648 -18.516 1 98.81 175 ALA B N 1
ATOM 4656 C CA . ALA B 1 175 ? -17.516 -12.016 -19.359 1 98.81 175 ALA B CA 1
ATOM 4657 C C . ALA B 1 175 ? -18.812 -12.016 -18.562 1 98.81 175 ALA B C 1
ATOM 4659 O O . ALA B 1 175 ? -19.875 -11.68 -19.094 1 98.81 175 ALA B O 1
ATOM 4660 N N . PHE B 1 176 ? -18.75 -12.422 -17.359 1 98.62 176 PHE B N 1
ATOM 4661 C CA . PHE B 1 176 ? -19.922 -12.469 -16.5 1 98.62 176 PHE B CA 1
ATOM 4662 C C . PHE B 1 176 ? -20.547 -11.086 -16.344 1 98.62 176 PHE B C 1
ATOM 4664 O O . PHE B 1 176 ? -21.703 -10.961 -15.938 1 98.62 176 PHE B O 1
ATOM 4671 N N . ARG B 1 177 ? -19.812 -10.039 -16.703 1 97.38 177 ARG B N 1
ATOM 4672 C CA . ARG B 1 177 ? -20.297 -8.672 -16.547 1 97.38 177 ARG B CA 1
ATOM 4673 C C . ARG B 1 177 ? -20.344 -7.961 -17.906 1 97.38 177 ARG B C 1
ATOM 4675 O O . ARG B 1 177 ? -20.516 -6.742 -17.953 1 97.38 177 ARG B O 1
ATOM 4682 N N . ALA B 1 178 ? -20.141 -8.672 -18.938 1 98.31 178 ALA B N 1
ATOM 4683 C CA . ALA B 1 178 ? -20.25 -8.117 -20.281 1 98.31 178 ALA B CA 1
ATOM 4684 C C . ALA B 1 178 ? -21.703 -7.914 -20.672 1 98.31 178 ALA B C 1
ATOM 4686 O O . ALA B 1 178 ? -22.609 -8.422 -20 1 98.31 178 ALA B O 1
ATOM 4687 N N . ASN B 1 179 ? -22 -7.117 -21.688 1 98.19 179 ASN B N 1
ATOM 4688 C CA . ASN B 1 179 ? -23.344 -6.738 -22.062 1 98.19 179 ASN B CA 1
ATOM 4689 C C . ASN B 1 179 ? -24.047 -7.844 -22.859 1 98.19 179 ASN B C 1
ATOM 4691 O O . ASN B 1 1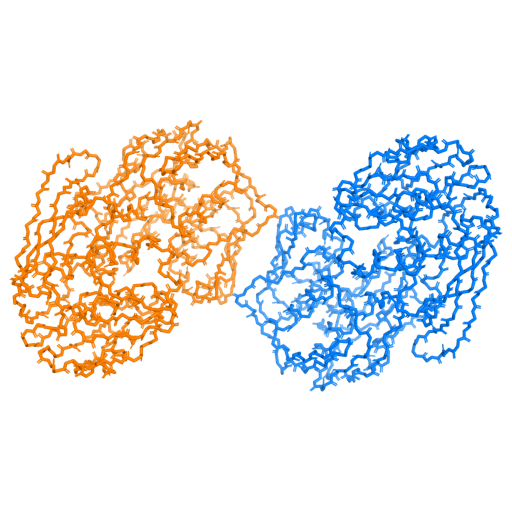79 ? -25.25 -7.773 -23.109 1 98.19 179 ASN B O 1
ATOM 4695 N N . ASN B 1 180 ? -23.266 -8.867 -23.344 1 98.44 180 ASN B N 1
ATOM 4696 C CA . ASN B 1 180 ? -23.812 -10 -24.094 1 98.44 180 ASN B CA 1
ATOM 4697 C C . ASN B 1 180 ? -22.922 -11.227 -23.984 1 98.44 180 ASN B C 1
ATOM 4699 O O . ASN B 1 180 ? -21.875 -11.18 -23.312 1 98.44 180 ASN B O 1
ATOM 4703 N N . VAL B 1 181 ? -23.312 -12.336 -24.625 1 98.69 181 VAL B N 1
ATOM 4704 C CA . VAL B 1 181 ? -22.594 -13.609 -24.594 1 98.69 181 VAL B CA 1
ATOM 4705 C C . VAL B 1 181 ? -21.188 -13.414 -25.156 1 98.69 181 VAL B C 1
ATOM 4707 O O . VAL B 1 181 ? -21 -12.719 -26.156 1 98.69 181 VAL B O 1
ATOM 4710 N N . CYS B 1 182 ? -20.234 -14 -24.469 1 98.81 182 CYS B N 1
ATOM 4711 C CA . CYS B 1 182 ? -18.844 -13.914 -24.875 1 98.81 182 CYS B CA 1
ATOM 4712 C C . CYS B 1 182 ? -18.312 -15.289 -25.281 1 98.81 182 CYS B C 1
ATOM 4714 O O . CYS B 1 182 ? -18.844 -16.312 -24.859 1 98.81 182 CYS B O 1
ATOM 4716 N N . ALA B 1 183 ? -17.297 -15.234 -26.094 1 98.81 183 ALA B N 1
ATOM 4717 C CA . ALA B 1 183 ? -16.578 -16.453 -26.469 1 98.81 183 ALA B CA 1
ATOM 4718 C C . ALA B 1 183 ? -15.102 -16.344 -26.125 1 98.81 183 ALA B C 1
ATOM 4720 O O . ALA B 1 183 ? -14.484 -15.297 -26.297 1 98.81 183 ALA B O 1
ATOM 4721 N N . PHE B 1 184 ? -14.539 -17.391 -25.594 1 98.69 184 PHE B N 1
ATOM 4722 C CA . PHE B 1 184 ? -13.125 -17.516 -25.281 1 98.69 184 PHE B CA 1
ATOM 4723 C C . PHE B 1 184 ? -12.562 -18.828 -25.828 1 98.69 184 PHE B C 1
ATOM 4725 O O . PHE B 1 184 ? -13.211 -19.875 -25.734 1 98.69 184 PHE B O 1
ATOM 4732 N N . SER B 1 185 ? -11.375 -18.766 -26.391 1 98.5 185 SER B N 1
ATOM 4733 C CA . SER B 1 185 ? -10.711 -19.984 -26.828 1 98.5 185 SER B CA 1
ATOM 4734 C C . SER B 1 185 ? -9.203 -19.906 -26.609 1 98.5 185 SER B C 1
ATOM 4736 O O . SER B 1 185 ? -8.648 -18.812 -26.484 1 98.5 185 SER B O 1
ATOM 4738 N N . GLU B 1 186 ? -8.578 -20.984 -26.375 1 96.94 186 GLU B N 1
ATOM 4739 C CA . GLU B 1 186 ? -7.125 -21.078 -26.234 1 96.94 186 GLU B CA 1
ATOM 4740 C C . GLU B 1 186 ? -6.531 -22.094 -27.188 1 96.94 186 GLU B C 1
ATOM 4742 O O . GLU B 1 186 ? -7.238 -22.984 -27.688 1 96.94 186 GLU B O 1
ATOM 4747 N N . ILE B 1 187 ? -5.207 -22.031 -27.531 1 94.44 187 ILE B N 1
ATOM 4748 C CA . ILE B 1 187 ? -4.547 -22.828 -28.547 1 94.44 187 ILE B CA 1
ATOM 4749 C C . ILE B 1 187 ? -4.316 -24.25 -28.031 1 94.44 187 ILE B C 1
ATOM 4751 O O . ILE B 1 187 ? -4.277 -25.203 -28.812 1 94.44 187 ILE B O 1
ATOM 4755 N N . SER B 1 188 ? -4.09 -24.422 -26.812 1 95.25 188 SER B N 1
ATOM 4756 C CA . SER B 1 188 ? -4.023 -25.703 -26.109 1 95.25 188 SER B CA 1
ATOM 4757 C C . SER B 1 188 ? -4.641 -25.594 -24.719 1 95.25 188 SER B C 1
ATOM 4759 O O . SER B 1 188 ? -4.688 -24.516 -24.125 1 95.25 188 SER B O 1
ATOM 4761 N N . LEU B 1 189 ? -5.137 -26.719 -24.281 1 96.06 189 LEU B N 1
ATOM 4762 C CA . LEU B 1 189 ? -5.871 -26.734 -23.016 1 96.06 189 LEU B CA 1
ATOM 4763 C C . LEU B 1 189 ? -4.957 -26.359 -21.859 1 96.06 189 LEU B C 1
ATOM 4765 O O . LEU B 1 189 ? -3.895 -26.969 -21.688 1 96.06 189 LEU B O 1
ATOM 4769 N N . SER B 1 190 ? -5.297 -25.328 -21.156 1 96.88 190 SER B N 1
ATOM 4770 C CA . SER B 1 190 ? -4.652 -25 -19.891 1 96.88 190 SER B CA 1
ATOM 4771 C C . SER B 1 190 ? -5.379 -25.656 -18.719 1 96.88 190 SER B C 1
ATOM 4773 O O . SER B 1 190 ? -6.344 -26.406 -18.906 1 96.88 190 SER B O 1
ATOM 4775 N N . ARG B 1 191 ? -4.887 -25.453 -17.5 1 97.25 191 ARG B N 1
ATOM 4776 C CA . ARG B 1 191 ? -5.551 -26 -16.328 1 97.25 191 ARG B CA 1
ATOM 4777 C C . ARG B 1 191 ? -7.008 -25.562 -16.266 1 97.25 191 ARG B C 1
ATOM 4779 O O . ARG B 1 191 ? -7.34 -24.438 -16.656 1 97.25 191 ARG B O 1
ATOM 4786 N N . ASN B 1 192 ? -7.918 -26.391 -15.742 1 97.38 192 ASN B N 1
ATOM 4787 C CA . ASN B 1 192 ? -9.336 -26.156 -15.953 1 97.38 192 ASN B CA 1
ATOM 4788 C C . ASN B 1 192 ? -10.102 -26.109 -14.633 1 97.38 192 ASN B C 1
ATOM 4790 O O . ASN B 1 192 ? -11.289 -26.438 -14.594 1 97.38 192 ASN B O 1
ATOM 4794 N N . HIS B 1 193 ? -9.445 -25.734 -13.531 1 96.81 193 HIS B N 1
ATOM 4795 C CA . HIS B 1 193 ? -10.109 -25.656 -12.234 1 96.81 193 HIS B CA 1
ATOM 4796 C C . HIS B 1 193 ? -11.281 -24.688 -12.289 1 96.81 193 HIS B C 1
ATOM 4798 O O . HIS B 1 193 ? -12.328 -24.938 -11.68 1 96.81 193 HIS B O 1
ATOM 4804 N N . SER B 1 194 ? -11.133 -23.547 -12.992 1 97.94 194 SER B N 1
ATOM 4805 C CA . SER B 1 194 ? -12.188 -22.547 -13.062 1 97.94 194 SER B CA 1
ATOM 4806 C C . SER B 1 194 ? -13.453 -23.125 -13.703 1 97.94 194 SER B C 1
ATOM 4808 O O . SER B 1 194 ? -14.547 -22.953 -13.172 1 97.94 194 SER B O 1
ATOM 4810 N N . GLU B 1 195 ? -13.273 -23.781 -14.812 1 97.31 195 GLU B N 1
ATOM 4811 C CA . GLU B 1 195 ? -14.398 -24.391 -15.5 1 97.31 195 GLU B CA 1
ATOM 4812 C C . GLU B 1 195 ? -15.109 -25.422 -14.617 1 97.31 195 GLU B C 1
ATOM 4814 O O . GLU B 1 195 ? -16.344 -25.422 -14.531 1 97.31 195 GLU B O 1
ATOM 4819 N N . ASN B 1 196 ? -14.344 -26.281 -13.977 1 96.25 196 ASN B N 1
ATOM 4820 C CA . ASN B 1 196 ? -14.914 -27.312 -13.117 1 96.25 196 ASN B CA 1
ATOM 4821 C C . ASN B 1 196 ? -15.695 -26.719 -11.953 1 96.25 196 ASN B C 1
ATOM 4823 O O . ASN B 1 196 ? -16.812 -27.141 -11.664 1 96.25 196 ASN B O 1
ATOM 4827 N N . MET B 1 197 ? -15.141 -25.719 -11.281 1 97.06 197 MET B N 1
ATOM 4828 C CA . MET B 1 197 ? -15.773 -25.094 -10.125 1 97.06 197 MET B CA 1
ATOM 4829 C C . MET B 1 197 ? -17.016 -24.312 -10.531 1 97.06 197 MET B C 1
ATOM 4831 O O . MET B 1 197 ? -18.062 -24.406 -9.883 1 97.06 197 MET B O 1
ATOM 4835 N N . LEU B 1 198 ? -16.891 -23.531 -11.625 1 98 198 LEU B N 1
ATOM 4836 C CA . LEU B 1 198 ? -18.016 -22.719 -12.07 1 98 198 LEU B CA 1
ATOM 4837 C C . LEU B 1 198 ? -19.172 -23.594 -12.531 1 98 198 LEU B C 1
ATOM 4839 O O . LEU B 1 198 ? -20.344 -23.234 -12.336 1 98 198 LEU B O 1
ATOM 4843 N N . LYS B 1 199 ? -18.844 -24.734 -13.188 1 96.38 199 LYS B N 1
ATOM 4844 C CA . LYS B 1 199 ? -19.875 -25.703 -13.539 1 96.38 199 LYS B CA 1
ATOM 4845 C C . LYS B 1 199 ? -20.609 -26.188 -12.297 1 96.38 199 LYS B C 1
ATOM 4847 O O . LYS B 1 199 ? -21.844 -26.266 -12.289 1 96.38 199 LYS B O 1
ATOM 4852 N N . ALA B 1 200 ? -19.906 -26.547 -11.281 1 96.06 200 ALA B N 1
ATOM 4853 C CA . ALA B 1 200 ? -20.484 -27 -10.023 1 96.06 200 ALA B CA 1
ATOM 4854 C C . ALA B 1 200 ? -21.344 -25.906 -9.391 1 96.06 200 ALA B C 1
ATOM 4856 O O . ALA B 1 200 ? -22.344 -26.203 -8.711 1 96.06 200 ALA B O 1
ATOM 4857 N N . MET B 1 201 ? -21.047 -24.641 -9.641 1 97.81 201 MET B N 1
ATOM 4858 C CA . MET B 1 201 ? -21.766 -23.5 -9.094 1 97.81 201 MET B CA 1
ATOM 4859 C C . MET B 1 201 ? -22.938 -23.109 -9.984 1 97.81 201 MET B C 1
ATOM 4861 O O . MET B 1 201 ? -23.625 -22.125 -9.727 1 97.81 201 MET B O 1
ATOM 4865 N N . LYS B 1 202 ? -23.125 -23.828 -11.125 1 97.69 202 LYS B N 1
ATOM 4866 C CA . LYS B 1 202 ? -24.219 -23.641 -12.078 1 97.69 202 LYS B CA 1
ATOM 4867 C C . LYS B 1 202 ? -24.078 -22.312 -12.812 1 97.69 202 LYS B C 1
ATOM 4869 O O . LYS B 1 202 ? -25.062 -21.594 -13.016 1 97.69 202 LYS B O 1
ATOM 4874 N N . ALA B 1 203 ? -22.859 -21.953 -13.086 1 98.38 203 ALA B N 1
ATOM 4875 C CA . ALA B 1 203 ? -22.609 -20.75 -13.883 1 98.38 203 ALA B CA 1
ATOM 4876 C C . ALA B 1 203 ? -23.062 -20.938 -15.328 1 98.38 203 ALA B C 1
ATOM 4878 O O . ALA B 1 203 ? -23.094 -22.062 -15.828 1 98.38 203 ALA B O 1
ATOM 4879 N N . PRO B 1 204 ? -23.422 -19.875 -15.953 1 98.5 204 PRO B N 1
ATOM 4880 C CA . PRO B 1 204 ? -23.844 -19.953 -17.359 1 98.5 204 PRO B CA 1
ATOM 4881 C C . PRO B 1 204 ? -22.672 -20.016 -18.328 1 98.5 204 PRO B C 1
ATOM 4883 O O . PRO B 1 204 ? -22.469 -19.094 -19.109 1 98.5 204 PRO B O 1
ATOM 4886 N N . ILE B 1 205 ? -21.969 -21.109 -18.328 1 98.5 205 ILE B N 1
ATOM 4887 C CA . ILE B 1 205 ? -20.812 -21.359 -19.172 1 98.5 205 ILE B CA 1
ATOM 4888 C C . ILE B 1 205 ? -21 -22.672 -19.938 1 98.5 205 ILE B C 1
ATOM 4890 O O . ILE B 1 205 ? -21.484 -23.656 -19.375 1 98.5 205 ILE B O 1
ATOM 4894 N N . ARG B 1 206 ? -20.703 -22.656 -21.234 1 98.31 206 ARG B N 1
ATOM 4895 C CA . ARG B 1 206 ? -20.656 -23.844 -22.062 1 98.31 206 ARG B CA 1
ATOM 4896 C C . ARG B 1 206 ? -19.234 -24.109 -22.562 1 98.31 206 ARG B C 1
ATOM 4898 O O . ARG B 1 206 ? -18.578 -23.219 -23.094 1 98.31 206 ARG B O 1
ATOM 4905 N N . VAL B 1 207 ? -18.797 -25.297 -22.297 1 98 207 VAL B N 1
ATOM 4906 C CA . VAL B 1 207 ? -17.453 -25.688 -22.688 1 98 207 VAL B CA 1
ATOM 4907 C C . VAL B 1 207 ? -17.516 -26.672 -23.859 1 98 207 VAL B C 1
ATOM 4909 O O . VAL B 1 207 ? -18.344 -27.578 -23.875 1 98 207 VAL B O 1
ATOM 4912 N N . SER B 1 208 ? -16.688 -26.469 -24.844 1 97.75 208 SER B N 1
ATOM 4913 C CA . SER B 1 208 ? -16.641 -27.375 -25.984 1 97.75 208 SER B CA 1
ATOM 4914 C C . SER B 1 208 ? -16.156 -28.766 -25.562 1 97.75 208 SER B C 1
ATOM 4916 O O . SER B 1 208 ? -15.57 -28.922 -24.5 1 97.75 208 SER B O 1
ATOM 4918 N N . ASN B 1 209 ? -16.297 -29.719 -26.438 1 95.88 209 ASN B N 1
ATOM 4919 C CA . ASN B 1 209 ? -15.93 -31.094 -26.125 1 95.88 209 ASN B CA 1
ATOM 4920 C C . ASN B 1 209 ? -14.43 -31.234 -25.891 1 95.88 209 ASN B C 1
ATOM 4922 O O . ASN B 1 209 ? -14 -32.031 -25.047 1 95.88 209 ASN B O 1
ATOM 4926 N N . ASP B 1 210 ? -13.695 -30.516 -26.594 1 94.25 210 ASP B N 1
ATOM 4927 C CA . ASP B 1 210 ? -12.242 -30.594 -26.469 1 94.25 210 ASP B CA 1
ATOM 4928 C C . ASP B 1 210 ? -11.727 -29.688 -25.359 1 94.25 210 ASP B C 1
ATOM 4930 O O . ASP B 1 210 ? -10.531 -29.656 -25.078 1 94.25 210 ASP B O 1
ATOM 4934 N N . GLY B 1 211 ? -12.586 -28.938 -24.781 1 95.19 211 GLY B N 1
ATOM 4935 C CA . GLY B 1 211 ? -12.242 -28.078 -23.672 1 95.19 211 GLY B CA 1
ATOM 4936 C C . GLY B 1 211 ? -11.594 -26.781 -24.094 1 95.19 211 GLY B C 1
ATOM 4937 O O . GLY B 1 211 ? -11.32 -25.906 -23.266 1 95.19 211 GLY B O 1
ATOM 4938 N N . LEU B 1 212 ? -11.398 -26.438 -25.391 1 96.94 212 LEU B N 1
ATOM 4939 C CA . LEU B 1 212 ? -10.57 -25.344 -25.891 1 96.94 212 LEU B CA 1
ATOM 4940 C C . LEU B 1 212 ? -11.391 -24.078 -26.062 1 96.94 212 LEU B C 1
ATOM 4942 O O . LEU B 1 212 ? -10.836 -22.984 -26.203 1 96.94 212 LEU B O 1
ATOM 4946 N N . SER B 1 213 ? -12.719 -24.25 -26.062 1 98.12 213 SER B N 1
ATOM 4947 C CA . SER B 1 213 ? -13.586 -23.094 -26.297 1 98.12 213 SER B CA 1
ATOM 4948 C C . SER B 1 213 ? -14.672 -23 -25.219 1 98.12 213 SER B C 1
ATOM 4950 O O . SER B 1 213 ? -15.219 -24.016 -24.797 1 98.12 213 SER B O 1
ATOM 4952 N N . LEU B 1 214 ? -14.945 -21.766 -24.891 1 98.62 214 LEU B N 1
ATOM 4953 C CA . LEU B 1 214 ? -15.969 -21.453 -23.891 1 98.62 214 LEU B CA 1
ATOM 4954 C C . LEU B 1 214 ? -16.969 -20.438 -24.438 1 98.62 214 LEU B C 1
ATOM 4956 O O . LEU B 1 214 ? -16.578 -19.484 -25.109 1 98.62 214 LEU B O 1
ATOM 4960 N N . GLU B 1 215 ? -18.172 -20.672 -24.234 1 98.81 215 GLU B N 1
ATOM 4961 C CA . GLU B 1 215 ? -19.219 -19.656 -24.344 1 98.81 215 GLU B CA 1
ATOM 4962 C C . GLU B 1 215 ? -19.719 -19.219 -22.969 1 98.81 215 GLU B C 1
ATOM 4964 O O . GLU B 1 215 ? -20.094 -20.047 -22.141 1 98.81 215 GLU B O 1
ATOM 4969 N N . ILE B 1 216 ? -19.625 -17.953 -22.688 1 98.81 216 ILE B N 1
ATOM 4970 C CA . ILE B 1 216 ? -19.906 -17.438 -21.359 1 98.81 216 ILE B CA 1
ATOM 4971 C C . ILE B 1 216 ? -21.016 -16.391 -21.438 1 98.81 216 ILE B C 1
ATOM 4973 O O . ILE B 1 216 ? -20.875 -15.375 -22.141 1 98.81 216 ILE B O 1
ATOM 4977 N N . SER B 1 217 ? -22.125 -16.562 -20.719 1 98.69 217 SER B N 1
ATOM 4978 C CA . SER B 1 217 ? -23.203 -15.594 -20.672 1 98.69 217 SER B CA 1
ATOM 4979 C C . SER B 1 217 ? -23.078 -14.68 -19.453 1 98.69 217 SER B C 1
ATOM 4981 O O . SER B 1 217 ? -22.594 -15.102 -18.406 1 98.69 217 SER B O 1
ATOM 4983 N N . PRO B 1 218 ? -23.516 -13.461 -19.625 1 98.38 218 PRO B N 1
ATOM 4984 C CA . PRO B 1 218 ? -23.531 -12.578 -18.453 1 98.38 218 PRO B CA 1
ATOM 4985 C C . PRO B 1 218 ? -24.344 -13.156 -17.297 1 98.38 218 PRO B C 1
ATOM 4987 O O . PRO B 1 218 ? -25.344 -13.844 -17.516 1 98.38 218 PRO B O 1
ATOM 4990 N N . LEU B 1 219 ? -23.938 -12.867 -16.062 1 97.81 219 LEU B N 1
ATOM 4991 C CA . LEU B 1 219 ? -24.656 -13.352 -14.898 1 97.81 219 LEU B CA 1
ATOM 4992 C C . LEU B 1 219 ? -25.984 -12.617 -14.734 1 97.81 219 LEU B C 1
ATOM 4994 O O . LEU B 1 219 ? -26.016 -11.383 -14.742 1 97.81 219 LEU B O 1
ATOM 4998 N N . LYS B 1 220 ? -27.062 -13.312 -14.57 1 96.44 220 LYS B N 1
ATOM 4999 C CA . LYS B 1 220 ? -28.391 -12.75 -14.336 1 96.44 220 LYS B CA 1
ATOM 5000 C C . LYS B 1 220 ? -28.828 -12.945 -12.883 1 96.44 220 LYS B C 1
ATOM 5002 O O . LYS B 1 220 ? -29.719 -12.25 -12.398 1 96.44 220 LYS B O 1
ATOM 5007 N N . LYS B 1 221 ? -28.297 -13.797 -12.258 1 96.62 221 LYS B N 1
ATOM 5008 C CA . LYS B 1 221 ? -28.531 -14.109 -10.844 1 96.62 221 LYS B CA 1
ATOM 5009 C C . LYS B 1 221 ? -27.25 -14.594 -10.172 1 96.62 221 LYS B C 1
ATOM 5011 O O . LYS B 1 221 ? -26.297 -15.008 -10.852 1 96.62 221 LYS B O 1
ATOM 5016 N N . PRO B 1 222 ? -27.203 -14.531 -8.844 1 97.69 222 PRO B N 1
ATOM 5017 C CA . PRO B 1 222 ? -26.031 -15.062 -8.148 1 97.69 222 PRO B CA 1
ATOM 5018 C C . PRO B 1 222 ? -25.828 -16.562 -8.383 1 97.69 222 PRO B C 1
ATOM 5020 O O . PRO B 1 222 ? -26.812 -17.297 -8.562 1 97.69 222 PRO B O 1
ATOM 5023 N N . LEU B 1 223 ? -24.578 -17.031 -8.359 1 98.62 223 LEU B N 1
ATOM 5024 C CA . LEU B 1 223 ? -24.266 -18.438 -8.539 1 98.62 223 LEU B CA 1
ATOM 5025 C C . LEU B 1 223 ? -24.562 -19.234 -7.266 1 98.62 223 LEU B C 1
ATOM 5027 O O . LEU B 1 223 ? -24.797 -18.641 -6.211 1 98.62 223 LEU B O 1
ATOM 5031 N N . LYS B 1 224 ? -24.594 -20.531 -7.43 1 98.25 224 LYS B N 1
ATOM 5032 C CA . LYS B 1 224 ? -24.734 -21.422 -6.281 1 98.25 224 LYS B CA 1
ATOM 5033 C C . LYS B 1 224 ? -23.531 -21.328 -5.359 1 98.25 224 LYS B C 1
ATOM 5035 O O . LYS B 1 224 ? -22.391 -21.312 -5.824 1 98.25 224 LYS B O 1
ATOM 5040 N N . ALA B 1 225 ? -23.766 -21.25 -4.051 1 98.38 225 ALA B N 1
ATOM 5041 C CA . ALA B 1 225 ? -22.688 -21.156 -3.066 1 98.38 225 ALA B CA 1
ATOM 5042 C C . ALA B 1 225 ? -21.859 -22.438 -3.045 1 98.38 225 ALA B C 1
ATOM 5044 O O . ALA B 1 225 ? -22.344 -23.516 -3.408 1 98.38 225 ALA B O 1
ATOM 5045 N N . GLN B 1 226 ? -20.641 -22.281 -2.65 1 97.81 226 GLN B N 1
ATOM 5046 C CA . GLN B 1 226 ? -19.703 -23.406 -2.627 1 97.81 226 GLN B CA 1
ATOM 5047 C C . GLN B 1 226 ? -19.672 -24.078 -1.258 1 97.81 226 GLN B C 1
ATOM 5049 O O . GLN B 1 226 ? -19.781 -23.406 -0.23 1 97.81 226 GLN B O 1
ATOM 5054 N N . ASN B 1 227 ? -19.609 -25.328 -1.192 1 97.38 227 ASN B N 1
ATOM 5055 C CA . ASN B 1 227 ? -19.281 -26.172 -0.052 1 97.38 227 ASN B CA 1
ATOM 5056 C C . ASN B 1 227 ? -18.328 -27.297 -0.443 1 97.38 227 ASN B C 1
ATOM 5058 O O . ASN B 1 227 ? -18.766 -28.359 -0.886 1 97.38 227 ASN B O 1
ATOM 5062 N N . ILE B 1 228 ? -16.984 -27.031 -0.182 1 96.62 228 ILE B N 1
ATOM 5063 C CA . ILE B 1 228 ? -16.031 -27.938 -0.817 1 96.62 228 ILE B CA 1
ATOM 5064 C C . ILE B 1 228 ? -14.938 -28.312 0.173 1 96.62 228 ILE B C 1
ATOM 5066 O O . ILE B 1 228 ? -14.734 -27.609 1.175 1 96.62 228 ILE B O 1
ATOM 5070 N N . ILE B 1 229 ? -14.281 -29.406 -0.057 1 96.12 229 ILE B N 1
ATOM 5071 C CA . ILE B 1 229 ? -13.023 -29.797 0.557 1 96.12 229 ILE B CA 1
ATOM 5072 C C . ILE B 1 229 ? -11.891 -29.688 -0.467 1 96.12 229 ILE B C 1
ATOM 5074 O O . ILE B 1 229 ? -11.938 -30.328 -1.52 1 96.12 229 ILE B O 1
ATOM 5078 N N . ILE B 1 230 ? -10.945 -28.844 -0.222 1 97.44 230 ILE B N 1
ATOM 5079 C CA . ILE B 1 230 ? -9.859 -28.594 -1.167 1 97.44 230 ILE B CA 1
ATOM 5080 C C . ILE B 1 230 ? -8.797 -29.688 -1.031 1 97.44 230 ILE B C 1
ATOM 5082 O O . ILE B 1 230 ? -8.258 -29.906 0.057 1 97.44 230 ILE B O 1
ATOM 5086 N N . PRO B 1 231 ? -8.508 -30.391 -2.088 1 97.62 231 PRO B N 1
ATOM 5087 C CA . PRO B 1 231 ? -7.496 -31.438 -2.029 1 97.62 231 PRO B CA 1
ATOM 5088 C C . PRO B 1 231 ? -6.078 -30.891 -1.915 1 97.62 231 PRO B C 1
ATOM 5090 O O . PRO B 1 231 ? -5.875 -29.672 -2.012 1 97.62 231 PRO B O 1
ATOM 5093 N N . ASN B 1 232 ? -5.156 -31.812 -1.665 1 98 232 ASN B N 1
ATOM 5094 C CA . ASN B 1 232 ? -3.754 -31.406 -1.611 1 98 232 ASN B CA 1
ATOM 5095 C C . ASN B 1 232 ? -3.203 -31.109 -3.002 1 98 232 ASN B C 1
ATOM 5097 O O . ASN B 1 232 ? -3.621 -31.719 -3.986 1 98 232 ASN B O 1
ATOM 5101 N N . ASP B 1 233 ? -2.32 -30.156 -3.062 1 98.19 233 ASP B N 1
ATOM 5102 C CA . ASP B 1 233 ? -1.766 -29.609 -4.297 1 98.19 233 ASP B CA 1
ATOM 5103 C C . ASP B 1 233 ? -0.741 -30.562 -4.91 1 98.19 233 ASP B C 1
ATOM 5105 O O . ASP B 1 233 ? 0.32 -30.797 -4.328 1 98.19 233 ASP B O 1
ATOM 5109 N N . PRO B 1 234 ? -1.005 -31.078 -6.105 1 98.25 234 PRO B N 1
ATOM 5110 C CA . PRO B 1 234 ? -0.01 -31.969 -6.711 1 98.25 234 PRO B CA 1
ATOM 5111 C C . PRO B 1 234 ? 1.322 -31.281 -6.973 1 98.25 234 PRO B C 1
ATOM 5113 O O . PRO B 1 234 ? 2.379 -31.906 -6.918 1 98.25 234 PRO B O 1
ATOM 5116 N N . SER B 1 235 ? 1.277 -29.953 -7.273 1 98.12 235 SER B N 1
ATOM 5117 C CA . SER B 1 235 ? 2.521 -29.219 -7.48 1 98.12 235 SER B CA 1
ATOM 5118 C C . SER B 1 235 ? 3.369 -29.188 -6.211 1 98.12 235 SER B C 1
ATOM 5120 O O . SER B 1 235 ? 4.594 -29.312 -6.277 1 98.12 235 SER B O 1
ATOM 5122 N N . SER B 1 236 ? 2.746 -29 -5.066 1 98.12 236 SER B N 1
ATOM 5123 C CA . SER B 1 236 ? 3.451 -29.031 -3.789 1 98.12 236 SER B CA 1
ATOM 5124 C C . SER B 1 236 ? 3.92 -30.438 -3.447 1 98.12 236 SER B C 1
ATOM 5126 O O . SER B 1 236 ? 5.027 -30.625 -2.941 1 98.12 236 SER B O 1
ATOM 5128 N N . ALA B 1 237 ? 3.098 -31.422 -3.719 1 98.38 237 ALA B N 1
ATOM 5129 C CA . ALA B 1 237 ? 3.42 -32.812 -3.428 1 98.38 237 ALA B CA 1
ATOM 5130 C C . ALA B 1 237 ? 4.594 -33.312 -4.273 1 98.38 237 ALA B C 1
ATOM 5132 O O . ALA B 1 237 ? 5.312 -34.219 -3.883 1 98.38 237 ALA B O 1
ATOM 5133 N N . PHE B 1 238 ? 4.785 -32.688 -5.391 1 98.75 238 PHE B N 1
ATOM 5134 C CA . PHE B 1 238 ? 5.766 -33.094 -6.379 1 98.75 238 PHE B CA 1
ATOM 5135 C C . PHE B 1 238 ? 7.168 -33.125 -5.773 1 98.75 238 PHE B C 1
ATOM 5137 O O . PHE B 1 238 ? 7.98 -34 -6.109 1 98.75 238 PHE B O 1
ATOM 5144 N N . TYR B 1 239 ? 7.477 -32.219 -4.887 1 98.62 239 TYR B N 1
ATOM 5145 C CA . TYR B 1 239 ? 8.797 -32.094 -4.277 1 98.62 239 TYR B CA 1
ATOM 5146 C C . TYR B 1 239 ? 9.117 -33.344 -3.463 1 98.62 239 TYR B C 1
ATOM 5148 O O . TYR B 1 239 ? 10.234 -33.875 -3.516 1 98.62 239 TYR B O 1
ATOM 5156 N N . PHE B 1 240 ? 8.156 -33.844 -2.811 1 98.44 240 PHE B N 1
ATOM 5157 C CA . PHE B 1 240 ? 8.383 -35.031 -1.965 1 98.44 240 PHE B CA 1
ATOM 5158 C C . PHE B 1 240 ? 8.367 -36.312 -2.791 1 98.44 240 PHE B C 1
ATOM 5160 O O . PHE B 1 240 ? 9.07 -37.25 -2.475 1 98.44 240 PHE B O 1
ATOM 5167 N N . ALA B 1 241 ? 7.512 -36.281 -3.84 1 98.69 241 ALA B N 1
ATOM 5168 C CA . ALA B 1 241 ? 7.625 -37.406 -4.793 1 98.69 241 ALA B CA 1
ATOM 5169 C C . ALA B 1 241 ? 9.039 -37.469 -5.359 1 98.69 241 ALA B C 1
ATOM 5171 O O . ALA B 1 241 ? 9.633 -38.562 -5.395 1 98.69 241 ALA B O 1
ATOM 5172 N N . LEU B 1 242 ? 9.578 -36.375 -5.727 1 98.56 242 LEU B N 1
ATOM 5173 C CA . LEU B 1 242 ? 10.922 -36.312 -6.289 1 98.56 242 LEU B CA 1
ATOM 5174 C C . LEU B 1 242 ? 11.961 -36.75 -5.262 1 98.56 242 LEU B C 1
ATOM 5176 O O . LEU B 1 242 ? 12.891 -37.469 -5.59 1 98.56 242 LEU B O 1
ATOM 5180 N N . ALA B 1 243 ? 11.797 -36.312 -4.039 1 98.19 243 ALA B N 1
ATOM 5181 C CA . ALA B 1 243 ? 12.711 -36.688 -2.979 1 98.19 243 ALA B CA 1
ATOM 5182 C C . ALA B 1 243 ? 12.773 -38.219 -2.846 1 98.19 243 ALA B C 1
ATOM 5184 O O . ALA B 1 243 ? 13.859 -38.812 -2.779 1 98.19 243 ALA B O 1
ATOM 5185 N N . ALA B 1 244 ? 11.609 -38.875 -2.826 1 98.44 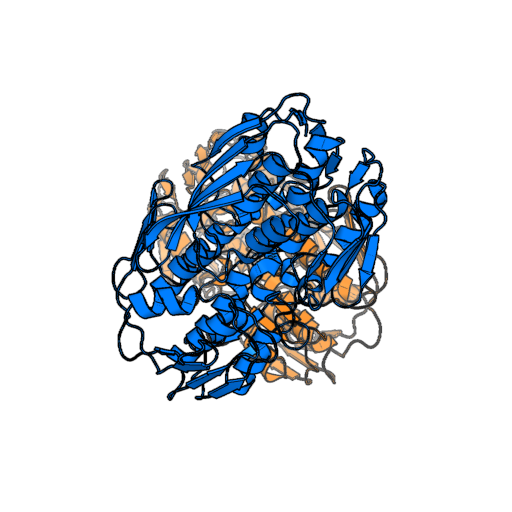244 ALA B N 1
ATOM 5186 C CA . ALA B 1 244 ? 11.555 -40.312 -2.688 1 98.44 244 ALA B CA 1
ATOM 5187 C C . ALA B 1 244 ? 12.242 -41 -3.865 1 98.44 244 ALA B C 1
ATOM 5189 O O . ALA B 1 244 ? 12.875 -42.062 -3.697 1 98.44 244 ALA B O 1
ATOM 5190 N N . ILE B 1 245 ? 12.102 -40.469 -5.008 1 98.25 245 ILE B N 1
ATOM 5191 C CA . ILE B 1 245 ? 12.617 -41.062 -6.227 1 98.25 245 ILE B CA 1
ATOM 5192 C C . ILE B 1 245 ? 14.148 -41 -6.23 1 98.25 245 ILE B C 1
ATOM 5194 O O . ILE B 1 245 ? 14.82 -41.969 -6.559 1 98.25 245 ILE B O 1
ATOM 5198 N N . ILE B 1 246 ? 14.688 -39.875 -5.82 1 95.75 246 ILE B N 1
ATOM 5199 C CA . ILE B 1 246 ? 16.109 -39.625 -6.043 1 95.75 246 ILE B CA 1
ATOM 5200 C C . ILE B 1 246 ? 16.906 -40.156 -4.859 1 95.75 246 ILE B C 1
ATOM 5202 O O . ILE B 1 246 ? 18.125 -40.375 -4.973 1 95.75 246 ILE B O 1
ATOM 5206 N N . LEU B 1 247 ? 16.297 -40.312 -3.709 1 96.81 247 LEU B N 1
ATOM 5207 C CA . LEU B 1 247 ? 17 -40.844 -2.537 1 96.81 247 LEU B CA 1
ATOM 5208 C C . LEU B 1 247 ? 17.016 -42.344 -2.555 1 96.81 247 LEU B C 1
ATOM 5210 O O . LEU B 1 247 ? 16.016 -43 -2.902 1 96.81 247 LEU B O 1
ATOM 5214 N N . PRO B 1 248 ? 18.109 -42.969 -2.172 1 95.75 248 PRO B N 1
ATOM 5215 C CA . PRO B 1 248 ? 18.188 -44.438 -2.219 1 95.75 248 PRO B CA 1
ATOM 5216 C C . PRO B 1 248 ? 17.266 -45.094 -1.21 1 95.75 248 PRO B C 1
ATOM 5218 O O . PRO B 1 248 ? 17.094 -44.594 -0.092 1 95.75 248 PRO B O 1
ATOM 5221 N N . LYS B 1 249 ? 16.641 -46.188 -1.622 1 97.5 249 LYS B N 1
ATOM 5222 C CA . LYS B 1 249 ? 15.852 -47.094 -0.78 1 97.5 249 LYS B CA 1
ATOM 5223 C C . LYS B 1 249 ? 14.758 -46.312 -0.048 1 97.5 249 LYS B C 1
ATOM 5225 O O . LYS B 1 249 ? 14.547 -46.5 1.153 1 97.5 249 LYS B O 1
ATOM 5230 N N . SER B 1 250 ? 14.188 -45.406 -0.713 1 98.31 250 SER B N 1
ATOM 5231 C CA . SER B 1 250 ? 13.18 -44.531 -0.106 1 98.31 250 SER B CA 1
ATOM 5232 C C . SER B 1 250 ? 11.797 -44.781 -0.707 1 98.31 250 SER B C 1
ATOM 5234 O O . SER B 1 250 ? 11.688 -45.281 -1.837 1 98.31 250 SER B O 1
ATOM 5236 N N . GLN B 1 251 ? 10.727 -44.562 0.067 1 98.5 251 GLN B N 1
ATOM 5237 C CA . GLN B 1 251 ? 9.336 -44.688 -0.351 1 98.5 251 GLN B CA 1
ATOM 5238 C C . GLN B 1 251 ? 8.445 -43.656 0.351 1 98.5 251 GLN B C 1
ATOM 5240 O O . GLN B 1 251 ? 8.523 -43.5 1.57 1 98.5 251 GLN B O 1
ATOM 5245 N N . ILE B 1 252 ? 7.621 -42.938 -0.412 1 98.56 252 ILE B N 1
ATOM 5246 C CA . ILE B 1 252 ? 6.68 -41.969 0.154 1 98.56 252 ILE B CA 1
ATOM 5247 C C . ILE B 1 252 ? 5.293 -42.219 -0.441 1 98.56 252 ILE B C 1
ATOM 5249 O O . ILE B 1 252 ? 5.156 -42.469 -1.64 1 98.56 252 ILE B O 1
ATOM 5253 N N . ILE B 1 253 ? 4.285 -42.219 0.354 1 98.69 253 ILE B N 1
ATOM 5254 C CA . ILE B 1 253 ? 2.889 -42.219 -0.066 1 98.69 253 ILE B CA 1
ATOM 5255 C C . ILE B 1 253 ? 2.275 -40.844 0.189 1 98.69 253 ILE B C 1
ATOM 5257 O O . ILE B 1 253 ? 2.303 -40.344 1.316 1 98.69 253 ILE B O 1
ATOM 5261 N N . LEU B 1 254 ? 1.812 -40.219 -0.849 1 98.62 254 LEU B N 1
ATOM 5262 C CA . LEU B 1 254 ? 1.146 -38.938 -0.788 1 98.62 254 LEU B CA 1
ATOM 5263 C C . LEU B 1 254 ? -0.37 -39.094 -0.818 1 98.62 254 LEU B C 1
ATOM 5265 O O . LEU B 1 254 ? -0.914 -39.688 -1.745 1 98.62 254 LEU B O 1
ATOM 5269 N N . LYS B 1 255 ? -1.033 -38.5 0.126 1 98.19 255 LYS B N 1
ATOM 5270 C CA . LYS B 1 255 ? -2.461 -38.781 0.286 1 98.19 255 LYS B CA 1
ATOM 5271 C C . LYS B 1 255 ? -3.287 -37.562 -0.122 1 98.19 255 LYS B C 1
ATOM 5273 O O . LYS B 1 255 ? -2.791 -36.438 -0.101 1 98.19 255 LYS B O 1
ATOM 5278 N N . ASN B 1 256 ? -4.551 -37.781 -0.576 1 97.38 256 ASN B N 1
ATOM 5279 C CA . ASN B 1 256 ? -5.559 -36.75 -0.866 1 97.38 256 ASN B CA 1
ATOM 5280 C C . ASN B 1 256 ? -5.074 -35.781 -1.924 1 97.38 256 ASN B C 1
ATOM 5282 O O . ASN B 1 256 ? -5.273 -34.562 -1.788 1 97.38 256 ASN B O 1
ATOM 5286 N N . ILE B 1 257 ? -4.398 -36.344 -2.912 1 98.31 257 ILE B N 1
ATOM 5287 C CA . ILE B 1 257 ? -3.797 -35.5 -3.947 1 98.31 257 ILE B CA 1
ATOM 5288 C C . ILE B 1 257 ? -4.801 -35.25 -5.074 1 98.31 257 ILE B C 1
ATOM 5290 O O . ILE B 1 257 ? -5.469 -36.188 -5.523 1 98.31 257 ILE B O 1
ATOM 5294 N N . LEU B 1 258 ? -4.934 -34 -5.461 1 98.12 258 LEU B N 1
ATOM 5295 C CA . LEU B 1 258 ? -5.672 -33.688 -6.684 1 98.12 258 LEU B CA 1
ATOM 5296 C C . LEU B 1 258 ? -5.055 -34.406 -7.883 1 98.12 258 LEU B C 1
ATOM 5298 O O . LEU B 1 258 ? -3.873 -34.219 -8.18 1 98.12 258 LEU B O 1
ATOM 5302 N N . LEU B 1 259 ? -5.844 -35.219 -8.602 1 98.19 259 LEU B N 1
ATOM 5303 C CA . LEU B 1 259 ? -5.336 -36 -9.719 1 98.19 259 LEU B CA 1
ATOM 5304 C C . LEU B 1 259 ? -5.969 -35.531 -11.031 1 98.19 259 LEU B C 1
ATOM 5306 O O . LEU B 1 259 ? -6.152 -36.344 -11.953 1 98.19 259 LEU B O 1
ATOM 5310 N N . ASN B 1 260 ? -6.367 -34.219 -11.086 1 97.06 260 ASN B N 1
ATOM 5311 C CA . ASN B 1 260 ? -6.82 -33.594 -12.328 1 97.06 260 ASN B CA 1
ATOM 5312 C C . ASN B 1 260 ? -5.809 -33.812 -13.453 1 97.06 260 ASN B C 1
ATOM 5314 O O . ASN B 1 260 ? -4.621 -33.531 -13.289 1 97.06 260 ASN B O 1
ATOM 5318 N N . PRO B 1 261 ? -6.234 -34.312 -14.594 1 96 261 PRO B N 1
ATOM 5319 C CA . PRO B 1 261 ? -5.301 -34.594 -15.68 1 96 261 PRO B CA 1
ATOM 5320 C C . PRO B 1 261 ? -4.422 -33.406 -16.047 1 96 261 PRO B C 1
ATOM 5322 O O . PRO B 1 261 ? -3.27 -33.562 -16.438 1 96 261 PRO B O 1
ATOM 5325 N N . THR B 1 262 ? -4.926 -32.219 -15.938 1 97.44 262 THR B N 1
ATOM 5326 C CA . THR B 1 262 ? -4.172 -31.031 -16.297 1 97.44 262 THR B CA 1
ATOM 5327 C C . THR B 1 262 ? -3.18 -30.656 -15.195 1 97.44 262 THR B C 1
ATOM 5329 O O . THR B 1 262 ? -2.469 -29.656 -15.305 1 97.44 262 THR B O 1
ATOM 5332 N N . ARG B 1 263 ? -3.074 -31.484 -14.125 1 98.06 263 ARG B N 1
ATOM 5333 C CA . ARG B 1 263 ? -2.242 -31.125 -12.984 1 98.06 263 ARG B CA 1
ATOM 5334 C C . ARG B 1 263 ? -1.183 -32.188 -12.727 1 98.06 263 ARG B C 1
ATOM 5336 O O . ARG B 1 263 ? -0.274 -31.984 -11.914 1 98.06 263 ARG B O 1
ATOM 5343 N N . ILE B 1 264 ? -1.246 -33.344 -13.391 1 98.25 264 ILE B N 1
ATOM 5344 C CA . ILE B 1 264 ? -0.387 -34.469 -13 1 98.25 264 ILE B CA 1
ATOM 5345 C C . ILE B 1 264 ? 0.58 -34.781 -14.133 1 98.25 264 ILE B C 1
ATOM 5347 O O . ILE B 1 264 ? 1.184 -35.875 -14.148 1 98.25 264 ILE B O 1
ATOM 5351 N N . GLU B 1 265 ? 0.706 -33.906 -15.141 1 98.44 265 GLU B N 1
ATOM 5352 C CA . GLU B 1 265 ? 1.574 -34.188 -16.281 1 98.44 265 GLU B CA 1
ATOM 5353 C C . GLU B 1 265 ? 3.02 -34.375 -15.844 1 98.44 265 GLU B C 1
ATOM 5355 O O . GLU B 1 265 ? 3.729 -35.219 -16.406 1 98.44 265 GLU B O 1
ATOM 5360 N N . ALA B 1 266 ? 3.51 -33.625 -14.891 1 98.69 266 ALA B N 1
ATOM 5361 C CA . ALA B 1 266 ? 4.883 -33.781 -14.414 1 98.69 266 ALA B CA 1
ATOM 5362 C C . ALA B 1 266 ? 5.133 -35.156 -13.852 1 98.69 266 ALA B C 1
ATOM 5364 O O . ALA B 1 266 ? 6.223 -35.719 -14 1 98.69 266 ALA B O 1
ATOM 5365 N N . TYR B 1 267 ? 4.148 -35.75 -13.172 1 98.75 267 TYR B N 1
ATOM 5366 C CA . TYR B 1 267 ? 4.262 -37.094 -12.664 1 98.75 267 TYR B CA 1
ATOM 5367 C C . TYR B 1 267 ? 4.348 -38.125 -13.797 1 98.75 267 TYR B C 1
ATOM 5369 O O . TYR B 1 267 ? 5.109 -39.094 -13.719 1 98.75 267 TYR B O 1
ATOM 5377 N N . LYS B 1 268 ? 3.566 -37.875 -14.82 1 98.56 268 LYS B N 1
ATOM 5378 C CA . LYS B 1 268 ? 3.625 -38.75 -15.992 1 98.56 268 LYS B CA 1
ATOM 5379 C C . LYS B 1 268 ? 5.004 -38.688 -16.641 1 98.56 268 LYS B C 1
ATOM 5381 O O . LYS B 1 268 ? 5.508 -39.719 -17.125 1 98.56 268 LYS B O 1
ATOM 5386 N N . ILE B 1 269 ? 5.578 -37.5 -16.672 1 98.75 269 ILE B N 1
ATOM 5387 C CA . ILE B 1 269 ? 6.922 -37.344 -17.219 1 98.75 269 ILE B CA 1
ATOM 5388 C C . ILE B 1 269 ? 7.91 -38.156 -16.391 1 98.75 269 ILE B C 1
ATOM 5390 O O . ILE B 1 269 ? 8.773 -38.844 -16.938 1 98.75 269 ILE B O 1
ATOM 5394 N N . LEU B 1 270 ? 7.797 -38.125 -15.031 1 98.75 270 LEU B N 1
ATOM 5395 C CA . LEU B 1 270 ? 8.656 -38.906 -14.172 1 98.75 270 LEU B CA 1
ATOM 5396 C C . LEU B 1 270 ? 8.508 -40.406 -14.492 1 98.75 270 LEU B C 1
ATOM 5398 O O . LEU B 1 270 ? 9.5 -41.125 -14.539 1 98.75 270 LEU B O 1
ATOM 5402 N N . GLN B 1 271 ? 7.262 -40.812 -14.68 1 98.69 271 GLN B N 1
ATOM 5403 C CA . GLN B 1 271 ? 7.016 -42.219 -15.047 1 98.69 271 GLN B CA 1
ATOM 5404 C C . GLN B 1 271 ? 7.723 -42.562 -16.344 1 98.69 271 GLN B C 1
ATOM 5406 O O . GLN B 1 271 ? 8.352 -43.625 -16.438 1 98.69 271 GLN B O 1
ATOM 5411 N N . LYS B 1 272 ? 7.641 -41.719 -17.297 1 98.56 272 LYS B N 1
ATOM 5412 C CA . LYS B 1 272 ? 8.273 -41.938 -18.594 1 98.56 272 LYS B CA 1
ATOM 5413 C C . LYS B 1 272 ? 9.797 -42 -18.469 1 98.56 272 LYS B C 1
ATOM 5415 O O . LYS B 1 272 ? 10.461 -42.688 -19.25 1 98.56 272 LYS B O 1
ATOM 5420 N N . MET B 1 273 ? 10.312 -41.312 -17.469 1 98.69 273 MET B N 1
ATOM 5421 C CA . MET B 1 273 ? 11.75 -41.312 -17.219 1 98.69 273 MET B CA 1
ATOM 5422 C C . MET B 1 273 ? 12.172 -42.625 -16.531 1 98.69 273 MET B C 1
ATOM 5424 O O . MET B 1 273 ? 13.367 -42.875 -16.391 1 98.69 273 MET B O 1
ATOM 5428 N N . GLY B 1 274 ? 11.172 -43.344 -16.016 1 98.56 274 GLY B N 1
ATOM 5429 C CA . GLY B 1 274 ? 11.492 -44.625 -15.398 1 98.56 274 GLY B CA 1
ATOM 5430 C C . GLY B 1 274 ? 11.172 -44.688 -13.914 1 98.56 274 GLY B C 1
ATOM 5431 O O . GLY B 1 274 ? 11.43 -45.688 -13.25 1 98.56 274 GLY B O 1
ATOM 5432 N N . ALA B 1 275 ? 10.555 -43.656 -13.367 1 98.62 275 ALA B N 1
ATOM 5433 C CA . ALA B 1 275 ? 10.266 -43.625 -11.938 1 98.62 275 ALA B CA 1
ATOM 5434 C C . ALA B 1 275 ? 9.211 -44.625 -11.547 1 98.62 275 ALA B C 1
ATOM 5436 O O . ALA B 1 275 ? 8.234 -44.844 -12.273 1 98.62 275 ALA B O 1
ATOM 5437 N N . LYS B 1 276 ? 9.422 -45.312 -10.422 1 98.5 276 LYS B N 1
ATOM 5438 C CA . LYS B 1 276 ? 8.391 -46.125 -9.805 1 98.5 276 LYS B CA 1
ATOM 5439 C C . LYS B 1 276 ? 7.359 -45.281 -9.078 1 98.5 276 LYS B C 1
ATOM 5441 O O . LYS B 1 276 ? 7.516 -45 -7.891 1 98.5 276 LYS B O 1
ATOM 5446 N N . LEU B 1 277 ? 6.316 -44.969 -9.766 1 98.25 277 LEU B N 1
ATOM 5447 C CA . LEU B 1 277 ? 5.27 -44.062 -9.32 1 98.25 277 LEU B CA 1
ATOM 5448 C C . LEU B 1 277 ? 3.893 -44.562 -9.727 1 98.25 277 LEU B C 1
ATOM 5450 O O . LEU B 1 277 ? 3.672 -44.906 -10.891 1 98.25 277 LEU B O 1
ATOM 5454 N N . GLU B 1 278 ? 3.025 -44.75 -8.742 1 98.25 278 GLU B N 1
ATOM 5455 C CA . GLU B 1 278 ? 1.66 -45.219 -8.984 1 98.25 278 GLU B CA 1
ATOM 5456 C C . GLU B 1 278 ? 0.641 -44.219 -8.438 1 98.25 278 GLU B C 1
ATOM 5458 O O . GLU B 1 278 ? 0.818 -43.688 -7.336 1 98.25 278 GLU B O 1
ATOM 5463 N N . MET B 1 279 ? -0.355 -43.875 -9.219 1 97.88 279 MET B N 1
ATOM 5464 C CA . MET B 1 279 ? -1.461 -43.031 -8.797 1 97.88 279 MET B CA 1
ATOM 5465 C C . MET B 1 279 ? -2.758 -43.812 -8.703 1 97.88 279 MET B C 1
ATOM 5467 O O . MET B 1 279 ? -3.092 -44.594 -9.609 1 97.88 279 MET B O 1
ATOM 5471 N N . THR B 1 280 ? -3.42 -43.719 -7.602 1 97.56 280 THR B N 1
ATOM 5472 C CA . THR B 1 280 ? -4.691 -44.375 -7.387 1 97.56 280 THR B CA 1
ATOM 5473 C C . THR B 1 280 ? -5.785 -43.375 -7.02 1 97.56 280 THR B C 1
ATOM 5475 O O . THR B 1 280 ? -5.613 -42.562 -6.102 1 97.56 280 THR B O 1
ATOM 5478 N N . ILE B 1 281 ? -6.887 -43.438 -7.785 1 96.5 281 ILE B N 1
ATOM 5479 C CA . ILE B 1 281 ? -8.016 -42.562 -7.52 1 96.5 281 ILE B CA 1
ATOM 5480 C C . ILE B 1 281 ? -8.797 -43.062 -6.309 1 96.5 281 ILE B C 1
ATOM 5482 O O . ILE B 1 281 ? -9.102 -44.25 -6.211 1 96.5 281 ILE B O 1
ATOM 5486 N N . THR B 1 282 ? -9.102 -42.188 -5.402 1 94.56 282 THR B N 1
ATOM 5487 C CA . THR B 1 282 ? -9.852 -42.594 -4.215 1 94.56 282 THR B CA 1
ATOM 5488 C C . THR B 1 282 ? -11.211 -41.875 -4.188 1 94.56 282 THR B C 1
ATOM 5490 O O . THR B 1 282 ? -12.141 -42.344 -3.527 1 94.56 282 THR B O 1
ATOM 5493 N N . GLN B 1 283 ? -11.297 -40.75 -4.801 1 90 283 GLN B N 1
ATOM 5494 C CA . GLN B 1 283 ? -12.531 -39.969 -4.875 1 90 283 GLN B CA 1
ATOM 5495 C C . GLN B 1 283 ? -12.664 -39.281 -6.23 1 90 283 GLN B C 1
ATOM 5497 O O . GLN B 1 283 ? -11.68 -38.781 -6.781 1 90 283 GLN B O 1
ATOM 5502 N N . ASN B 1 284 ? -13.93 -39.312 -6.723 1 86.5 284 ASN B N 1
ATOM 5503 C CA . ASN B 1 284 ? -14.195 -38.656 -8.008 1 86.5 284 ASN B CA 1
ATOM 5504 C C . ASN B 1 284 ? -15.484 -37.875 -7.969 1 86.5 284 ASN B C 1
ATOM 5506 O O . ASN B 1 284 ? -16.562 -38.406 -8.234 1 86.5 284 ASN B O 1
ATOM 5510 N N . ASP B 1 285 ? -15.422 -36.656 -7.602 1 81.38 285 ASP B N 1
ATOM 5511 C CA . ASP B 1 285 ? -16.547 -35.719 -7.598 1 81.38 285 ASP B CA 1
ATOM 5512 C C . ASP B 1 285 ? -16.312 -34.594 -8.57 1 81.38 285 ASP B C 1
ATOM 5514 O O . ASP B 1 285 ? -16 -34.812 -9.75 1 81.38 285 ASP B O 1
ATOM 5518 N N . PHE B 1 286 ? -16.312 -33.281 -8.117 1 79.19 286 PHE B N 1
ATOM 5519 C CA . PHE B 1 286 ? -16.062 -32.188 -9.07 1 79.19 286 PHE B CA 1
ATOM 5520 C C . PHE B 1 286 ? -14.617 -32.219 -9.531 1 79.19 286 PHE B C 1
ATOM 5522 O O . PHE B 1 286 ? -14.312 -31.844 -10.664 1 79.19 286 PHE B O 1
ATOM 5529 N N . GLU B 1 287 ? -13.688 -32.812 -8.586 1 91.31 287 GLU B N 1
ATOM 5530 C CA . GLU B 1 287 ? -12.297 -33.062 -8.938 1 91.31 287 GLU B CA 1
ATOM 5531 C C . GLU B 1 287 ? -11.906 -34.531 -8.617 1 91.31 287 GLU B C 1
ATOM 5533 O O . GLU B 1 287 ? -12.523 -35.156 -7.754 1 91.31 287 GLU B O 1
ATOM 5538 N N . THR B 1 288 ? -10.883 -35 -9.312 1 94.19 288 THR B N 1
ATOM 5539 C CA . THR B 1 288 ? -10.359 -36.344 -9.039 1 94.19 288 THR B CA 1
ATOM 5540 C C . THR B 1 288 ? -9.25 -36.281 -7.988 1 94.19 288 THR B C 1
ATOM 5542 O O . THR B 1 288 ? -8.312 -35.5 -8.117 1 94.19 288 THR B O 1
ATOM 5545 N N . ILE B 1 289 ? -9.469 -37.062 -6.957 1 96.56 289 ILE B N 1
ATOM 5546 C CA . ILE B 1 289 ? -8.531 -37.062 -5.832 1 96.56 289 ILE B CA 1
ATOM 5547 C C . ILE B 1 289 ? -8 -38.469 -5.598 1 96.56 289 ILE B C 1
ATOM 5549 O O . ILE B 1 289 ? -8.68 -39.438 -5.914 1 96.56 289 ILE B O 1
ATOM 5553 N N . GLY B 1 290 ? -6.781 -38.562 -5.145 1 97.75 290 GLY B N 1
ATOM 5554 C CA . GLY B 1 290 ? -6.238 -39.906 -4.871 1 97.75 290 GLY B CA 1
ATOM 5555 C C . GLY B 1 290 ? -4.918 -39.844 -4.129 1 97.75 290 GLY B C 1
ATOM 5556 O O . GLY B 1 290 ? -4.652 -38.938 -3.371 1 97.75 290 GLY B O 1
ATOM 5557 N N . GLU B 1 291 ? -4.277 -40.969 -4.25 1 98.06 291 GLU B N 1
ATOM 5558 C CA . GLU B 1 291 ? -2.975 -41.188 -3.621 1 98.06 291 GLU B CA 1
ATOM 5559 C C . GLU B 1 291 ? -1.889 -41.406 -4.664 1 98.06 291 GLU B C 1
ATOM 5561 O O . GLU B 1 291 ? -2.16 -41.969 -5.734 1 98.06 291 GLU B O 1
ATOM 5566 N N . ILE B 1 292 ? -0.684 -40.969 -4.355 1 98.69 292 ILE B N 1
ATOM 5567 C CA . ILE B 1 292 ? 0.484 -41.25 -5.188 1 98.69 292 ILE B CA 1
ATOM 5568 C C . ILE B 1 292 ? 1.538 -42 -4.379 1 98.69 292 ILE B C 1
ATOM 5570 O O . ILE B 1 292 ? 1.958 -41.531 -3.316 1 98.69 292 ILE B O 1
ATOM 5574 N N . ARG B 1 293 ? 1.907 -43.156 -4.789 1 98.69 293 ARG B N 1
ATOM 5575 C CA . ARG B 1 293 ? 2.984 -43.938 -4.191 1 98.69 293 ARG B CA 1
ATOM 5576 C C . ARG B 1 293 ? 4.25 -43.844 -5.035 1 98.69 293 ARG B C 1
ATOM 5578 O O . ARG B 1 293 ? 4.207 -44.062 -6.25 1 98.69 293 ARG B O 1
ATOM 5585 N N . VAL B 1 294 ? 5.309 -43.5 -4.426 1 98.69 294 VAL B N 1
ATOM 5586 C CA . VAL B 1 294 ? 6.559 -43.312 -5.16 1 98.69 294 VAL B CA 1
ATOM 5587 C C . VAL B 1 294 ? 7.695 -44.031 -4.426 1 98.69 294 VAL B C 1
ATOM 5589 O O . VAL B 1 294 ? 7.707 -44.094 -3.193 1 98.69 294 VAL B O 1
ATOM 5592 N N . GLU B 1 295 ? 8.633 -44.531 -5.137 1 98.44 295 GLU B N 1
ATOM 5593 C CA . GLU B 1 295 ? 9.797 -45.219 -4.582 1 98.44 295 GLU B CA 1
ATOM 5594 C C . GLU B 1 295 ? 11.078 -44.812 -5.301 1 98.44 295 GLU B C 1
ATOM 5596 O O . GLU B 1 295 ? 11.031 -44.312 -6.43 1 98.44 295 GLU B O 1
ATOM 5601 N N . SER B 1 296 ? 12.148 -45.125 -4.621 1 98.5 296 SER B N 1
ATOM 5602 C CA . SER B 1 296 ? 13.469 -44.875 -5.188 1 98.5 296 SER B CA 1
ATOM 5603 C C . SER B 1 296 ? 13.602 -45.469 -6.582 1 98.5 296 SER B C 1
ATOM 5605 O O . SER B 1 296 ? 13.18 -46.625 -6.812 1 98.5 296 SER B O 1
ATOM 5607 N N . SER B 1 297 ? 14.141 -44.625 -7.523 1 98.44 297 SER B N 1
ATOM 5608 C CA . SER B 1 297 ? 14.188 -45.094 -8.914 1 98.44 297 SER B CA 1
ATOM 5609 C C . SER B 1 297 ? 15.406 -44.5 -9.633 1 98.44 297 SER B C 1
ATOM 5611 O O . SER B 1 297 ? 15.977 -43.5 -9.203 1 98.44 297 SER B O 1
ATOM 5613 N N . LYS B 1 298 ? 15.859 -45.219 -10.656 1 97.5 298 LYS B N 1
ATOM 5614 C CA . LYS B 1 298 ? 16.797 -44.688 -11.625 1 97.5 298 LYS B CA 1
ATOM 5615 C C . LYS B 1 298 ? 16.078 -44.031 -12.805 1 97.5 298 LYS B C 1
ATOM 5617 O O . LYS B 1 298 ? 15.125 -44.594 -13.336 1 97.5 298 LYS B O 1
ATOM 5622 N N . LEU B 1 299 ? 16.484 -42.812 -13.156 1 98.44 299 LEU B N 1
ATOM 5623 C CA . LEU B 1 299 ? 15.797 -42.062 -14.195 1 98.44 299 LEU B CA 1
ATOM 5624 C C . LEU B 1 299 ? 16.625 -42 -15.469 1 98.44 299 LEU B C 1
ATOM 5626 O O . LEU B 1 299 ? 17.859 -42.062 -15.422 1 98.44 299 LEU B O 1
ATOM 5630 N N . ASN B 1 300 ? 15.922 -41.938 -16.562 1 98.56 300 ASN B N 1
ATOM 5631 C CA . ASN B 1 300 ? 16.547 -41.75 -17.875 1 98.56 300 ASN B CA 1
ATOM 5632 C C . ASN B 1 300 ? 16.172 -40.406 -18.484 1 98.56 300 ASN B C 1
ATOM 5634 O O . ASN B 1 300 ? 15.094 -39.875 -18.219 1 98.56 300 ASN B O 1
ATOM 5638 N N . GLY B 1 301 ? 17.109 -39.844 -19.281 1 98.38 301 GLY B N 1
ATOM 5639 C CA . GLY B 1 301 ? 16.859 -38.562 -19.953 1 98.38 301 GLY B CA 1
ATOM 5640 C C . GLY B 1 301 ? 15.656 -38.594 -20.859 1 98.38 301 GLY B C 1
ATOM 5641 O O . GLY B 1 301 ? 15.273 -39.656 -21.359 1 98.38 301 GLY B O 1
ATOM 5642 N N . ILE B 1 302 ? 15.078 -37.438 -21.094 1 98.62 302 ILE B N 1
ATOM 5643 C CA . ILE B 1 302 ? 13.852 -37.344 -21.875 1 98.62 302 ILE B CA 1
ATOM 5644 C C . ILE B 1 302 ? 13.727 -35.969 -22.484 1 98.62 302 ILE B C 1
ATOM 5646 O O . ILE B 1 302 ? 14.352 -35 -22.016 1 98.62 302 ILE B O 1
ATOM 5650 N N . GLU B 1 303 ? 12.984 -35.844 -23.578 1 98.62 303 GLU B N 1
ATOM 5651 C CA . GLU B 1 303 ? 12.562 -34.562 -24.125 1 98.62 303 GLU B CA 1
ATOM 5652 C C . GLU B 1 303 ? 11.102 -34.281 -23.797 1 98.62 303 GLU B C 1
ATOM 5654 O O . GLU B 1 303 ? 10.219 -35.094 -24.078 1 98.62 303 GLU B O 1
ATOM 5659 N N . VAL B 1 304 ? 10.852 -33.188 -23.156 1 98.56 304 VAL B N 1
ATOM 5660 C CA . VAL B 1 304 ? 9.508 -32.781 -22.797 1 98.56 304 VAL B CA 1
ATOM 5661 C C . VAL B 1 304 ? 9.094 -31.562 -23.625 1 98.56 304 VAL B C 1
ATOM 5663 O O . VAL B 1 304 ? 9.711 -30.5 -23.531 1 98.56 304 VAL B O 1
ATOM 5666 N N . LYS B 1 305 ? 8.078 -31.609 -24.438 1 97.44 305 LYS B N 1
ATOM 5667 C CA . LYS B 1 305 ? 7.715 -30.5 -25.312 1 97.44 305 LYS B CA 1
ATOM 5668 C C . LYS B 1 305 ? 6.203 -30.312 -25.359 1 97.44 305 LYS B C 1
ATOM 5670 O O . LYS B 1 305 ? 5.719 -29.266 -25.812 1 97.44 305 LYS B O 1
ATOM 5675 N N . ASP B 1 306 ? 5.426 -31.312 -24.891 1 95.81 306 ASP B N 1
ATOM 5676 C CA . ASP B 1 306 ? 3.967 -31.281 -24.969 1 95.81 306 ASP B CA 1
ATOM 5677 C C . ASP B 1 306 ? 3.35 -30.969 -23.609 1 95.81 306 ASP B C 1
ATOM 5679 O O . ASP B 1 306 ? 3.957 -31.25 -22.578 1 95.81 306 ASP B O 1
ATOM 5683 N N . ASN B 1 307 ? 2.131 -30.359 -23.578 1 96.56 307 ASN B N 1
ATOM 5684 C CA . ASN B 1 307 ? 1.335 -30.109 -22.391 1 96.56 307 ASN B CA 1
ATOM 5685 C C . ASN B 1 307 ? 2.119 -29.312 -21.344 1 96.56 307 ASN B C 1
ATOM 5687 O O . ASN B 1 307 ? 2.039 -29.578 -20.156 1 96.56 307 ASN B O 1
ATOM 5691 N N . ILE B 1 308 ? 2.92 -28.344 -21.859 1 96.56 308 ILE B N 1
ATOM 5692 C CA . ILE B 1 308 ? 3.816 -27.594 -20.984 1 96.56 308 ILE B CA 1
ATOM 5693 C C . ILE B 1 308 ? 3.002 -26.797 -19.969 1 96.56 308 ILE B C 1
ATOM 5695 O O . ILE B 1 308 ? 3.395 -26.672 -18.812 1 96.56 308 ILE B O 1
ATOM 5699 N N . ALA B 1 309 ? 1.82 -26.312 -20.344 1 95.12 309 ALA B N 1
ATOM 5700 C CA . ALA B 1 309 ? 0.95 -25.547 -19.469 1 95.12 309 ALA B CA 1
ATOM 5701 C C . ALA B 1 309 ? 0.519 -26.391 -18.266 1 95.12 309 ALA B C 1
ATOM 5703 O O . ALA B 1 309 ? 0.144 -25.844 -17.219 1 95.12 309 ALA B O 1
ATOM 5704 N N . TRP B 1 310 ? 0.623 -27.734 -18.375 1 97.5 310 TRP B N 1
ATOM 5705 C CA . TRP B 1 310 ? 0.144 -28.641 -17.344 1 97.5 310 TRP B CA 1
ATOM 5706 C C . TRP B 1 310 ? 1.237 -28.922 -16.328 1 97.5 310 TRP B C 1
ATOM 5708 O O . TRP B 1 310 ? 0.961 -29.438 -15.234 1 97.5 310 TRP B O 1
ATOM 5718 N N . LEU B 1 311 ? 2.477 -28.547 -16.656 1 97.75 311 LEU B N 1
ATOM 5719 C CA . LEU B 1 311 ? 3.566 -28.906 -15.75 1 97.75 311 LEU B CA 1
ATOM 5720 C C . LEU B 1 311 ? 4.48 -27.719 -15.5 1 97.75 311 LEU B C 1
ATOM 5722 O O . LEU B 1 311 ? 5.613 -27.875 -15.047 1 97.75 311 LEU B O 1
ATOM 5726 N N . ILE B 1 312 ? 4 -26.5 -15.828 1 95.56 312 ILE B N 1
ATOM 5727 C CA . ILE B 1 312 ? 4.816 -25.297 -15.805 1 95.56 312 ILE B CA 1
ATOM 5728 C C . ILE B 1 312 ? 5.34 -25.047 -14.391 1 95.56 312 ILE B C 1
ATOM 5730 O O . ILE B 1 312 ? 6.48 -24.609 -14.211 1 95.56 312 ILE B O 1
ATOM 5734 N N . ASP B 1 313 ? 4.586 -25.328 -13.352 1 96.5 313 ASP B N 1
ATOM 5735 C CA . ASP B 1 313 ? 4.949 -25.078 -11.961 1 96.5 313 ASP B CA 1
ATOM 5736 C C . ASP B 1 313 ? 5.98 -26.094 -11.469 1 96.5 313 ASP B C 1
ATOM 5738 O O . ASP B 1 313 ? 6.758 -25.797 -10.562 1 96.5 313 ASP B O 1
ATOM 5742 N N . GLU B 1 314 ? 6.008 -27.25 -12.016 1 98.38 314 GLU B N 1
ATOM 5743 C CA . GLU B 1 314 ? 6.906 -28.328 -11.594 1 98.38 314 GLU B CA 1
ATOM 5744 C C . GLU B 1 314 ? 8.211 -28.312 -12.383 1 98.38 314 GLU B C 1
ATOM 5746 O O . GLU B 1 314 ? 9.141 -29.047 -12.078 1 98.38 314 GLU B O 1
ATOM 5751 N N . ALA B 1 315 ? 8.297 -27.406 -13.352 1 98.5 315 ALA B N 1
ATOM 5752 C CA . ALA B 1 315 ? 9.438 -27.391 -14.273 1 98.5 315 ALA B CA 1
ATOM 5753 C C . ALA B 1 315 ? 10.758 -27.266 -13.516 1 98.5 315 ALA B C 1
ATOM 5755 O O . ALA B 1 315 ? 11.719 -27.969 -13.812 1 98.5 315 ALA B O 1
ATOM 5756 N N . PRO B 1 316 ? 10.836 -26.375 -12.492 1 98.62 316 PRO B N 1
ATOM 5757 C CA . PRO B 1 316 ? 12.102 -26.297 -11.758 1 98.62 316 PRO B CA 1
ATOM 5758 C C . PRO B 1 316 ? 12.461 -27.609 -11.062 1 98.62 316 PRO B C 1
ATOM 5760 O O . PRO B 1 316 ? 13.602 -28.062 -11.133 1 98.62 316 PRO B O 1
ATOM 5763 N N . ALA B 1 317 ? 11.508 -28.234 -10.414 1 98.69 317 ALA B N 1
ATOM 5764 C CA . ALA B 1 317 ? 11.742 -29.516 -9.75 1 98.69 317 ALA B CA 1
ATOM 5765 C C . ALA B 1 317 ? 12.07 -30.609 -10.766 1 98.69 317 ALA B C 1
ATOM 5767 O O . ALA B 1 317 ? 12.906 -31.484 -10.508 1 98.69 317 ALA B O 1
ATOM 5768 N N . LEU B 1 318 ? 11.398 -30.562 -11.914 1 98.69 318 LEU B N 1
ATOM 5769 C CA . LEU B 1 318 ? 11.695 -31.5 -12.984 1 98.69 318 LEU B CA 1
ATOM 5770 C C . LEU B 1 318 ? 13.133 -31.359 -13.453 1 98.69 318 LEU B C 1
ATOM 5772 O O . LEU B 1 318 ? 13.781 -32.344 -13.812 1 98.69 318 LEU B O 1
ATOM 5776 N N . ALA B 1 319 ? 13.633 -30.141 -13.469 1 98.75 319 ALA B N 1
ATOM 5777 C CA . ALA B 1 319 ? 15.023 -29.891 -13.844 1 98.75 319 ALA B CA 1
ATOM 5778 C C . ALA B 1 319 ? 15.984 -30.625 -12.914 1 98.75 319 ALA B C 1
ATOM 5780 O O . ALA B 1 319 ? 17.031 -31.094 -13.344 1 98.75 319 ALA B O 1
ATOM 5781 N N . ILE B 1 320 ? 15.656 -30.719 -11.664 1 98.69 320 ILE B N 1
ATOM 5782 C CA . ILE B 1 320 ? 16.453 -31.484 -10.719 1 98.69 320 ILE B CA 1
ATOM 5783 C C . ILE B 1 320 ? 16.453 -32.969 -11.117 1 98.69 320 ILE B C 1
ATOM 5785 O O . ILE B 1 320 ? 17.5 -33.594 -11.117 1 98.69 320 ILE B O 1
ATOM 5789 N N . ALA B 1 321 ? 15.25 -33.469 -11.461 1 98.69 321 ALA B N 1
ATOM 5790 C CA . ALA B 1 321 ? 15.164 -34.844 -11.945 1 98.69 321 ALA B CA 1
ATOM 5791 C C . ALA B 1 321 ? 16.047 -35.062 -13.172 1 98.69 321 ALA B C 1
ATOM 5793 O O . ALA B 1 321 ? 16.734 -36.094 -13.289 1 98.69 321 ALA B O 1
ATOM 5794 N N . PHE B 1 322 ? 16.047 -34.094 -14.094 1 98.75 322 PHE B N 1
ATOM 5795 C CA . PHE B 1 322 ? 16.859 -34.156 -15.297 1 98.75 322 PHE B CA 1
ATOM 5796 C C . PHE B 1 322 ? 18.344 -34.25 -14.945 1 98.75 322 PHE B C 1
ATOM 5798 O O . PHE B 1 322 ? 19.078 -35.031 -15.555 1 98.75 322 PHE B O 1
ATOM 5805 N N . ALA B 1 323 ? 18.75 -33.5 -13.977 1 98.44 323 ALA B N 1
ATOM 5806 C CA . ALA B 1 323 ? 20.156 -33.469 -13.562 1 98.44 323 ALA B CA 1
ATOM 5807 C C . ALA B 1 323 ? 20.609 -34.812 -13.031 1 98.44 323 ALA B C 1
ATOM 5809 O O . ALA B 1 323 ? 21.812 -35.125 -13.078 1 98.44 323 ALA B O 1
ATOM 5810 N N . LEU B 1 324 ? 19.703 -35.594 -12.547 1 97.81 324 LEU B N 1
ATOM 5811 C CA . LEU B 1 324 ? 20.047 -36.844 -11.906 1 97.81 324 LEU B CA 1
ATOM 5812 C C . LEU B 1 324 ? 19.781 -38.031 -12.852 1 97.81 324 LEU B C 1
ATOM 5814 O O . LEU B 1 324 ? 20.109 -39.156 -12.523 1 97.81 324 LEU B O 1
ATOM 5818 N N . ALA B 1 325 ? 19.188 -37.781 -13.977 1 98.31 325 ALA B N 1
ATOM 5819 C CA . ALA B 1 325 ? 18.844 -38.812 -14.945 1 98.31 325 ALA B CA 1
ATOM 5820 C C . ALA B 1 325 ? 20.062 -39.281 -15.734 1 98.31 325 ALA B C 1
ATOM 5822 O O . ALA B 1 325 ? 21.047 -38.531 -15.836 1 98.31 325 ALA B O 1
ATOM 5823 N N . LYS B 1 326 ? 20.031 -40.469 -16.172 1 98.12 326 LYS B N 1
ATOM 5824 C CA . LYS B 1 326 ? 21.062 -40.938 -17.125 1 98.12 326 LYS B CA 1
ATOM 5825 C C . LYS B 1 326 ? 20.797 -40.375 -18.516 1 98.12 326 LYS B C 1
ATOM 5827 O O . LYS B 1 326 ? 19.766 -40.688 -19.125 1 98.12 326 LYS B O 1
ATOM 5832 N N . GLY B 1 327 ? 21.703 -39.531 -18.969 1 98 327 GLY B N 1
ATOM 5833 C CA . GLY B 1 327 ? 21.562 -38.969 -20.312 1 98 327 GLY B CA 1
ATOM 5834 C C . GLY B 1 327 ? 21.062 -37.562 -20.312 1 98 327 GLY B C 1
ATOM 5835 O O . GLY B 1 327 ? 20.922 -36.938 -19.25 1 98 327 GLY B O 1
ATOM 5836 N N . LYS B 1 328 ? 20.781 -37.062 -21.484 1 98.25 328 LYS B N 1
ATOM 5837 C CA . LYS B 1 328 ? 20.375 -35.688 -21.688 1 98.25 328 L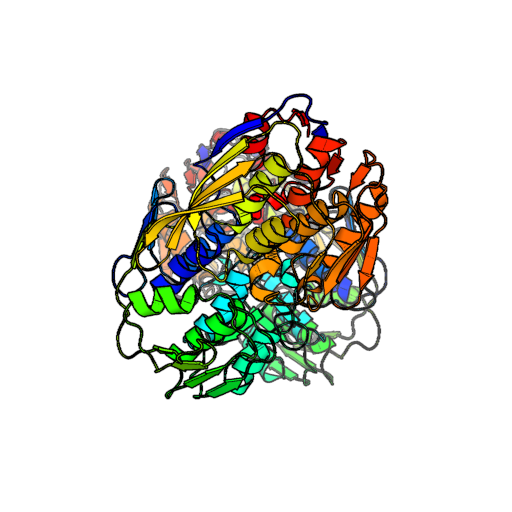YS B CA 1
ATOM 5838 C C . LYS B 1 328 ? 18.859 -35.531 -21.609 1 98.25 328 LYS B C 1
ATOM 5840 O O . LYS B 1 328 ? 18.125 -36.406 -22.109 1 98.25 328 LYS B O 1
ATOM 5845 N N . SER B 1 329 ? 18.422 -34.562 -20.953 1 98.69 329 SER B N 1
ATOM 5846 C CA . SER B 1 329 ? 17.016 -34.188 -20.906 1 98.69 329 SER B CA 1
ATOM 5847 C C . SER B 1 329 ? 16.797 -32.781 -21.391 1 98.69 329 SER B C 1
ATOM 5849 O O . SER B 1 329 ? 17.703 -31.938 -21.297 1 98.69 329 SER B O 1
ATOM 5851 N N . SER B 1 330 ? 15.641 -32.5 -21.969 1 98.69 330 SER B N 1
ATOM 5852 C CA . SER B 1 330 ? 15.336 -31.125 -22.406 1 98.69 330 SER B CA 1
ATOM 5853 C C . SER B 1 330 ? 13.875 -30.781 -22.141 1 98.69 330 SER B C 1
ATOM 5855 O O . SER B 1 330 ? 13.008 -31.656 -22.172 1 98.69 330 SER B O 1
ATOM 5857 N N . LEU B 1 331 ? 13.586 -29.625 -21.812 1 98.62 331 LEU B N 1
ATOM 5858 C CA . LEU B 1 331 ? 12.273 -28.969 -21.75 1 98.62 331 LEU B CA 1
ATOM 5859 C C . LEU B 1 331 ? 12.172 -27.859 -22.797 1 98.62 331 LEU B C 1
ATOM 5861 O O . LEU B 1 331 ? 13 -26.953 -22.812 1 98.62 331 LEU B O 1
ATOM 5865 N N . ILE B 1 332 ? 11.188 -28.016 -23.688 1 97.94 332 ILE B N 1
ATOM 5866 C CA . ILE B 1 332 ? 11.016 -27.078 -24.797 1 97.94 332 ILE B CA 1
ATOM 5867 C C . ILE B 1 332 ? 9.586 -26.531 -24.797 1 97.94 332 ILE B C 1
ATOM 5869 O O . ILE B 1 332 ? 8.688 -27.125 -24.203 1 97.94 332 ILE B O 1
ATOM 5873 N N . ASN B 1 333 ? 9.406 -25.297 -25.344 1 96.62 333 ASN B N 1
ATOM 5874 C CA . ASN B 1 333 ? 8.117 -24.609 -25.453 1 96.62 333 ASN B CA 1
ATOM 5875 C C . ASN B 1 333 ? 7.664 -24.062 -24.109 1 96.62 333 ASN B C 1
ATOM 5877 O O . ASN B 1 333 ? 6.465 -24.016 -23.828 1 96.62 333 ASN B O 1
ATOM 5881 N N . ALA B 1 334 ? 8.633 -23.688 -23.25 1 97.12 334 ALA B N 1
ATOM 5882 C CA . ALA B 1 334 ? 8.312 -23.234 -21.906 1 97.12 334 ALA B CA 1
ATOM 5883 C C . ALA B 1 334 ? 8.727 -21.781 -21.688 1 97.12 334 ALA B C 1
ATOM 5885 O O . ALA B 1 334 ? 9.266 -21.438 -20.641 1 97.12 334 ALA B O 1
ATOM 5886 N N . LYS B 1 335 ? 8.461 -20.953 -22.719 1 95.62 335 LYS B N 1
ATOM 5887 C CA . LYS B 1 335 ? 8.859 -19.547 -22.656 1 95.62 335 LYS B CA 1
ATOM 5888 C C . LYS B 1 335 ? 8.203 -18.844 -21.469 1 95.62 335 LYS B C 1
ATOM 5890 O O . LYS B 1 335 ? 8.766 -17.906 -20.906 1 95.62 335 LYS B O 1
ATOM 5895 N N . GLU B 1 336 ? 7.047 -19.375 -21 1 94.12 336 GLU B N 1
ATOM 5896 C CA . GLU B 1 336 ? 6.305 -18.797 -19.891 1 94.12 336 GLU B CA 1
ATOM 5897 C C . GLU B 1 336 ? 7.133 -18.812 -18.609 1 94.12 336 GLU B C 1
ATOM 5899 O O . GLU B 1 336 ? 6.898 -18.016 -17.703 1 94.12 336 GLU B O 1
ATOM 5904 N N . LEU B 1 337 ? 8.125 -19.656 -18.484 1 96.81 337 LEU B N 1
ATOM 5905 C CA . LEU B 1 337 ? 8.969 -19.797 -17.312 1 96.81 337 LEU B CA 1
ATOM 5906 C C . LEU B 1 337 ? 9.812 -18.547 -17.094 1 96.81 337 LEU B C 1
ATOM 5908 O O . LEU B 1 337 ? 10.297 -18.281 -15.992 1 96.81 337 LEU B O 1
ATOM 5912 N N . ARG B 1 338 ? 9.984 -17.719 -18.141 1 96.38 338 ARG B N 1
ATOM 5913 C CA . ARG B 1 338 ? 10.859 -16.562 -18.062 1 96.38 338 ARG B CA 1
ATOM 5914 C C . ARG B 1 338 ? 10.164 -15.398 -17.359 1 96.38 338 ARG B C 1
ATOM 5916 O O . ARG B 1 338 ? 10.82 -14.445 -16.938 1 96.38 338 ARG B O 1
ATOM 5923 N N . VAL B 1 339 ? 8.789 -15.445 -17.172 1 93.62 339 VAL B N 1
ATOM 5924 C CA . VAL B 1 339 ? 8.07 -14.273 -16.688 1 93.62 339 VAL B CA 1
ATOM 5925 C C . VAL B 1 339 ? 7.301 -14.617 -15.422 1 93.62 339 VAL B C 1
ATOM 5927 O O . VAL B 1 339 ? 6.23 -14.062 -15.164 1 93.62 339 VAL B O 1
ATOM 5930 N N . LYS B 1 340 ? 7.785 -15.57 -14.68 1 94.62 340 LYS B N 1
ATOM 5931 C CA . LYS B 1 340 ? 7.223 -15.93 -13.383 1 94.62 340 LYS B CA 1
ATOM 5932 C C . LYS B 1 340 ? 7.801 -15.062 -12.266 1 94.62 340 LYS B C 1
ATOM 5934 O O . LYS B 1 340 ? 8.016 -13.867 -12.461 1 94.62 340 LYS B O 1
ATOM 5939 N N . GLU B 1 341 ? 7.934 -15.531 -11.016 1 93.38 341 GLU B N 1
ATOM 5940 C CA . GLU B 1 341 ? 8.547 -14.766 -9.93 1 93.38 341 GLU B CA 1
ATOM 5941 C C . GLU B 1 341 ? 9.984 -14.375 -10.273 1 93.38 341 GLU B C 1
ATOM 5943 O O . GLU B 1 341 ? 10.484 -13.359 -9.797 1 93.38 341 GLU B O 1
ATOM 5948 N N . SER B 1 342 ? 10.602 -15.18 -11.062 1 95.75 342 SER B N 1
ATOM 5949 C CA . SER B 1 342 ? 11.93 -14.984 -11.641 1 95.75 342 SER B CA 1
ATOM 5950 C C . SER B 1 342 ? 12 -15.531 -13.062 1 95.75 342 SER B C 1
ATOM 5952 O O . SER B 1 342 ? 11.023 -16.094 -13.562 1 95.75 342 SER B O 1
ATOM 5954 N N . ASP B 1 343 ? 13.094 -15.234 -13.766 1 97.56 343 ASP B N 1
ATOM 5955 C CA . ASP B 1 343 ? 13.375 -16 -14.969 1 97.56 343 ASP B CA 1
ATOM 5956 C C . ASP B 1 343 ? 13.836 -17.422 -14.625 1 97.56 343 ASP B C 1
ATOM 5958 O O . ASP B 1 343 ? 15.031 -17.688 -14.555 1 97.56 343 ASP B O 1
ATOM 5962 N N . ARG B 1 344 ? 12.891 -18.297 -14.523 1 98.31 344 ARG B N 1
ATOM 5963 C CA . ARG B 1 344 ? 13.148 -19.625 -13.977 1 98.31 344 ARG B CA 1
ATOM 5964 C C . ARG B 1 344 ? 14.07 -20.422 -14.883 1 98.31 344 ARG B C 1
ATOM 5966 O O . ARG B 1 344 ? 14.789 -21.312 -14.422 1 98.31 344 ARG B O 1
ATOM 5973 N N . ILE B 1 345 ? 14.062 -20.125 -16.203 1 98.62 345 ILE B N 1
ATOM 5974 C CA . ILE B 1 345 ? 14.977 -20.812 -17.109 1 98.62 345 ILE B CA 1
ATOM 5975 C C . ILE B 1 345 ? 16.422 -20.406 -16.797 1 98.62 345 ILE B C 1
ATOM 5977 O O . ILE B 1 345 ? 17.266 -21.266 -16.516 1 98.62 345 ILE B O 1
ATOM 5981 N N . ALA B 1 346 ? 16.641 -19.125 -16.75 1 98.56 346 ALA B N 1
ATOM 5982 C CA . ALA B 1 346 ? 17.984 -18.609 -16.469 1 98.56 346 ALA B CA 1
ATOM 5983 C C . ALA B 1 346 ? 18.453 -19.016 -15.07 1 98.56 346 ALA B C 1
ATOM 5985 O O . ALA B 1 346 ? 19.594 -19.453 -14.883 1 98.56 346 ALA B O 1
ATOM 5986 N N . VAL B 1 347 ? 17.562 -18.906 -14.102 1 98.25 347 VAL B N 1
ATOM 5987 C CA . VAL B 1 347 ? 17.891 -19.125 -12.703 1 98.25 347 VAL B CA 1
ATOM 5988 C C . VAL B 1 347 ? 18.203 -20.609 -12.469 1 98.25 347 VAL B C 1
ATOM 5990 O O . VAL B 1 347 ? 19.156 -20.938 -11.75 1 98.25 347 VAL B O 1
ATOM 5993 N N . MET B 1 348 ? 17.422 -21.5 -13.062 1 98.5 348 MET B N 1
ATOM 5994 C CA . MET B 1 348 ? 17.656 -22.922 -12.914 1 98.5 348 MET B CA 1
ATOM 5995 C C . MET B 1 348 ? 19.016 -23.312 -13.508 1 98.5 348 MET B C 1
ATOM 5997 O O . MET B 1 348 ? 19.781 -24.047 -12.875 1 98.5 348 MET B O 1
ATOM 6001 N N . VAL B 1 349 ? 19.297 -22.844 -14.695 1 98.62 349 VAL B N 1
ATOM 6002 C CA . VAL B 1 349 ? 20.547 -23.172 -15.383 1 98.62 349 VAL B CA 1
ATOM 6003 C C . VAL B 1 349 ? 21.734 -22.656 -14.578 1 98.62 349 VAL B C 1
ATOM 6005 O O . VAL B 1 349 ? 22.688 -23.391 -14.344 1 98.62 349 VAL B O 1
ATOM 6008 N N . GLU B 1 350 ? 21.641 -21.422 -14.148 1 98.5 350 GLU B N 1
ATOM 6009 C CA . GLU B 1 350 ? 22.719 -20.812 -13.359 1 98.5 350 GLU B CA 1
ATOM 6010 C C . GLU B 1 350 ? 23.016 -21.625 -12.109 1 98.5 350 GLU B C 1
ATOM 6012 O O . GLU B 1 350 ? 24.172 -21.969 -11.844 1 98.5 350 GLU B O 1
ATOM 6017 N N . ASN B 1 351 ? 22 -21.969 -11.359 1 98.56 351 ASN B N 1
ATOM 6018 C CA . ASN B 1 351 ? 22.156 -22.656 -10.086 1 98.56 351 ASN B CA 1
ATOM 6019 C C . ASN B 1 351 ? 22.625 -24.094 -10.297 1 98.56 351 ASN B C 1
ATOM 6021 O O . ASN B 1 351 ? 23.438 -24.625 -9.516 1 98.56 351 ASN B O 1
ATOM 6025 N N . LEU B 1 352 ? 22.109 -24.797 -11.312 1 98.62 352 LEU B N 1
ATOM 6026 C CA . LEU B 1 352 ? 22.547 -26.156 -11.594 1 98.62 352 LEU B CA 1
ATOM 6027 C C . LEU B 1 352 ? 24.031 -26.203 -11.945 1 98.62 352 LEU B C 1
ATOM 6029 O O . LEU B 1 352 ? 24.734 -27.109 -11.516 1 98.62 352 LEU B O 1
ATOM 6033 N N . LYS B 1 353 ? 24.484 -25.219 -12.68 1 98.44 353 LYS B N 1
ATOM 6034 C CA . LYS B 1 353 ? 25.906 -25.141 -13.031 1 98.44 353 LYS B CA 1
ATOM 6035 C C . LYS B 1 353 ? 26.766 -24.984 -11.781 1 98.44 353 LYS B C 1
ATOM 6037 O O . LYS B 1 353 ? 27.844 -25.594 -11.688 1 98.44 353 LYS B O 1
ATOM 6042 N N . LEU B 1 354 ? 26.297 -24.203 -10.867 1 98.06 354 LEU B N 1
ATOM 6043 C CA . LEU B 1 354 ? 27.016 -24.047 -9.609 1 98.06 354 LEU B CA 1
ATOM 6044 C C . LEU B 1 354 ? 27.156 -25.391 -8.898 1 98.06 354 LEU B C 1
ATOM 6046 O O . LEU B 1 354 ? 28.156 -25.625 -8.211 1 98.06 354 LEU B O 1
ATOM 6050 N N . CYS B 1 355 ? 26.219 -26.297 -9.156 1 98 355 CYS B N 1
ATOM 6051 C CA . CYS B 1 355 ? 26.203 -27.594 -8.484 1 98 355 CYS B CA 1
ATOM 6052 C C . CYS B 1 355 ? 26.969 -28.641 -9.289 1 98 355 CYS B C 1
ATOM 6054 O O . CYS B 1 355 ? 26.938 -29.828 -8.953 1 98 355 CYS B O 1
ATOM 6056 N N . GLY B 1 356 ? 27.578 -28.234 -10.352 1 97.31 356 GLY B N 1
ATOM 6057 C CA . GLY B 1 356 ? 28.406 -29.141 -11.133 1 97.31 356 GLY B CA 1
ATOM 6058 C C . GLY B 1 356 ? 27.656 -29.812 -12.273 1 97.31 356 GLY B C 1
ATOM 6059 O O . GLY B 1 356 ? 28.172 -30.719 -12.914 1 97.31 356 GLY B O 1
ATOM 6060 N N . VAL B 1 357 ? 26.453 -29.375 -12.57 1 98.06 357 VAL B N 1
ATOM 6061 C CA . VAL B 1 357 ? 25.625 -29.969 -13.602 1 98.06 357 VAL B CA 1
ATOM 6062 C C . VAL B 1 357 ? 25.828 -29.234 -14.922 1 98.06 357 VAL B C 1
ATOM 6064 O O . VAL B 1 357 ? 25.938 -28 -14.945 1 98.06 357 VAL B O 1
ATOM 6067 N N . GLU B 1 358 ? 25.969 -29.969 -15.961 1 98.06 358 GLU B N 1
ATOM 6068 C CA . GLU B 1 358 ? 26 -29.344 -17.281 1 98.06 358 GLU B CA 1
ATOM 6069 C C . GLU B 1 358 ? 24.609 -28.984 -17.766 1 98.06 358 GLU B C 1
ATOM 6071 O O . GLU B 1 358 ? 23.797 -29.875 -18.062 1 98.06 358 GLU B O 1
ATOM 6076 N N . ALA B 1 359 ? 24.312 -27.781 -17.859 1 98.38 359 ALA B N 1
ATOM 6077 C CA . ALA B 1 359 ? 23 -27.281 -18.25 1 98.38 359 ALA B CA 1
ATOM 6078 C C . ALA B 1 359 ? 23.125 -26.109 -19.219 1 98.38 359 ALA B C 1
ATOM 6080 O O . ALA B 1 359 ? 24.062 -25.312 -19.141 1 98.38 359 ALA B O 1
ATOM 6081 N N . ARG B 1 360 ? 22.172 -26 -20.125 1 98.31 360 ARG B N 1
ATOM 6082 C CA . ARG B 1 360 ? 22.172 -24.953 -21.125 1 98.31 360 ARG B CA 1
ATOM 6083 C C . ARG B 1 360 ? 20.797 -24.297 -21.234 1 98.31 360 ARG B C 1
ATOM 6085 O O . ARG B 1 360 ? 19.766 -24.984 -21.219 1 98.31 360 ARG B O 1
ATOM 6092 N N . GLU B 1 361 ? 20.859 -23 -21.375 1 97.94 361 GLU B N 1
ATOM 6093 C CA . GLU B 1 361 ? 19.641 -22.219 -21.531 1 97.94 361 GLU B CA 1
ATOM 6094 C C . GLU B 1 361 ? 19.188 -22.203 -22.984 1 97.94 361 GLU B C 1
ATOM 6096 O O . GLU B 1 361 ? 20 -22.094 -23.906 1 97.94 361 GLU B O 1
ATOM 6101 N N . LEU B 1 362 ? 17.922 -22.422 -23.188 1 97.88 362 LEU B N 1
ATOM 6102 C CA . LEU B 1 362 ? 17.25 -22.156 -24.453 1 97.88 362 LEU B CA 1
ATOM 6103 C C . LEU B 1 362 ? 16.359 -20.922 -24.344 1 97.88 362 LEU B C 1
ATOM 6105 O O . LEU B 1 362 ? 16.125 -20.422 -23.234 1 97.88 362 LEU B O 1
ATOM 6109 N N . ASP B 1 363 ? 15.828 -20.453 -25.453 1 97.25 363 ASP B N 1
ATOM 6110 C CA . ASP B 1 363 ? 14.906 -19.328 -25.438 1 97.25 363 ASP B CA 1
ATOM 6111 C C . ASP B 1 363 ? 13.602 -19.688 -24.719 1 97.25 363 ASP B C 1
ATOM 6113 O O . ASP B 1 363 ? 13.008 -18.844 -24.047 1 97.25 363 ASP B O 1
ATOM 6117 N N . ASP B 1 364 ? 13.203 -20.891 -24.906 1 98 364 ASP B N 1
ATOM 6118 C CA . ASP B 1 364 ? 11.914 -21.328 -24.375 1 98 364 ASP B CA 1
ATOM 6119 C C . ASP B 1 364 ? 12.07 -22.594 -23.516 1 98 364 ASP B C 1
ATOM 6121 O O . ASP B 1 364 ? 11.219 -23.484 -23.562 1 98 364 ASP B O 1
ATOM 6125 N N . GLY B 1 365 ? 13.242 -22.734 -22.828 1 98.31 365 GLY B N 1
ATOM 6126 C CA . GLY B 1 365 ? 13.461 -23.891 -21.969 1 98.31 365 GLY B CA 1
ATOM 6127 C C . GLY B 1 365 ? 14.922 -24.109 -21.641 1 98.31 365 GLY B C 1
ATOM 6128 O O . GLY B 1 365 ? 15.68 -23.141 -21.469 1 98.31 365 GLY B O 1
ATOM 6129 N N . PHE B 1 366 ? 15.312 -25.375 -21.375 1 98.75 366 PHE B N 1
ATOM 6130 C CA . PHE B 1 366 ? 16.688 -25.688 -21.016 1 98.75 366 PHE B CA 1
ATOM 6131 C C . PHE B 1 366 ? 17.031 -27.141 -21.359 1 98.75 366 PHE B C 1
ATOM 6133 O O . PHE B 1 366 ? 16.125 -27.938 -21.594 1 98.75 366 PHE B O 1
ATOM 6140 N N . GLU B 1 367 ? 18.25 -27.375 -21.484 1 98.81 367 GLU B N 1
ATOM 6141 C CA . GLU B 1 367 ? 18.844 -28.703 -21.656 1 98.81 367 GLU B CA 1
ATOM 6142 C C . GLU B 1 367 ? 19.797 -29.031 -20.516 1 98.81 367 GLU B C 1
ATOM 6144 O O . GLU B 1 367 ? 20.562 -28.188 -20.078 1 98.81 367 GLU B O 1
ATOM 6149 N N . ILE B 1 368 ? 19.703 -30.25 -20.031 1 98.75 368 ILE B N 1
ATOM 6150 C CA . ILE B 1 368 ? 20.5 -30.641 -18.875 1 98.75 368 ILE B CA 1
ATOM 6151 C C . ILE B 1 368 ? 21.125 -32.031 -19.125 1 98.75 368 ILE B C 1
ATOM 6153 O O . ILE B 1 368 ? 20.438 -32.938 -19.547 1 98.75 368 ILE B O 1
ATOM 6157 N N . GLU B 1 369 ? 22.406 -32.125 -19 1 98.25 369 GLU B N 1
ATOM 6158 C CA . GLU B 1 369 ? 23.094 -33.406 -19 1 98.25 369 GLU B CA 1
ATOM 6159 C C . GLU B 1 369 ? 23.109 -34.031 -17.609 1 98.25 369 GLU B C 1
ATOM 6161 O O . GLU B 1 369 ? 23.719 -33.5 -16.688 1 98.25 369 GLU B O 1
ATOM 6166 N N . GLY B 1 370 ? 22.453 -35.188 -17.531 1 95.81 370 GLY B N 1
ATOM 6167 C CA . GLY B 1 370 ? 22.344 -35.812 -16.219 1 95.81 370 GLY B CA 1
ATOM 6168 C C . GLY B 1 370 ? 23.516 -36.719 -15.906 1 95.81 370 GLY B C 1
ATOM 6169 O O . GLY B 1 370 ? 24.312 -37.031 -16.781 1 95.81 370 GLY B O 1
ATOM 6170 N N . GLY B 1 371 ? 23.594 -37.031 -14.57 1 90.94 371 GLY B N 1
ATOM 6171 C CA . GLY B 1 371 ? 24.547 -38.031 -14.125 1 90.94 371 GLY B CA 1
ATOM 6172 C C . GLY B 1 371 ? 25.891 -37.438 -13.734 1 90.94 371 GLY B C 1
ATOM 6173 O O . GLY B 1 371 ? 26.859 -38.188 -13.484 1 90.94 371 GLY B O 1
ATOM 6174 N N . CYS B 1 372 ? 25.938 -36.188 -13.672 1 89.81 372 CYS B N 1
ATOM 6175 C CA . CYS B 1 372 ? 27.188 -35.531 -13.258 1 89.81 372 CYS B CA 1
ATOM 6176 C C . CYS B 1 372 ? 27.375 -35.625 -11.75 1 89.81 372 CYS B C 1
ATOM 6178 O O . CYS B 1 372 ? 26.422 -35.906 -11.016 1 89.81 372 CYS B O 1
ATOM 6180 N N . GLU B 1 373 ? 28.672 -35.5 -11.383 1 94 373 GLU B N 1
ATOM 6181 C CA . GLU B 1 373 ? 28.953 -35.438 -9.953 1 94 373 GLU B CA 1
ATOM 6182 C C . GLU B 1 373 ? 28.453 -34.125 -9.344 1 94 373 GLU B C 1
ATOM 6184 O O . GLU B 1 373 ? 28.828 -33.031 -9.797 1 94 373 GLU B O 1
ATOM 6189 N N . LEU B 1 374 ? 27.641 -34.281 -8.344 1 96.56 374 LEU B N 1
ATOM 6190 C CA . LEU B 1 374 ? 27.031 -33.094 -7.723 1 96.56 374 LEU B CA 1
ATOM 6191 C C . LEU B 1 374 ? 27.984 -32.469 -6.691 1 96.56 374 LEU B C 1
ATOM 6193 O O . LEU B 1 374 ? 28.703 -33.219 -6.004 1 96.56 374 LEU B O 1
ATOM 6197 N N . LYS B 1 375 ? 27.891 -31.172 -6.602 1 96.44 375 LYS B N 1
ATOM 6198 C CA . LYS B 1 375 ? 28.703 -30.438 -5.633 1 96.44 375 LYS B CA 1
ATOM 6199 C C . LYS B 1 375 ? 27.812 -29.578 -4.727 1 96.44 375 LYS B C 1
ATOM 6201 O O . LYS B 1 375 ? 26.828 -28.984 -5.188 1 96.44 375 LYS B O 1
ATOM 6206 N N . SER B 1 376 ? 28.219 -29.609 -3.494 1 96.75 376 SER B N 1
ATOM 6207 C CA . SER B 1 376 ? 27.578 -28.672 -2.572 1 96.75 376 SER B CA 1
ATOM 6208 C C . SER B 1 376 ? 27.844 -27.234 -2.967 1 96.75 376 SER B C 1
ATOM 6210 O O . SER B 1 376 ? 28.984 -26.875 -3.303 1 96.75 376 SER B O 1
ATOM 6212 N N . SER B 1 377 ? 26.75 -26.438 -2.986 1 97.25 377 SER B N 1
ATOM 6213 C CA . SER B 1 377 ? 26.922 -25.078 -3.473 1 97.25 377 SER B CA 1
ATOM 6214 C C . SER B 1 377 ? 25.969 -24.125 -2.758 1 97.25 377 SER B C 1
ATOM 6216 O O . SER B 1 377 ? 25.062 -24.547 -2.061 1 97.25 377 SER B O 1
ATOM 6218 N N . LYS B 1 378 ? 26.359 -22.812 -2.732 1 97.62 378 LYS B N 1
ATOM 6219 C CA . LYS B 1 378 ? 25.453 -21.734 -2.332 1 97.62 378 LYS B CA 1
ATOM 6220 C C . LYS B 1 378 ? 24.688 -21.188 -3.533 1 97.62 378 LYS B C 1
ATOM 6222 O O . LYS B 1 378 ? 25.281 -20.734 -4.512 1 97.62 378 LYS B O 1
ATOM 6227 N N . ILE B 1 379 ? 23.344 -21.344 -3.498 1 97.69 379 ILE B N 1
ATOM 6228 C CA . ILE B 1 379 ? 22.578 -20.922 -4.66 1 97.69 379 ILE B CA 1
ATOM 6229 C C . ILE B 1 379 ? 21.703 -19.719 -4.297 1 97.69 379 ILE B C 1
ATOM 6231 O O . ILE B 1 379 ? 21.5 -19.438 -3.117 1 97.69 379 ILE B O 1
ATOM 6235 N N . LYS B 1 380 ? 21.156 -18.953 -5.348 1 96.56 380 LYS B N 1
ATOM 6236 C CA . LYS B 1 380 ? 20.25 -17.828 -5.215 1 96.56 380 LYS B CA 1
ATOM 6237 C C . LYS B 1 380 ? 18.844 -18.203 -5.656 1 96.56 380 LYS B C 1
ATOM 6239 O O . LYS B 1 380 ? 18.641 -18.672 -6.781 1 96.56 380 LYS B O 1
ATOM 6244 N N . SER B 1 381 ? 17.922 -18.047 -4.805 1 97.06 381 SER B N 1
ATOM 6245 C CA . SER B 1 381 ? 16.562 -18.391 -5.148 1 97.06 381 SER B CA 1
ATOM 6246 C C . SER B 1 381 ? 15.875 -17.266 -5.926 1 97.06 381 SER B C 1
ATOM 6248 O O . SER B 1 381 ? 14.852 -17.5 -6.582 1 97.06 381 SER B O 1
ATOM 6250 N N . TYR B 1 382 ? 16.375 -15.984 -5.777 1 95.25 382 TYR B N 1
ATOM 6251 C CA . TYR B 1 382 ? 15.82 -14.781 -6.391 1 95.25 382 TYR B CA 1
ATOM 6252 C C . TYR B 1 382 ? 14.375 -14.578 -5.969 1 95.25 382 TYR B C 1
ATOM 6254 O O . TYR B 1 382 ? 13.547 -14.133 -6.77 1 95.25 382 TYR B O 1
ATOM 6262 N N . GLY B 1 383 ? 14.031 -15 -4.773 1 93.5 383 GLY B N 1
ATOM 6263 C CA . GLY B 1 383 ? 12.703 -14.812 -4.215 1 93.5 383 GLY B CA 1
ATOM 6264 C C . GLY B 1 383 ? 11.664 -15.75 -4.801 1 93.5 383 GLY B C 1
ATOM 6265 O O . GLY B 1 383 ? 10.469 -15.562 -4.605 1 93.5 383 GLY B O 1
ATOM 6266 N N . ASP B 1 384 ? 12.133 -16.703 -5.508 1 96.88 384 ASP B N 1
ATOM 6267 C CA . ASP B 1 384 ? 11.242 -17.656 -6.148 1 96.88 384 ASP B CA 1
ATOM 6268 C C . ASP B 1 384 ? 11.133 -18.938 -5.324 1 96.88 384 ASP B C 1
ATOM 6270 O O . ASP B 1 384 ? 12.078 -19.719 -5.258 1 96.88 384 ASP B O 1
ATOM 6274 N N . HIS B 1 385 ? 9.922 -19.172 -4.844 1 97.31 385 HIS B N 1
ATOM 6275 C CA . HIS B 1 385 ? 9.695 -20.281 -3.93 1 97.31 385 HIS B CA 1
ATOM 6276 C C . HIS B 1 385 ? 9.922 -21.609 -4.629 1 97.31 385 HIS B C 1
ATOM 6278 O O . HIS B 1 385 ? 10.344 -22.594 -4 1 97.31 385 HIS B O 1
ATOM 6284 N N . ARG B 1 386 ? 9.68 -21.703 -5.871 1 98.12 386 ARG B N 1
ATOM 6285 C CA . ARG B 1 386 ? 9.82 -22.984 -6.562 1 98.12 386 ARG B CA 1
ATOM 6286 C C . ARG B 1 386 ? 11.289 -23.297 -6.828 1 98.12 386 ARG B C 1
ATOM 6288 O O . ARG B 1 386 ? 11.688 -24.469 -6.828 1 98.12 386 ARG B O 1
ATOM 6295 N N . ILE B 1 387 ? 12.133 -22.266 -7.039 1 98.31 387 ILE B N 1
ATOM 6296 C CA . ILE B 1 387 ? 13.57 -22.469 -7.133 1 98.31 387 ILE B CA 1
ATOM 6297 C C . ILE B 1 387 ? 14.117 -22.953 -5.797 1 98.31 387 ILE B C 1
ATOM 6299 O O . ILE B 1 387 ? 14.844 -23.953 -5.742 1 98.31 387 ILE B O 1
ATOM 6303 N N . ALA B 1 388 ? 13.695 -22.266 -4.723 1 98.06 388 ALA B N 1
ATOM 6304 C CA . ALA B 1 388 ? 14.172 -22.594 -3.381 1 98.06 388 ALA B CA 1
ATOM 6305 C C . ALA B 1 388 ? 13.836 -24.031 -3.018 1 98.06 388 ALA B C 1
ATOM 6307 O O . ALA B 1 388 ? 14.703 -24.781 -2.568 1 98.06 388 ALA B O 1
ATOM 6308 N N . MET B 1 389 ? 12.633 -24.438 -3.238 1 98.31 389 MET B N 1
ATOM 6309 C CA . MET B 1 389 ? 12.188 -25.781 -2.857 1 98.31 389 MET B CA 1
ATOM 6310 C C . MET B 1 389 ? 12.852 -26.828 -3.729 1 98.31 389 MET B C 1
ATOM 6312 O O . MET B 1 389 ? 13.219 -27.906 -3.242 1 98.31 389 MET B O 1
ATOM 6316 N N . SER B 1 390 ? 13.031 -26.562 -5.023 1 98.56 390 SER B N 1
ATOM 6317 C CA . SER B 1 390 ? 13.688 -27.516 -5.926 1 98.56 390 SER B CA 1
ATOM 6318 C C . SER B 1 390 ? 15.109 -27.812 -5.477 1 98.56 390 SER B C 1
ATOM 6320 O O . SER B 1 390 ? 15.508 -28.984 -5.387 1 98.56 390 SER B O 1
ATOM 6322 N N . PHE B 1 391 ? 15.828 -26.812 -5.117 1 98.5 391 PHE B N 1
ATOM 6323 C CA . PHE B 1 391 ? 17.219 -27 -4.73 1 98.5 391 PHE B CA 1
ATOM 6324 C C . PHE B 1 391 ? 17.312 -27.531 -3.303 1 98.5 391 PHE B C 1
ATOM 6326 O O . PHE B 1 391 ? 18.297 -28.188 -2.943 1 98.5 391 PHE B O 1
ATOM 6333 N N . ALA B 1 392 ? 16.297 -27.234 -2.482 1 98 392 ALA B N 1
ATOM 6334 C CA . ALA B 1 392 ? 16.25 -27.891 -1.182 1 98 392 ALA B CA 1
ATOM 6335 C C . ALA B 1 392 ? 16.203 -29.406 -1.341 1 98 392 ALA B C 1
ATOM 6337 O O . ALA B 1 392 ? 16.875 -30.141 -0.607 1 98 392 ALA B O 1
ATOM 6338 N N . ILE B 1 393 ? 15.438 -29.891 -2.285 1 98.25 393 ILE B N 1
ATOM 6339 C CA . ILE B 1 393 ? 15.328 -31.312 -2.562 1 98.25 393 ILE B CA 1
ATOM 6340 C C . ILE B 1 393 ? 16.672 -31.844 -3.062 1 98.25 393 ILE B C 1
ATOM 6342 O O . ILE B 1 393 ? 17.141 -32.875 -2.613 1 98.25 393 ILE B O 1
ATOM 6346 N N . LEU B 1 394 ? 17.344 -31.125 -3.994 1 98.12 394 LEU B N 1
ATOM 6347 C CA . LEU B 1 394 ? 18.656 -31.531 -4.469 1 98.12 394 LEU B CA 1
ATOM 6348 C C . LEU B 1 394 ? 19.656 -31.594 -3.314 1 98.12 394 LEU B C 1
ATOM 6350 O O . LEU B 1 394 ? 20.531 -32.469 -3.299 1 98.12 394 LEU B O 1
ATOM 6354 N N . GLY B 1 395 ? 19.5 -30.703 -2.387 1 97.88 395 GLY B N 1
ATOM 6355 C CA . GLY B 1 395 ? 20.391 -30.609 -1.243 1 97.88 395 GLY B CA 1
ATOM 6356 C C . GLY B 1 395 ? 20.406 -31.859 -0.387 1 97.88 395 GLY B C 1
ATOM 6357 O O . GLY B 1 395 ? 21.391 -32.125 0.303 1 97.88 395 GLY B O 1
ATOM 6358 N N . LEU B 1 396 ? 19.344 -32.625 -0.438 1 97.5 396 LEU B N 1
ATOM 6359 C CA . LEU B 1 396 ? 19.281 -33.875 0.31 1 97.5 396 LEU B CA 1
ATOM 6360 C C . LEU B 1 396 ? 20.328 -34.844 -0.194 1 97.5 396 LEU B C 1
ATOM 6362 O O . LEU B 1 396 ? 20.688 -35.781 0.515 1 97.5 396 LEU B O 1
ATOM 6366 N N . LEU B 1 397 ? 20.812 -34.625 -1.41 1 96.62 397 LEU B N 1
ATOM 6367 C CA . LEU B 1 397 ? 21.797 -35.531 -2.002 1 96.62 397 LEU B CA 1
ATOM 6368 C C . LEU B 1 397 ? 23.203 -35 -1.846 1 96.62 397 LEU B C 1
ATOM 6370 O O . LEU B 1 397 ? 24.172 -35.75 -1.76 1 96.62 397 LEU B O 1
ATOM 6374 N N . CYS B 1 398 ? 23.391 -33.688 -1.842 1 96.12 398 CYS B N 1
ATOM 6375 C CA . CYS B 1 398 ? 24.75 -33.156 -1.952 1 96.12 398 CYS B CA 1
ATOM 6376 C C . CYS B 1 398 ? 24.969 -31.984 -1.012 1 96.12 398 CYS B C 1
ATOM 6378 O O . CYS B 1 398 ? 26.078 -31.438 -0.948 1 96.12 398 CYS B O 1
ATOM 6380 N N . GLY B 1 399 ? 23.938 -31.609 -0.248 1 96.94 399 GLY B N 1
ATOM 6381 C CA . GLY B 1 399 ? 24.078 -30.422 0.573 1 96.94 399 GLY B CA 1
ATOM 6382 C C . GLY B 1 399 ? 24.016 -29.141 -0.229 1 96.94 399 GLY B C 1
ATOM 6383 O O . GLY B 1 399 ? 24.672 -29.016 -1.268 1 96.94 399 GLY B O 1
ATOM 6384 N N . ILE B 1 400 ? 23.125 -28.219 0.173 1 97.69 400 ILE B N 1
ATOM 6385 C CA . ILE B 1 400 ? 22.953 -26.953 -0.557 1 97.69 400 ILE B CA 1
ATOM 6386 C C . ILE B 1 400 ? 22.656 -25.828 0.423 1 97.69 400 ILE B C 1
ATOM 6388 O O . ILE B 1 400 ? 22.031 -26.047 1.465 1 97.69 400 ILE B O 1
ATOM 6392 N N . GLU B 1 401 ? 23.219 -24.688 0.156 1 98.06 401 GLU B N 1
ATOM 6393 C CA . GLU B 1 401 ? 22.844 -23.469 0.867 1 98.06 401 GLU B CA 1
ATOM 6394 C C . GLU B 1 401 ? 22.031 -22.531 -0.028 1 98.06 401 GLU B C 1
ATOM 6396 O O . GLU B 1 401 ? 22.453 -22.234 -1.148 1 98.06 401 GLU B O 1
ATOM 6401 N N . ILE B 1 402 ? 20.859 -22.156 0.469 1 97.62 402 ILE B N 1
ATOM 6402 C CA . ILE B 1 402 ? 19.969 -21.281 -0.275 1 97.62 402 ILE B CA 1
ATOM 6403 C C . ILE B 1 402 ? 19.953 -19.891 0.364 1 97.62 402 ILE B C 1
ATOM 6405 O O . ILE B 1 402 ? 19.719 -19.75 1.569 1 97.62 402 ILE B O 1
ATOM 6409 N N . ASP B 1 403 ? 20.109 -18.844 -0.377 1 95.69 403 ASP B N 1
ATOM 6410 C CA . ASP B 1 403 ? 20.266 -17.5 0.143 1 95.69 403 ASP B CA 1
ATOM 6411 C C . ASP B 1 403 ? 18.969 -16.969 0.734 1 95.69 403 ASP B C 1
ATOM 6413 O O . ASP B 1 403 ? 18.969 -16.312 1.781 1 95.69 403 ASP B O 1
ATOM 6417 N N . ASP B 1 404 ? 17.844 -17.141 0.054 1 91.12 404 ASP B N 1
ATOM 6418 C CA . ASP B 1 404 ? 16.531 -16.672 0.5 1 91.12 404 ASP B CA 1
ATOM 6419 C C . ASP B 1 404 ? 15.508 -17.812 0.461 1 91.12 404 ASP B C 1
ATOM 6421 O O . ASP B 1 404 ? 15.07 -18.234 -0.616 1 91.12 404 ASP B O 1
ATOM 6425 N N . SER B 1 405 ? 15.102 -18.203 1.706 1 92.75 405 SER B N 1
ATOM 6426 C CA . SER B 1 405 ? 14.133 -19.297 1.776 1 92.75 405 SER B CA 1
ATOM 6427 C C . SER B 1 405 ? 12.797 -18.828 2.332 1 92.75 405 SER B C 1
ATOM 6429 O O . SER B 1 405 ? 11.836 -19.594 2.396 1 92.75 405 SER B O 1
ATOM 6431 N N . ASP B 1 406 ? 12.68 -17.547 2.648 1 92.5 406 ASP B N 1
ATOM 6432 C CA . ASP B 1 406 ? 11.438 -17 3.184 1 92.5 406 ASP B CA 1
ATOM 6433 C C . ASP B 1 406 ? 10.32 -17.062 2.145 1 92.5 406 ASP B C 1
ATOM 6435 O O . ASP B 1 406 ? 9.141 -17.156 2.494 1 92.5 406 ASP B O 1
ATOM 6439 N N . CYS B 1 407 ? 10.719 -17.062 0.913 1 93.81 407 CYS B N 1
ATOM 6440 C CA . CYS B 1 407 ? 9.766 -17.078 -0.19 1 93.81 407 CYS B CA 1
ATOM 6441 C C . CYS B 1 407 ? 8.961 -18.375 -0.198 1 93.81 407 CYS B C 1
ATOM 6443 O O . CYS B 1 407 ? 7.875 -18.438 -0.777 1 93.81 407 CYS B O 1
ATOM 6445 N N . ILE B 1 408 ? 9.445 -19.422 0.429 1 95.56 408 ILE B N 1
ATOM 6446 C CA . ILE B 1 408 ? 8.758 -20.703 0.466 1 95.56 408 ILE B CA 1
ATOM 6447 C C . ILE B 1 408 ? 7.406 -20.547 1.154 1 95.56 408 ILE B C 1
ATOM 6449 O O . ILE B 1 408 ? 6.422 -21.172 0.751 1 95.56 408 ILE B O 1
ATOM 6453 N N . LYS B 1 409 ? 7.305 -19.672 2.121 1 92.69 409 LYS B N 1
ATOM 6454 C CA . LYS B 1 409 ? 6.09 -19.453 2.898 1 92.69 409 LYS B CA 1
ATOM 6455 C C . LYS B 1 409 ? 4.969 -18.891 2.02 1 92.69 409 LYS B C 1
ATOM 6457 O O . LYS B 1 409 ? 3.793 -18.969 2.389 1 92.69 409 LYS B O 1
ATOM 6462 N N . THR B 1 410 ? 5.316 -18.406 0.883 1 91.94 410 THR B N 1
ATOM 6463 C CA . THR B 1 410 ? 4.352 -17.797 -0.03 1 91.94 410 THR B CA 1
ATOM 6464 C C . THR B 1 410 ? 3.369 -18.859 -0.545 1 91.94 410 THR B C 1
ATOM 6466 O O . THR B 1 410 ? 2.197 -18.547 -0.779 1 91.94 410 THR B O 1
ATOM 6469 N N . SER B 1 411 ? 3.883 -20.094 -0.634 1 93.75 411 SER B N 1
ATOM 6470 C CA . SER B 1 411 ? 3.041 -21.109 -1.258 1 93.75 411 SER B CA 1
ATOM 6471 C C . SER B 1 411 ? 2.984 -22.375 -0.412 1 93.75 411 SER B C 1
ATOM 6473 O O . SER B 1 411 ? 2.061 -23.188 -0.551 1 93.75 411 SER B O 1
ATOM 6475 N N . PHE B 1 412 ? 3.969 -22.625 0.375 1 96.62 412 PHE B N 1
ATOM 6476 C CA . PHE B 1 412 ? 4.082 -23.891 1.086 1 96.62 412 PHE B CA 1
ATOM 6477 C C . PHE B 1 412 ? 4.648 -23.688 2.484 1 96.62 412 PHE B C 1
ATOM 6479 O O . PHE B 1 412 ? 5.77 -24.109 2.775 1 96.62 412 PHE B O 1
ATOM 6486 N N . PRO B 1 413 ? 3.834 -23.281 3.465 1 94.62 413 PRO B N 1
ATOM 6487 C CA . PRO B 1 413 ? 4.32 -22.828 4.77 1 94.62 413 PRO B CA 1
ATOM 6488 C C . PRO B 1 413 ? 4.961 -23.953 5.582 1 94.62 413 PRO B C 1
ATOM 6490 O O . PRO B 1 413 ? 5.926 -23.703 6.316 1 94.62 413 PRO B O 1
ATOM 6493 N N . ASN B 1 414 ? 4.492 -25.172 5.457 1 95.44 414 ASN B N 1
ATOM 6494 C CA . ASN B 1 414 ? 5.023 -26.219 6.309 1 95.44 414 ASN B CA 1
ATOM 6495 C C . ASN B 1 414 ? 6.016 -27.109 5.555 1 95.44 414 ASN B C 1
ATOM 6497 O O . ASN B 1 414 ? 6.301 -28.234 5.977 1 95.44 414 ASN B O 1
ATOM 6501 N N . PHE B 1 415 ? 6.578 -26.656 4.473 1 97.62 415 PHE B N 1
ATOM 6502 C CA . PHE B 1 415 ? 7.527 -27.391 3.65 1 97.62 415 PHE B CA 1
ATOM 6503 C C . PHE B 1 415 ? 8.727 -27.844 4.477 1 97.62 415 PHE B C 1
ATOM 6505 O O . PHE B 1 415 ? 9.086 -29.031 4.477 1 97.62 415 PHE B O 1
ATOM 6512 N N . ILE B 1 416 ? 9.312 -26.922 5.191 1 96.31 416 ILE B N 1
ATOM 6513 C CA . ILE B 1 416 ? 10.531 -27.172 5.945 1 96.31 416 ILE B CA 1
ATOM 6514 C C . ILE B 1 416 ? 10.242 -28.172 7.074 1 96.31 416 ILE B C 1
ATOM 6516 O O . ILE B 1 416 ? 11.062 -29.047 7.367 1 96.31 416 ILE B O 1
ATOM 6520 N N . GLU B 1 417 ? 9.102 -28.016 7.629 1 96.44 417 GLU B N 1
ATOM 6521 C CA . GLU B 1 417 ? 8.695 -28.922 8.688 1 96.44 417 GLU B CA 1
ATOM 6522 C C . GLU B 1 417 ? 8.586 -30.359 8.172 1 96.44 417 GLU B C 1
ATOM 6524 O O . GLU B 1 417 ? 9.062 -31.297 8.82 1 96.44 417 GLU B O 1
ATOM 6529 N N . ILE B 1 418 ? 8 -30.547 7.062 1 97.06 418 ILE B N 1
ATOM 6530 C CA . ILE B 1 418 ? 7.852 -31.875 6.465 1 97.06 418 ILE B CA 1
ATOM 6531 C C . ILE B 1 418 ? 9.234 -32.438 6.145 1 97.06 418 ILE B C 1
ATOM 6533 O O . ILE B 1 418 ? 9.508 -33.594 6.449 1 97.06 418 ILE B O 1
ATOM 6537 N N . LEU B 1 419 ? 10.109 -31.625 5.594 1 96.06 419 LEU B N 1
ATOM 6538 C CA . LEU B 1 419 ? 11.453 -32.062 5.25 1 96.06 419 LEU B CA 1
ATOM 6539 C C . LEU B 1 419 ? 12.211 -32.531 6.492 1 96.06 419 LEU B C 1
ATOM 6541 O O . LEU B 1 419 ? 12.906 -33.531 6.461 1 96.06 419 LEU B O 1
ATOM 6545 N N . SER B 1 420 ? 12.078 -31.766 7.504 1 96 420 SER B N 1
ATOM 6546 C CA . SER B 1 420 ? 12.727 -32.094 8.766 1 96 420 SER B CA 1
ATOM 6547 C C . SER B 1 420 ? 12.195 -33.438 9.32 1 96 420 SER B C 1
ATOM 6549 O O . SER B 1 420 ? 12.969 -34.25 9.836 1 96 420 SER B O 1
ATOM 6551 N N . ASN B 1 421 ? 10.906 -33.625 9.211 1 95.5 421 ASN B N 1
ATOM 6552 C CA . ASN B 1 421 ? 10.281 -34.844 9.703 1 95.5 421 ASN B CA 1
ATOM 6553 C C . ASN B 1 421 ? 10.742 -36.062 8.906 1 95.5 421 ASN B C 1
ATOM 6555 O O . ASN B 1 421 ? 10.688 -37.188 9.406 1 95.5 421 ASN B O 1
ATOM 6559 N N . LEU B 1 422 ? 11.18 -35.844 7.707 1 95.19 422 LEU B N 1
ATOM 6560 C CA . LEU B 1 422 ? 11.688 -36.906 6.867 1 95.19 422 LEU B CA 1
ATOM 6561 C C . LEU B 1 422 ? 13.141 -37.219 7.207 1 95.19 422 LEU B C 1
ATOM 6563 O O . LEU B 1 422 ? 13.734 -38.156 6.645 1 95.19 422 LEU B O 1
ATOM 6567 N N . GLY B 1 423 ? 13.789 -36.375 8.07 1 95.19 423 GLY B N 1
ATOM 6568 C CA . GLY B 1 423 ? 15.141 -36.656 8.531 1 95.19 423 GLY B CA 1
ATOM 6569 C C . GLY B 1 423 ? 16.156 -35.625 8.031 1 95.19 423 GLY B C 1
ATOM 6570 O O . GLY B 1 423 ? 17.344 -35.75 8.336 1 95.19 423 GLY B O 1
ATOM 6571 N N . ALA B 1 424 ? 15.672 -34.625 7.328 1 94.94 424 ALA B N 1
ATOM 6572 C CA . ALA B 1 424 ? 16.594 -33.625 6.785 1 94.94 424 ALA B CA 1
ATOM 6573 C C . ALA B 1 424 ? 17.141 -32.719 7.887 1 94.94 424 ALA B C 1
ATOM 6575 O O . ALA B 1 424 ? 16.406 -32.312 8.789 1 94.94 424 ALA B O 1
ATOM 6576 N N . ARG B 1 425 ? 18.484 -32.469 7.91 1 94.69 425 ARG B N 1
ATOM 6577 C CA . ARG B 1 425 ? 19.109 -31.469 8.773 1 94.69 425 ARG B CA 1
ATOM 6578 C C . ARG B 1 425 ? 19.172 -30.109 8.094 1 94.69 425 ARG B C 1
ATOM 6580 O O . ARG B 1 425 ? 19.766 -29.969 7.02 1 94.69 425 ARG B O 1
ATOM 6587 N N . ILE B 1 426 ? 18.516 -29.156 8.688 1 95.31 426 ILE B N 1
ATOM 6588 C CA . ILE B 1 426 ? 18.422 -27.828 8.078 1 95.31 426 ILE B CA 1
ATOM 6589 C C . ILE B 1 426 ? 18.891 -26.766 9.078 1 95.31 426 ILE B C 1
ATOM 6591 O O . ILE B 1 426 ? 18.469 -26.766 10.234 1 95.31 426 ILE B O 1
ATOM 6595 N N . ASP B 1 427 ? 19.797 -25.828 8.664 1 93 427 ASP B N 1
ATOM 6596 C CA . ASP B 1 427 ? 20.266 -24.719 9.469 1 93 427 ASP B CA 1
ATOM 6597 C C . ASP B 1 427 ? 19.891 -23.375 8.828 1 93 427 ASP B C 1
ATOM 6599 O O . ASP B 1 427 ? 19.734 -23.297 7.609 1 93 427 ASP B O 1
ATOM 6603 N N . TYR B 1 428 ? 19.703 -22.359 9.672 1 88.69 428 TYR B N 1
ATOM 6604 C CA . TYR B 1 428 ? 19.344 -21.047 9.18 1 88.69 428 TYR B CA 1
ATOM 6605 C C . TYR B 1 428 ? 20.406 -20.016 9.555 1 88.69 428 TYR B C 1
ATOM 6607 O O . TYR B 1 428 ? 21.047 -20.125 10.594 1 88.69 428 TYR B O 1
#

pLDDT: mean 97.25, std 2.12, range [79.12, 98.88]